Protein AF-0000000086527120 (afdb_homodimer)

Nearest PDB structures (foldseek):
  6eu6-assembly1_A  TM=8.920E-01  e=6.305E-23  Candidatus Kuenenia stuttgartensis
  8qj4-assembly1_A  TM=8.855E-01  e=2.164E-22  Shewanella denitrificans OS217
  2nuu-assembly2_D  TM=8.895E-01  e=8.377E-21  Escherichia coli
  1u77-assembly1_A  TM=8.735E-01  e=4.761E-18  Escherichia coli
  3bhs-assembly1_A  TM=8.384E-01  e=1.721E-14  Nitrosomonas europaea ATCC 19718

pLDDT: mean 96.34, std 5.56, range [41.56, 98.94]

Foldseek 3Di:
DLLVQLVQLLVLLLVLLVLLVLLLVLLLLLLLQQAAQLANVVSNVLSVVLLVLLLVLCQVALVCLQAVDHDPDDPVVCCPSNNLVVSVSSNVSSLLSVLLSLLCQQLGLWWDRVLSSVLSSPCSNPLLSNLNNVQPPCPPVQQVVCCVVFVFGQFQLQPLQSRQQLSLLLNQLLLVLQDAFPPQADPVQDGDDDGGNHLVSSLVSLVSNLRSLLSRQQCSLSGPVSGDVQLVLLLVLLLVLQQVLQCVLVVNPSLLNSLSSLQLSSQQRRQSPWADSVLSNVLSNVSSNQQNVVVCCCCRPVVRRRSSSSCSRRNVSSLSSLQSNQVRSPVVNPTNDRHHNVNSVCSNVVSSVSSNVSSCVSSVVCCVPVRTTHDPVDSVSTVCCNPVNDGPDDDDD/DLLVQLVQLQVLLLVLLVLLVLLLVLLLLLLLQQAAQLANVVSNVLSVVLLVLLLVLCQCALVCLQAVDHDPDDVVVCCPSNNLVVSVSSNVSSLLSVLLSLLCQQLGLWWDRVLSSVLSSPCSNPLLSNLNNVQPVCPPVQQVVCCVVFVFGQFQLQPLQSRQQLSLLLNQLLLVLQDAAPPQADPVQDGDDDGGNHLVSSLVSLVSNLRSLLSRQQCSLSGPVSGDVQLVLLLVLLLVLQQVLQCVLVVNDSLLNSLSSLQLSSQQRRQSPWADSVLSNVLSNVSNNQQNVVVCCCCRPVVRRRSSSSCSRRNVSSLSSLQSNQVRSPVVNPTNDNHHNVNSVCSNVVSSVSSNVSSCVSSVVCCVPVRTTHDPVDSVSTVCCNPVVDGPDDPDD

Solvent-accessible surface area (backbone atoms only — not comparable to full-atom values): 35412 Å² total; per-residue (Å²): 110,67,64,57,49,31,45,51,24,29,51,48,27,43,54,16,27,53,28,35,50,46,23,52,56,10,53,20,31,29,40,29,8,43,37,53,65,49,26,27,43,42,37,43,51,49,41,58,51,46,41,53,45,21,47,53,22,25,65,78,39,4,44,33,67,24,68,71,49,78,86,82,67,57,66,73,69,58,43,46,61,68,21,32,68,57,41,51,50,51,33,52,44,48,53,49,31,43,28,52,51,42,28,49,38,19,41,55,67,40,52,39,70,64,55,50,51,53,46,33,34,49,40,30,24,48,52,51,18,52,53,44,7,31,66,76,51,55,36,93,48,51,34,60,49,28,24,72,74,52,72,12,31,48,59,51,64,49,21,2,29,77,38,31,12,21,18,12,30,23,26,46,44,43,29,62,74,59,46,60,60,89,73,36,69,43,92,87,66,51,69,55,84,75,66,47,33,25,45,66,42,25,47,50,9,36,50,40,34,59,54,16,42,54,25,45,47,34,34,52,47,56,37,48,81,55,34,42,18,46,24,48,44,16,41,50,31,3,22,32,22,0,22,54,29,6,23,58,74,40,63,46,25,62,70,40,28,51,45,5,28,53,13,1,41,36,12,34,25,12,23,24,81,26,36,23,52,67,42,22,22,51,49,2,24,51,19,6,40,47,24,50,54,42,38,50,40,35,48,71,71,66,63,43,56,40,69,63,30,28,38,32,34,25,18,48,16,2,42,50,9,18,44,45,21,25,54,27,11,29,54,94,57,37,12,68,40,82,53,18,47,66,18,15,47,52,45,37,52,49,40,41,50,52,20,35,53,46,21,37,53,52,48,48,50,39,45,75,70,79,40,47,58,48,54,71,66,39,39,73,64,10,39,7,45,65,74,68,69,44,65,73,73,65,80,75,129,110,69,61,51,51,29,24,49,26,31,52,48,26,41,54,16,28,48,29,34,49,45,23,52,53,10,52,20,30,30,41,28,8,42,37,51,65,49,26,27,43,42,37,41,50,49,41,56,52,47,41,34,46,21,49,53,21,25,65,77,38,6,43,34,66,25,69,71,51,78,84,81,65,53,43,74,67,55,42,47,61,30,2,32,68,43,32,50,49,53,33,53,43,48,51,50,31,42,28,52,51,41,26,47,38,19,42,54,67,39,53,39,67,66,56,49,51,52,45,33,33,48,40,30,24,45,54,51,19,51,53,44,8,31,65,76,52,56,36,94,46,51,32,60,48,29,25,72,75,52,74,11,33,45,58,51,63,48,21,2,29,76,37,30,12,21,18,11,29,24,25,47,44,41,28,62,74,62,44,60,59,89,70,36,67,43,94,87,67,52,69,54,84,76,66,59,57,31,64,71,41,24,48,49,8,35,50,38,34,59,59,15,41,54,24,46,45,34,34,51,48,58,36,62,93,56,52,47,72,56,24,50,50,15,40,51,30,3,22,51,22,0,23,54,30,7,23,59,73,40,69,68,34,65,70,41,31,50,44,5,30,53,12,1,40,35,12,33,24,12,21,22,80,27,37,26,52,67,45,22,22,50,48,2,24,50,19,6,38,47,24,49,53,40,37,50,39,36,47,70,72,67,62,44,54,40,68,63,30,27,37,32,34,25,18,49,14,2,41,50,10,18,44,44,21,24,52,28,10,28,52,92,60,59,13,73,41,81,51,17,47,66,17,15,47,52,46,37,53,49,41,42,50,52,20,36,52,44,22,38,52,50,46,48,52,38,48,73,70,80,41,48,60,48,52,71,65,40,40,72,64,11,39,7,47,65,63,38,69,43,66,36,58,51,82,72,132

InterPro domains:
  IPR018047 Ammonium transporter, conserved site [PS01219] (156-181)
  IPR024041 Ammonium transporter AmtB-like domain [PF00909] (12-390)
  IPR029020 Ammonium/urea transporter [G3DSA:1.10.3430.10] (2-396)

Sequence (794 aa):
MVGLKSGIDTLFLLIGAVMVLAMHAGFAFLELGTVRKKNQVNALVKILVDFSVSTLAYFFIGYTIAYGVEFFDDIGTLSQHSGYALVRFFFLLTFAAAIPAIVSGGIAERAKFNPQLVATLIIVGFIYPFFEGIAWNERFGVQAWLTHAFGAPFHDFAGSVVVHAFGGWVALPAVLLLGARHGRYAKDGRIAAHPPSNIPFLALGAWVLAVGWFGFNVMSAQTLDKISGLVAVNSLMAMVGGTLAAWMAGRNDPGFTYNGPLAGLVAVCAGSDVMHPIGALVTGAAAGALFVAMFTCVQNKWRIDDVLGVWPLHGMCGALGGLAAGVFGLPALGGLGGVSFLSQLVGTLGGIAIATAGGTLVYGALKATVGLRLDREAEFDGADLSIHRISATPERDMVGLKSGIDTLFLLIGAVMVLAMHAGFAFLELGTVRKKNQVNALVKILVDFSVSTLAYFFIGYTIAYGVEFFDDIGTLSQHSGYALVRFFFLLTFAAAIPAIVSGGIAERAKFNPQLVATLIIVGFIYPFFEGIAWNERFGVQAWLTHAFGAPFHDFAGSVVVHAFGGWVALPAVLLLGARHGRYAKDGRIAAHPPSNIPFLALGAWVLAVGWFGFNVMSAQTLDKISGLVAVNSLMAMVGGTLAAWMAGRNDPGFTYNGPLAGLVAVCAGSDVMHPIGALVTGAAAGALFVAMFTCVQNKWRIDDVLGVWPLHGMCGALGGLAAGVFGLPALGGLGGVSFLSQLVGTLGGIAIATAGGTLVYGALKATVGLRLDREAEFDGADLSIHRISATPERD

Organism: NCBI:txid488447

Secondary structure (DSSP, 8-state):
-HHHHHHHHHHHHHHHHHHHHHHHHHHHHHHHHHS-GGGHHHHHHHHHHHHHHHHHHIIIIIHHHHHS----S-HHHHTHHHHHHHHHHHHHHHHHTHHHHHHHHHSTTTB-HHHHHHHHHHIIIIIHHHHHHHHHS-GGGHHHHHHHHHSS----SS-IIIIIIHHHHHHHHHHHHH-PPTTSB-TTS-B-----S-HHHHHHHHHHHHHHHHHHHHGGG-SGGG--HHHHHHHHHHHHHHHHHHHHHTTT-HHHHHHHHHHHHHHHTTTTTTS-HHHHHHHHHHHHHHHHHHHHIIIIIS----TT-HIIIIIIHHHHHHHHHHHHTSGGGT------HHHHHHHHHHHHHHHHHHHHHHHHHHHHHT-SB--HHHHHH-HIIIIIS--SS----/-HHHHHHHHHHHHHHHHHHHHHHHHHHHHHHHHHS-GGGHHHHHHHHHHHHHHHHHHIIIIIHHHHHS--S-S-HHHHTHHHHHHHHHHHHHHHHHTHHHHHHHHHSTTTB-HHHHHHHHHHIIIIIHHHHHHHHHS-GGGHHHHHHHHHSS----SS-IIIIIIHHHHHHHHHHHHH-PPTTTB-TTS-B-----S-HHHHHHHHHHHHHHHHHHHHGGG-SGGG--HHHHHHHHHHHHHHHHHHHHHTTT-HHHHHHHHHHHHHHHTTTTTTS-HHHHHHHHHHHHHHHHHHHHIIIIIS----TT-HIIIIIIHHHHHHHHHHHHTSGGGT------HHHHHHHHHHHHHHHHHHHHHHHHHHHHHT-SB--HHHHHH-HIIIIISS-SS----

Radius of gyration: 26.49 Å; Cα contacts (8 Å, |Δi|>4): 1787; chains: 2; bounding box: 70×73×59 Å

Structure (mmCIF, N/CA/C/O backbone):
data_AF-0000000086527120-model_v1
#
loop_
_entity.id
_entity.type
_entity.pdbx_description
1 polymer 'Ammonium transporter'
#
loop_
_atom_site.group_PDB
_atom_site.id
_atom_site.type_symbol
_atom_site.label_atom_id
_atom_site.label_alt_id
_atom_site.label_comp_id
_atom_site.label_asym_id
_atom_site.label_entity_id
_atom_site.label_seq_id
_atom_site.pdbx_PDB_ins_code
_atom_site.Cartn_x
_atom_site.Cartn_y
_atom_site.Cartn_z
_atom_site.occupancy
_atom_site.B_iso_or_equiv
_atom_site.auth_seq_id
_atom_site.auth_comp_id
_atom_site.auth_asym_id
_atom_site.auth_atom_id
_atom_site.pdbx_PDB_model_num
ATOM 1 N N . MET A 1 1 ? -36.188 -2.818 -6.637 1 59.62 1 MET A N 1
ATOM 2 C CA . MET A 1 1 ? -35.344 -3.344 -5.555 1 59.62 1 MET A CA 1
ATOM 3 C C . MET A 1 1 ? -34.375 -4.395 -6.07 1 59.62 1 MET A C 1
ATOM 5 O O . MET A 1 1 ? -33.188 -4.363 -5.742 1 59.62 1 MET A O 1
ATOM 9 N N . VAL A 1 2 ? -34.906 -5.207 -7.055 1 67.25 2 VAL A N 1
ATOM 10 C CA . VAL A 1 2 ? -34.062 -6.266 -7.633 1 67.25 2 VAL A CA 1
ATOM 11 C C . VAL A 1 2 ? -33.031 -5.656 -8.578 1 67.25 2 VAL A C 1
ATOM 13 O O . VAL A 1 2 ? -31.875 -6.027 -8.547 1 67.25 2 VAL A O 1
ATOM 16 N N . GLY A 1 3 ? -33.531 -4.668 -9.32 1 73.25 3 GLY A N 1
ATOM 17 C CA . GLY A 1 3 ? -32.625 -4 -10.242 1 73.25 3 GLY A CA 1
ATOM 18 C C . GLY A 1 3 ? -31.5 -3.273 -9.539 1 73.25 3 GLY A C 1
ATOM 19 O O . GLY A 1 3 ? -30.344 -3.369 -9.953 1 73.25 3 GLY A O 1
ATOM 20 N N . LEU A 1 4 ? -31.844 -2.688 -8.547 1 84 4 LEU A N 1
ATOM 21 C CA . LEU A 1 4 ? -30.844 -1.945 -7.793 1 84 4 LEU A CA 1
ATOM 22 C C . LEU A 1 4 ? -29.812 -2.891 -7.18 1 84 4 LEU A C 1
ATOM 24 O O . LEU A 1 4 ? -28.609 -2.609 -7.203 1 84 4 LEU A O 1
ATOM 28 N N . LYS A 1 5 ? -30.266 -4.02 -6.734 1 88.62 5 LYS A N 1
ATOM 29 C CA . LYS A 1 5 ? -29.359 -5 -6.148 1 88.62 5 LYS A CA 1
ATOM 30 C C . LYS A 1 5 ? -28.375 -5.52 -7.184 1 88.62 5 LYS A C 1
ATOM 32 O O . LYS A 1 5 ? -27.172 -5.609 -6.914 1 88.62 5 LYS A O 1
ATOM 37 N N . SER A 1 6 ? -28.906 -5.852 -8.398 1 90.88 6 SER A N 1
ATOM 38 C CA . SER A 1 6 ? -28.031 -6.336 -9.469 1 90.88 6 SER A CA 1
ATOM 39 C C . SER A 1 6 ? -27 -5.281 -9.867 1 90.88 6 SER A C 1
ATOM 41 O O . SER A 1 6 ? -25.844 -5.609 -10.125 1 90.88 6 SER A O 1
ATOM 43 N N . GLY A 1 7 ? -27.5 -4.105 -9.922 1 92.88 7 GLY A N 1
ATOM 44 C CA . GLY A 1 7 ? -26.594 -3.018 -10.242 1 92.88 7 GLY A CA 1
ATOM 45 C C . GLY A 1 7 ? -25.5 -2.832 -9.211 1 92.88 7 GLY A C 1
ATOM 46 O O . GLY A 1 7 ? -24.328 -2.637 -9.562 1 92.88 7 GLY A O 1
ATOM 47 N N . ILE A 1 8 ? -25.828 -2.918 -7.98 1 93.75 8 ILE A N 1
ATOM 48 C CA . ILE A 1 8 ? -24.891 -2.723 -6.879 1 93.75 8 ILE A CA 1
ATOM 49 C C . ILE A 1 8 ? -23.859 -3.859 -6.863 1 93.75 8 ILE A C 1
ATOM 51 O O . ILE A 1 8 ? -22.672 -3.627 -6.68 1 93.75 8 ILE A O 1
ATOM 55 N N . ASP A 1 9 ? -24.328 -5.027 -7.113 1 95.12 9 ASP A N 1
ATOM 56 C CA . ASP A 1 9 ? -23.422 -6.172 -7.152 1 95.12 9 ASP A CA 1
ATOM 57 C C . ASP A 1 9 ? -22.453 -6.062 -8.336 1 95.12 9 ASP A C 1
ATOM 59 O O . ASP A 1 9 ? -21.266 -6.387 -8.203 1 95.12 9 ASP A O 1
ATOM 63 N N . THR A 1 10 ? -22.953 -5.633 -9.469 1 95.25 10 THR A N 1
ATOM 64 C CA . THR A 1 10 ? -22.125 -5.445 -10.648 1 95.25 10 THR A CA 1
ATOM 65 C C . THR A 1 10 ? -21.047 -4.387 -10.391 1 95.25 10 THR A C 1
ATOM 67 O O . THR A 1 10 ? -19.875 -4.594 -10.711 1 95.25 10 THR A O 1
ATOM 70 N N . LEU A 1 11 ? -21.438 -3.297 -9.75 1 94.38 11 LEU A N 1
ATOM 71 C CA . LEU A 1 11 ? -20.484 -2.24 -9.422 1 94.38 11 LEU A CA 1
ATOM 72 C C . LEU A 1 11 ? -19.438 -2.736 -8.43 1 94.38 11 LEU A C 1
ATOM 74 O O . LEU A 1 11 ? -18.25 -2.482 -8.594 1 94.38 11 LEU A O 1
ATOM 78 N N . PHE A 1 12 ? -19.938 -3.424 -7.418 1 96.44 12 PHE A N 1
ATOM 79 C CA . PHE A 1 12 ? -19.062 -3.988 -6.391 1 96.44 12 PHE A CA 1
ATOM 80 C C . PHE A 1 12 ? -17.969 -4.84 -7.016 1 96.44 12 PHE A C 1
ATOM 82 O O . PHE A 1 12 ? -16.781 -4.641 -6.734 1 96.44 12 PHE A O 1
ATOM 89 N N . LEU A 1 13 ? -18.312 -5.672 -7.852 1 96.69 13 LEU A N 1
ATOM 90 C CA . LEU A 1 13 ? -17.359 -6.602 -8.461 1 96.69 13 LEU A CA 1
ATOM 91 C C . LEU A 1 13 ? -16.484 -5.887 -9.484 1 96.69 13 LEU A C 1
ATOM 93 O O . LEU A 1 13 ? -15.305 -6.223 -9.648 1 96.69 13 LEU A O 1
ATOM 97 N N . LEU A 1 14 ? -17 -4.902 -10.219 1 95.31 14 LEU A N 1
ATOM 98 C CA . LEU A 1 14 ? -16.219 -4.125 -11.18 1 95.31 14 LEU A CA 1
ATOM 99 C C . LEU A 1 14 ? -15.078 -3.391 -10.492 1 95.31 14 LEU A C 1
ATOM 101 O O . LEU A 1 14 ? -13.961 -3.355 -11.016 1 95.31 14 LEU A O 1
ATOM 105 N N . ILE A 1 15 ? -15.312 -2.818 -9.297 1 96.69 15 ILE A N 1
ATOM 106 C CA . ILE A 1 15 ? -14.258 -2.148 -8.547 1 96.69 15 ILE A CA 1
ATOM 107 C C . ILE A 1 15 ? -13.117 -3.127 -8.258 1 96.69 15 ILE A C 1
ATOM 109 O O . ILE A 1 15 ? -11.945 -2.803 -8.453 1 96.69 15 ILE A O 1
ATOM 113 N N . GLY A 1 16 ? -13.492 -4.328 -7.855 1 98 16 GLY A N 1
ATOM 114 C CA . GLY A 1 16 ? -12.484 -5.355 -7.621 1 98 16 GLY A CA 1
ATOM 115 C C . GLY A 1 16 ? -11.695 -5.707 -8.867 1 98 16 GLY A C 1
ATOM 116 O O . GLY A 1 16 ? -10.461 -5.742 -8.828 1 98 16 GLY A O 1
ATOM 117 N N . ALA A 1 17 ? -12.406 -5.902 -9.977 1 97.88 17 ALA A N 1
ATOM 118 C CA . ALA A 1 17 ? -11.758 -6.273 -11.227 1 97.88 17 ALA A CA 1
ATOM 119 C C . ALA A 1 17 ? -10.758 -5.207 -11.664 1 97.88 17 ALA A C 1
ATOM 121 O O . ALA A 1 17 ? -9.633 -5.527 -12.07 1 97.88 17 ALA A O 1
ATOM 122 N N . VAL A 1 18 ? -11.133 -3.967 -11.539 1 97.25 18 VAL A N 1
ATOM 123 C CA . VAL A 1 18 ? -10.289 -2.857 -11.977 1 97.25 18 VAL A CA 1
ATOM 124 C C . VAL A 1 18 ? -9.078 -2.732 -11.055 1 97.25 18 VAL A C 1
ATOM 126 O O . VAL A 1 18 ? -7.965 -2.469 -11.516 1 97.25 18 VAL A O 1
ATOM 129 N N . MET A 1 19 ? -9.234 -2.902 -9.781 1 98.12 19 MET A N 1
ATOM 130 C CA . MET A 1 19 ? -8.125 -2.85 -8.836 1 98.12 19 MET A CA 1
ATOM 131 C C . MET A 1 19 ? -7.145 -3.99 -9.094 1 98.12 19 MET A C 1
ATOM 133 O O . MET A 1 19 ? -5.93 -3.795 -9.031 1 98.12 19 MET A O 1
ATOM 137 N N . VAL A 1 20 ? -7.633 -5.188 -9.383 1 98.19 20 VAL A N 1
ATOM 138 C CA . VAL A 1 20 ? -6.746 -6.316 -9.656 1 98.19 20 VAL A CA 1
ATOM 139 C C . VAL A 1 20 ? -6.078 -6.137 -11.016 1 98.19 20 VAL A C 1
ATOM 141 O O . VAL A 1 20 ? -4.918 -6.52 -11.203 1 98.19 20 VAL A O 1
ATOM 144 N N . LEU A 1 21 ? -6.793 -5.52 -12 1 97.62 21 LEU A N 1
ATOM 145 C CA . LEU A 1 21 ? -6.145 -5.156 -13.258 1 97.62 21 LEU A CA 1
ATOM 146 C C . LEU A 1 21 ? -4.961 -4.227 -13.008 1 97.62 21 LEU A C 1
ATOM 148 O O . LEU A 1 21 ? -3.9 -4.391 -13.617 1 97.62 21 LEU A O 1
ATOM 152 N N . ALA A 1 22 ? -5.102 -3.311 -12.109 1 97.94 22 ALA A N 1
ATOM 153 C CA . ALA A 1 22 ? -4.004 -2.418 -11.742 1 97.94 22 ALA A CA 1
ATOM 154 C C . ALA A 1 22 ? -2.834 -3.199 -11.148 1 97.94 22 ALA A C 1
ATOM 156 O O . ALA A 1 22 ? -1.673 -2.838 -11.344 1 97.94 22 ALA A O 1
ATOM 157 N N . MET A 1 23 ? -3.098 -4.285 -10.492 1 98.31 23 MET A N 1
ATOM 158 C CA . MET A 1 23 ? -2.043 -5.121 -9.922 1 98.31 23 MET A CA 1
ATOM 159 C C . MET A 1 23 ? -1.145 -5.684 -11.023 1 98.31 23 MET A C 1
ATOM 161 O O . MET A 1 23 ? 0.043 -5.922 -10.797 1 98.31 23 MET A O 1
ATOM 165 N N . HIS A 1 24 ? -1.676 -5.879 -12.18 1 98.12 24 HIS A N 1
ATOM 166 C CA . HIS A 1 24 ? -0.829 -6.344 -13.273 1 98.12 24 HIS A CA 1
ATOM 167 C C . HIS A 1 24 ? 0.207 -5.293 -13.656 1 98.12 24 HIS A C 1
ATOM 169 O O . HIS A 1 24 ? 1.333 -5.633 -14.023 1 98.12 24 HIS A O 1
ATOM 175 N N . ALA A 1 25 ? -0.192 -3.992 -13.578 1 97.88 25 ALA A N 1
ATOM 176 C CA . ALA A 1 25 ? 0.829 -2.953 -13.68 1 97.88 25 ALA A CA 1
ATOM 177 C C . ALA A 1 25 ? 1.849 -3.074 -12.555 1 97.88 25 ALA A C 1
ATOM 179 O O . ALA A 1 25 ? 3.043 -2.848 -12.758 1 97.88 25 ALA A O 1
ATOM 180 N N . GLY A 1 26 ? 1.368 -3.4 -11.375 1 98.38 26 GLY A N 1
ATOM 181 C CA . GLY A 1 26 ? 2.266 -3.625 -10.258 1 98.38 26 GLY A CA 1
ATOM 182 C C . GLY A 1 26 ? 3.287 -4.715 -10.516 1 98.38 26 GLY A C 1
ATOM 183 O O . GLY A 1 26 ? 4.473 -4.547 -10.219 1 98.38 26 GLY A O 1
ATOM 184 N N . PHE A 1 27 ? 2.873 -5.832 -11.109 1 97.62 27 PHE A N 1
ATOM 185 C CA . PHE A 1 27 ? 3.783 -6.906 -11.492 1 97.62 27 PHE A CA 1
ATOM 186 C C . PHE A 1 27 ? 4.836 -6.402 -12.469 1 97.62 27 PHE A C 1
ATOM 188 O O . PHE A 1 27 ? 6.02 -6.727 -12.344 1 97.62 27 PHE A O 1
ATOM 195 N N . ALA A 1 28 ? 4.379 -5.617 -13.438 1 97.62 28 ALA A N 1
ATOM 196 C CA . ALA A 1 28 ? 5.273 -5.105 -14.469 1 97.62 28 ALA A CA 1
ATOM 197 C C . ALA A 1 28 ? 6.367 -4.23 -13.867 1 97.62 28 ALA A C 1
ATOM 199 O O . ALA A 1 28 ? 7.555 -4.418 -14.156 1 97.62 28 ALA A O 1
ATOM 200 N N . PHE A 1 29 ? 6.016 -3.371 -12.93 1 98 29 PHE A N 1
ATOM 201 C CA . PHE A 1 29 ? 6.98 -2.422 -12.391 1 98 29 PHE A CA 1
ATOM 202 C C . PHE A 1 29 ? 7.848 -3.082 -11.328 1 98 29 PHE A C 1
ATOM 204 O O . PHE A 1 29 ? 9.023 -2.746 -11.18 1 98 29 PHE A O 1
ATOM 211 N N . LEU A 1 30 ? 7.27 -3.996 -10.594 1 97.69 30 LEU A N 1
ATOM 212 C CA . LEU A 1 30 ? 8.086 -4.77 -9.664 1 97.69 30 LEU A CA 1
ATOM 213 C C . LEU A 1 30 ? 9.18 -5.527 -10.398 1 97.69 30 LEU A C 1
ATOM 215 O O . LEU A 1 30 ? 10.336 -5.531 -9.969 1 97.69 30 LEU A O 1
ATOM 219 N N . GLU A 1 31 ? 8.844 -6.152 -11.547 1 96.88 31 GLU A N 1
ATOM 220 C CA . GLU A 1 31 ? 9.812 -6.875 -12.359 1 96.88 31 GLU A CA 1
ATOM 221 C C . GLU A 1 31 ? 10.828 -5.922 -12.992 1 96.88 31 GLU A C 1
ATOM 223 O O . GLU A 1 31 ? 12.031 -6.188 -12.977 1 96.88 31 GLU A O 1
ATOM 228 N N . LEU A 1 32 ? 10.367 -4.785 -13.492 1 96.56 32 LEU A N 1
ATOM 229 C CA . LEU A 1 32 ? 11.242 -3.777 -14.07 1 96.56 32 LEU A CA 1
ATOM 230 C C . LEU A 1 32 ? 12.297 -3.33 -13.055 1 96.56 32 LEU A C 1
ATOM 232 O O . LEU A 1 32 ? 13.477 -3.236 -13.391 1 96.56 32 LEU A O 1
ATOM 236 N N . GLY A 1 33 ? 11.859 -3.082 -11.852 1 96.75 33 GLY A N 1
ATOM 237 C CA . GLY A 1 33 ? 12.781 -2.605 -10.836 1 96.75 33 GLY A CA 1
ATOM 238 C C . GLY A 1 33 ? 13.797 -3.65 -10.414 1 96.75 33 GLY A C 1
ATOM 239 O O . GLY A 1 33 ? 14.906 -3.311 -9.992 1 96.75 33 GLY A O 1
ATOM 240 N N . THR A 1 34 ? 13.477 -4.938 -10.555 1 95.81 34 THR A N 1
ATOM 241 C CA . THR A 1 34 ? 14.289 -6.031 -10.023 1 95.81 34 THR A CA 1
ATOM 242 C C . THR A 1 34 ? 15.305 -6.5 -11.062 1 95.81 34 THR A C 1
ATOM 244 O O . THR A 1 34 ? 16.453 -6.777 -10.727 1 95.81 34 THR A O 1
ATOM 247 N N . VAL A 1 35 ? 14.961 -6.543 -12.336 1 95.94 35 VAL A N 1
ATOM 248 C CA . VAL A 1 35 ? 15.836 -7.098 -13.367 1 95.94 35 VAL A CA 1
ATOM 249 C C . VAL A 1 35 ? 16.938 -6.094 -13.711 1 95.94 35 VAL A C 1
ATOM 251 O O . VAL A 1 35 ? 16.828 -4.914 -13.359 1 95.94 35 VAL A O 1
ATOM 254 N N . ARG A 1 36 ? 18 -6.605 -14.438 1 94.19 36 ARG A N 1
ATOM 255 C CA . ARG A 1 36 ? 19.094 -5.746 -14.898 1 94.19 36 ARG A CA 1
ATOM 256 C C . ARG A 1 36 ? 18.594 -4.738 -15.922 1 94.19 36 ARG A C 1
ATOM 258 O O . ARG A 1 36 ? 17.625 -4.996 -16.641 1 94.19 36 ARG A O 1
ATOM 265 N N . LYS A 1 37 ? 19.188 -3.693 -15.992 1 93.75 37 LYS A N 1
ATOM 266 C CA . LYS A 1 37 ? 18.797 -2.559 -16.828 1 93.75 37 LYS A CA 1
ATOM 267 C C . LYS A 1 37 ? 18.516 -2.996 -18.266 1 93.75 37 LYS A C 1
ATOM 269 O O . LYS A 1 37 ? 17.578 -2.514 -18.906 1 93.75 37 LYS A O 1
ATOM 274 N N . LYS A 1 38 ? 19.297 -3.91 -18.828 1 93.69 38 LYS A N 1
ATOM 275 C CA . LYS A 1 38 ? 19.219 -4.32 -20.219 1 93.69 38 LYS A CA 1
ATOM 276 C C . LYS A 1 38 ? 18.016 -5.215 -20.469 1 93.69 38 LYS A C 1
ATOM 278 O O . LYS A 1 38 ? 17.797 -5.688 -21.594 1 93.69 38 LYS A O 1
ATOM 283 N N . ASN A 1 39 ? 17.141 -5.414 -19.469 1 95.88 39 ASN A N 1
ATOM 284 C CA . ASN A 1 39 ? 15.992 -6.301 -19.578 1 95.88 39 ASN A CA 1
ATOM 285 C C . ASN A 1 39 ? 14.703 -5.613 -19.141 1 95.88 39 ASN A C 1
ATOM 287 O O . ASN A 1 39 ? 13.664 -6.262 -19.016 1 95.88 39 ASN A O 1
ATOM 291 N N . GLN A 1 40 ? 14.703 -4.34 -18.891 1 95.62 40 GLN A N 1
ATOM 292 C CA . GLN A 1 40 ? 13.586 -3.6 -18.312 1 95.62 40 GLN A CA 1
ATOM 293 C C . GLN A 1 40 ? 12.422 -3.516 -19.297 1 95.62 40 GLN A C 1
ATOM 295 O O . GLN A 1 40 ? 11.266 -3.701 -18.922 1 95.62 40 GLN A O 1
ATOM 300 N N . VAL A 1 41 ? 12.719 -3.264 -20.562 1 95.06 41 VAL A N 1
ATOM 301 C CA . VAL A 1 41 ? 11.68 -3.129 -21.594 1 95.06 41 VAL A CA 1
ATOM 302 C C . VAL A 1 41 ? 10.938 -4.449 -21.75 1 95.06 41 VAL A C 1
ATOM 304 O O . VAL A 1 41 ? 9.703 -4.473 -21.797 1 95.06 41 VAL A O 1
ATOM 307 N N . ASN A 1 42 ? 11.664 -5.48 -21.812 1 95.88 42 ASN A N 1
ATOM 308 C CA . ASN A 1 42 ? 11.062 -6.805 -21.953 1 95.88 42 ASN A CA 1
ATOM 309 C C . ASN A 1 42 ? 10.148 -7.137 -20.781 1 95.88 42 ASN A C 1
ATOM 311 O O . ASN A 1 42 ? 9.086 -7.73 -20.969 1 95.88 42 ASN A O 1
ATOM 315 N N . ALA A 1 43 ? 10.562 -6.84 -19.594 1 94.62 43 ALA A N 1
ATOM 316 C CA . ALA A 1 43 ? 9.742 -7.066 -18.406 1 94.62 43 ALA A CA 1
ATOM 317 C C . ALA A 1 43 ? 8.391 -6.367 -18.531 1 94.62 43 ALA A C 1
ATOM 319 O O . ALA A 1 43 ? 7.352 -6.945 -18.219 1 94.62 43 ALA A O 1
ATOM 320 N N . LEU A 1 44 ? 8.352 -5.148 -19.031 1 96.38 44 LEU A N 1
ATOM 321 C CA . LEU A 1 44 ? 7.145 -4.344 -19.172 1 96.38 44 LEU A CA 1
ATOM 322 C C . LEU A 1 44 ? 6.23 -4.918 -20.25 1 96.38 44 LEU A C 1
ATOM 324 O O . LEU A 1 44 ? 5.039 -5.133 -20 1 96.38 44 LEU A O 1
ATOM 328 N N . VAL A 1 45 ? 6.816 -5.223 -21.391 1 95.94 45 VAL A N 1
ATOM 329 C CA . VAL A 1 45 ? 6.031 -5.656 -22.547 1 95.94 45 VAL A CA 1
ATOM 330 C C . VAL A 1 45 ? 5.449 -7.043 -22.297 1 95.94 45 VAL A C 1
ATOM 332 O O . VAL A 1 45 ? 4.289 -7.305 -22.625 1 95.94 45 VAL A O 1
ATOM 335 N N . LYS A 1 46 ? 6.18 -7.887 -21.719 1 96.38 46 LYS A N 1
ATOM 336 C CA . LYS A 1 46 ? 5.77 -9.266 -21.469 1 96.38 46 LYS A CA 1
ATOM 337 C C . LYS A 1 46 ? 4.52 -9.32 -20.594 1 96.38 46 LYS A C 1
ATOM 339 O O . LYS A 1 46 ? 3.596 -10.094 -20.859 1 96.38 46 LYS A O 1
ATOM 344 N N . ILE A 1 47 ? 4.41 -8.555 -19.547 1 97.19 47 ILE A N 1
ATOM 345 C CA . ILE A 1 47 ? 3.289 -8.602 -18.609 1 97.19 47 ILE A CA 1
ATOM 346 C C . ILE A 1 47 ? 2.012 -8.148 -19.328 1 97.19 47 ILE A C 1
ATOM 348 O O . ILE A 1 47 ? 0.955 -8.766 -19.156 1 97.19 47 ILE A O 1
ATOM 352 N N . LEU A 1 48 ? 2.115 -7.105 -20.141 1 96.69 48 LEU A N 1
ATOM 353 C CA . LEU A 1 48 ? 0.944 -6.59 -20.844 1 96.69 48 LEU A CA 1
ATOM 354 C C . LEU A 1 48 ? 0.449 -7.594 -21.875 1 96.69 48 LEU A C 1
ATOM 356 O O . LEU A 1 48 ? -0.752 -7.852 -21.969 1 96.69 48 LEU A O 1
ATOM 360 N N . VAL A 1 49 ? 1.382 -8.148 -22.641 1 97 49 VAL A N 1
ATOM 361 C CA . VAL A 1 49 ? 1.009 -9.102 -23.688 1 97 49 VAL A CA 1
ATOM 362 C C . VAL A 1 49 ? 0.498 -10.391 -23.047 1 97 49 VAL A C 1
ATOM 364 O O . VAL A 1 49 ? -0.473 -10.984 -23.531 1 97 49 VAL A O 1
ATOM 367 N N . ASP A 1 50 ? 1.111 -10.836 -21.984 1 97.44 50 ASP A N 1
ATOM 368 C CA . ASP A 1 50 ? 0.665 -12.016 -21.25 1 97.44 50 ASP A CA 1
ATOM 369 C C . ASP A 1 50 ? -0.767 -11.844 -20.75 1 97.44 50 ASP A C 1
ATOM 371 O O . ASP A 1 50 ? -1.56 -12.789 -20.781 1 97.44 50 ASP A O 1
ATOM 375 N N . PHE A 1 51 ? -1.099 -10.648 -20.234 1 98.19 51 PHE A N 1
ATOM 376 C CA . PHE A 1 51 ? -2.461 -10.383 -19.781 1 98.19 51 PHE A CA 1
ATOM 377 C C . PHE A 1 51 ? -3.447 -10.531 -20.938 1 98.19 51 PHE A C 1
ATOM 379 O O . PHE A 1 51 ? -4.523 -11.109 -20.781 1 98.19 51 PHE A O 1
ATOM 386 N N . SER A 1 52 ? -3.059 -10.039 -22.109 1 98.44 52 SER A N 1
ATOM 387 C CA . SER A 1 52 ? -3.916 -10.078 -23.297 1 98.44 52 SER A CA 1
ATOM 388 C C . SER A 1 52 ? -4.133 -11.508 -23.766 1 98.44 52 SER A C 1
ATOM 390 O O . SER A 1 52 ? -5.262 -11.906 -24.078 1 98.44 52 SER A O 1
ATOM 392 N N . VAL A 1 53 ? -3.074 -12.273 -23.781 1 98.56 53 VAL A N 1
ATOM 393 C CA . VAL A 1 53 ? -3.17 -13.672 -24.203 1 98.56 53 VAL A CA 1
ATOM 394 C C . VAL A 1 53 ? -3.98 -14.461 -23.172 1 98.56 53 VAL A C 1
ATOM 396 O O . VAL A 1 53 ? -4.785 -15.32 -23.547 1 98.56 53 VAL A O 1
ATOM 399 N N . SER A 1 54 ? -3.771 -14.195 -21.922 1 98.81 54 SER A N 1
ATOM 400 C CA . SER A 1 54 ? -4.547 -14.828 -20.859 1 98.81 54 SER A CA 1
ATOM 401 C C . SER A 1 54 ? -6.039 -14.555 -21.031 1 98.81 54 SER A C 1
ATOM 403 O O . SER A 1 54 ? -6.867 -15.438 -20.781 1 98.81 54 SER A O 1
ATOM 405 N N . THR A 1 55 ? -6.363 -13.32 -21.422 1 98.62 55 THR A N 1
ATOM 406 C CA . THR A 1 55 ? -7.758 -12.93 -21.609 1 98.62 55 THR A CA 1
ATOM 407 C C . THR A 1 55 ? -8.422 -13.789 -22.672 1 98.62 55 THR A C 1
ATOM 409 O O . THR A 1 55 ? -9.516 -14.32 -22.469 1 98.62 55 THR A O 1
ATOM 412 N N . LEU A 1 56 ? -7.723 -13.945 -23.766 1 98.12 56 LEU A N 1
ATOM 413 C CA . LEU A 1 56 ? -8.266 -14.75 -24.859 1 98.12 56 LEU A CA 1
ATOM 414 C C . LEU A 1 56 ? -8.375 -16.219 -24.453 1 98.12 56 LEU A C 1
ATOM 416 O O . LEU A 1 56 ? -9.398 -16.859 -24.688 1 98.12 56 LEU A O 1
ATOM 420 N N . ALA A 1 57 ? -7.34 -16.75 -23.812 1 98.69 57 ALA A N 1
ATOM 421 C CA . ALA A 1 57 ? -7.32 -18.141 -23.391 1 98.69 57 ALA A CA 1
ATOM 422 C C . ALA A 1 57 ? -8.445 -18.438 -22.406 1 98.69 57 ALA A C 1
ATOM 424 O O . ALA A 1 57 ? -9.125 -19.469 -22.5 1 98.69 57 ALA A O 1
ATOM 425 N N . TYR A 1 58 ? -8.633 -17.547 -21.453 1 98.69 58 TYR A N 1
ATOM 426 C CA . TYR A 1 58 ? -9.633 -17.75 -20.406 1 98.69 58 TYR A CA 1
ATOM 427 C C . TYR A 1 58 ? -11.039 -17.547 -20.953 1 98.69 58 TYR A C 1
ATOM 429 O O . TYR A 1 58 ? -11.969 -18.266 -20.578 1 98.69 58 TYR A O 1
ATOM 437 N N . PHE A 1 59 ? -11.211 -16.594 -21.906 1 97.88 59 PHE A N 1
ATOM 438 C CA . PHE A 1 59 ? -12.508 -16.266 -22.484 1 97.88 59 PHE A CA 1
ATOM 439 C C . PHE A 1 59 ? -13 -17.406 -23.375 1 97.88 59 PHE A C 1
ATOM 441 O O . PHE A 1 59 ? -14.164 -17.812 -23.281 1 97.88 59 PHE A O 1
ATOM 448 N N . PHE A 1 60 ? -12.164 -17.984 -24.172 1 97.75 60 PHE A N 1
ATOM 449 C CA . PHE A 1 60 ? -12.609 -18.938 -25.172 1 97.75 60 PHE A CA 1
ATOM 450 C C . PHE A 1 60 ? -12.531 -20.375 -24.641 1 97.75 60 PHE A C 1
ATOM 452 O O . PHE A 1 60 ? -13.203 -21.266 -25.156 1 97.75 60 PHE A O 1
ATOM 459 N N . ILE A 1 61 ? -11.703 -20.625 -23.547 1 98.31 61 ILE A N 1
ATOM 460 C CA . ILE A 1 61 ? -11.484 -22 -23.141 1 98.31 61 ILE A CA 1
ATOM 461 C C . ILE A 1 61 ? -11.602 -22.125 -21.625 1 98.31 61 ILE A C 1
ATOM 463 O O . ILE A 1 61 ? -12.492 -22.812 -21.125 1 98.31 61 ILE A O 1
ATOM 467 N N . GLY A 1 62 ? -10.836 -21.406 -20.859 1 98.69 62 GLY A N 1
ATOM 468 C CA . GLY A 1 62 ? -10.602 -21.625 -19.438 1 98.69 62 GLY A CA 1
ATOM 469 C C . GLY A 1 62 ? -11.852 -21.438 -18.594 1 98.69 62 GLY A C 1
ATOM 470 O O . GLY A 1 62 ? -12.141 -22.25 -17.719 1 98.69 62 GLY A O 1
ATOM 471 N N . TYR A 1 63 ? -12.555 -20.328 -18.859 1 98.25 63 TYR A N 1
ATOM 472 C CA . TYR A 1 63 ? -13.727 -20.047 -18.047 1 98.25 63 TYR A CA 1
ATOM 473 C C . TYR A 1 63 ? -14.781 -21.141 -18.219 1 98.25 63 TYR A C 1
ATOM 475 O O . TYR A 1 63 ? -15.484 -21.484 -17.266 1 98.25 63 TYR A O 1
ATOM 483 N N . THR A 1 64 ? -14.922 -21.719 -19.438 1 97.44 64 THR A N 1
ATOM 484 C CA . THR A 1 64 ? -15.836 -22.828 -19.688 1 97.44 64 THR A CA 1
ATOM 485 C C . THR A 1 64 ? -15.391 -24.078 -18.938 1 97.44 64 THR A C 1
ATOM 487 O O . THR A 1 64 ? -16.219 -24.797 -18.359 1 97.44 64 THR A O 1
ATOM 490 N N . ILE A 1 65 ? -14.164 -24.312 -18.875 1 97.94 65 ILE A N 1
ATOM 491 C CA . ILE A 1 65 ? -13.641 -25.484 -18.172 1 97.94 65 ILE A CA 1
ATOM 492 C C . ILE A 1 65 ? -13.891 -25.344 -16.672 1 97.94 65 ILE A C 1
ATOM 494 O O . ILE A 1 65 ? -14.328 -26.297 -16.031 1 97.94 65 ILE A O 1
ATOM 498 N N . ALA A 1 66 ? -13.688 -24.188 -16.109 1 98.31 66 ALA A N 1
ATOM 499 C CA . ALA A 1 66 ? -13.789 -23.984 -14.664 1 98.31 66 ALA A CA 1
ATOM 500 C C . ALA A 1 66 ? -15.25 -23.891 -14.227 1 98.31 66 ALA A C 1
ATOM 502 O O . ALA A 1 66 ? -15.617 -24.453 -13.188 1 98.31 66 ALA A O 1
ATOM 503 N N . TYR A 1 67 ? -16.156 -23.234 -15.078 1 97.31 67 TYR A N 1
ATOM 504 C CA . TYR A 1 67 ? -17.469 -22.875 -14.555 1 97.31 67 TYR A CA 1
ATOM 505 C C . TYR A 1 67 ? -18.578 -23.359 -15.477 1 97.31 67 TYR A C 1
ATOM 507 O O . TYR A 1 67 ? -19.766 -23.266 -15.141 1 97.31 67 TYR A O 1
ATOM 515 N N . GLY A 1 68 ? -18.266 -23.859 -16.672 1 95.94 68 GLY A N 1
ATOM 516 C CA . GLY A 1 68 ? -19.266 -24.328 -17.609 1 95.94 68 GLY A CA 1
ATOM 517 C C . GLY A 1 68 ? -20.047 -23.203 -18.266 1 95.94 68 GLY A C 1
ATOM 518 O O . GLY A 1 68 ? -21.188 -23.406 -18.672 1 95.94 68 GLY A O 1
ATOM 519 N N . VAL A 1 69 ? -19.484 -22 -18.266 1 92.38 69 VAL A N 1
ATOM 520 C CA . VAL A 1 69 ? -20.156 -20.828 -18.812 1 92.38 69 VAL A CA 1
ATOM 521 C C . VAL A 1 69 ? -19.406 -20.328 -20.047 1 92.38 69 VAL A C 1
ATOM 523 O O . VAL A 1 69 ? -18.172 -20.25 -20.047 1 92.38 69 VAL A O 1
ATOM 526 N N . GLU A 1 70 ? -20.141 -20.094 -21.125 1 90.19 70 GLU A N 1
ATOM 527 C CA . GLU A 1 70 ? -19.625 -19.484 -22.344 1 90.19 70 GLU A CA 1
ATOM 528 C C . GLU A 1 70 ? -20.359 -18.172 -22.656 1 90.19 70 GLU A C 1
ATOM 530 O O . GLU A 1 70 ? -21.422 -17.906 -22.109 1 90.19 70 GLU A O 1
ATOM 535 N N . PHE A 1 71 ? -19.734 -17.312 -23.516 1 89.5 71 PHE A N 1
ATOM 536 C CA . PHE A 1 71 ? -20.312 -16 -23.781 1 89.5 71 PHE A CA 1
ATOM 537 C C . PHE A 1 71 ? -20.641 -15.836 -25.266 1 89.5 71 PHE A C 1
ATOM 539 O O . PHE A 1 71 ? -20.375 -14.781 -25.844 1 89.5 71 PHE A O 1
ATOM 546 N N . PHE A 1 72 ? -21.188 -16.859 -25.875 1 91.12 72 PHE A N 1
ATOM 547 C CA . PHE A 1 72 ? -21.5 -16.797 -27.297 1 91.12 72 PHE A CA 1
ATOM 548 C C . PHE A 1 72 ? -23 -16.641 -27.516 1 91.12 72 PHE A C 1
ATOM 550 O O . PHE A 1 72 ? -23.484 -16.641 -28.641 1 91.12 72 PHE A O 1
ATOM 557 N N . ASP A 1 73 ? -23.766 -16.469 -26.438 1 89.38 73 ASP A N 1
ATOM 558 C CA . ASP A 1 73 ? -25.203 -16.219 -26.547 1 89.38 73 ASP A CA 1
ATOM 559 C C . ASP A 1 73 ? -25.469 -14.805 -27.047 1 89.38 73 ASP A C 1
ATOM 561 O O . ASP A 1 73 ? -24.547 -14 -27.188 1 89.38 73 ASP A O 1
ATOM 565 N N . ASP A 1 74 ? -26.781 -14.523 -27.219 1 90.06 74 ASP A N 1
ATOM 566 C CA . ASP A 1 74 ? -27.141 -13.188 -27.688 1 90.06 74 ASP A CA 1
ATOM 567 C C . ASP A 1 74 ? -26.922 -12.141 -26.594 1 90.06 74 ASP A C 1
ATOM 569 O O . ASP A 1 74 ? -26.938 -12.461 -25.406 1 90.06 74 ASP A O 1
ATOM 573 N N . ILE A 1 75 ? -26.781 -10.977 -26.938 1 90.94 75 ILE A N 1
ATOM 574 C CA . ILE A 1 75 ? -26.406 -9.867 -26.078 1 90.94 75 ILE A CA 1
ATOM 575 C C . ILE A 1 75 ? -27.484 -9.648 -25.016 1 90.94 75 ILE A C 1
ATOM 577 O O . ILE A 1 75 ? -27.203 -9.203 -23.906 1 90.94 75 ILE A O 1
ATOM 581 N N . GLY A 1 76 ? -28.703 -9.805 -25.406 1 89.19 76 GLY A N 1
ATOM 582 C CA . GLY A 1 76 ? -29.781 -9.688 -24.438 1 89.19 76 GLY A CA 1
ATOM 583 C C . GLY A 1 76 ? -29.641 -10.641 -23.266 1 89.19 76 GLY A C 1
ATOM 584 O O . GLY A 1 76 ? -29.844 -10.25 -22.125 1 89.19 76 GLY A O 1
ATOM 585 N N . THR A 1 77 ? -29.281 -11.805 -23.609 1 88.75 77 THR A N 1
ATOM 586 C CA . THR A 1 77 ? -29.047 -12.812 -22.578 1 88.75 77 THR A CA 1
ATOM 587 C C . THR A 1 77 ? -27.812 -12.453 -21.75 1 88.75 77 THR A C 1
ATOM 589 O O . THR A 1 77 ? -27.859 -12.516 -20.516 1 88.75 77 THR A O 1
ATOM 592 N N . LEU A 1 78 ? -26.797 -12.008 -22.391 1 89.75 78 LEU A N 1
ATOM 593 C CA . LEU A 1 78 ? -25.547 -11.703 -21.734 1 89.75 78 LEU A CA 1
ATOM 594 C C . LEU A 1 78 ? -25.672 -10.469 -20.844 1 89.75 78 LEU A C 1
ATOM 596 O O . LEU A 1 78 ? -24.938 -10.32 -19.859 1 89.75 78 LEU A O 1
ATOM 600 N N . SER A 1 79 ? -26.672 -9.617 -21 1 90.88 79 SER A N 1
ATOM 601 C CA . SER A 1 79 ? -26.797 -8.336 -20.312 1 90.88 79 SER A CA 1
ATOM 602 C C . SER A 1 79 ? -27.766 -8.422 -19.125 1 90.88 79 SER A C 1
ATOM 604 O O . SER A 1 79 ? -28 -7.43 -18.438 1 90.88 79 SER A O 1
ATOM 606 N N . GLN A 1 80 ? -28.328 -9.547 -18.938 1 88.12 80 GLN A N 1
ATOM 607 C CA . GLN A 1 80 ? -29.266 -9.703 -17.828 1 88.12 80 GLN A CA 1
ATOM 608 C C . GLN A 1 80 ? -28.594 -9.422 -16.484 1 88.12 80 GLN A C 1
ATOM 610 O O . GLN A 1 80 ? -27.375 -9.57 -16.344 1 88.12 80 GLN A O 1
ATOM 615 N N . HIS A 1 81 ? -29.406 -8.922 -15.555 1 92.62 81 HIS A N 1
ATOM 616 C CA . HIS A 1 81 ? -28.938 -8.625 -14.211 1 92.62 81 HIS A CA 1
ATOM 617 C C . HIS A 1 81 ? -27.75 -7.668 -14.25 1 92.62 81 HIS A C 1
ATOM 619 O O . HIS A 1 81 ? -26.719 -7.922 -13.617 1 92.62 81 HIS A O 1
ATOM 625 N N . SER A 1 82 ? -27.875 -6.723 -15.188 1 93.12 82 SER A N 1
ATOM 626 C CA . SER A 1 82 ? -26.875 -5.668 -15.344 1 93.12 82 SER A CA 1
ATOM 627 C C . SER A 1 82 ? -25.547 -6.234 -15.82 1 93.12 82 SER A C 1
ATOM 629 O O . SER A 1 82 ? -24.484 -5.676 -15.516 1 93.12 82 SER A O 1
ATOM 631 N N . GLY A 1 83 ? -25.609 -7.445 -16.453 1 93.81 83 GLY A N 1
ATOM 632 C CA . GLY A 1 83 ? -24.406 -8.047 -16.984 1 93.81 83 GLY A CA 1
ATOM 633 C C . GLY A 1 83 ? -23.469 -8.547 -15.898 1 93.81 83 GLY A C 1
ATOM 634 O O . GLY A 1 83 ? -22.25 -8.555 -16.078 1 93.81 83 GLY A O 1
ATOM 635 N N . TYR A 1 84 ? -23.922 -8.891 -14.766 1 95 84 TYR A N 1
ATOM 636 C CA . TYR A 1 84 ? -23.125 -9.328 -13.633 1 95 84 TYR A CA 1
ATOM 637 C C . TYR A 1 84 ? -22.219 -10.492 -14.016 1 95 84 TYR A C 1
ATOM 639 O O . TYR A 1 84 ? -21.047 -10.531 -13.633 1 95 84 TYR A O 1
ATOM 647 N N . ALA A 1 85 ? -22.703 -11.375 -14.766 1 95 85 ALA A N 1
ATOM 648 C CA . ALA A 1 85 ? -21.938 -12.562 -15.148 1 95 85 ALA A CA 1
ATOM 649 C C . ALA A 1 85 ? -20.703 -12.18 -15.969 1 95 85 ALA A C 1
ATOM 651 O O . ALA A 1 85 ? -19.656 -12.812 -15.859 1 95 85 ALA A O 1
ATOM 652 N N . LEU A 1 86 ? -20.812 -11.188 -16.797 1 95.31 86 LEU A N 1
ATOM 653 C CA . LEU A 1 86 ? -19.703 -10.695 -17.609 1 95.31 86 LEU A CA 1
ATOM 654 C C . LEU A 1 86 ? -18.609 -10.086 -16.734 1 95.31 86 LEU A C 1
ATOM 656 O O . LEU A 1 86 ? -17.422 -10.297 -16.984 1 95.31 86 LEU A O 1
ATOM 660 N N . VAL A 1 87 ? -19.031 -9.383 -15.68 1 96.81 87 VAL A N 1
ATOM 661 C CA . VAL A 1 87 ? -18.062 -8.75 -14.797 1 96.81 87 VAL A CA 1
ATOM 662 C C . VAL A 1 87 ? -17.406 -9.805 -13.914 1 96.81 87 VAL A C 1
ATOM 664 O O . VAL A 1 87 ? -16.219 -9.703 -13.594 1 96.81 87 VAL A O 1
ATOM 667 N N . ARG A 1 88 ? -18.188 -10.789 -13.539 1 97.56 88 ARG A N 1
ATOM 668 C CA . ARG A 1 88 ? -17.594 -11.891 -12.781 1 97.56 88 ARG A CA 1
ATOM 669 C C . ARG A 1 88 ? -16.484 -12.578 -13.578 1 97.56 88 ARG A C 1
ATOM 671 O O . ARG A 1 88 ? -15.422 -12.891 -13.039 1 97.56 88 ARG A O 1
ATOM 678 N N . PHE A 1 89 ? -16.703 -12.789 -14.852 1 97.44 89 PHE A N 1
ATOM 679 C CA . PHE A 1 89 ? -15.664 -13.297 -15.742 1 97.44 89 PHE A CA 1
ATOM 680 C C . PHE A 1 89 ? -14.438 -12.391 -15.711 1 97.44 89 PHE A C 1
ATOM 682 O O . PHE A 1 89 ? -13.312 -12.875 -15.562 1 97.44 89 PHE A O 1
ATOM 689 N N . PHE A 1 90 ? -14.609 -11.055 -15.914 1 97.81 90 PHE A N 1
ATOM 690 C CA . PHE A 1 90 ? -13.516 -10.086 -15.914 1 97.81 90 PHE A CA 1
ATOM 691 C C . PHE A 1 90 ? -12.719 -10.164 -14.617 1 97.81 90 PHE A C 1
ATOM 693 O O . PHE A 1 90 ? -11.484 -10.227 -14.648 1 97.81 90 PHE A O 1
ATOM 700 N N . PHE A 1 91 ? -13.445 -10.219 -13.516 1 98.44 91 PHE A N 1
ATOM 701 C CA . PHE A 1 91 ? -12.812 -10.297 -12.203 1 98.44 91 PHE A CA 1
ATOM 702 C C . PHE A 1 91 ? -11.953 -11.547 -12.086 1 98.44 91 PHE A C 1
ATOM 704 O O . PHE A 1 91 ? -10.781 -11.469 -11.719 1 98.44 91 PHE A O 1
ATOM 711 N N . LEU A 1 92 ? -12.469 -12.727 -12.414 1 98.5 92 LEU A N 1
ATOM 712 C CA . LEU A 1 92 ? -11.758 -14 -12.273 1 98.5 92 LEU A CA 1
ATOM 713 C C . LEU A 1 92 ? -10.664 -14.125 -13.32 1 98.5 92 LEU A C 1
ATOM 715 O O . LEU A 1 92 ? -9.641 -14.773 -13.078 1 98.5 92 LEU A O 1
ATOM 719 N N . LEU A 1 93 ? -10.805 -13.445 -14.469 1 98.56 93 LEU A N 1
ATOM 720 C CA . LEU A 1 93 ? -9.758 -13.367 -15.477 1 98.56 93 LEU A CA 1
ATOM 721 C C . LEU A 1 93 ? -8.484 -12.75 -14.898 1 98.56 93 LEU A C 1
ATOM 723 O O . LEU A 1 93 ? -7.379 -13.195 -15.211 1 98.56 93 LEU A O 1
ATOM 727 N N . THR A 1 94 ? -8.68 -11.727 -14.062 1 98.56 94 THR A N 1
ATOM 728 C CA . THR A 1 94 ? -7.504 -11.055 -13.508 1 98.56 94 THR A CA 1
ATOM 729 C C . THR A 1 94 ? -6.738 -12 -12.578 1 98.56 94 THR A C 1
ATOM 731 O O . THR A 1 94 ? -5.52 -11.883 -12.438 1 98.56 94 THR A O 1
ATOM 734 N N . PHE A 1 95 ? -7.414 -12.984 -11.992 1 98.62 95 PHE A N 1
ATOM 735 C CA . PHE A 1 95 ? -6.758 -14.016 -11.195 1 98.62 95 PHE A CA 1
ATOM 736 C C . PHE A 1 95 ? -6.016 -15.008 -12.086 1 98.62 95 PHE A C 1
ATOM 738 O O . PHE A 1 95 ? -4.855 -15.336 -11.828 1 98.62 95 PHE A O 1
ATOM 745 N N . ALA A 1 96 ? -6.695 -15.406 -13.094 1 98.75 96 ALA A N 1
ATOM 746 C CA . ALA A 1 96 ? -6.109 -16.375 -14.023 1 98.75 96 ALA A CA 1
ATOM 747 C C . ALA A 1 96 ? -4.848 -15.812 -14.672 1 98.75 96 ALA A C 1
ATOM 749 O O . ALA A 1 96 ? -3.846 -16.516 -14.812 1 98.75 96 ALA A O 1
ATOM 750 N N . ALA A 1 97 ? -4.906 -14.562 -15.031 1 98.69 97 ALA A N 1
ATOM 751 C CA . ALA A 1 97 ? -3.795 -13.906 -15.719 1 98.69 97 ALA A CA 1
ATOM 752 C C . ALA A 1 97 ? -2.625 -13.672 -14.766 1 98.69 97 ALA A C 1
ATOM 754 O O . ALA A 1 97 ? -1.504 -13.406 -15.203 1 98.69 97 ALA A O 1
ATOM 755 N N . ALA A 1 98 ? -2.84 -13.789 -13.477 1 98.44 98 ALA A N 1
ATOM 756 C CA . ALA A 1 98 ? -1.761 -13.625 -12.508 1 98.44 98 ALA A CA 1
ATOM 757 C C . ALA A 1 98 ? -0.783 -14.797 -12.578 1 98.44 98 ALA A C 1
ATOM 759 O O . ALA A 1 98 ? 0.39 -14.656 -12.219 1 98.44 98 ALA A O 1
ATOM 760 N N . ILE A 1 99 ? -1.226 -15.914 -13.047 1 98.69 99 ILE A N 1
ATOM 761 C CA . ILE A 1 99 ? -0.388 -17.109 -13.07 1 98.69 99 ILE A CA 1
ATOM 762 C C . ILE A 1 99 ? 0.821 -16.875 -13.977 1 98.69 99 ILE A C 1
ATOM 764 O O . ILE A 1 99 ? 1.966 -16.953 -13.523 1 98.69 99 ILE A O 1
ATOM 768 N N . PRO A 1 100 ? 0.587 -16.562 -15.25 1 98.38 100 PRO A N 1
ATOM 769 C CA . PRO A 1 100 ? 1.769 -16.312 -16.078 1 98.38 100 PRO A CA 1
ATOM 770 C C . PRO A 1 100 ? 2.574 -15.102 -15.602 1 98.38 100 PRO A C 1
ATOM 772 O O . PRO A 1 100 ? 3.793 -15.055 -15.789 1 98.38 100 PRO A O 1
ATOM 775 N N . ALA A 1 101 ? 1.91 -14.102 -14.992 1 98.06 101 ALA A N 1
ATOM 776 C CA . ALA A 1 101 ? 2.646 -12.969 -14.445 1 98.06 101 ALA A CA 1
ATOM 777 C C . ALA A 1 101 ? 3.621 -13.414 -13.359 1 98.06 101 ALA A C 1
ATOM 779 O O . ALA A 1 101 ? 4.742 -12.914 -13.273 1 98.06 101 ALA A O 1
ATOM 780 N N . ILE A 1 102 ? 3.219 -14.336 -12.516 1 98.56 102 ILE A N 1
ATOM 781 C CA . ILE A 1 102 ? 4.074 -14.906 -11.477 1 98.56 102 ILE A CA 1
ATOM 782 C C . ILE A 1 102 ? 5.234 -15.664 -12.125 1 98.56 102 ILE A C 1
ATOM 784 O O . ILE A 1 102 ? 6.398 -15.445 -11.773 1 98.56 102 ILE A O 1
ATOM 788 N N . VAL A 1 103 ? 4.977 -16.453 -13.109 1 98.62 103 VAL A N 1
ATOM 789 C CA . VAL A 1 103 ? 6.004 -17.234 -13.789 1 98.62 103 VAL A CA 1
ATOM 790 C C . VAL A 1 103 ? 7.02 -16.297 -14.445 1 98.62 103 VAL A C 1
ATOM 792 O O . VAL A 1 103 ? 8.227 -16.562 -14.398 1 98.62 103 VAL A O 1
ATOM 795 N N . SER A 1 104 ? 6.527 -15.258 -15.039 1 97 104 SER A N 1
ATOM 796 C CA . SER A 1 104 ? 7.363 -14.281 -15.734 1 97 104 SER A CA 1
ATOM 797 C C . SER A 1 104 ? 8.492 -13.781 -14.844 1 97 104 SER A C 1
ATOM 799 O O . SER A 1 104 ? 9.633 -13.648 -15.289 1 97 104 SER A O 1
ATOM 801 N N . GLY A 1 105 ? 8.203 -13.547 -13.617 1 97.44 105 GLY A N 1
ATOM 802 C CA . GLY A 1 105 ? 9.203 -13.039 -12.688 1 97.44 105 GLY A CA 1
ATOM 803 C C . GLY A 1 105 ? 10.32 -14.023 -12.43 1 97.44 105 GLY A C 1
ATOM 804 O O . GLY A 1 105 ? 11.469 -13.625 -12.219 1 97.44 105 GLY A O 1
ATOM 805 N N . GLY A 1 106 ? 10.031 -15.25 -12.398 1 98.25 106 GLY A N 1
ATOM 806 C CA . GLY A 1 106 ? 11.023 -16.266 -12.125 1 98.25 106 GLY A CA 1
ATOM 807 C C . GLY A 1 106 ? 11.953 -16.531 -13.297 1 98.25 106 GLY A C 1
ATOM 808 O O . GLY A 1 106 ? 13.148 -16.766 -13.102 1 98.25 106 GLY A O 1
ATOM 809 N N . ILE A 1 107 ? 11.516 -16.391 -14.492 1 98.06 107 ILE A N 1
ATOM 810 C CA . ILE A 1 107 ? 12.266 -16.797 -15.672 1 98.06 107 ILE A CA 1
ATOM 811 C C . ILE A 1 107 ? 12.82 -15.57 -16.375 1 98.06 107 ILE A C 1
ATOM 813 O O . ILE A 1 107 ? 13.352 -15.672 -17.484 1 98.06 107 ILE A O 1
ATOM 817 N N . ALA A 1 108 ? 12.789 -14.453 -15.805 1 96.69 108 ALA A N 1
ATOM 818 C CA . ALA A 1 108 ? 13.172 -13.18 -16.422 1 96.69 108 ALA A CA 1
ATOM 819 C C . ALA A 1 108 ? 14.625 -13.211 -16.891 1 96.69 108 ALA A C 1
ATOM 821 O O . ALA A 1 108 ? 15.43 -13.984 -16.375 1 96.69 108 ALA A O 1
ATOM 822 N N . GLU A 1 109 ? 14.969 -12.406 -17.906 1 96 109 GLU A N 1
ATOM 823 C CA . GLU A 1 109 ? 16.281 -12.008 -18.391 1 96 109 GLU A CA 1
ATOM 824 C C . GLU A 1 109 ? 16.875 -13.062 -19.328 1 96 109 GLU A C 1
ATOM 826 O O . GLU A 1 109 ? 17.891 -12.82 -19.984 1 96 109 GLU A O 1
ATOM 831 N N . ARG A 1 110 ? 16.219 -14.273 -19.422 1 96.25 110 ARG A N 1
ATOM 832 C CA . ARG A 1 110 ? 16.859 -15.234 -20.312 1 96.25 110 ARG A CA 1
ATOM 833 C C . ARG A 1 110 ? 15.836 -16.094 -21.047 1 96.25 110 ARG A C 1
ATOM 835 O O . ARG A 1 110 ? 16.188 -16.953 -21.859 1 96.25 110 ARG A O 1
ATOM 842 N N . ALA A 1 111 ? 14.594 -15.938 -20.812 1 97.44 111 ALA A N 1
ATOM 843 C CA . ALA A 1 111 ? 13.547 -16.703 -21.484 1 97.44 111 ALA A CA 1
ATOM 844 C C . ALA A 1 111 ? 13.203 -16.109 -22.844 1 97.44 111 ALA A C 1
ATOM 846 O O . ALA A 1 111 ? 13.164 -14.891 -23 1 97.44 111 ALA A O 1
ATOM 847 N N . LYS A 1 112 ? 12.898 -16.984 -23.781 1 97.31 112 LYS A N 1
ATOM 848 C CA . LYS A 1 112 ? 12.359 -16.531 -25.062 1 97.31 112 LYS A CA 1
ATOM 849 C C . LYS A 1 112 ? 10.945 -15.992 -24.906 1 97.31 112 LYS A C 1
ATOM 851 O O . LYS A 1 112 ? 10.188 -16.469 -24.047 1 97.31 112 LYS A O 1
ATOM 856 N N . PHE A 1 113 ? 10.539 -15.078 -25.766 1 96.75 113 PHE A N 1
ATOM 857 C CA . PHE A 1 113 ? 9.266 -14.367 -25.641 1 96.75 113 PHE A CA 1
ATOM 858 C C . PHE A 1 113 ? 8.117 -15.242 -26.125 1 96.75 113 PHE A C 1
ATOM 860 O O . PHE A 1 113 ? 7.129 -15.422 -25.406 1 96.75 113 PHE A O 1
ATOM 867 N N . ASN A 1 114 ? 8.18 -15.852 -27.312 1 96.94 114 ASN A N 1
ATOM 868 C CA . ASN A 1 114 ? 7.074 -16.547 -27.953 1 96.94 114 ASN A CA 1
ATOM 869 C C . ASN A 1 114 ? 6.758 -17.859 -27.234 1 96.94 114 ASN A C 1
ATOM 871 O O . ASN A 1 114 ? 5.59 -18.188 -27 1 96.94 114 ASN A O 1
ATOM 875 N N . PRO A 1 115 ? 7.77 -18.641 -26.906 1 97.56 115 PRO A N 1
ATOM 876 C CA . PRO A 1 115 ? 7.465 -19.859 -26.141 1 97.56 115 PRO A CA 1
ATOM 877 C C . PRO A 1 115 ? 6.734 -19.562 -24.828 1 97.56 115 PRO A C 1
ATOM 879 O O . PRO A 1 115 ? 5.859 -20.328 -24.422 1 97.56 115 PRO A O 1
ATOM 882 N N . GLN A 1 116 ? 7.074 -18.5 -24.203 1 97 116 GLN A N 1
ATOM 883 C CA . GLN A 1 116 ? 6.395 -18.109 -22.984 1 97 116 GLN A CA 1
ATOM 884 C C . GLN A 1 116 ? 4.926 -17.781 -23.234 1 97 116 GLN A C 1
ATOM 886 O O . GLN A 1 116 ? 4.062 -18.094 -22.406 1 97 116 GLN A O 1
ATOM 891 N N . LEU A 1 117 ? 4.594 -17.125 -24.344 1 98.06 117 LEU A N 1
ATOM 892 C CA . LEU A 1 117 ? 3.209 -16.828 -24.672 1 98.06 117 LEU A CA 1
ATOM 893 C C . LEU A 1 117 ? 2.406 -18.094 -24.906 1 98.06 117 LEU A C 1
ATOM 895 O O . LEU A 1 117 ? 1.231 -18.172 -24.547 1 98.06 117 LEU A O 1
ATOM 899 N N . VAL A 1 118 ? 3.062 -19.062 -25.531 1 98.44 118 VAL A N 1
ATOM 900 C CA . VAL A 1 118 ? 2.402 -20.344 -25.75 1 98.44 118 VAL A CA 1
ATOM 901 C C . VAL A 1 118 ? 2.121 -21.016 -24.406 1 98.44 118 VAL A C 1
ATOM 903 O O . VAL A 1 118 ? 1.042 -21.578 -24.203 1 98.44 118 VAL A O 1
ATOM 906 N N . ALA A 1 119 ? 3.096 -21.016 -23.562 1 98.75 119 ALA A N 1
ATOM 907 C CA . ALA A 1 119 ? 2.889 -21.547 -22.219 1 98.75 119 ALA A CA 1
ATOM 908 C C . ALA A 1 119 ? 1.713 -20.875 -21.531 1 98.75 119 ALA A C 1
ATOM 910 O O . ALA A 1 119 ? 0.879 -21.531 -20.906 1 98.75 119 ALA A O 1
ATOM 911 N N . THR A 1 120 ? 1.64 -19.531 -21.594 1 98.62 120 THR A N 1
ATOM 912 C CA . THR A 1 120 ? 0.551 -18.75 -21.031 1 98.62 120 THR A CA 1
ATOM 913 C C . THR A 1 120 ? -0.798 -19.234 -21.547 1 98.62 120 THR A C 1
ATOM 915 O O . THR A 1 120 ? -1.726 -19.469 -20.766 1 98.62 120 THR A O 1
ATOM 918 N N . LEU A 1 121 ? -0.868 -19.406 -22.859 1 98.75 121 LEU A N 1
ATOM 919 C CA . LEU A 1 121 ? -2.104 -19.844 -23.5 1 98.75 121 LEU A CA 1
ATOM 920 C C . LEU A 1 121 ? -2.549 -21.188 -22.922 1 98.75 121 LEU A C 1
ATOM 922 O O . LEU A 1 121 ? -3.719 -21.359 -22.578 1 98.75 121 LEU A O 1
ATOM 926 N N . ILE A 1 122 ? -1.671 -22.125 -22.734 1 98.81 122 ILE A N 1
ATOM 927 C CA . ILE A 1 122 ? -2.006 -23.484 -22.312 1 98.81 122 ILE A CA 1
ATOM 928 C C . ILE A 1 122 ? -2.316 -23.5 -20.828 1 98.81 122 ILE A C 1
ATOM 930 O O . ILE A 1 122 ? -3.285 -24.141 -20.391 1 98.81 122 ILE A O 1
ATOM 934 N N . ILE A 1 123 ? -1.534 -22.844 -20.062 1 98.81 123 ILE A N 1
ATOM 935 C CA . ILE A 1 123 ? -1.689 -22.859 -18.609 1 98.81 123 ILE A CA 1
ATOM 936 C C . ILE A 1 123 ? -3.002 -22.188 -18.219 1 98.81 123 ILE A C 1
ATOM 938 O O . ILE A 1 123 ? -3.775 -22.719 -17.422 1 98.81 123 ILE A O 1
ATOM 942 N N . VAL A 1 124 ? -3.348 -21.016 -18.781 1 98.88 124 VAL A N 1
ATOM 943 C CA . VAL A 1 124 ? -4.523 -20.25 -18.422 1 98.88 124 VAL A CA 1
ATOM 944 C C . VAL A 1 124 ? -5.766 -20.828 -19.094 1 98.88 124 VAL A C 1
ATOM 946 O O . VAL A 1 124 ? -6.871 -20.734 -18.562 1 98.88 124 VAL A O 1
ATOM 949 N N . GLY A 1 125 ? -5.504 -21.484 -20.219 1 98.81 125 GLY A N 1
ATOM 950 C CA . GLY A 1 125 ? -6.629 -22.078 -20.938 1 98.81 125 GLY A CA 1
ATOM 951 C C . GLY A 1 125 ? -7.051 -23.422 -20.375 1 98.81 125 GLY A C 1
ATOM 952 O O . GLY A 1 125 ? -8.234 -23.766 -20.391 1 98.81 125 GLY A O 1
ATOM 953 N N . PHE A 1 126 ? -6.066 -24.188 -19.797 1 98.81 126 PHE A N 1
ATOM 954 C CA . PHE A 1 126 ? -6.414 -25.578 -19.5 1 98.81 126 PHE A CA 1
ATOM 955 C C . PHE A 1 126 ? -6.012 -25.938 -18.078 1 98.81 126 PHE A C 1
ATOM 957 O O . PHE A 1 126 ? -6.844 -26.391 -17.281 1 98.81 126 PHE A O 1
ATOM 964 N N . ILE A 1 127 ? -4.801 -25.719 -17.688 1 98.81 127 ILE A N 1
ATOM 965 C CA . ILE A 1 127 ? -4.258 -26.297 -16.469 1 98.81 127 ILE A CA 1
ATOM 966 C C . ILE A 1 127 ? -4.848 -25.578 -15.25 1 98.81 127 ILE A C 1
ATOM 968 O O . ILE A 1 127 ? -5.391 -26.219 -14.352 1 98.81 127 ILE A O 1
ATOM 972 N N . TYR A 1 128 ? -4.758 -24.234 -15.195 1 98.81 128 TYR A N 1
ATOM 973 C CA . TYR A 1 128 ? -5.25 -23.438 -14.07 1 98.81 128 TYR A CA 1
ATOM 974 C C . TYR A 1 128 ? -6.758 -23.594 -13.914 1 98.81 128 TYR A C 1
ATOM 976 O O . TYR A 1 128 ? -7.246 -23.859 -12.812 1 98.81 128 TYR A O 1
ATOM 984 N N . PRO A 1 129 ? -7.574 -23.484 -15.016 1 98.81 129 PRO A N 1
ATOM 985 C CA . PRO A 1 129 ? -9.023 -23.594 -14.875 1 98.81 129 PRO A CA 1
ATOM 986 C C . PRO A 1 129 ? -9.461 -24.953 -14.336 1 98.81 129 PRO A C 1
ATOM 988 O O . PRO A 1 129 ? -10.484 -25.062 -13.648 1 98.81 129 PRO A O 1
ATOM 991 N N . PHE A 1 130 ? -8.617 -25.969 -14.602 1 98.75 130 PHE A N 1
ATOM 992 C CA . PHE A 1 130 ? -8.914 -27.297 -14.086 1 98.75 130 PHE A CA 1
ATOM 993 C C . PHE A 1 130 ? -8.93 -27.297 -12.562 1 98.75 130 PHE A C 1
ATOM 995 O O . PHE A 1 130 ? -9.906 -27.734 -11.953 1 98.75 130 PHE A O 1
ATOM 1002 N N . PHE A 1 131 ? -7.949 -26.766 -11.961 1 98.81 131 PHE A N 1
ATOM 1003 C CA . PHE A 1 131 ? -7.875 -26.734 -10.5 1 98.81 131 PHE A CA 1
ATOM 1004 C C . PHE A 1 131 ? -8.836 -25.688 -9.938 1 98.81 131 PHE A C 1
ATOM 1006 O O . PHE A 1 131 ? -9.43 -25.906 -8.875 1 98.81 131 PHE A O 1
ATOM 1013 N N . GLU A 1 132 ? -8.914 -24.547 -10.602 1 98.62 132 GLU A N 1
ATOM 1014 C CA . GLU A 1 132 ? -9.867 -23.516 -10.219 1 98.62 132 GLU A CA 1
ATOM 1015 C C . GLU A 1 132 ? -11.281 -24.078 -10.102 1 98.62 132 GLU A C 1
ATOM 1017 O O . GLU A 1 132 ? -11.984 -23.781 -9.133 1 98.62 132 GLU A O 1
ATOM 1022 N N . GLY A 1 133 ? -11.703 -24.906 -11.07 1 98.62 133 GLY A N 1
ATOM 1023 C CA . GLY A 1 133 ? -13.016 -25.531 -11.055 1 98.62 133 GLY A CA 1
ATOM 1024 C C . GLY A 1 133 ? -13.203 -26.5 -9.891 1 98.62 133 GLY A C 1
ATOM 1025 O O . GLY A 1 133 ? -14.289 -26.578 -9.312 1 98.62 133 GLY A O 1
ATOM 1026 N N . ILE A 1 134 ? -12.156 -27.156 -9.562 1 98.5 134 ILE A N 1
ATOM 1027 C CA . ILE A 1 134 ? -12.203 -28.094 -8.453 1 98.5 134 ILE A CA 1
ATOM 1028 C C . ILE A 1 134 ? -12.375 -27.328 -7.141 1 98.5 134 ILE A C 1
ATOM 1030 O O . ILE A 1 134 ? -13.242 -27.672 -6.328 1 98.5 134 ILE A O 1
ATOM 1034 N N . ALA A 1 135 ? -11.625 -26.297 -6.961 1 98.62 135 ALA A N 1
ATOM 1035 C CA . ALA A 1 135 ? -11.539 -25.609 -5.676 1 98.62 135 ALA A CA 1
ATOM 1036 C C . ALA A 1 135 ? -12.711 -24.641 -5.492 1 98.62 135 ALA A C 1
ATOM 1038 O O . ALA A 1 135 ? -13.242 -24.516 -4.383 1 98.62 135 ALA A O 1
ATOM 1039 N N . TRP A 1 136 ? -13.164 -24 -6.602 1 98.31 136 TRP A N 1
ATOM 1040 C CA . TRP A 1 136 ? -14.094 -22.875 -6.414 1 98.31 136 TRP A CA 1
ATOM 1041 C C . TRP A 1 136 ? -15.43 -23.156 -7.086 1 98.31 136 TRP A C 1
ATOM 1043 O O . TRP A 1 136 ? -16.375 -22.375 -6.977 1 98.31 136 TRP A O 1
ATOM 1053 N N . ASN A 1 137 ? -15.562 -24.344 -7.777 1 97.81 137 ASN A N 1
ATOM 1054 C CA . ASN A 1 137 ? -16.812 -24.594 -8.484 1 97.81 137 ASN A CA 1
ATOM 1055 C C . ASN A 1 137 ? -17.266 -26.047 -8.328 1 97.81 137 ASN A C 1
ATOM 1057 O O . ASN A 1 137 ? -17.938 -26.578 -9.203 1 97.81 137 ASN A O 1
ATOM 1061 N N . GLU A 1 138 ? -16.828 -26.781 -7.363 1 96.31 138 GLU A N 1
ATOM 1062 C CA . GLU A 1 138 ? -17.266 -28.109 -6.941 1 96.31 138 GLU A CA 1
ATOM 1063 C C . GLU A 1 138 ? -17.156 -29.109 -8.086 1 96.31 138 GLU A C 1
ATOM 1065 O O . GLU A 1 138 ? -17.969 -30.031 -8.18 1 96.31 138 GLU A O 1
ATOM 1070 N N . ARG A 1 139 ? -16.281 -28.812 -8.961 1 96.25 139 ARG A N 1
ATOM 1071 C CA . ARG A 1 139 ? -16.125 -29.734 -10.07 1 96.25 139 ARG A CA 1
ATOM 1072 C C . ARG A 1 139 ? -15.547 -31.062 -9.602 1 96.25 139 ARG A C 1
ATOM 1074 O O . ARG A 1 139 ? -14.703 -31.094 -8.703 1 96.25 139 ARG A O 1
ATOM 1081 N N . PHE A 1 140 ? -16.047 -32.188 -10.211 1 96.56 140 PHE A N 1
ATOM 1082 C CA . PHE A 1 140 ? -15.555 -33.562 -10.07 1 96.56 140 PHE A CA 1
ATOM 1083 C C . PHE A 1 140 ? -15.836 -34.094 -8.672 1 96.56 140 PHE A C 1
ATOM 1085 O O . PHE A 1 140 ? -15.281 -35.094 -8.266 1 96.56 140 PHE A O 1
ATOM 1092 N N . GLY A 1 141 ? -16.531 -33.375 -7.777 1 97.44 141 GLY A N 1
ATOM 1093 C CA . GLY A 1 141 ? -17.016 -33.844 -6.488 1 97.44 141 GLY A CA 1
ATOM 1094 C C . GLY A 1 141 ? -15.93 -33.875 -5.426 1 97.44 141 GLY A C 1
ATOM 1095 O O . GLY A 1 141 ? -16.109 -34.5 -4.379 1 97.44 141 GLY A O 1
ATOM 1096 N N . VAL A 1 142 ? -14.844 -33.188 -5.66 1 97.81 142 VAL A N 1
ATOM 1097 C CA . VAL A 1 142 ? -13.711 -33.25 -4.742 1 97.81 142 VAL A CA 1
ATOM 1098 C C . VAL A 1 142 ? -14.078 -32.531 -3.443 1 97.81 142 VAL A C 1
ATOM 1100 O O . VAL A 1 142 ? -13.773 -33 -2.352 1 97.81 142 VAL A O 1
ATOM 1103 N N . GLN A 1 143 ? -14.688 -31.406 -3.5 1 98.06 143 GLN A N 1
ATOM 1104 C CA . GLN A 1 143 ? -15.07 -30.641 -2.318 1 98.06 143 GLN A CA 1
ATOM 1105 C C . GLN A 1 143 ? -16.078 -31.422 -1.471 1 98.06 143 GLN A C 1
ATOM 1107 O O . GLN A 1 143 ? -15.984 -31.422 -0.241 1 98.06 143 GLN A O 1
ATOM 1112 N N . ALA A 1 144 ? -17.031 -32.031 -2.16 1 97.88 144 ALA A N 1
ATOM 1113 C CA . ALA A 1 144 ? -18.016 -32.875 -1.454 1 97.88 144 ALA A CA 1
ATOM 1114 C C . ALA A 1 144 ? -17.328 -34.031 -0.735 1 97.88 144 ALA A C 1
ATOM 1116 O O . ALA A 1 144 ? -17.703 -34.375 0.391 1 97.88 144 ALA A O 1
ATOM 1117 N N . TRP A 1 145 ? -16.438 -34.625 -1.394 1 98.12 145 TRP A N 1
ATOM 1118 C CA . TRP A 1 145 ? -15.688 -35.719 -0.796 1 98.12 145 TRP A CA 1
ATOM 1119 C C . TRP A 1 145 ? -14.922 -35.25 0.435 1 98.12 145 TRP A C 1
ATOM 1121 O O . TRP A 1 145 ? -14.93 -35.938 1.471 1 98.12 145 TRP A O 1
ATOM 1131 N N . LEU A 1 146 ? -14.25 -34.125 0.395 1 98.38 146 LEU A N 1
ATOM 1132 C CA . LEU A 1 146 ? -13.492 -33.562 1.517 1 98.38 146 LEU A CA 1
ATOM 1133 C C . LEU A 1 146 ? -14.414 -33.25 2.693 1 98.38 146 LEU A C 1
ATOM 1135 O O . LEU A 1 146 ? -14.07 -33.531 3.844 1 98.38 146 LEU A O 1
ATOM 1139 N N . THR A 1 147 ? -15.539 -32.688 2.389 1 98.12 147 THR A N 1
ATOM 1140 C CA . THR A 1 147 ? -16.5 -32.344 3.432 1 98.12 147 THR A CA 1
ATOM 1141 C C . THR A 1 147 ? -16.953 -33.625 4.156 1 98.12 147 THR A C 1
ATOM 1143 O O . THR A 1 147 ? -17.047 -33.625 5.387 1 98.12 147 THR A O 1
ATOM 1146 N N . HIS A 1 148 ? -17.25 -34.656 3.398 1 97.94 148 HIS A N 1
ATOM 1147 C CA . HIS A 1 148 ? -17.703 -35.906 3.973 1 97.94 148 HIS A CA 1
ATOM 1148 C C . HIS A 1 148 ? -16.594 -36.562 4.777 1 97.94 148 HIS A C 1
ATOM 1150 O O . HIS A 1 148 ? -16.828 -37.094 5.879 1 97.94 148 HIS A O 1
ATOM 1156 N N . ALA A 1 149 ? -15.438 -36.531 4.277 1 98.12 149 ALA A N 1
ATOM 1157 C CA . ALA A 1 149 ? -14.312 -37.25 4.863 1 98.12 149 ALA A CA 1
ATOM 1158 C C . ALA A 1 149 ? -13.766 -36.531 6.086 1 98.12 149 ALA A C 1
ATOM 1160 O O . ALA A 1 149 ? -13.352 -37.156 7.059 1 98.12 149 ALA A O 1
ATOM 1161 N N . PHE A 1 150 ? -13.75 -35.125 6.023 1 98.12 150 PHE A N 1
ATOM 1162 C CA . PHE A 1 150 ? -12.984 -34.406 7.043 1 98.12 150 PHE A CA 1
ATOM 1163 C C . PHE A 1 150 ? -13.828 -33.344 7.707 1 98.12 150 PHE A C 1
ATOM 1165 O O . PHE A 1 150 ? -13.336 -32.594 8.547 1 98.12 150 PHE A O 1
ATOM 1172 N N . GLY A 1 151 ? -15.07 -33.188 7.32 1 97.75 151 GLY A N 1
ATOM 1173 C CA . GLY A 1 151 ? -16.016 -32.344 8.039 1 97.75 151 GLY A CA 1
ATOM 1174 C C . GLY A 1 151 ? -16.125 -30.953 7.473 1 97.75 151 GLY A C 1
ATOM 1175 O O . GLY A 1 151 ? -16.984 -30.172 7.898 1 97.75 151 GLY A O 1
ATOM 1176 N N . ALA A 1 152 ? -15.297 -30.562 6.547 1 98.44 152 ALA A N 1
ATOM 1177 C CA . ALA A 1 152 ? -15.336 -29.266 5.875 1 98.44 152 ALA A CA 1
ATOM 1178 C C . ALA A 1 152 ? -14.664 -29.344 4.508 1 98.44 152 ALA A C 1
ATOM 1180 O O . ALA A 1 152 ? -13.789 -30.188 4.281 1 98.44 152 ALA A O 1
ATOM 1181 N N . PRO A 1 153 ? -15.047 -28.516 3.578 1 98.5 153 PRO A N 1
ATOM 1182 C CA . PRO A 1 153 ? -14.375 -28.469 2.279 1 98.5 153 PRO A CA 1
ATOM 1183 C C . PRO A 1 153 ? -13.016 -27.781 2.348 1 98.5 153 PRO A C 1
ATOM 1185 O O . PRO A 1 153 ? -12.641 -27.234 3.393 1 98.5 153 PRO A O 1
ATOM 1188 N N . PHE A 1 154 ? -12.266 -27.859 1.257 1 98.75 154 PHE A N 1
ATOM 1189 C CA . PHE A 1 154 ? -11.062 -27.047 1.089 1 98.75 154 PHE A CA 1
ATOM 1190 C C . PHE A 1 154 ? -11.422 -25.562 0.938 1 98.75 154 PHE A C 1
ATOM 1192 O O . PHE A 1 154 ? -12.156 -25.188 0.02 1 98.75 154 PHE A O 1
ATOM 1199 N N . HIS A 1 155 ? -10.969 -24.797 1.906 1 98.75 155 HIS A N 1
ATOM 1200 C CA . HIS A 1 155 ? -11.305 -23.391 1.959 1 98.75 155 HIS A CA 1
ATOM 1201 C C . HIS A 1 155 ? -10.156 -22.516 1.452 1 98.75 155 HIS A C 1
ATOM 1203 O O . HIS A 1 155 ? -9.094 -22.469 2.07 1 98.75 155 HIS A O 1
ATOM 1209 N N . ASP A 1 156 ? -10.32 -21.875 0.37 1 98.81 156 ASP A N 1
ATOM 1210 C CA . ASP A 1 156 ? -9.383 -20.922 -0.216 1 98.81 156 ASP A CA 1
ATOM 1211 C C . ASP A 1 156 ? -10.117 -19.688 -0.762 1 98.81 156 ASP A C 1
ATOM 1213 O O . ASP A 1 156 ? -10.328 -19.578 -1.972 1 98.81 156 ASP A O 1
ATOM 1217 N N . PHE A 1 157 ? -10.406 -18.828 0.123 1 98.62 157 PHE A N 1
ATOM 1218 C CA . PHE A 1 157 ? -11.359 -17.75 -0.1 1 98.62 157 PHE A CA 1
ATOM 1219 C C . PHE A 1 157 ? -10.953 -16.906 -1.309 1 98.62 157 PHE A C 1
ATOM 1221 O O . PHE A 1 157 ? -11.773 -16.641 -2.189 1 98.62 157 PHE A O 1
ATOM 1228 N N . ALA A 1 158 ? -9.617 -16.469 -1.298 1 98.5 158 ALA A N 1
ATOM 1229 C CA . ALA A 1 158 ? -9.211 -15.539 -2.342 1 98.5 158 ALA A CA 1
ATOM 1230 C C . ALA A 1 158 ? -8.016 -16.078 -3.121 1 98.5 158 ALA A C 1
ATOM 1232 O O . ALA A 1 158 ? -7.547 -15.445 -4.074 1 98.5 158 ALA A O 1
ATOM 1233 N N . GLY A 1 159 ? -7.395 -17.219 -2.738 1 98.75 159 GLY A N 1
ATOM 1234 C CA . GLY A 1 159 ? -6.5 -17.844 -3.701 1 98.75 159 GLY A CA 1
ATOM 1235 C C . GLY A 1 159 ? -5.066 -17.938 -3.211 1 98.75 159 GLY A C 1
ATOM 1236 O O . GLY A 1 159 ? -4.125 -17.781 -3.99 1 98.75 159 GLY A O 1
ATOM 1237 N N . SER A 1 160 ? -4.816 -18.156 -1.867 1 98.94 160 SER A N 1
ATOM 1238 C CA . SER A 1 160 ? -3.459 -18.5 -1.454 1 98.94 160 SER A CA 1
ATOM 1239 C C . SER A 1 160 ? -2.926 -19.688 -2.236 1 98.94 160 SER A C 1
ATOM 1241 O O . SER A 1 160 ? -1.779 -19.688 -2.691 1 98.94 160 SER A O 1
ATOM 1243 N N . VAL A 1 161 ? -3.789 -20.656 -2.365 1 98.94 161 VAL A N 1
ATOM 1244 C CA . VAL A 1 161 ? -3.365 -21.875 -3.039 1 98.94 161 VAL A CA 1
ATOM 1245 C C . VAL A 1 161 ? -3.773 -21.812 -4.512 1 98.94 161 VAL A C 1
ATOM 1247 O O . VAL A 1 161 ? -2.93 -21.938 -5.402 1 98.94 161 VAL A O 1
ATOM 1250 N N . VAL A 1 162 ? -5.004 -21.562 -4.82 1 98.94 162 VAL A N 1
ATOM 1251 C CA . VAL A 1 162 ? -5.555 -21.656 -6.168 1 98.94 162 VAL A CA 1
ATOM 1252 C C . VAL A 1 162 ? -4.781 -20.734 -7.105 1 98.94 162 VAL A C 1
ATOM 1254 O O . VAL A 1 162 ? -4.551 -21.062 -8.266 1 98.94 162 VAL A O 1
ATOM 1257 N N . VAL A 1 163 ? -4.348 -19.594 -6.594 1 98.88 163 VAL A N 1
ATOM 1258 C CA . VAL A 1 163 ? -3.684 -18.625 -7.469 1 98.88 163 VAL A CA 1
ATOM 1259 C C . VAL A 1 163 ? -2.186 -18.609 -7.176 1 98.88 163 VAL A C 1
ATOM 1261 O O . VAL A 1 163 ? -1.378 -19.016 -8.023 1 98.88 163 VAL A O 1
ATOM 1264 N N . HIS A 1 164 ? -1.812 -18.281 -5.926 1 98.94 164 HIS A N 1
ATOM 1265 C CA . HIS A 1 164 ? -0.42 -17.969 -5.625 1 98.94 164 HIS A CA 1
ATOM 1266 C C . HIS A 1 164 ? 0.428 -19.234 -5.555 1 98.94 164 HIS A C 1
ATOM 1268 O O . HIS A 1 164 ? 1.412 -19.359 -6.285 1 98.94 164 HIS A O 1
ATOM 1274 N N . ALA A 1 165 ? 0.046 -20.188 -4.715 1 98.94 165 ALA A N 1
ATOM 1275 C CA . ALA A 1 165 ? 0.808 -21.422 -4.703 1 98.94 165 ALA A CA 1
ATOM 1276 C C . ALA A 1 165 ? 0.823 -22.078 -6.086 1 98.94 165 ALA A C 1
ATOM 1278 O O . ALA A 1 165 ? 1.869 -22.531 -6.555 1 98.94 165 ALA A O 1
ATOM 1279 N N . PHE A 1 166 ? -0.319 -22.109 -6.691 1 98.94 166 PHE A N 1
ATOM 1280 C CA . PHE A 1 166 ? -0.403 -22.688 -8.031 1 98.94 166 PHE A CA 1
ATOM 1281 C C . PHE A 1 166 ? 0.59 -22.016 -8.969 1 98.94 166 PHE A C 1
ATOM 1283 O O . PHE A 1 166 ? 1.378 -22.688 -9.633 1 98.94 166 PHE A O 1
ATOM 1290 N N . GLY A 1 167 ? 0.594 -20.688 -9.039 1 98.88 167 GLY A N 1
ATOM 1291 C CA . GLY A 1 167 ? 1.51 -19.953 -9.898 1 98.88 167 GLY A CA 1
ATOM 1292 C C . GLY A 1 167 ? 2.969 -20.219 -9.578 1 98.88 167 GLY A C 1
ATOM 1293 O O . GLY A 1 167 ? 3.783 -20.438 -10.477 1 98.88 167 GLY A O 1
ATOM 1294 N N . GLY A 1 168 ? 3.301 -20.188 -8.273 1 98.94 168 GLY A N 1
ATOM 1295 C CA . GLY A 1 168 ? 4.672 -20.438 -7.859 1 98.94 168 GLY A CA 1
ATOM 1296 C C . GLY A 1 168 ? 5.152 -21.844 -8.195 1 98.94 168 GLY A C 1
ATOM 1297 O O . GLY A 1 168 ? 6.301 -22.031 -8.594 1 98.94 168 GLY A O 1
ATOM 1298 N N . TRP A 1 169 ? 4.309 -22.75 -8.102 1 98.94 169 TRP A N 1
ATOM 1299 C CA . TRP A 1 169 ? 4.703 -24.141 -8.32 1 98.94 169 TRP A CA 1
ATOM 1300 C C . TRP A 1 169 ? 4.652 -24.484 -9.805 1 98.94 169 TRP A C 1
ATOM 1302 O O . TRP A 1 169 ? 5.254 -25.469 -10.234 1 98.94 169 TRP A O 1
ATOM 1312 N N . VAL A 1 170 ? 3.922 -23.797 -10.609 1 98.94 170 VAL A N 1
ATOM 1313 C CA . VAL A 1 170 ? 4.066 -23.859 -12.055 1 98.94 170 VAL A CA 1
ATOM 1314 C C . VAL A 1 170 ? 5.406 -23.266 -12.477 1 98.94 170 VAL A C 1
ATOM 1316 O O . VAL A 1 170 ? 6.062 -23.766 -13.391 1 98.94 170 VAL A O 1
ATOM 1319 N N . ALA A 1 171 ? 5.844 -22.234 -11.773 1 98.88 171 ALA A N 1
ATOM 1320 C CA . ALA A 1 171 ? 7.059 -21.484 -12.117 1 98.88 171 ALA A CA 1
ATOM 1321 C C . ALA A 1 171 ? 8.305 -22.312 -11.812 1 98.88 171 ALA A C 1
ATOM 1323 O O . ALA A 1 171 ? 9.32 -22.188 -12.5 1 98.88 171 ALA A O 1
ATOM 1324 N N . LEU A 1 172 ? 8.25 -23.156 -10.789 1 98.75 172 LEU A N 1
ATOM 1325 C CA . LEU A 1 172 ? 9.445 -23.875 -10.344 1 98.75 172 LEU A CA 1
ATOM 1326 C C . LEU A 1 172 ? 10.016 -24.734 -11.469 1 98.75 172 LEU A C 1
ATOM 1328 O O . LEU A 1 172 ? 11.195 -24.625 -11.805 1 98.75 172 LEU A O 1
ATOM 1332 N N . PRO A 1 173 ? 9.242 -25.625 -12.133 1 98.75 173 PRO A N 1
ATOM 1333 C CA . PRO A 1 173 ? 9.812 -26.375 -13.25 1 98.75 173 PRO A CA 1
ATOM 1334 C C . PRO A 1 173 ? 10.297 -25.484 -14.383 1 98.75 173 PRO A C 1
ATOM 1336 O O . PRO A 1 173 ? 11.289 -25.797 -15.047 1 98.75 173 PRO A O 1
ATOM 1339 N N . ALA A 1 174 ? 9.617 -24.391 -14.672 1 98.75 174 ALA A N 1
ATOM 1340 C CA . ALA A 1 174 ? 10.07 -23.453 -15.695 1 98.75 174 ALA A CA 1
ATOM 1341 C C . ALA A 1 174 ? 11.461 -22.922 -15.367 1 98.75 174 ALA A C 1
ATOM 1343 O O . ALA A 1 174 ? 12.344 -22.875 -16.234 1 98.75 174 ALA A O 1
ATOM 1344 N N . VAL A 1 175 ? 11.68 -22.531 -14.117 1 98.69 175 VAL A N 1
ATOM 1345 C CA . VAL A 1 175 ? 12.953 -21.984 -13.656 1 98.69 175 VAL A CA 1
ATOM 1346 C C . VAL A 1 175 ? 14.039 -23.062 -13.734 1 98.69 175 VAL A C 1
ATOM 1348 O O . VAL A 1 175 ? 15.148 -22.797 -14.203 1 98.69 175 VAL A O 1
ATOM 1351 N N . LEU A 1 176 ? 13.688 -24.266 -13.336 1 98.56 176 LEU A N 1
ATOM 1352 C CA . LEU A 1 176 ? 14.656 -25.359 -13.312 1 98.56 176 LEU A CA 1
ATOM 1353 C C . LEU A 1 176 ? 15.039 -25.781 -14.727 1 98.56 176 LEU A C 1
ATOM 1355 O O . LEU A 1 176 ? 16.219 -26.016 -15.008 1 98.56 176 LEU A O 1
ATOM 1359 N N . LEU A 1 177 ? 14.133 -25.828 -15.617 1 98.25 177 LEU A N 1
ATOM 1360 C CA . LEU A 1 177 ? 14.375 -26.25 -16.984 1 98.25 177 LEU A CA 1
ATOM 1361 C C . LEU A 1 177 ? 15.125 -25.172 -17.766 1 98.25 177 LEU A C 1
ATOM 1363 O O . LEU A 1 177 ? 15.906 -25.484 -18.672 1 98.25 177 LEU A O 1
ATOM 1367 N N . LEU A 1 178 ? 14.914 -23.953 -17.438 1 97.38 178 LEU A N 1
ATOM 1368 C CA . LEU A 1 178 ? 15.594 -22.828 -18.078 1 97.38 178 LEU A CA 1
ATOM 1369 C C . LEU A 1 178 ? 17.047 -22.734 -17.609 1 97.38 178 LEU A C 1
ATOM 1371 O O . LEU A 1 178 ? 17.922 -22.297 -18.375 1 97.38 178 LEU A O 1
ATOM 1375 N N . GLY A 1 179 ? 17.266 -23.109 -16.359 1 96.81 179 GLY A N 1
ATOM 1376 C CA . GLY A 1 179 ? 18.594 -23.016 -15.789 1 96.81 179 GLY A CA 1
ATOM 1377 C C . GLY A 1 179 ? 18.969 -21.609 -15.352 1 96.81 179 GLY A C 1
ATOM 1378 O O . GLY A 1 179 ? 18.219 -20.656 -15.617 1 96.81 179 GLY A O 1
ATOM 1379 N N . ALA A 1 180 ? 20.125 -21.453 -14.789 1 96.88 180 ALA A N 1
ATOM 1380 C CA . ALA A 1 180 ? 20.562 -20.188 -14.219 1 96.88 180 ALA A CA 1
ATOM 1381 C C . ALA A 1 180 ? 21.062 -19.25 -15.32 1 96.88 180 ALA A C 1
ATOM 1383 O O . ALA A 1 180 ? 21.547 -19.688 -16.359 1 96.88 180 ALA A O 1
ATOM 1384 N N . ARG A 1 181 ? 20.938 -17.938 -15.18 1 95.88 181 ARG A N 1
ATOM 1385 C CA . ARG A 1 181 ? 21.531 -16.938 -16.047 1 95.88 181 ARG A CA 1
ATOM 1386 C C . ARG A 1 181 ? 23.047 -17.109 -16.141 1 95.88 181 ARG A C 1
ATOM 1388 O O . ARG A 1 181 ? 23.703 -17.438 -15.133 1 95.88 181 ARG A O 1
ATOM 1395 N N . HIS A 1 182 ? 23.484 -16.828 -17.234 1 92.31 182 HIS A N 1
ATOM 1396 C CA . HIS A 1 182 ? 24.938 -16.953 -17.422 1 92.31 182 HIS A CA 1
ATOM 1397 C C . HIS A 1 182 ? 25.703 -16.016 -16.484 1 92.31 182 HIS A C 1
ATOM 1399 O O . HIS A 1 182 ? 25.375 -14.836 -16.391 1 92.31 182 HIS A O 1
ATOM 1405 N N . GLY A 1 183 ? 26.656 -16.641 -15.789 1 90.38 183 GLY A N 1
ATOM 1406 C CA . GLY A 1 183 ? 27.516 -15.844 -14.93 1 90.38 183 GLY A CA 1
ATOM 1407 C C . GLY A 1 183 ? 27 -15.75 -13.5 1 90.38 183 GLY A C 1
ATOM 1408 O O . GLY A 1 183 ? 27.703 -15.266 -12.617 1 90.38 183 GLY A O 1
ATOM 1409 N N . ARG A 1 184 ? 25.828 -16.25 -13.266 1 93.5 184 ARG A N 1
ATOM 1410 C CA . ARG A 1 184 ? 25.234 -16.141 -11.938 1 93.5 184 ARG A CA 1
ATOM 1411 C C . ARG A 1 184 ? 25.969 -17.031 -10.93 1 93.5 184 ARG A C 1
ATOM 1413 O O . ARG A 1 184 ? 26.25 -16.594 -9.812 1 93.5 184 ARG A O 1
ATOM 1420 N N . TYR A 1 185 ? 26.203 -18.266 -11.328 1 94.31 185 TYR A N 1
ATOM 1421 C CA . TYR A 1 185 ? 26.891 -19.219 -10.484 1 94.31 185 TYR A CA 1
ATOM 1422 C C . TYR A 1 185 ? 28.172 -19.719 -11.148 1 94.31 185 TYR A C 1
ATOM 1424 O O . TYR A 1 185 ? 28.125 -20.406 -12.172 1 94.31 185 TYR A O 1
ATOM 1432 N N . ALA A 1 186 ? 29.25 -19.359 -10.523 1 91.44 186 ALA A N 1
ATOM 1433 C CA . ALA A 1 186 ? 30.547 -19.766 -11.086 1 91.44 186 ALA A CA 1
ATOM 1434 C C . ALA A 1 186 ? 30.906 -21.188 -10.648 1 91.44 186 ALA A C 1
ATOM 1436 O O . ALA A 1 186 ? 30.422 -21.672 -9.633 1 91.44 186 ALA A O 1
ATOM 1437 N N . LYS A 1 187 ? 31.844 -21.781 -11.398 1 88.31 187 LYS A N 1
ATOM 1438 C CA . LYS A 1 187 ? 32.281 -23.141 -11.133 1 88.31 187 LYS A CA 1
ATOM 1439 C C . LYS A 1 187 ? 33.094 -23.219 -9.836 1 88.31 187 LYS A C 1
ATOM 1441 O O . LYS A 1 187 ? 33.062 -24.25 -9.164 1 88.31 187 LYS A O 1
ATOM 1446 N N . ASP A 1 188 ? 33.656 -22.141 -9.531 1 89.69 188 ASP A N 1
ATOM 1447 C CA . ASP A 1 188 ? 34.5 -22.125 -8.344 1 89.69 188 ASP A CA 1
ATOM 1448 C C . ASP A 1 188 ? 33.688 -21.859 -7.086 1 89.69 188 ASP A C 1
ATOM 1450 O O . ASP A 1 188 ? 34.25 -21.719 -5.996 1 89.69 188 ASP A O 1
ATOM 1454 N N . GLY A 1 189 ? 32.375 -21.719 -7.262 1 86.69 189 GLY A N 1
ATOM 1455 C CA . GLY A 1 189 ? 31.516 -21.562 -6.105 1 86.69 189 GLY A CA 1
ATOM 1456 C C . GLY A 1 189 ? 31.078 -20.141 -5.875 1 86.69 189 GLY A C 1
ATOM 1457 O O . GLY A 1 189 ? 30.172 -19.875 -5.082 1 86.69 189 GLY A O 1
ATOM 1458 N N . ARG A 1 190 ? 31.734 -19.266 -6.59 1 85.5 190 ARG A N 1
ATOM 1459 C CA . ARG A 1 190 ? 31.375 -17.859 -6.422 1 85.5 190 ARG A CA 1
ATOM 1460 C C . ARG A 1 190 ? 29.984 -17.578 -6.996 1 85.5 190 ARG A C 1
ATOM 1462 O O . ARG A 1 190 ? 29.609 -18.156 -8.016 1 85.5 190 ARG A O 1
ATOM 1469 N N . ILE A 1 191 ? 29.203 -16.734 -6.301 1 91.12 191 ILE A N 1
ATOM 1470 C CA . ILE A 1 191 ? 27.875 -16.328 -6.738 1 91.12 191 ILE A CA 1
ATOM 1471 C C . ILE A 1 191 ? 27.875 -14.844 -7.07 1 91.12 191 ILE A C 1
ATOM 1473 O O . ILE A 1 191 ? 28.203 -14.008 -6.223 1 91.12 191 ILE A O 1
ATOM 1477 N N . ALA A 1 192 ? 27.578 -14.539 -8.305 1 88.31 192 ALA A N 1
ATOM 1478 C CA . ALA A 1 192 ? 27.5 -13.141 -8.719 1 88.31 192 ALA A CA 1
ATOM 1479 C C . ALA A 1 192 ? 26.188 -12.516 -8.258 1 88.31 192 ALA A C 1
ATOM 1481 O O . ALA A 1 192 ? 25.125 -13.117 -8.398 1 88.31 192 ALA A O 1
ATOM 1482 N N . ALA A 1 193 ? 26.359 -11.305 -7.691 1 82.06 193 ALA A N 1
ATOM 1483 C CA . ALA A 1 193 ? 25.172 -10.594 -7.27 1 82.06 193 ALA A CA 1
ATOM 1484 C C . ALA A 1 193 ? 24.578 -9.781 -8.422 1 82.06 193 ALA A C 1
ATOM 1486 O O . ALA A 1 193 ? 25.312 -9.195 -9.219 1 82.06 193 ALA A O 1
ATOM 1487 N N . HIS A 1 194 ? 23.297 -9.898 -8.578 1 84.56 194 HIS A N 1
ATOM 1488 C CA . HIS A 1 194 ? 22.547 -9.031 -9.477 1 84.56 194 HIS A CA 1
ATOM 1489 C C . HIS A 1 194 ? 21.547 -8.164 -8.703 1 84.56 194 HIS A C 1
ATOM 1491 O O . HIS A 1 194 ? 20.375 -8.523 -8.57 1 84.56 194 HIS A O 1
ATOM 1497 N N . PRO A 1 195 ? 22.031 -7.055 -8.25 1 85.88 195 PRO A N 1
ATOM 1498 C CA . PRO A 1 195 ? 21.125 -6.207 -7.477 1 85.88 195 PRO A CA 1
ATOM 1499 C C . PRO A 1 195 ? 20 -5.625 -8.328 1 85.88 195 PRO A C 1
ATOM 1501 O O . PRO A 1 195 ? 20.109 -5.559 -9.555 1 85.88 195 PRO A O 1
ATOM 1504 N N . PRO A 1 196 ? 18.922 -5.25 -7.66 1 91.81 196 PRO A N 1
ATOM 1505 C CA . PRO A 1 196 ? 17.859 -4.551 -8.406 1 91.81 196 PRO A CA 1
ATOM 1506 C C . PRO A 1 196 ? 18.375 -3.314 -9.141 1 91.81 196 PRO A C 1
ATOM 1508 O O . PRO A 1 196 ? 19.234 -2.592 -8.609 1 91.81 196 PRO A O 1
ATOM 1511 N N . SER A 1 197 ? 17.891 -3.115 -10.359 1 92.06 197 SER A N 1
ATOM 1512 C CA . SER A 1 197 ? 18.406 -2.02 -11.18 1 92.06 197 SER A CA 1
ATOM 1513 C C . SER A 1 197 ? 17.797 -0.686 -10.75 1 92.06 197 SER A C 1
ATOM 1515 O O . SER A 1 197 ? 18.375 0.373 -11 1 92.06 197 SER A O 1
ATOM 1517 N N . ASN A 1 198 ? 16.594 -0.738 -10.172 1 96 198 ASN A N 1
ATOM 1518 C CA . ASN A 1 198 ? 15.883 0.487 -9.82 1 96 198 ASN A CA 1
ATOM 1519 C C . ASN A 1 198 ? 14.945 0.272 -8.641 1 96 198 ASN A C 1
ATOM 1521 O O . ASN A 1 198 ? 13.773 -0.082 -8.82 1 96 198 ASN A O 1
ATOM 1525 N N . ILE A 1 199 ? 15.344 0.619 -7.453 1 96.12 199 ILE A N 1
ATOM 1526 C CA . ILE A 1 199 ? 14.617 0.341 -6.219 1 96.12 199 ILE A CA 1
ATOM 1527 C C . ILE A 1 199 ? 13.344 1.184 -6.168 1 96.12 199 ILE A C 1
ATOM 1529 O O . ILE A 1 199 ? 12.297 0.711 -5.723 1 96.12 199 ILE A O 1
ATOM 1533 N N . PRO A 1 200 ? 13.344 2.412 -6.676 1 96.75 200 PRO A N 1
ATOM 1534 C CA . PRO A 1 200 ? 12.109 3.199 -6.711 1 96.75 200 PRO A CA 1
ATOM 1535 C C . PRO A 1 200 ? 11 2.523 -7.516 1 96.75 200 PRO A C 1
ATOM 1537 O O . PRO A 1 200 ? 9.852 2.477 -7.074 1 96.75 200 PRO A O 1
ATOM 1540 N N . PHE A 1 201 ? 11.328 1.94 -8.641 1 97 201 PHE A N 1
ATOM 1541 C CA . PHE A 1 201 ? 10.305 1.267 -9.438 1 97 201 PHE A CA 1
ATOM 1542 C C . PHE A 1 201 ? 9.875 -0.035 -8.773 1 97 201 PHE A C 1
ATOM 1544 O O . PHE A 1 201 ? 8.703 -0.413 -8.836 1 97 201 PHE A O 1
ATOM 1551 N N . LEU A 1 202 ? 10.812 -0.737 -8.18 1 97.62 202 LEU A N 1
ATOM 1552 C CA . LEU A 1 202 ? 10.469 -1.907 -7.383 1 97.62 202 LEU A CA 1
ATOM 1553 C C . LEU A 1 202 ? 9.461 -1.545 -6.297 1 97.62 202 LEU A C 1
ATOM 1555 O O . LEU A 1 202 ? 8.438 -2.223 -6.137 1 97.62 202 LEU A O 1
ATOM 1559 N N . ALA A 1 203 ? 9.719 -0.44 -5.621 1 98.38 203 ALA A N 1
ATOM 1560 C CA . ALA A 1 203 ? 8.836 0.033 -4.559 1 98.38 203 ALA A CA 1
ATOM 1561 C C . ALA A 1 203 ? 7.473 0.434 -5.109 1 98.38 203 ALA A C 1
ATOM 1563 O O . ALA A 1 203 ? 6.438 0.138 -4.508 1 98.38 203 ALA A O 1
ATOM 1564 N N . LEU A 1 204 ? 7.465 1.092 -6.254 1 98 204 LEU A N 1
ATOM 1565 C CA . LEU A 1 204 ? 6.207 1.479 -6.887 1 98 204 LEU A CA 1
ATOM 1566 C C . LEU A 1 204 ? 5.355 0.253 -7.199 1 98 204 LEU A C 1
ATOM 1568 O O . LEU A 1 204 ? 4.16 0.23 -6.898 1 98 204 LEU A O 1
ATOM 1572 N N . GLY A 1 205 ? 5.992 -0.735 -7.812 1 98.56 205 GLY A N 1
ATOM 1573 C CA . GLY A 1 205 ? 5.285 -1.971 -8.094 1 98.56 205 GLY A CA 1
ATOM 1574 C C . GLY A 1 205 ? 4.699 -2.623 -6.859 1 98.56 205 GLY A C 1
ATOM 1575 O O . GLY A 1 205 ? 3.543 -3.051 -6.863 1 98.56 205 GLY A O 1
ATOM 1576 N N . ALA A 1 206 ? 5.484 -2.666 -5.809 1 98.56 206 ALA A N 1
ATOM 1577 C CA . ALA A 1 206 ? 5.039 -3.285 -4.562 1 98.56 206 ALA A CA 1
ATOM 1578 C C . ALA A 1 206 ? 3.844 -2.543 -3.977 1 98.56 206 ALA A C 1
ATOM 1580 O O . ALA A 1 206 ? 2.895 -3.166 -3.49 1 98.56 206 ALA A O 1
ATOM 1581 N N . TRP A 1 207 ? 3.824 -1.217 -3.961 1 98.56 207 TRP A N 1
ATOM 1582 C CA . TRP A 1 207 ? 2.723 -0.415 -3.438 1 98.56 207 TRP A CA 1
ATOM 1583 C C . TRP A 1 207 ? 1.453 -0.636 -4.254 1 98.56 207 TRP A C 1
ATOM 1585 O O . TRP A 1 207 ? 0.362 -0.761 -3.693 1 98.56 207 TRP A O 1
ATOM 1595 N N . VAL A 1 208 ? 1.573 -0.678 -5.602 1 98.44 208 VAL A N 1
ATOM 1596 C CA . VAL A 1 208 ? 0.418 -0.889 -6.469 1 98.44 208 VAL A CA 1
ATOM 1597 C C . VAL A 1 208 ? -0.19 -2.264 -6.195 1 98.44 208 VAL A C 1
ATOM 1599 O O . VAL A 1 208 ? -1.413 -2.402 -6.117 1 98.44 208 VAL A O 1
ATOM 1602 N N . LEU A 1 209 ? 0.656 -3.236 -6.008 1 98.62 209 LEU A N 1
ATOM 1603 C CA . LEU A 1 209 ? 0.189 -4.578 -5.672 1 98.62 209 LEU A CA 1
ATOM 1604 C C . LEU A 1 209 ? -0.499 -4.586 -4.312 1 98.62 209 LEU A C 1
ATOM 1606 O O . LEU A 1 209 ? -1.592 -5.141 -4.168 1 98.62 209 LEU A O 1
ATOM 1610 N N . ALA A 1 210 ? 0.096 -3.949 -3.344 1 98.5 210 ALA A N 1
ATOM 1611 C CA . ALA A 1 210 ? -0.45 -3.947 -1.988 1 98.5 210 ALA A CA 1
ATOM 1612 C C . ALA A 1 210 ? -1.821 -3.279 -1.951 1 98.5 210 ALA A C 1
ATOM 1614 O O . ALA A 1 210 ? -2.762 -3.809 -1.354 1 98.5 210 ALA A O 1
ATOM 1615 N N . VAL A 1 211 ? -1.983 -2.168 -2.617 1 98.44 211 VAL A N 1
ATOM 1616 C CA . VAL A 1 211 ? -3.242 -1.432 -2.641 1 98.44 211 VAL A CA 1
ATOM 1617 C C . VAL A 1 211 ? -4.293 -2.23 -3.408 1 98.44 211 VAL A C 1
ATOM 1619 O O . VAL A 1 211 ? -5.434 -2.367 -2.953 1 98.44 211 VAL A O 1
ATOM 1622 N N . GLY A 1 212 ? -3.91 -2.771 -4.547 1 98.5 212 GLY A N 1
ATOM 1623 C CA . GLY A 1 212 ? -4.828 -3.559 -5.352 1 98.5 212 GLY A CA 1
ATOM 1624 C C . GLY A 1 212 ? -5.309 -4.816 -4.652 1 98.5 212 GLY A C 1
ATOM 1625 O O . GLY A 1 212 ? -6.402 -5.312 -4.941 1 98.5 212 GLY A O 1
ATOM 1626 N N . TRP A 1 213 ? -4.566 -5.2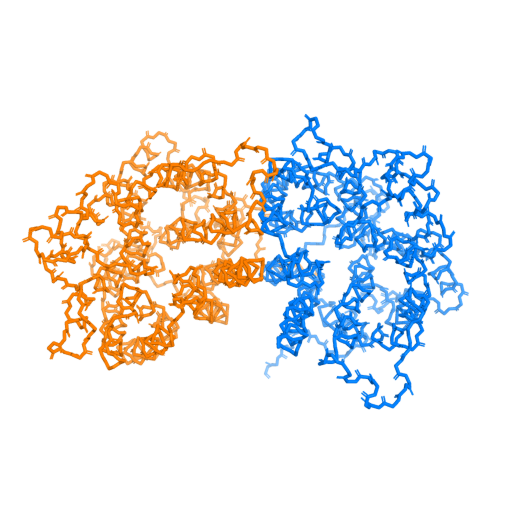81 -3.662 1 98.56 213 TRP A N 1
ATOM 1627 C CA . TRP A 1 213 ? -4.859 -6.543 -2.988 1 98.56 213 TRP A CA 1
ATOM 1628 C C . TRP A 1 213 ? -6.148 -6.441 -2.182 1 98.56 213 TRP A C 1
ATOM 1630 O O . TRP A 1 213 ? -6.801 -7.457 -1.914 1 98.56 213 TRP A O 1
ATOM 1640 N N . PHE A 1 214 ? -6.535 -5.266 -1.806 1 98.44 214 PHE A N 1
ATOM 1641 C CA . PHE A 1 214 ? -7.777 -5.105 -1.055 1 98.44 214 PHE A CA 1
ATOM 1642 C C . PHE A 1 214 ? -8.984 -5.309 -1.957 1 98.44 214 PHE A C 1
ATOM 1644 O O . PHE A 1 214 ? -10.047 -5.73 -1.492 1 98.44 214 PHE A O 1
ATOM 1651 N N . GLY A 1 215 ? -8.844 -5 -3.287 1 97.69 215 GLY A N 1
ATOM 1652 C CA . GLY A 1 215 ? -9.836 -5.457 -4.246 1 97.69 215 GLY A CA 1
ATOM 1653 C C . GLY A 1 215 ? -9.805 -6.957 -4.473 1 97.69 215 GLY A C 1
ATOM 1654 O O . GLY A 1 215 ? -10.852 -7.598 -4.555 1 97.69 215 GLY A O 1
ATOM 1655 N N . PHE A 1 216 ? -8.602 -7.492 -4.48 1 97.88 216 PHE A N 1
ATOM 1656 C CA . PHE A 1 216 ? -8.359 -8.914 -4.691 1 97.88 216 PHE A CA 1
ATOM 1657 C C . PHE A 1 216 ? -9.031 -9.742 -3.604 1 97.88 216 PHE A C 1
ATOM 1659 O O . PHE A 1 216 ? -9.805 -10.664 -3.9 1 97.88 216 PHE A O 1
ATOM 1666 N N . ASN A 1 217 ? -8.867 -9.352 -2.344 1 98.5 217 ASN A N 1
ATOM 1667 C CA . ASN A 1 217 ? -9.375 -10.141 -1.225 1 98.5 217 ASN A CA 1
ATOM 1668 C C . ASN A 1 217 ? -10.828 -9.797 -0.902 1 98.5 217 ASN A C 1
ATOM 1670 O O . ASN A 1 217 ? -11.688 -10.68 -0.867 1 98.5 217 ASN A O 1
ATOM 1674 N N . VAL A 1 218 ? -11.203 -8.539 -0.702 1 98.44 218 VAL A N 1
ATOM 1675 C CA . VAL A 1 218 ? -12.516 -8.156 -0.194 1 98.44 218 VAL A CA 1
ATOM 1676 C C . VAL A 1 218 ? -13.586 -8.461 -1.24 1 98.44 218 VAL A C 1
ATOM 1678 O O . VAL A 1 218 ? -14.656 -8.977 -0.909 1 98.44 218 VAL A O 1
ATOM 1681 N N . MET A 1 219 ? -13.281 -8.195 -2.52 1 98.12 219 MET A N 1
ATOM 1682 C CA . MET A 1 219 ? -14.305 -8.359 -3.549 1 98.12 219 MET A CA 1
ATOM 1683 C C . MET A 1 219 ? -14.438 -9.82 -3.963 1 98.12 219 MET A C 1
ATOM 1685 O O . MET A 1 219 ? -15.344 -10.18 -4.711 1 98.12 219 MET A O 1
ATOM 1689 N N . SER A 1 220 ? -13.586 -10.664 -3.406 1 98.06 220 SER A N 1
ATOM 1690 C CA . SER A 1 220 ? -13.75 -12.102 -3.617 1 98.06 220 SER A CA 1
ATOM 1691 C C . SER A 1 220 ? -15.023 -12.617 -2.947 1 98.06 220 SER A C 1
ATOM 1693 O O . SER A 1 220 ? -15.438 -13.75 -3.184 1 98.06 220 SER A O 1
ATOM 1695 N N . ALA A 1 221 ? -15.695 -11.766 -2.168 1 96 221 ALA A N 1
ATOM 1696 C CA . ALA A 1 221 ? -17.047 -12.062 -1.689 1 96 221 ALA A CA 1
ATOM 1697 C C . ALA A 1 221 ? -18.031 -12.102 -2.844 1 96 221 ALA A C 1
ATOM 1699 O O . ALA A 1 221 ? -19.125 -12.664 -2.717 1 96 221 ALA A O 1
ATOM 1700 N N . GLN A 1 222 ? -17.719 -11.391 -3.945 1 94.5 222 GLN A N 1
ATOM 1701 C CA . GLN A 1 222 ? -18.359 -11.414 -5.254 1 94.5 222 GLN A CA 1
ATOM 1702 C C . GLN A 1 222 ? -19.656 -10.602 -5.242 1 94.5 222 GLN A C 1
ATOM 1704 O O . GLN A 1 222 ? -20.047 -10.039 -6.27 1 94.5 222 GLN A O 1
ATOM 1709 N N . THR A 1 223 ? -20.453 -10.578 -4.039 1 94.44 223 THR A N 1
ATOM 1710 C CA . THR A 1 223 ? -21.641 -9.742 -3.92 1 94.44 223 THR A CA 1
ATOM 1711 C C . THR A 1 223 ? -21.562 -8.883 -2.662 1 94.44 223 THR A C 1
ATOM 1713 O O . THR A 1 223 ? -20.891 -9.242 -1.696 1 94.44 223 THR A O 1
ATOM 1716 N N . LEU A 1 224 ? -22.266 -7.82 -2.711 1 94.56 224 LEU A N 1
ATOM 1717 C CA . LEU A 1 224 ? -22.125 -6.828 -1.651 1 94.56 224 LEU A CA 1
ATOM 1718 C C . LEU A 1 224 ? -22.672 -7.363 -0.333 1 94.56 224 LEU A C 1
ATOM 1720 O O . LEU A 1 224 ? -22.156 -7.043 0.738 1 94.56 224 LEU A O 1
ATOM 1724 N N . ASP A 1 225 ? -23.734 -8.18 -0.416 1 92.75 225 ASP A N 1
ATOM 1725 C CA . ASP A 1 225 ? -24.359 -8.688 0.801 1 92.75 225 ASP A CA 1
ATOM 1726 C C . ASP A 1 225 ? -23.391 -9.578 1.582 1 92.75 225 ASP A C 1
ATOM 1728 O O . ASP A 1 225 ? -23.594 -9.828 2.773 1 92.75 225 ASP A O 1
ATOM 1732 N N . LYS A 1 226 ? -22.359 -10.016 0.905 1 94.19 226 LYS A N 1
ATOM 1733 C CA . LYS A 1 226 ? -21.406 -10.914 1.55 1 94.19 226 LYS A CA 1
ATOM 1734 C C . LYS A 1 226 ? -20.109 -10.188 1.883 1 94.19 226 LYS A C 1
ATOM 1736 O O . LYS A 1 226 ? -19.125 -10.812 2.311 1 94.19 226 LYS A O 1
ATOM 1741 N N . ILE A 1 227 ? -20.109 -8.891 1.69 1 95.31 227 ILE A N 1
ATOM 1742 C CA . ILE A 1 227 ? -18.906 -8.141 2.006 1 95.31 227 ILE A CA 1
ATOM 1743 C C . ILE A 1 227 ? -18.562 -8.312 3.482 1 95.31 227 ILE A C 1
ATOM 1745 O O . ILE A 1 227 ? -19.453 -8.422 4.328 1 95.31 227 ILE A O 1
ATOM 1749 N N . SER A 1 228 ? -17.297 -8.344 3.787 1 95.19 228 SER A N 1
ATOM 1750 C CA . SER A 1 228 ? -16.844 -8.523 5.164 1 95.19 228 SER A CA 1
ATOM 1751 C C . SER A 1 228 ? -15.68 -7.598 5.496 1 95.19 228 SER A C 1
ATOM 1753 O O . SER A 1 228 ? -14.609 -7.703 4.898 1 95.19 228 SER A O 1
ATOM 1755 N N . GLY A 1 229 ? -15.852 -6.742 6.508 1 97.31 229 GLY A N 1
ATOM 1756 C CA . GLY A 1 229 ? -14.766 -5.91 7.004 1 97.31 229 GLY A CA 1
ATOM 1757 C C . GLY A 1 229 ? -13.633 -6.715 7.625 1 97.31 229 GLY A C 1
ATOM 1758 O O . GLY A 1 229 ? -12.5 -6.23 7.723 1 97.31 229 GLY A O 1
ATOM 1759 N N . LEU A 1 230 ? -13.953 -7.949 7.969 1 97.06 230 LEU A N 1
ATOM 1760 C CA . LEU A 1 230 ? -12.93 -8.852 8.492 1 97.06 230 LEU A CA 1
ATOM 1761 C C . LEU A 1 230 ? -11.867 -9.141 7.438 1 97.06 230 LEU A C 1
ATOM 1763 O O . LEU A 1 230 ? -10.68 -9.195 7.75 1 97.06 230 LEU A O 1
ATOM 1767 N N . VAL A 1 231 ? -12.242 -9.336 6.211 1 98.5 231 VAL A N 1
ATOM 1768 C CA . VAL A 1 231 ? -11.312 -9.625 5.121 1 98.5 231 VAL A CA 1
ATOM 1769 C C . VAL A 1 231 ? -10.367 -8.445 4.922 1 98.5 231 VAL A C 1
ATOM 1771 O O . VAL A 1 231 ? -9.164 -8.633 4.719 1 98.5 231 VAL A O 1
ATOM 1774 N N . ALA A 1 232 ? -10.898 -7.23 5.043 1 98.38 232 ALA A N 1
ATOM 1775 C CA . ALA A 1 232 ? -10.094 -6.023 4.875 1 98.38 232 ALA A CA 1
ATOM 1776 C C . ALA A 1 232 ? -9.031 -5.914 5.965 1 98.38 232 ALA A C 1
ATOM 1778 O O . ALA A 1 232 ? -7.844 -5.734 5.672 1 98.38 232 ALA A O 1
ATOM 1779 N N . VAL A 1 233 ? -9.414 -6.066 7.188 1 98.31 233 VAL A N 1
ATOM 1780 C CA . VAL A 1 233 ? -8.492 -5.871 8.305 1 98.31 233 VAL A CA 1
ATOM 1781 C C . VAL A 1 233 ? -7.512 -7.035 8.383 1 98.31 233 VAL A C 1
ATOM 1783 O O . VAL A 1 233 ? -6.34 -6.844 8.719 1 98.31 233 VAL A O 1
ATOM 1786 N N . ASN A 1 234 ? -7.977 -8.258 8.102 1 98.69 234 ASN A N 1
ATOM 1787 C CA . ASN A 1 234 ? -7.047 -9.383 8.062 1 98.69 234 ASN A CA 1
ATOM 1788 C C . ASN A 1 234 ? -5.988 -9.195 6.977 1 98.69 234 ASN A C 1
ATOM 1790 O O . ASN A 1 234 ? -4.828 -9.562 7.168 1 98.69 234 ASN A O 1
ATOM 1794 N N . SER A 1 235 ? -6.379 -8.688 5.797 1 98.88 235 SER A N 1
ATOM 1795 C CA . SER A 1 235 ? -5.406 -8.352 4.762 1 98.88 235 SER A CA 1
ATOM 1796 C C . SER A 1 235 ? -4.398 -7.32 5.262 1 98.88 235 SER A C 1
ATOM 1798 O O . SER A 1 235 ? -3.191 -7.477 5.059 1 98.88 235 SER A O 1
ATOM 1800 N N . LEU A 1 236 ? -4.879 -6.281 5.957 1 98.81 236 LEU A N 1
ATOM 1801 C CA . LEU A 1 236 ? -4.02 -5.246 6.523 1 98.81 236 LEU A CA 1
ATOM 1802 C C . LEU A 1 236 ? -3.043 -5.844 7.531 1 98.81 236 LEU A C 1
ATOM 1804 O O . LEU A 1 236 ? -1.84 -5.582 7.465 1 98.81 236 LEU A O 1
ATOM 1808 N N . MET A 1 237 ? -3.562 -6.629 8.422 1 98.75 237 MET A N 1
ATOM 1809 C CA . MET A 1 237 ? -2.742 -7.207 9.484 1 98.75 237 MET A CA 1
ATOM 1810 C C . MET A 1 237 ? -1.688 -8.148 8.898 1 98.75 237 MET A C 1
ATOM 1812 O O . MET A 1 237 ? -0.548 -8.172 9.367 1 98.75 237 MET A O 1
ATOM 1816 N N . ALA A 1 238 ? -2.07 -8.93 7.93 1 98.94 238 ALA A N 1
ATOM 1817 C CA . ALA A 1 238 ? -1.106 -9.812 7.281 1 98.94 238 ALA A CA 1
ATOM 1818 C C . ALA A 1 238 ? -0.043 -9.016 6.535 1 98.94 238 ALA A C 1
ATOM 1820 O O . ALA A 1 238 ? 1.137 -9.375 6.547 1 98.94 238 ALA A O 1
ATOM 1821 N N . MET A 1 239 ? -0.484 -7.953 5.82 1 98.88 239 MET A N 1
ATOM 1822 C CA . MET A 1 239 ? 0.441 -7.062 5.129 1 98.88 239 MET A CA 1
ATOM 1823 C C . MET A 1 239 ? 1.492 -6.516 6.09 1 98.88 239 MET A C 1
ATOM 1825 O O . MET A 1 239 ? 2.688 -6.555 5.797 1 98.88 239 MET A O 1
ATOM 1829 N N . VAL A 1 240 ? 1.051 -6.109 7.262 1 98.81 240 VAL A N 1
ATOM 1830 C CA . VAL A 1 240 ? 1.9 -5.5 8.281 1 98.81 240 VAL A CA 1
ATOM 1831 C C . VAL A 1 240 ? 2.814 -6.559 8.891 1 98.81 240 VAL A C 1
ATOM 1833 O O . VAL A 1 240 ? 4.008 -6.32 9.086 1 98.81 240 VAL A O 1
ATOM 1836 N N . GLY A 1 241 ? 2.279 -7.688 9.195 1 98.88 241 GLY A N 1
ATOM 1837 C CA . GLY A 1 241 ? 3.09 -8.781 9.711 1 98.88 241 GLY A CA 1
ATOM 1838 C C . GLY A 1 241 ? 4.195 -9.203 8.758 1 98.88 241 GLY A C 1
ATOM 1839 O O . GLY A 1 241 ? 5.344 -9.367 9.172 1 98.88 241 GLY A O 1
ATOM 1840 N N . GLY A 1 242 ? 3.812 -9.391 7.508 1 98.94 242 GLY A N 1
ATOM 1841 C CA . GLY A 1 242 ? 4.805 -9.727 6.504 1 98.94 242 GLY A CA 1
ATOM 1842 C C . GLY A 1 242 ? 5.891 -8.68 6.355 1 98.94 242 GLY A C 1
ATOM 1843 O O . GLY A 1 242 ? 7.07 -9.016 6.219 1 98.94 242 GLY A O 1
ATOM 1844 N N . THR A 1 243 ? 5.52 -7.398 6.375 1 98.88 243 THR A N 1
ATOM 1845 C CA . THR A 1 243 ? 6.461 -6.293 6.238 1 98.88 243 THR A CA 1
ATOM 1846 C C . THR A 1 243 ? 7.496 -6.324 7.363 1 98.88 243 THR A C 1
ATOM 1848 O O . THR A 1 243 ? 8.703 -6.32 7.105 1 98.88 243 THR A O 1
ATOM 1851 N N . LEU A 1 244 ? 7.035 -6.379 8.57 1 98.81 244 LEU A N 1
ATOM 1852 C CA . LEU A 1 244 ? 7.926 -6.266 9.719 1 98.81 244 LEU A CA 1
ATOM 1853 C C . LEU A 1 244 ? 8.828 -7.488 9.828 1 98.81 244 LEU A C 1
ATOM 1855 O O . LEU A 1 244 ? 10.016 -7.363 10.148 1 98.81 244 LEU A O 1
ATOM 1859 N N . ALA A 1 245 ? 8.297 -8.68 9.555 1 98.88 245 ALA A N 1
ATOM 1860 C CA . ALA A 1 245 ? 9.102 -9.891 9.617 1 98.88 245 ALA A CA 1
ATOM 1861 C C . ALA A 1 245 ? 10.172 -9.898 8.531 1 98.88 245 ALA A C 1
ATOM 1863 O O . ALA A 1 245 ? 11.328 -10.242 8.797 1 98.88 245 ALA A O 1
ATOM 1864 N N . ALA A 1 246 ? 9.805 -9.555 7.355 1 98.88 246 ALA A N 1
ATOM 1865 C CA . ALA A 1 246 ? 10.773 -9.539 6.258 1 98.88 246 ALA A CA 1
ATOM 1866 C C . ALA A 1 246 ? 11.82 -8.445 6.469 1 98.88 246 ALA A C 1
ATOM 1868 O O . ALA A 1 246 ? 12.992 -8.633 6.145 1 98.88 246 ALA A O 1
ATOM 1869 N N . TRP A 1 247 ? 11.344 -7.27 6.934 1 98.5 247 TRP A N 1
ATOM 1870 C CA . TRP A 1 247 ? 12.25 -6.176 7.242 1 98.5 247 TRP A CA 1
ATOM 1871 C C . TRP A 1 247 ? 13.281 -6.605 8.281 1 98.5 247 TRP A C 1
ATOM 1873 O O . TRP A 1 247 ? 14.484 -6.375 8.109 1 98.5 247 TRP A O 1
ATOM 1883 N N . MET A 1 248 ? 12.883 -7.281 9.344 1 98.38 248 MET A N 1
ATOM 1884 C CA . MET A 1 248 ? 13.773 -7.727 10.406 1 98.38 248 MET A CA 1
ATOM 1885 C C . MET A 1 248 ? 14.695 -8.844 9.922 1 98.38 248 MET A C 1
ATOM 1887 O O . MET A 1 248 ? 15.914 -8.758 10.062 1 98.38 248 MET A O 1
ATOM 1891 N N . ALA A 1 249 ? 14.148 -9.859 9.281 1 98.38 249 ALA A N 1
ATOM 1892 C CA . ALA A 1 249 ? 14.914 -11.008 8.812 1 98.38 249 ALA A CA 1
ATOM 1893 C C . ALA A 1 249 ? 15.859 -10.609 7.676 1 98.38 249 ALA A C 1
ATOM 1895 O O . ALA A 1 249 ? 16.938 -11.188 7.527 1 98.38 249 ALA A O 1
ATOM 1896 N N . GLY A 1 250 ? 15.414 -9.672 6.922 1 97.75 250 GLY A N 1
ATOM 1897 C CA . GLY A 1 250 ? 16.203 -9.219 5.785 1 97.75 250 GLY A CA 1
ATOM 1898 C C . GLY A 1 250 ? 17.203 -8.141 6.141 1 97.75 250 GLY A C 1
ATOM 1899 O O . GLY A 1 250 ? 17.922 -7.637 5.273 1 97.75 250 GLY A O 1
ATOM 1900 N N . ARG A 1 251 ? 17.25 -7.742 7.477 1 96.75 251 ARG A N 1
ATOM 1901 C CA . ARG A 1 251 ? 18.219 -6.777 7.996 1 96.75 251 ARG A CA 1
ATOM 1902 C C . ARG A 1 251 ? 18.156 -5.465 7.223 1 96.75 251 ARG A C 1
ATOM 1904 O O . ARG A 1 251 ? 19.172 -4.969 6.734 1 96.75 251 ARG A O 1
ATOM 1911 N N . ASN A 1 252 ? 17 -4.961 6.949 1 96.06 252 ASN A N 1
ATOM 1912 C CA . ASN A 1 252 ? 16.703 -3.646 6.391 1 96.06 252 ASN A CA 1
ATOM 1913 C C . ASN A 1 252 ? 16.969 -3.605 4.887 1 96.06 252 ASN A C 1
ATOM 1915 O O . ASN A 1 252 ? 17.125 -2.527 4.309 1 96.06 252 ASN A O 1
ATOM 1919 N N . ASP A 1 253 ? 17.094 -4.797 4.25 1 96.81 253 ASP A N 1
ATOM 1920 C CA . ASP A 1 253 ? 17.203 -4.848 2.795 1 96.81 253 ASP A CA 1
ATOM 1921 C C . ASP A 1 253 ? 15.906 -4.387 2.133 1 96.81 253 ASP A C 1
ATOM 1923 O O . ASP A 1 253 ? 14.836 -4.914 2.426 1 96.81 253 ASP A O 1
ATOM 1927 N N . PRO A 1 254 ? 15.984 -3.385 1.263 1 96.94 254 PRO A N 1
ATOM 1928 C CA . PRO A 1 254 ? 14.75 -2.846 0.685 1 96.94 254 PRO A CA 1
ATOM 1929 C C . PRO A 1 254 ? 14.023 -3.861 -0.189 1 96.94 254 PRO A C 1
ATOM 1931 O O . PRO A 1 254 ? 12.789 -3.822 -0.29 1 96.94 254 PRO A O 1
ATOM 1934 N N . GLY A 1 255 ? 14.75 -4.75 -0.856 1 96.88 255 GLY A N 1
ATOM 1935 C CA . GLY A 1 255 ? 14.102 -5.801 -1.622 1 96.88 255 GLY A CA 1
ATOM 1936 C C . GLY A 1 255 ? 13.227 -6.707 -0.773 1 96.88 255 GLY A C 1
ATOM 1937 O O . GLY A 1 255 ? 12.07 -6.969 -1.117 1 96.88 255 GLY A O 1
ATOM 1938 N N . PHE A 1 256 ? 13.766 -7.156 0.336 1 98 256 PHE A N 1
ATOM 1939 C CA . PHE A 1 256 ? 13.008 -7.996 1.251 1 98 256 PHE A CA 1
ATOM 1940 C C . PHE A 1 256 ? 11.883 -7.207 1.907 1 98 256 PHE A C 1
ATOM 1942 O O . PHE A 1 256 ? 10.766 -7.703 2.037 1 98 256 PHE A O 1
ATOM 1949 N N . THR A 1 257 ? 12.125 -5.996 2.262 1 98.44 257 THR A N 1
ATOM 1950 C CA . THR A 1 257 ? 11.148 -5.176 2.967 1 98.44 257 THR A CA 1
ATOM 1951 C C . THR A 1 257 ? 9.922 -4.93 2.092 1 98.44 257 THR A C 1
ATOM 1953 O O . THR A 1 257 ? 8.789 -4.973 2.576 1 98.44 257 THR A O 1
ATOM 1956 N N . TYR A 1 258 ? 10.094 -4.664 0.819 1 98.44 258 TYR A N 1
ATOM 1957 C CA . TYR A 1 258 ? 8.984 -4.312 -0.061 1 98.44 258 TYR A CA 1
ATOM 1958 C C . TYR A 1 258 ? 8.312 -5.562 -0.612 1 98.44 258 TYR A C 1
ATOM 1960 O O . TYR A 1 258 ? 7.203 -5.492 -1.146 1 98.44 258 TYR A O 1
ATOM 1968 N N . ASN A 1 259 ? 8.938 -6.73 -0.532 1 98.56 259 ASN A N 1
ATOM 1969 C CA . ASN A 1 259 ? 8.258 -7.98 -0.862 1 98.56 259 ASN A CA 1
ATOM 1970 C C . ASN A 1 259 ? 7.566 -8.578 0.356 1 98.56 259 ASN A C 1
ATOM 1972 O O . ASN A 1 259 ? 6.711 -9.461 0.219 1 98.56 259 ASN A O 1
ATOM 1976 N N . GLY A 1 260 ? 7.949 -8.133 1.532 1 98.81 260 GLY A N 1
ATOM 1977 C CA . GLY A 1 260 ? 7.363 -8.602 2.777 1 98.81 260 GLY A CA 1
ATOM 1978 C C . GLY A 1 260 ? 5.852 -8.469 2.812 1 98.81 260 GLY A C 1
ATOM 1979 O O . GLY A 1 260 ? 5.148 -9.438 3.105 1 98.81 260 GLY A O 1
ATOM 1980 N N . PRO A 1 261 ? 5.344 -7.258 2.518 1 98.88 261 PRO A N 1
ATOM 1981 C CA . PRO A 1 261 ? 3.887 -7.109 2.484 1 98.88 261 PRO A CA 1
ATOM 1982 C C . PRO A 1 261 ? 3.217 -8.094 1.525 1 98.88 261 PRO A C 1
ATOM 1984 O O . PRO A 1 261 ? 2.141 -8.617 1.824 1 98.88 261 PRO A O 1
ATOM 1987 N N . LEU A 1 262 ? 3.83 -8.352 0.36 1 98.88 262 LEU A N 1
ATOM 1988 C CA . LEU A 1 262 ? 3.266 -9.266 -0.628 1 98.88 262 LEU A CA 1
ATOM 1989 C C . LEU A 1 262 ? 3.229 -10.695 -0.093 1 98.88 262 LEU A C 1
ATOM 1991 O O . LEU A 1 262 ? 2.252 -11.414 -0.304 1 98.88 262 LEU A O 1
ATOM 1995 N N . ALA A 1 263 ? 4.316 -11.039 0.646 1 98.94 263 ALA A N 1
ATOM 1996 C CA . ALA A 1 263 ? 4.34 -12.367 1.263 1 98.94 263 ALA A CA 1
ATOM 1997 C C . ALA A 1 263 ? 3.164 -12.547 2.217 1 98.94 263 ALA A C 1
ATOM 1999 O O . ALA A 1 263 ? 2.473 -13.562 2.178 1 98.94 263 ALA A O 1
ATOM 2000 N N . GLY A 1 264 ? 2.959 -11.602 3.053 1 98.94 264 GLY A N 1
ATOM 2001 C CA . GLY A 1 264 ? 1.846 -11.664 3.984 1 98.94 264 GLY A CA 1
ATOM 2002 C C . GLY A 1 264 ? 0.493 -11.703 3.297 1 98.94 264 GLY A C 1
ATOM 2003 O O . GLY A 1 264 ? -0.38 -12.484 3.674 1 98.94 264 GLY A O 1
ATOM 2004 N N . LEU A 1 265 ? 0.295 -10.828 2.312 1 98.94 265 LEU A N 1
ATOM 2005 C CA . LEU A 1 265 ? -0.965 -10.734 1.583 1 98.94 265 LEU A CA 1
ATOM 2006 C C . LEU A 1 265 ? -1.249 -12.023 0.818 1 98.94 265 LEU A C 1
ATOM 2008 O O . LEU A 1 265 ? -2.391 -12.484 0.775 1 98.94 265 LEU A O 1
ATOM 2012 N N . VAL A 1 266 ? -0.201 -12.656 0.206 1 98.94 266 VAL A N 1
ATOM 2013 C CA . VAL A 1 266 ? -0.315 -13.938 -0.479 1 98.94 266 VAL A CA 1
ATOM 2014 C C . VAL A 1 266 ? -0.825 -15 0.494 1 98.94 266 VAL A C 1
ATOM 2016 O O . VAL A 1 266 ? -1.753 -15.75 0.177 1 98.94 266 VAL A O 1
ATOM 2019 N N . ALA A 1 267 ? -0.334 -15.008 1.669 1 98.94 267 ALA A N 1
ATOM 2020 C CA . ALA A 1 267 ? -0.601 -16.078 2.623 1 98.94 267 ALA A CA 1
ATOM 2021 C C . ALA A 1 267 ? -2.006 -15.961 3.207 1 98.94 267 ALA A C 1
ATOM 2023 O O . ALA A 1 267 ? -2.672 -16.969 3.453 1 98.94 267 ALA A O 1
ATOM 2024 N N . VAL A 1 268 ? -2.492 -14.797 3.373 1 98.94 268 VAL A N 1
ATOM 2025 C CA . VAL A 1 268 ? -3.73 -14.625 4.125 1 98.94 268 VAL A CA 1
ATOM 2026 C C . VAL A 1 268 ? -4.93 -14.828 3.203 1 98.94 268 VAL A C 1
ATOM 2028 O O . VAL A 1 268 ? -6.062 -14.977 3.67 1 98.94 268 VAL A O 1
ATOM 2031 N N . CYS A 1 269 ? -4.742 -14.922 1.884 1 98.88 269 CYS A N 1
ATOM 2032 C CA . CYS A 1 269 ? -5.82 -15 0.907 1 98.88 269 CYS A CA 1
ATOM 2033 C C . CYS A 1 269 ? -6.77 -16.141 1.231 1 98.88 269 CYS A C 1
ATOM 2035 O O . CYS A 1 269 ? -7.988 -16 1.114 1 98.88 269 CYS A O 1
ATOM 2037 N N . ALA A 1 270 ? -6.281 -17.266 1.707 1 98.88 270 ALA A N 1
ATOM 2038 C CA . ALA A 1 270 ? -7.098 -18.469 1.903 1 98.88 270 ALA A CA 1
ATOM 2039 C C . ALA A 1 270 ? -8.047 -18.297 3.09 1 98.88 270 ALA A C 1
ATOM 2041 O O . ALA A 1 270 ? -9.18 -18.766 3.055 1 98.88 270 ALA A O 1
ATOM 2042 N N . GLY A 1 271 ? -7.57 -17.625 4.113 1 98.75 271 GLY A N 1
ATOM 2043 C CA . GLY A 1 271 ? -8.336 -17.578 5.348 1 98.75 271 GLY A CA 1
ATOM 2044 C C . GLY A 1 271 ? -8.711 -16.172 5.77 1 98.75 271 GLY A C 1
ATOM 2045 O O . GLY A 1 271 ? -9.102 -15.945 6.918 1 98.75 271 GLY A O 1
ATOM 2046 N N . SER A 1 272 ? -8.594 -15.188 4.891 1 98.56 272 SER A N 1
ATOM 2047 C CA . SER A 1 272 ? -8.836 -13.797 5.246 1 98.56 272 SER A CA 1
ATOM 2048 C C . SER A 1 272 ? -10.242 -13.594 5.789 1 98.56 272 SER A C 1
ATOM 2050 O O . SER A 1 272 ? -10.492 -12.672 6.57 1 98.56 272 SER A O 1
ATOM 2052 N N . ASP A 1 273 ? -11.172 -14.469 5.449 1 98 273 ASP A N 1
ATOM 2053 C CA . ASP A 1 273 ? -12.562 -14.297 5.836 1 98 273 ASP A CA 1
ATOM 2054 C C . ASP A 1 273 ? -12.891 -15.078 7.102 1 98 273 ASP A C 1
ATOM 2056 O O . ASP A 1 273 ? -13.969 -14.922 7.68 1 98 273 ASP A O 1
ATOM 2060 N N . VAL A 1 274 ? -11.945 -15.875 7.645 1 97.56 274 VAL A N 1
ATOM 2061 C CA . VAL A 1 274 ? -12.367 -16.75 8.742 1 97.56 274 VAL A CA 1
ATOM 2062 C C . VAL A 1 274 ? -11.398 -16.609 9.914 1 97.56 274 VAL A C 1
ATOM 2064 O O . VAL A 1 274 ? -11.703 -17 11.039 1 97.56 274 VAL A O 1
ATOM 2067 N N . MET A 1 275 ? -10.227 -16.047 9.727 1 97.81 275 MET A N 1
ATOM 2068 C CA . MET A 1 275 ? -9.227 -15.945 10.789 1 97.81 275 MET A CA 1
ATOM 2069 C C . MET A 1 275 ? -9.5 -14.742 11.688 1 97.81 275 MET A C 1
ATOM 2071 O O . MET A 1 275 ? -10.094 -13.75 11.242 1 97.81 275 MET A O 1
ATOM 2075 N N . HIS A 1 276 ? -9.078 -14.82 12.914 1 97.62 276 HIS A N 1
ATOM 2076 C CA . HIS A 1 276 ? -8.984 -13.641 13.773 1 97.62 276 HIS A CA 1
ATOM 2077 C C . HIS A 1 276 ? -7.871 -12.703 13.305 1 97.62 276 HIS A C 1
ATOM 2079 O O . HIS A 1 276 ? -6.855 -13.156 12.781 1 97.62 276 HIS A O 1
ATOM 2085 N N . PRO A 1 277 ? -8.016 -11.375 13.539 1 97.75 277 PRO A N 1
ATOM 2086 C CA . PRO A 1 277 ? -6.984 -10.438 13.086 1 97.75 277 PRO A CA 1
ATOM 2087 C C . PRO A 1 277 ? -5.602 -10.781 13.633 1 97.75 277 PRO A C 1
ATOM 2089 O O . PRO A 1 277 ? -4.594 -10.602 12.945 1 97.75 277 PRO A O 1
ATOM 2092 N N . ILE A 1 278 ? -5.527 -11.25 14.82 1 97.69 278 ILE A N 1
ATOM 2093 C CA . ILE A 1 278 ? -4.246 -11.625 15.406 1 97.69 278 ILE A CA 1
ATOM 2094 C C . ILE A 1 278 ? -3.672 -12.836 14.664 1 97.69 278 ILE A C 1
ATOM 2096 O O . ILE A 1 278 ? -2.465 -12.906 14.422 1 97.69 278 ILE A O 1
ATOM 2100 N N . GLY A 1 279 ? -4.539 -13.844 14.344 1 98.19 279 GLY A N 1
ATOM 2101 C CA . GLY A 1 279 ? -4.098 -14.961 13.523 1 98.19 279 GLY A CA 1
ATOM 2102 C C . GLY A 1 279 ? -3.584 -14.531 12.164 1 98.19 279 GLY A C 1
ATOM 2103 O O . GLY A 1 279 ? -2.602 -15.086 11.664 1 98.19 279 GLY A O 1
ATOM 2104 N N . ALA A 1 280 ? -4.273 -13.539 11.539 1 98.75 280 ALA A N 1
ATOM 2105 C CA . ALA A 1 280 ? -3.836 -12.992 10.258 1 98.75 280 ALA A CA 1
ATOM 2106 C C . ALA A 1 280 ? -2.471 -12.328 10.375 1 98.75 280 ALA A C 1
ATOM 2108 O O . ALA A 1 280 ? -1.624 -12.461 9.492 1 98.75 280 ALA A O 1
ATOM 2109 N N . LEU A 1 281 ? -2.217 -11.547 11.453 1 98.75 281 LEU A N 1
ATOM 2110 C CA . LEU A 1 281 ? -0.93 -10.914 11.719 1 98.75 281 LEU A CA 1
ATOM 2111 C C . LEU A 1 281 ? 0.183 -11.953 11.797 1 98.75 281 LEU A C 1
ATOM 2113 O O . LEU A 1 281 ? 1.241 -11.789 11.188 1 98.75 281 LEU A O 1
ATOM 2117 N N . VAL A 1 282 ? -0.027 -13.039 12.5 1 98.81 282 VAL A N 1
ATOM 2118 C CA . VAL A 1 282 ? 0.953 -14.109 12.688 1 98.81 282 VAL A CA 1
ATOM 2119 C C . VAL A 1 282 ? 1.208 -14.812 11.359 1 98.81 282 VAL A C 1
ATOM 2121 O O . VAL A 1 282 ? 2.352 -15.133 11.023 1 98.81 282 VAL A O 1
ATOM 2124 N N . THR A 1 283 ? 0.105 -15.086 10.633 1 98.94 283 THR A N 1
ATOM 2125 C CA . THR A 1 283 ? 0.234 -15.711 9.32 1 98.94 283 THR A CA 1
ATOM 2126 C C . THR A 1 283 ? 1.122 -14.867 8.406 1 98.94 283 THR A C 1
ATOM 2128 O O . THR A 1 283 ? 2.008 -15.398 7.73 1 98.94 283 THR A O 1
ATOM 2131 N N . GLY A 1 284 ? 0.858 -13.508 8.406 1 98.94 284 GLY A N 1
ATOM 2132 C CA . GLY A 1 284 ? 1.688 -12.617 7.613 1 98.94 284 GLY A CA 1
ATOM 2133 C C . GLY A 1 284 ? 3.141 -12.609 8.047 1 98.94 284 GLY A C 1
ATOM 2134 O O . GLY A 1 284 ? 4.043 -12.648 7.211 1 98.94 284 GLY A O 1
ATOM 2135 N N . ALA A 1 285 ? 3.395 -12.578 9.344 1 98.94 285 ALA A N 1
ATOM 2136 C CA . ALA A 1 285 ? 4.758 -12.57 9.867 1 98.94 285 ALA A CA 1
ATOM 2137 C C . ALA A 1 285 ? 5.496 -13.859 9.492 1 98.94 285 ALA A C 1
ATOM 2139 O O . ALA A 1 285 ? 6.656 -13.812 9.078 1 98.94 285 ALA A O 1
ATOM 2140 N N . ALA A 1 286 ? 4.812 -14.977 9.625 1 98.94 286 ALA A N 1
ATOM 2141 C CA . ALA A 1 286 ? 5.406 -16.25 9.25 1 98.94 286 ALA A CA 1
ATOM 2142 C C . ALA A 1 286 ? 5.754 -16.281 7.762 1 98.94 286 ALA A C 1
ATOM 2144 O O . ALA A 1 286 ? 6.812 -16.781 7.375 1 98.94 286 ALA A O 1
ATOM 2145 N N . ALA A 1 287 ? 4.879 -15.766 6.977 1 98.94 287 ALA A N 1
ATOM 2146 C CA . ALA A 1 287 ? 5.105 -15.734 5.535 1 98.94 287 ALA A CA 1
ATOM 2147 C C . ALA A 1 287 ? 6.301 -14.852 5.184 1 98.94 287 ALA A C 1
ATOM 2149 O O . ALA A 1 287 ? 7.137 -15.219 4.355 1 98.94 287 ALA A O 1
ATOM 2150 N N . GLY A 1 288 ? 6.371 -13.625 5.82 1 98.94 288 GLY A N 1
ATOM 2151 C CA . GLY A 1 288 ? 7.508 -12.758 5.59 1 98.94 288 GLY A CA 1
ATOM 2152 C C . GLY A 1 288 ? 8.836 -13.398 5.938 1 98.94 288 GLY A C 1
ATOM 2153 O O . GLY A 1 288 ? 9.797 -13.305 5.176 1 98.94 288 GLY A O 1
ATOM 2154 N N . ALA A 1 289 ? 8.906 -14.062 7.055 1 98.88 289 ALA A N 1
ATOM 2155 C CA . ALA A 1 289 ? 10.117 -14.75 7.488 1 98.88 289 ALA A CA 1
ATOM 2156 C C . ALA A 1 289 ? 10.453 -15.914 6.555 1 98.88 289 ALA A C 1
ATOM 2158 O O . ALA A 1 289 ? 11.617 -16.109 6.199 1 98.88 289 ALA A O 1
ATOM 2159 N N . LEU A 1 290 ? 9.43 -16.656 6.172 1 98.94 290 LEU A N 1
ATOM 2160 C CA . LEU A 1 290 ? 9.609 -17.781 5.258 1 98.94 290 LEU A CA 1
ATOM 2161 C C . LEU A 1 290 ? 10.164 -17.312 3.918 1 98.94 290 LEU A C 1
ATOM 2163 O O . LEU A 1 290 ? 11.07 -17.938 3.363 1 98.94 290 LEU A O 1
ATOM 2167 N N . PHE A 1 291 ? 9.648 -16.25 3.402 1 98.88 291 PHE A N 1
ATOM 2168 C CA . PHE A 1 291 ? 10.094 -15.711 2.123 1 98.88 291 PHE A CA 1
ATOM 2169 C C . PHE A 1 291 ? 11.586 -15.391 2.164 1 98.88 291 PHE A C 1
ATOM 2171 O O . PHE A 1 291 ? 12.344 -15.82 1.29 1 98.88 291 PHE A O 1
ATOM 2178 N N . VAL A 1 292 ? 12 -14.648 3.217 1 98.75 292 VAL A N 1
ATOM 2179 C CA . VAL A 1 292 ? 13.398 -14.242 3.314 1 98.75 292 VAL A CA 1
ATOM 2180 C C . VAL A 1 292 ? 14.289 -15.484 3.428 1 98.75 292 VAL A C 1
ATOM 2182 O O . VAL A 1 292 ? 15.297 -15.594 2.723 1 98.75 292 VAL A O 1
ATOM 2185 N N . ALA A 1 293 ? 13.914 -16.406 4.25 1 98.81 293 ALA A N 1
ATOM 2186 C CA . ALA A 1 293 ? 14.711 -17.609 4.48 1 98.81 293 ALA A CA 1
ATOM 2187 C C . ALA A 1 293 ? 14.828 -18.438 3.205 1 98.81 293 ALA A C 1
ATOM 2189 O O . ALA A 1 293 ? 15.922 -18.859 2.82 1 98.81 293 ALA A O 1
ATOM 2190 N N . MET A 1 294 ? 13.727 -18.656 2.549 1 98.69 294 MET A N 1
ATOM 2191 C CA . MET A 1 294 ? 13.719 -19.562 1.403 1 98.69 294 MET A CA 1
ATOM 2192 C C . MET A 1 294 ? 14.281 -18.859 0.163 1 98.69 294 MET A C 1
ATOM 2194 O O . MET A 1 294 ? 14.93 -19.5 -0.667 1 98.69 294 MET A O 1
ATOM 2198 N N . PHE A 1 295 ? 14.016 -17.562 0.002 1 98.31 295 PHE A N 1
ATOM 2199 C CA . PHE A 1 295 ? 14.664 -16.828 -1.08 1 98.31 295 PHE A CA 1
ATOM 2200 C C . PHE A 1 295 ? 16.172 -16.984 -1 1 98.31 295 PHE A C 1
ATOM 2202 O O . PHE A 1 295 ? 16.828 -17.297 -1.999 1 98.31 295 PHE A O 1
ATOM 2209 N N . THR A 1 296 ? 16.703 -16.797 0.182 1 97.75 296 THR A N 1
ATOM 2210 C CA . THR A 1 296 ? 18.141 -16.859 0.413 1 97.75 296 THR A CA 1
ATOM 2211 C C . THR A 1 296 ? 18.672 -18.266 0.214 1 97.75 296 THR A C 1
ATOM 2213 O O . THR A 1 296 ? 19.703 -18.469 -0.438 1 97.75 296 THR A O 1
ATOM 2216 N N . CYS A 1 297 ? 17.984 -19.219 0.703 1 98.06 297 CYS A N 1
ATOM 2217 C CA . CYS A 1 297 ? 18.406 -20.609 0.583 1 98.06 297 CYS A CA 1
ATOM 2218 C C . CYS A 1 297 ? 18.391 -21.062 -0.874 1 98.06 297 CYS A C 1
ATOM 2220 O O . CYS A 1 297 ? 19.359 -21.641 -1.356 1 98.06 297 CYS A O 1
ATOM 2222 N N . VAL A 1 298 ? 17.328 -20.797 -1.573 1 97.81 298 VAL A N 1
ATOM 2223 C CA . VAL A 1 298 ? 17.141 -21.234 -2.953 1 97.81 298 VAL A CA 1
ATOM 2224 C C . VAL A 1 298 ? 18.203 -20.594 -3.85 1 97.81 298 VAL A C 1
ATOM 2226 O O . VAL A 1 298 ? 18.781 -21.266 -4.707 1 97.81 298 VAL A O 1
ATOM 2229 N N . GLN A 1 299 ? 18.484 -19.359 -3.615 1 95.81 299 GLN A N 1
ATOM 2230 C CA . GLN A 1 299 ? 19.438 -18.641 -4.453 1 95.81 299 GLN A CA 1
ATOM 2231 C C . GLN A 1 299 ? 20.875 -19 -4.09 1 95.81 299 GLN A C 1
ATOM 2233 O O . GLN A 1 299 ? 21.719 -19.188 -4.973 1 95.81 299 GLN A O 1
ATOM 2238 N N . ASN A 1 300 ? 21.141 -19.125 -2.803 1 95.56 300 ASN A N 1
ATOM 2239 C CA . ASN A 1 300 ? 22.531 -19.172 -2.373 1 95.56 300 ASN A CA 1
ATOM 2240 C C . ASN A 1 300 ? 22.984 -20.594 -2.053 1 95.56 300 ASN A C 1
ATOM 2242 O O . ASN A 1 300 ? 24.156 -20.922 -2.197 1 95.56 300 ASN A O 1
ATOM 2246 N N . LYS A 1 301 ? 22.141 -21.406 -1.603 1 96.69 301 LYS A N 1
ATOM 2247 C CA . LYS A 1 301 ? 22.516 -22.766 -1.226 1 96.69 301 LYS A CA 1
ATOM 2248 C C . LYS A 1 301 ? 22.156 -23.766 -2.322 1 96.69 301 LYS A C 1
ATOM 2250 O O . LYS A 1 301 ? 22.984 -24.547 -2.762 1 96.69 301 LYS A O 1
ATOM 2255 N N . TRP A 1 302 ? 20.891 -23.672 -2.848 1 97.62 302 TRP A N 1
ATOM 2256 C CA . TRP A 1 302 ? 20.438 -24.625 -3.844 1 97.62 302 TRP A CA 1
ATOM 2257 C C . TRP A 1 302 ? 20.812 -24.188 -5.25 1 97.62 302 TRP A C 1
ATOM 2259 O O . TRP A 1 302 ? 20.734 -24.953 -6.203 1 97.62 302 TRP A O 1
ATOM 2269 N N . ARG A 1 303 ? 21.203 -22.984 -5.383 1 96.69 303 ARG A N 1
ATOM 2270 C CA . ARG A 1 303 ? 21.688 -22.406 -6.629 1 96.69 303 ARG A CA 1
ATOM 2271 C C . ARG A 1 303 ? 20.656 -22.531 -7.738 1 96.69 303 ARG A C 1
ATOM 2273 O O . ARG A 1 303 ? 20.953 -23 -8.836 1 96.69 303 ARG A O 1
ATOM 2280 N N . ILE A 1 304 ? 19.469 -22.203 -7.363 1 97.81 304 ILE A N 1
ATOM 2281 C CA . ILE A 1 304 ? 18.344 -22.062 -8.289 1 97.81 304 ILE A CA 1
ATOM 2282 C C . ILE A 1 304 ? 18.094 -20.594 -8.562 1 97.81 304 ILE A C 1
ATOM 2284 O O . ILE A 1 304 ? 17.797 -19.812 -7.645 1 97.81 304 ILE A O 1
ATOM 2288 N N . ASP A 1 305 ? 18.219 -20.188 -9.844 1 97.69 305 ASP A N 1
ATOM 2289 C CA . ASP A 1 305 ? 18.156 -18.781 -10.234 1 97.69 305 ASP A CA 1
ATOM 2290 C C . ASP A 1 305 ? 16.719 -18.359 -10.508 1 97.69 305 ASP A C 1
ATOM 2292 O O . ASP A 1 305 ? 16.375 -18 -11.641 1 97.69 305 ASP A O 1
ATOM 2296 N N . ASP A 1 306 ? 15.945 -18.328 -9.484 1 98.06 306 ASP A N 1
ATOM 2297 C CA . ASP A 1 306 ? 14.617 -17.719 -9.484 1 98.06 306 ASP A CA 1
ATOM 2298 C C . ASP A 1 306 ? 14.688 -16.203 -9.32 1 98.06 306 ASP A C 1
ATOM 2300 O O . ASP A 1 306 ? 14.711 -15.703 -8.195 1 98.06 306 ASP A O 1
ATOM 2304 N N . VAL A 1 307 ? 14.625 -15.484 -10.414 1 97.31 307 VAL A N 1
ATOM 2305 C CA . VAL A 1 307 ? 15.086 -14.102 -10.5 1 97.31 307 VAL A CA 1
ATOM 2306 C C . VAL A 1 307 ? 14.359 -13.25 -9.461 1 97.31 307 VAL A C 1
ATOM 2308 O O . VAL A 1 307 ? 14.992 -12.547 -8.672 1 97.31 307 VAL A O 1
ATOM 2311 N N . LEU A 1 308 ? 13.023 -13.344 -9.383 1 97.62 308 LEU A N 1
ATOM 2312 C CA . LEU A 1 308 ? 12.273 -12.531 -8.43 1 97.62 308 LEU A CA 1
ATOM 2313 C C . LEU A 1 308 ? 11.891 -13.344 -7.195 1 97.62 308 LEU A C 1
ATOM 2315 O O . LEU A 1 308 ? 11.125 -12.875 -6.352 1 97.62 308 LEU A O 1
ATOM 2319 N N . GLY A 1 309 ? 12.344 -14.578 -7.062 1 98.25 309 GLY A N 1
ATOM 2320 C CA . GLY A 1 309 ? 11.969 -15.438 -5.949 1 98.25 309 GLY A CA 1
ATOM 2321 C C . GLY A 1 309 ? 10.484 -15.758 -5.926 1 98.25 309 GLY A C 1
ATOM 2322 O O . GLY A 1 309 ? 9.844 -15.672 -4.875 1 98.25 309 GLY A O 1
ATOM 2323 N N . VAL A 1 310 ? 9.906 -16.141 -7.051 1 98.69 310 VAL A N 1
ATOM 2324 C CA . VAL A 1 310 ? 8.461 -16.297 -7.148 1 98.69 310 VAL A CA 1
ATOM 2325 C C . VAL A 1 310 ? 8.047 -17.609 -6.477 1 98.69 310 VAL A C 1
ATOM 2327 O O . VAL A 1 310 ? 6.926 -17.719 -5.969 1 98.69 310 VAL A O 1
ATOM 2330 N N . TRP A 1 311 ? 8.945 -18.609 -6.508 1 98.88 311 TRP A N 1
ATOM 2331 C CA . TRP A 1 311 ? 8.578 -19.844 -5.816 1 98.88 311 TRP A CA 1
ATOM 2332 C C . TRP A 1 311 ? 8.555 -19.625 -4.309 1 98.88 311 TRP A C 1
ATOM 2334 O O . TRP A 1 311 ? 7.578 -19.984 -3.643 1 98.88 311 TRP A O 1
ATOM 2344 N N . PRO A 1 312 ? 9.555 -19.047 -3.662 1 98.88 312 PRO A N 1
ATOM 2345 C CA . PRO A 1 312 ? 9.477 -18.75 -2.232 1 98.88 312 PRO A CA 1
ATOM 2346 C C . PRO A 1 312 ? 8.312 -17.812 -1.894 1 98.88 312 PRO A C 1
ATOM 2348 O O . PRO A 1 312 ? 7.605 -18.031 -0.91 1 98.88 312 PRO A O 1
ATOM 2351 N N . LEU A 1 313 ? 8.078 -16.781 -2.688 1 98.88 313 LEU A N 1
ATOM 2352 C CA . LEU A 1 313 ? 7.109 -15.734 -2.369 1 98.88 313 LEU A CA 1
ATOM 2353 C C . LEU A 1 313 ? 5.684 -16.234 -2.59 1 98.88 313 LEU A C 1
ATOM 2355 O O . LEU A 1 313 ? 4.828 -16.078 -1.716 1 98.88 313 LEU A O 1
ATOM 2359 N N . HIS A 1 314 ? 5.438 -16.766 -3.799 1 98.94 314 HIS A N 1
ATOM 2360 C CA . HIS A 1 314 ? 4.082 -17.203 -4.129 1 98.94 314 HIS A CA 1
ATOM 2361 C C . HIS A 1 314 ? 3.891 -18.688 -3.82 1 98.94 314 HIS A C 1
ATOM 2363 O O . HIS A 1 314 ? 2.9 -19.062 -3.195 1 98.94 314 HIS A O 1
ATOM 2369 N N . GLY A 1 315 ? 4.832 -19.547 -4.254 1 98.94 315 GLY A N 1
ATOM 2370 C CA . GLY A 1 315 ? 4.703 -20.969 -4.055 1 98.94 315 GLY A CA 1
ATOM 2371 C C . GLY A 1 315 ? 4.652 -21.375 -2.592 1 98.94 315 GLY A C 1
ATOM 2372 O O . GLY A 1 315 ? 3.67 -21.953 -2.133 1 98.94 315 GLY A O 1
ATOM 2373 N N . MET A 1 316 ? 5.668 -20.984 -1.895 1 98.94 316 MET A N 1
ATOM 2374 C CA . MET A 1 316 ? 5.801 -21.438 -0.511 1 98.94 316 MET A CA 1
ATOM 2375 C C . MET A 1 316 ? 4.883 -20.641 0.408 1 98.94 316 MET A C 1
ATOM 2377 O O . MET A 1 316 ? 4.207 -21.203 1.268 1 98.94 316 MET A O 1
ATOM 2381 N N . CYS A 1 317 ? 4.832 -19.359 0.302 1 98.94 317 CYS A N 1
ATOM 2382 C CA . CYS A 1 317 ? 3.959 -18.562 1.15 1 98.94 317 CYS A CA 1
ATOM 2383 C C . CYS A 1 317 ? 2.492 -18.859 0.864 1 98.94 317 CYS A C 1
ATOM 2385 O O . CYS A 1 317 ? 1.66 -18.828 1.772 1 98.94 317 CYS A O 1
ATOM 2387 N N . GLY A 1 318 ? 2.141 -19.094 -0.444 1 98.94 318 GLY A N 1
ATOM 2388 C CA . GLY A 1 318 ? 0.79 -19.531 -0.763 1 98.94 318 GLY A CA 1
ATOM 2389 C C . GLY A 1 318 ? 0.413 -20.828 -0.098 1 98.94 318 GLY A C 1
ATOM 2390 O O . GLY A 1 318 ? -0.689 -20.969 0.437 1 98.94 318 GLY A O 1
ATOM 2391 N N . ALA A 1 319 ? 1.329 -21.766 -0.148 1 98.94 319 ALA A N 1
ATOM 2392 C CA . ALA A 1 319 ? 1.1 -23.047 0.509 1 98.94 319 ALA A CA 1
ATOM 2393 C C . ALA A 1 319 ? 0.929 -22.859 2.016 1 98.94 319 ALA A C 1
ATOM 2395 O O . ALA A 1 319 ? 0.027 -23.453 2.617 1 98.94 319 ALA A O 1
ATOM 2396 N N . LEU A 1 320 ? 1.779 -22.078 2.6 1 98.94 320 LEU A N 1
ATOM 2397 C CA . LEU A 1 320 ? 1.652 -21.766 4.02 1 98.94 320 LEU A CA 1
ATOM 2398 C C . LEU A 1 320 ? 0.272 -21.203 4.328 1 98.94 320 LEU A C 1
ATOM 2400 O O . LEU A 1 320 ? -0.335 -21.547 5.344 1 98.94 320 LEU A O 1
ATOM 2404 N N . GLY A 1 321 ? -0.192 -20.297 3.488 1 98.94 321 GLY A N 1
ATOM 2405 C CA . GLY A 1 321 ? -1.503 -19.703 3.66 1 98.94 321 GLY A CA 1
ATOM 2406 C C . GLY A 1 321 ? -2.633 -20.703 3.656 1 98.94 321 GLY A C 1
ATOM 2407 O O . GLY A 1 321 ? -3.557 -20.625 4.469 1 98.94 321 GLY A O 1
ATOM 2408 N N . GLY A 1 322 ? -2.553 -21.656 2.684 1 98.88 322 GLY A N 1
ATOM 2409 C CA . GLY A 1 322 ? -3.545 -22.719 2.645 1 98.88 322 GLY A CA 1
ATOM 2410 C C . GLY A 1 322 ? -3.619 -23.516 3.934 1 98.88 322 GLY A C 1
ATOM 2411 O O . GLY A 1 322 ? -4.711 -23.812 4.426 1 98.88 322 GLY A O 1
ATOM 2412 N N . LEU A 1 323 ? -2.508 -23.797 4.52 1 98.88 323 LEU A N 1
ATOM 2413 C CA . LEU A 1 323 ? -2.453 -24.562 5.758 1 98.88 323 LEU A CA 1
ATOM 2414 C C . LEU A 1 323 ? -2.869 -23.703 6.945 1 98.88 323 LEU A C 1
ATOM 2416 O O . LEU A 1 323 ? -3.582 -24.172 7.836 1 98.88 323 LEU A O 1
ATOM 2420 N N . ALA A 1 324 ? -2.441 -22.469 6.953 1 98.88 324 ALA A N 1
ATOM 2421 C CA . ALA A 1 324 ? -2.736 -21.547 8.055 1 98.88 324 ALA A CA 1
ATOM 2422 C C . ALA A 1 324 ? -4.238 -21.328 8.188 1 98.88 324 ALA A C 1
ATOM 2424 O O . ALA A 1 324 ? -4.75 -21.141 9.297 1 98.88 324 ALA A O 1
ATOM 2425 N N . ALA A 1 325 ? -4.965 -21.344 7.07 1 98.75 325 ALA A N 1
ATOM 2426 C CA . ALA A 1 325 ? -6.414 -21.203 7.117 1 98.75 325 ALA A CA 1
ATOM 2427 C C . ALA A 1 325 ? -7.051 -22.312 7.945 1 98.75 325 ALA A C 1
ATOM 2429 O O . ALA A 1 325 ? -8.039 -22.094 8.641 1 98.75 325 ALA A O 1
ATOM 2430 N N . GLY A 1 326 ? -6.457 -23.531 7.883 1 98.56 326 GLY A N 1
ATOM 2431 C CA . GLY A 1 326 ? -6.965 -24.672 8.633 1 98.56 326 GLY A CA 1
ATOM 2432 C C . GLY A 1 326 ? -6.594 -24.625 10.102 1 98.56 326 GLY A C 1
ATOM 2433 O O . GLY A 1 326 ? -7.16 -25.375 10.906 1 98.56 326 GLY A O 1
ATOM 2434 N N . VAL A 1 327 ? -5.684 -23.766 10.492 1 98.56 327 VAL A N 1
ATOM 2435 C CA . VAL A 1 327 ? -5.234 -23.641 11.875 1 98.56 327 VAL A CA 1
ATOM 2436 C C . VAL A 1 327 ? -5.895 -22.438 12.539 1 98.56 327 VAL A C 1
ATOM 2438 O O . VAL A 1 327 ? -6.68 -22.578 13.477 1 98.56 327 VAL A O 1
ATOM 2441 N N . PHE A 1 328 ? -5.797 -21.281 11.93 1 98.19 328 PHE A N 1
ATOM 2442 C CA . PHE A 1 328 ? -6.254 -20.047 12.555 1 98.19 328 PHE A CA 1
ATOM 2443 C C . PHE A 1 328 ? -7.715 -19.766 12.219 1 98.19 328 PHE A C 1
ATOM 2445 O O . PHE A 1 328 ? -8.328 -18.859 12.773 1 98.19 328 PHE A O 1
ATOM 2452 N N . GLY A 1 329 ? -8.273 -20.578 11.312 1 97.12 329 GLY A N 1
ATOM 2453 C CA . GLY A 1 329 ? -9.695 -20.484 11.047 1 97.12 329 GLY A CA 1
ATOM 2454 C C . GLY A 1 329 ? -10.539 -21.25 12.047 1 97.12 329 GLY A C 1
ATOM 2455 O O . GLY A 1 329 ? -11.758 -21.078 12.102 1 97.12 329 GLY A O 1
ATOM 2456 N N . LEU A 1 330 ? -9.898 -22.047 12.922 1 96.56 330 LEU A N 1
ATOM 2457 C CA . LEU A 1 330 ? -10.594 -22.844 13.914 1 96.56 330 LEU A CA 1
ATOM 2458 C C . LEU A 1 330 ? -11.086 -21.984 15.07 1 96.56 330 LEU A C 1
ATOM 2460 O O . LEU A 1 330 ? -10.383 -21.062 15.5 1 96.56 330 LEU A O 1
ATOM 2464 N N . PRO A 1 331 ? -12.242 -22.297 15.633 1 94.81 331 PRO A N 1
ATOM 2465 C CA . PRO A 1 331 ? -12.766 -21.516 16.75 1 94.81 331 PRO A CA 1
ATOM 2466 C C . PRO A 1 331 ? -11.844 -21.531 17.969 1 94.81 331 PRO A C 1
ATOM 2468 O O . PRO A 1 331 ? -11.773 -20.562 18.719 1 94.81 331 PRO A O 1
ATOM 2471 N N . ALA A 1 332 ? -11.117 -22.578 18.141 1 93.94 332 ALA A N 1
ATOM 2472 C CA . ALA A 1 332 ? -10.211 -22.719 19.266 1 93.94 332 ALA A CA 1
ATOM 2473 C C . ALA A 1 332 ? -9.156 -21.609 19.266 1 93.94 332 ALA A C 1
ATOM 2475 O O . ALA A 1 332 ? -8.648 -21.219 20.312 1 93.94 332 ALA A O 1
ATOM 2476 N N . LEU A 1 333 ? -8.891 -21.062 18.062 1 94.75 333 LEU A N 1
ATOM 2477 C CA . LEU A 1 333 ? -7.895 -20 17.938 1 94.75 333 LEU A CA 1
ATOM 2478 C C . LEU A 1 333 ? -8.539 -18.688 17.516 1 94.75 333 LEU A C 1
ATOM 2480 O O . LEU A 1 333 ? -7.879 -17.828 16.953 1 94.75 333 LEU A O 1
ATOM 2484 N N . GLY A 1 334 ? -9.867 -18.688 17.766 1 93.62 334 GLY A N 1
ATOM 2485 C CA . GLY A 1 334 ? -10.609 -17.453 17.547 1 93.62 334 GLY A CA 1
ATOM 2486 C C . GLY A 1 334 ? -11.203 -17.344 16.156 1 93.62 334 GLY A C 1
ATOM 2487 O O . GLY A 1 334 ? -11.789 -16.312 15.812 1 93.62 334 GLY A O 1
ATOM 2488 N N . GLY A 1 335 ? -11.062 -18.312 15.32 1 95.88 335 GLY A N 1
ATOM 2489 C CA . GLY A 1 335 ? -11.594 -18.281 13.961 1 95.88 335 GLY A CA 1
ATOM 2490 C C . GLY A 1 335 ? -13.094 -18.531 13.898 1 95.88 335 GLY A C 1
ATOM 2491 O O . GLY A 1 335 ? -13.719 -18.828 14.922 1 95.88 335 GLY A O 1
ATOM 2492 N N . LEU A 1 336 ? -13.648 -18.391 12.711 1 95.44 336 LEU A N 1
ATOM 2493 C CA . LEU A 1 336 ? -15.094 -18.5 12.508 1 95.44 336 LEU A CA 1
ATOM 2494 C C . LEU A 1 336 ? -15.516 -19.953 12.367 1 95.44 336 LEU A C 1
ATOM 2496 O O . LEU A 1 336 ? -16.703 -20.266 12.453 1 95.44 336 LEU A O 1
ATOM 2500 N N . GLY A 1 337 ? -14.594 -20.828 12.141 1 96 337 GLY A N 1
ATOM 2501 C CA . GLY A 1 337 ? -14.914 -22.219 11.891 1 96 337 GLY A CA 1
ATOM 2502 C C . GLY A 1 337 ? -15.234 -22.516 10.438 1 96 337 GLY A C 1
ATOM 2503 O O . GLY A 1 337 ? -14.852 -21.75 9.547 1 96 337 GLY A O 1
ATOM 2504 N N . GLY A 1 338 ? -15.703 -23.75 10.133 1 96.31 338 GLY A N 1
ATOM 2505 C CA . GLY A 1 338 ? -16.031 -24.172 8.781 1 96.31 338 GLY A CA 1
ATOM 2506 C C . GLY A 1 338 ? -14.82 -24.625 7.988 1 96.31 338 GLY A C 1
ATOM 2507 O O . GLY A 1 338 ? -14.852 -24.672 6.758 1 96.31 338 GLY A O 1
ATOM 2508 N N . VAL A 1 339 ? -13.781 -24.844 8.664 1 98.06 339 VAL A N 1
ATOM 2509 C CA . VAL A 1 339 ? -12.562 -25.297 8.008 1 98.06 339 VAL A CA 1
ATOM 2510 C C . VAL A 1 339 ? -12.078 -26.578 8.68 1 98.06 339 VAL A C 1
ATOM 2512 O O . VAL A 1 339 ? -12.508 -26.922 9.781 1 98.06 339 VAL A O 1
ATOM 2515 N N . SER A 1 340 ? -11.25 -27.359 8.016 1 98.19 340 SER A N 1
ATOM 2516 C CA . SER A 1 340 ? -10.578 -28.578 8.477 1 98.19 340 SER A CA 1
ATOM 2517 C C . SER A 1 340 ? -9.117 -28.594 8.047 1 98.19 340 SER A C 1
ATOM 2519 O O . SER A 1 340 ? -8.812 -28.438 6.859 1 98.19 340 SER A O 1
ATOM 2521 N N . PHE A 1 341 ? -8.25 -28.812 9.047 1 98.44 341 PHE A N 1
ATOM 2522 C CA . PHE A 1 341 ? -6.828 -28.828 8.711 1 98.44 341 PHE A CA 1
ATOM 2523 C C . PHE A 1 341 ? -6.539 -29.891 7.66 1 98.44 341 PHE A C 1
ATOM 2525 O O . PHE A 1 341 ? -5.734 -29.672 6.754 1 98.44 341 PHE A O 1
ATOM 2532 N N . LEU A 1 342 ? -7.156 -31.047 7.785 1 98.62 342 LEU A N 1
ATOM 2533 C CA . LEU A 1 342 ? -6.898 -32.125 6.852 1 98.62 342 LEU A CA 1
ATOM 2534 C C . LEU A 1 342 ? -7.402 -31.781 5.453 1 98.62 342 LEU A C 1
ATOM 2536 O O . LEU A 1 342 ? -6.762 -32.125 4.457 1 98.62 342 LEU A O 1
ATOM 2540 N N . SER A 1 343 ? -8.602 -31.156 5.332 1 98.81 343 SER A N 1
ATOM 2541 C CA . SER A 1 343 ? -9.062 -30.688 4.027 1 98.81 343 SER A CA 1
ATOM 2542 C C . SER A 1 343 ? -8.086 -29.688 3.426 1 98.81 343 SER A C 1
ATOM 2544 O O . SER A 1 343 ? -7.828 -29.703 2.221 1 98.81 343 SER A O 1
ATOM 2546 N N . GLN A 1 344 ? -7.609 -28.766 4.324 1 98.94 344 GLN A N 1
ATOM 2547 C CA . GLN A 1 344 ? -6.641 -27.781 3.867 1 98.94 344 GLN A CA 1
ATOM 2548 C C . GLN A 1 344 ? -5.359 -28.453 3.379 1 98.94 344 GLN A C 1
ATOM 2550 O O . GLN A 1 344 ? -4.777 -28.031 2.373 1 98.94 344 GLN A O 1
ATOM 2555 N N . LEU A 1 345 ? -4.871 -29.438 4.078 1 98.81 345 LEU A N 1
ATOM 2556 C CA . LEU A 1 345 ? -3.67 -30.172 3.693 1 98.81 345 LEU A CA 1
ATOM 2557 C C . LEU A 1 345 ? -3.859 -30.859 2.344 1 98.81 345 LEU A C 1
ATOM 2559 O O . LEU A 1 345 ? -3.02 -30.719 1.451 1 98.81 345 LEU A O 1
ATOM 2563 N N . VAL A 1 346 ? -4.949 -31.562 2.146 1 98.69 346 VAL A N 1
ATOM 2564 C CA . VAL A 1 346 ? -5.219 -32.312 0.92 1 98.69 346 VAL A CA 1
ATOM 2565 C C . VAL A 1 346 ? -5.406 -31.328 -0.243 1 98.69 346 VAL A C 1
ATOM 2567 O O . VAL A 1 346 ? -4.867 -31.547 -1.332 1 98.69 346 VAL A O 1
ATOM 2570 N N . GLY A 1 347 ? -6.211 -30.281 0.028 1 98.81 347 GLY A N 1
ATOM 2571 C CA . GLY A 1 347 ? -6.418 -29.281 -1.016 1 98.81 347 GLY A CA 1
ATOM 2572 C C . GLY A 1 347 ? -5.137 -28.594 -1.449 1 98.81 347 GLY A C 1
ATOM 2573 O O . GLY A 1 347 ? -4.906 -28.391 -2.645 1 98.81 347 GLY A O 1
ATOM 2574 N N . THR A 1 348 ? -4.297 -28.234 -0.507 1 98.94 348 THR A N 1
ATOM 2575 C CA . THR A 1 348 ? -3.033 -27.562 -0.796 1 98.94 348 THR A CA 1
ATOM 2576 C C . THR A 1 348 ? -2.09 -28.484 -1.559 1 98.94 348 THR A C 1
ATOM 2578 O O . THR A 1 348 ? -1.527 -28.109 -2.584 1 98.94 348 THR A O 1
ATOM 2581 N N . LEU A 1 349 ? -1.931 -29.719 -1.111 1 98.88 349 LEU A N 1
ATOM 2582 C CA . LEU A 1 349 ? -1.062 -30.672 -1.782 1 98.88 349 LEU A CA 1
ATOM 2583 C C . LEU A 1 349 ? -1.597 -31.016 -3.17 1 98.88 349 LEU A C 1
ATOM 2585 O O . LEU A 1 349 ? -0.819 -31.234 -4.102 1 98.88 349 LEU A O 1
ATOM 2589 N N . GLY A 1 350 ? -2.924 -31.141 -3.258 1 98.75 350 GLY A N 1
ATOM 2590 C CA . GLY A 1 350 ? -3.521 -31.359 -4.566 1 98.75 350 GLY A CA 1
ATOM 2591 C C . GLY A 1 350 ? -3.209 -30.25 -5.551 1 98.75 350 GLY A C 1
ATOM 2592 O O . GLY A 1 350 ? -2.863 -30.516 -6.703 1 98.75 350 GLY A O 1
ATOM 2593 N N . GLY A 1 351 ? -3.385 -28.938 -5.086 1 98.81 351 GLY A N 1
ATOM 2594 C CA . GLY A 1 351 ? -3.023 -27.812 -5.926 1 98.81 351 GLY A CA 1
ATOM 2595 C C . GLY A 1 351 ? -1.567 -27.828 -6.355 1 98.81 351 GLY A C 1
ATOM 2596 O O . GLY A 1 351 ? -1.254 -27.578 -7.52 1 98.81 351 GLY A O 1
ATOM 2597 N N . ILE A 1 352 ? -0.668 -28.109 -5.434 1 98.94 352 ILE A N 1
ATOM 2598 C CA . ILE A 1 352 ? 0.765 -28.172 -5.699 1 98.94 352 ILE A CA 1
ATOM 2599 C C . ILE A 1 352 ? 1.049 -29.266 -6.73 1 98.94 352 ILE A C 1
ATOM 2601 O O . ILE A 1 352 ? 1.817 -29.062 -7.672 1 98.94 352 ILE A O 1
ATOM 2605 N N . ALA A 1 353 ? 0.429 -30.406 -6.594 1 98.88 353 ALA A N 1
ATOM 2606 C CA . ALA A 1 353 ? 0.645 -31.547 -7.496 1 98.88 353 ALA A CA 1
ATOM 2607 C C . ALA A 1 353 ? 0.218 -31.188 -8.922 1 98.88 353 ALA A C 1
ATOM 2609 O O . ALA A 1 353 ? 0.951 -31.453 -9.875 1 98.88 353 ALA A O 1
ATOM 2610 N N . ILE A 1 354 ? -0.944 -30.656 -9.047 1 98.81 354 ILE A N 1
ATOM 2611 C CA . ILE A 1 354 ? -1.471 -30.312 -10.367 1 98.81 354 ILE A CA 1
ATOM 2612 C C . ILE A 1 354 ? -0.609 -29.219 -11 1 98.81 354 ILE A C 1
ATOM 2614 O O . ILE A 1 354 ? -0.291 -29.281 -12.188 1 98.81 354 ILE A O 1
ATOM 2618 N N . ALA A 1 355 ? -0.26 -28.172 -10.219 1 98.94 355 ALA A N 1
ATOM 2619 C CA . ALA A 1 355 ? 0.556 -27.078 -10.711 1 98.94 355 ALA A CA 1
ATOM 2620 C C . ALA A 1 355 ? 1.924 -27.562 -11.18 1 98.94 355 ALA A C 1
ATOM 2622 O O . ALA A 1 355 ? 2.379 -27.219 -12.273 1 98.94 355 ALA A O 1
ATOM 2623 N N . THR A 1 356 ? 2.602 -28.359 -10.32 1 98.88 356 THR A N 1
ATOM 2624 C CA . THR A 1 356 ? 3.934 -28.859 -10.633 1 98.88 356 THR A CA 1
ATOM 2625 C C . THR A 1 356 ? 3.891 -29.781 -11.852 1 98.88 356 THR A C 1
ATOM 2627 O O . THR A 1 356 ? 4.734 -29.688 -12.742 1 98.88 356 THR A O 1
ATOM 2630 N N . ALA A 1 357 ? 2.947 -30.688 -11.891 1 98.88 357 ALA A N 1
ATOM 2631 C CA . ALA A 1 357 ? 2.797 -31.594 -13.031 1 98.88 357 ALA A CA 1
ATOM 2632 C C . ALA A 1 357 ? 2.486 -30.797 -14.305 1 98.88 357 ALA A C 1
ATOM 2634 O O . ALA A 1 357 ? 3.068 -31.062 -15.359 1 98.88 357 ALA A O 1
ATOM 2635 N N . GLY A 1 358 ? 1.511 -29.875 -14.227 1 98.81 358 GLY A N 1
ATOM 2636 C CA . GLY A 1 358 ? 1.163 -29.047 -15.367 1 98.81 358 GLY A CA 1
ATOM 2637 C C . GLY A 1 358 ? 2.324 -28.219 -15.883 1 98.81 358 GLY A C 1
ATOM 2638 O O . GLY A 1 358 ? 2.576 -28.172 -17.078 1 98.81 358 GLY A O 1
ATOM 2639 N N . GLY A 1 359 ? 3.045 -27.5 -14.938 1 98.75 359 GLY A N 1
ATOM 2640 C CA . GLY A 1 359 ? 4.215 -26.719 -15.32 1 98.75 359 GLY A CA 1
ATOM 2641 C C . GLY A 1 359 ? 5.293 -27.562 -15.977 1 98.75 359 GLY A C 1
ATOM 2642 O O . GLY A 1 359 ? 5.875 -27.156 -16.984 1 98.75 359 GLY A O 1
ATOM 2643 N N . THR A 1 360 ? 5.527 -28.766 -15.398 1 98.81 360 THR A N 1
ATOM 2644 C CA . THR A 1 360 ? 6.535 -29.656 -15.945 1 98.81 360 THR A CA 1
ATOM 2645 C C . THR A 1 360 ? 6.156 -30.109 -17.359 1 98.81 360 THR A C 1
ATOM 2647 O O . THR A 1 360 ? 7.004 -30.156 -18.25 1 98.81 360 THR A O 1
ATOM 2650 N N . LEU A 1 361 ? 4.953 -30.438 -17.547 1 98.75 361 LEU A N 1
ATOM 2651 C CA . LEU A 1 361 ? 4.48 -30.906 -18.844 1 98.75 361 LEU A CA 1
ATOM 2652 C C . LEU A 1 361 ? 4.594 -29.812 -19.891 1 98.75 361 LEU A C 1
ATOM 2654 O O . LEU A 1 361 ? 5.109 -30.031 -20.984 1 98.75 361 LEU A O 1
ATOM 2658 N N . VAL A 1 362 ? 4.102 -28.594 -19.609 1 98.75 362 VAL A N 1
ATOM 2659 C CA . VAL A 1 362 ? 4.043 -27.5 -20.562 1 98.75 362 VAL A CA 1
ATOM 2660 C C . VAL A 1 362 ? 5.457 -27.031 -20.891 1 98.75 362 VAL A C 1
ATOM 2662 O O . VAL A 1 362 ? 5.844 -26.969 -22.062 1 98.75 362 VAL A O 1
ATOM 2665 N N . TYR A 1 363 ? 6.273 -26.688 -19.906 1 98.75 363 TYR A N 1
ATOM 2666 C CA . TYR A 1 363 ? 7.602 -26.141 -20.141 1 98.75 363 TYR A CA 1
ATOM 2667 C C . TYR A 1 363 ? 8.57 -27.234 -20.594 1 98.75 363 TYR A C 1
ATOM 2669 O O . TYR A 1 363 ? 9.5 -26.953 -21.359 1 98.75 363 TYR A O 1
ATOM 2677 N N . GLY A 1 364 ? 8.328 -28.516 -20.172 1 98.75 364 GLY A N 1
ATOM 2678 C CA . GLY A 1 364 ? 9.094 -29.625 -20.703 1 98.75 364 GLY A CA 1
ATOM 2679 C C . GLY A 1 364 ? 8.852 -29.844 -22.188 1 98.75 364 GLY A C 1
ATOM 2680 O O . GLY A 1 364 ? 9.797 -30.062 -22.953 1 98.75 364 GLY A O 1
ATOM 2681 N N . ALA A 1 365 ? 7.637 -29.797 -22.578 1 98.69 365 ALA A N 1
ATOM 2682 C CA . ALA A 1 365 ? 7.297 -29.953 -23.984 1 98.69 365 ALA A CA 1
ATOM 2683 C C . ALA A 1 365 ? 7.887 -28.828 -24.828 1 98.69 365 ALA A C 1
ATOM 2685 O O . ALA A 1 365 ? 8.398 -29.062 -25.922 1 98.69 365 ALA A O 1
ATOM 2686 N N . LEU A 1 366 ? 7.809 -27.609 -24.375 1 98.5 366 LEU A N 1
ATOM 2687 C CA . LEU A 1 366 ? 8.336 -26.469 -25.109 1 98.5 366 LEU A CA 1
ATOM 2688 C C . LEU A 1 366 ? 9.859 -26.547 -25.219 1 98.5 366 LEU A C 1
ATOM 2690 O O . LEU A 1 366 ? 10.43 -26.203 -26.25 1 98.5 366 LEU A O 1
ATOM 2694 N N . LYS A 1 367 ? 10.461 -26.969 -24.125 1 98.25 367 LYS A N 1
ATOM 2695 C CA . LYS A 1 367 ? 11.914 -27.141 -24.156 1 98.25 367 LYS A CA 1
ATOM 2696 C C . LYS A 1 367 ? 12.32 -28.156 -25.203 1 98.25 367 LYS A C 1
ATOM 2698 O O . LYS A 1 367 ? 13.305 -27.953 -25.922 1 98.25 367 LYS A O 1
ATOM 2703 N N . ALA A 1 368 ? 11.586 -29.234 -25.328 1 97.94 368 ALA A N 1
ATOM 2704 C CA . ALA A 1 368 ? 11.906 -30.344 -26.219 1 97.94 368 ALA A CA 1
ATOM 2705 C C . ALA A 1 368 ? 11.609 -29.984 -27.672 1 97.94 368 ALA A C 1
ATOM 2707 O O . ALA A 1 368 ? 12.109 -30.625 -28.594 1 97.94 368 ALA A O 1
ATOM 2708 N N . THR A 1 369 ? 10.859 -28.984 -27.922 1 97.56 369 THR A N 1
ATOM 2709 C CA . THR A 1 369 ? 10.422 -28.688 -29.281 1 97.56 369 THR A CA 1
ATOM 2710 C C . THR A 1 369 ? 11.039 -27.391 -29.797 1 97.56 369 THR A C 1
ATOM 2712 O O . THR A 1 369 ? 12 -27.422 -30.578 1 97.56 369 THR A O 1
ATOM 2715 N N . VAL A 1 370 ? 10.688 -26.203 -29.172 1 96.69 370 VAL A N 1
ATOM 2716 C CA . VAL A 1 370 ? 11.07 -24.906 -29.734 1 96.69 370 VAL A CA 1
ATOM 2717 C C . VAL A 1 370 ? 12.156 -24.266 -28.875 1 96.69 370 VAL A C 1
ATOM 2719 O O . VAL A 1 370 ? 12.836 -23.328 -29.328 1 96.69 370 VAL A O 1
ATOM 2722 N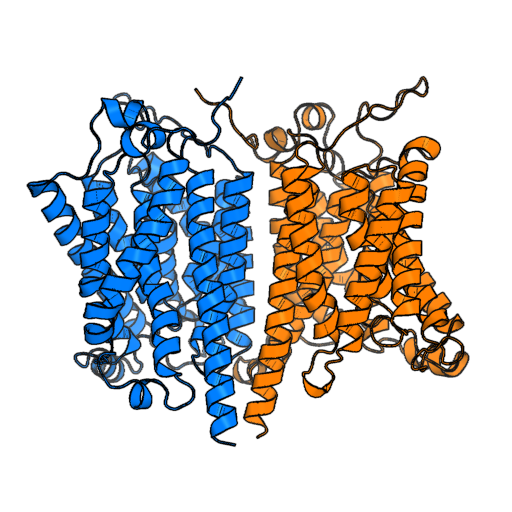 N . GLY A 1 371 ? 12.328 -24.812 -27.734 1 97.06 371 GLY A N 1
ATOM 2723 C CA . GLY A 1 371 ? 13.312 -24.219 -26.844 1 97.06 371 GLY A CA 1
ATOM 2724 C C . GLY A 1 371 ? 12.75 -23.125 -25.969 1 97.06 371 GLY A C 1
ATOM 2725 O O . GLY A 1 371 ? 11.844 -22.391 -26.391 1 97.06 371 GLY A O 1
ATOM 2726 N N . LEU A 1 372 ? 13.391 -22.844 -24.812 1 97.44 372 LEU A N 1
ATOM 2727 C CA . LEU A 1 372 ? 12.875 -21.906 -23.828 1 97.44 372 LEU A CA 1
ATOM 2728 C C . LEU A 1 372 ? 13.805 -20.703 -23.672 1 97.44 372 LEU A C 1
ATOM 2730 O O . LEU A 1 372 ? 13.375 -19.625 -23.25 1 97.44 372 LEU A O 1
ATOM 2734 N N . ARG A 1 373 ? 15.055 -20.922 -24.031 1 97.38 373 ARG A N 1
ATOM 2735 C CA . ARG A 1 373 ? 16.094 -20 -23.562 1 97.38 373 ARG A CA 1
ATOM 2736 C C . ARG A 1 373 ? 16.656 -19.188 -24.719 1 97.38 373 ARG A C 1
ATOM 2738 O O . ARG A 1 373 ? 16.828 -19.703 -25.828 1 97.38 373 ARG A O 1
ATOM 2745 N N . LEU A 1 374 ? 16.969 -17.969 -24.453 1 96.38 374 LEU A N 1
ATOM 2746 C CA . LEU A 1 374 ? 17.719 -17.141 -25.375 1 96.38 374 LEU A CA 1
ATOM 2747 C C . LEU A 1 374 ? 19.125 -17.703 -25.594 1 96.38 374 LEU A C 1
ATOM 2749 O O . LEU A 1 374 ? 19.688 -18.344 -24.703 1 96.38 374 LEU A O 1
ATOM 2753 N N . ASP A 1 375 ? 19.609 -17.406 -26.812 1 95.38 375 ASP A N 1
ATOM 2754 C CA . ASP A 1 375 ? 21 -17.812 -27 1 95.38 375 ASP A CA 1
ATOM 2755 C C . ASP A 1 375 ? 21.953 -16.922 -26.203 1 95.38 375 ASP A C 1
ATOM 2757 O O . ASP A 1 375 ? 21.547 -15.891 -25.672 1 95.38 375 ASP A O 1
ATOM 2761 N N . ARG A 1 376 ? 23.188 -17.344 -26.125 1 94.12 376 ARG A N 1
ATOM 2762 C CA . ARG A 1 376 ? 24.156 -16.688 -25.266 1 94.12 376 ARG A CA 1
ATOM 2763 C C . ARG A 1 376 ? 24.359 -15.227 -25.656 1 94.12 376 ARG A C 1
ATOM 2765 O O . ARG A 1 376 ? 24.484 -14.352 -24.797 1 94.12 376 ARG A O 1
ATOM 2772 N N . GLU A 1 377 ? 24.391 -14.977 -26.875 1 94.5 377 GLU A N 1
ATOM 2773 C CA . GLU A 1 377 ? 24.594 -13.617 -27.375 1 94.5 377 GLU A CA 1
ATOM 2774 C C . GLU A 1 377 ? 23.406 -12.719 -27.016 1 94.5 377 GLU A C 1
ATOM 2776 O O . GLU A 1 377 ? 23.594 -11.594 -26.562 1 94.5 377 GLU A O 1
ATOM 2781 N N . ALA A 1 378 ? 22.281 -13.219 -27.25 1 94.5 378 ALA A N 1
ATOM 2782 C CA . ALA A 1 378 ? 21.062 -12.461 -26.938 1 94.5 378 ALA A CA 1
ATOM 2783 C C . ALA A 1 378 ? 20.953 -12.188 -25.453 1 94.5 378 ALA A C 1
ATOM 2785 O O . ALA A 1 378 ? 20.531 -11.094 -25.047 1 94.5 378 ALA A O 1
ATOM 2786 N N . GLU A 1 379 ? 21.234 -13.141 -24.688 1 94.44 379 GLU A N 1
ATOM 2787 C CA . GLU A 1 379 ? 21.203 -12.961 -23.234 1 94.44 379 GLU A CA 1
ATOM 2788 C C . GLU A 1 379 ? 22.234 -11.93 -22.781 1 94.44 379 GLU A C 1
ATOM 2790 O O . GLU A 1 379 ? 21.953 -11.125 -21.891 1 94.44 379 GLU A O 1
ATOM 2795 N N . PHE A 1 380 ? 23.406 -11.969 -23.359 1 91.25 380 PHE A N 1
ATOM 2796 C CA . PHE A 1 380 ? 24.469 -11.016 -23.047 1 91.25 380 PHE A CA 1
ATOM 2797 C C . PHE A 1 380 ? 24.047 -9.594 -23.406 1 91.25 380 PHE A C 1
ATOM 2799 O O . PHE A 1 380 ? 24.25 -8.664 -22.625 1 91.25 380 PHE A O 1
ATOM 2806 N N . ASP A 1 381 ? 23.422 -9.477 -24.547 1 92.62 381 ASP A N 1
ATOM 2807 C CA . ASP A 1 381 ? 22.984 -8.164 -25.016 1 92.62 381 ASP A CA 1
ATOM 2808 C C . ASP A 1 381 ? 21.797 -7.664 -24.203 1 92.62 381 ASP A C 1
ATOM 2810 O O . ASP A 1 381 ? 21.578 -6.457 -24.078 1 92.62 381 ASP A O 1
ATOM 2814 N N . GLY A 1 382 ? 21.062 -8.609 -23.734 1 92.69 382 GLY A N 1
ATOM 2815 C CA . GLY A 1 382 ? 19.828 -8.297 -23.016 1 92.69 382 GLY A CA 1
ATOM 2816 C C . GLY A 1 382 ? 18.594 -8.477 -23.875 1 92.69 382 GLY A C 1
ATOM 2817 O O . GLY A 1 382 ? 18.641 -8.297 -25.094 1 92.69 382 GLY A O 1
ATOM 2818 N N . ALA A 1 383 ? 17.547 -8.703 -23.219 1 92.88 383 ALA A N 1
ATOM 2819 C CA . ALA A 1 383 ? 16.281 -8.969 -23.922 1 92.88 383 ALA A CA 1
ATOM 2820 C C . ALA A 1 383 ? 15.734 -7.703 -24.562 1 92.88 383 ALA A C 1
ATOM 2822 O O . ALA A 1 383 ? 15.008 -7.773 -25.562 1 92.88 383 ALA A O 1
ATOM 2823 N N . ASP A 1 384 ? 16.016 -6.512 -23.984 1 93.12 384 ASP A N 1
ATOM 2824 C CA . ASP A 1 384 ? 15.516 -5.254 -24.547 1 93.12 384 ASP A CA 1
ATOM 2825 C C . ASP A 1 384 ? 15.969 -5.078 -25.984 1 93.12 384 ASP A C 1
ATOM 2827 O O . ASP A 1 384 ? 15.141 -4.898 -26.891 1 93.12 384 ASP A O 1
ATOM 2831 N N . LEU A 1 385 ? 17.188 -5.262 -26.172 1 87.25 385 LEU A N 1
ATOM 2832 C CA . LEU A 1 385 ? 17.734 -5.074 -27.516 1 87.25 385 LEU A CA 1
ATOM 2833 C C . LEU A 1 385 ? 17.453 -6.285 -28.391 1 87.25 385 LEU A C 1
ATOM 2835 O O . LEU A 1 385 ? 17.109 -6.141 -29.578 1 87.25 385 LEU A O 1
ATOM 2839 N N . SER A 1 386 ? 17.578 -7.41 -27.859 1 91.5 386 SER A N 1
ATOM 2840 C CA . SER A 1 386 ? 17.484 -8.641 -28.641 1 91.5 386 SER A CA 1
ATOM 2841 C C . SER A 1 386 ? 16.062 -8.891 -29.109 1 91.5 386 SER A C 1
ATOM 2843 O O . SER A 1 386 ? 15.836 -9.461 -30.188 1 91.5 386 SER A O 1
ATOM 2845 N N . ILE A 1 387 ? 15.117 -8.484 -28.359 1 90.81 387 ILE A N 1
ATOM 2846 C CA . ILE A 1 387 ? 13.727 -8.797 -28.672 1 90.81 387 ILE A CA 1
ATOM 2847 C C . ILE A 1 387 ? 13.008 -7.535 -29.172 1 90.81 387 ILE A C 1
ATOM 2849 O O . ILE A 1 387 ? 12.258 -7.582 -30.141 1 90.81 387 ILE A O 1
ATOM 2853 N N . HIS A 1 388 ? 13.328 -6.355 -28.531 1 91.31 388 HIS A N 1
ATOM 2854 C CA . HIS A 1 388 ? 12.523 -5.164 -28.781 1 91.31 388 HIS A CA 1
ATOM 2855 C C . HIS A 1 388 ? 13.336 -4.098 -29.516 1 91.31 388 HIS A C 1
ATOM 2857 O O . HIS A 1 388 ? 12.789 -3.072 -29.922 1 91.31 388 HIS A O 1
ATOM 2863 N N . ARG A 1 389 ? 14.656 -4.219 -29.594 1 91 389 ARG A N 1
ATOM 2864 C CA . ARG A 1 389 ? 15.562 -3.395 -30.391 1 91 389 ARG A CA 1
ATOM 2865 C C . ARG A 1 389 ? 15.625 -1.973 -29.828 1 91 389 ARG A C 1
ATOM 2867 O O . ARG A 1 389 ? 15.758 -1.013 -30.594 1 91 389 ARG A O 1
ATOM 2874 N N . ILE A 1 390 ? 15.406 -1.796 -28.484 1 86.62 390 ILE A N 1
ATOM 2875 C CA . ILE A 1 390 ? 15.484 -0.486 -27.844 1 86.62 390 ILE A CA 1
ATOM 2876 C C . ILE A 1 390 ? 15.758 -0.656 -26.359 1 86.62 390 ILE A C 1
ATOM 2878 O O . ILE A 1 390 ? 15.266 -1.604 -25.734 1 86.62 390 ILE A O 1
ATOM 2882 N N . SER A 1 391 ? 16.594 0.309 -25.781 1 87 391 SER A N 1
ATOM 2883 C CA . SER A 1 391 ? 16.859 0.299 -24.344 1 87 391 SER A CA 1
ATOM 2884 C C . SER A 1 391 ? 15.781 1.08 -23.594 1 87 391 SER A C 1
ATOM 2886 O O . SER A 1 391 ? 15.031 1.852 -24.188 1 87 391 SER A O 1
ATOM 2888 N N . ALA A 1 392 ? 15.734 0.896 -22.328 1 86.38 392 ALA A N 1
ATOM 2889 C CA . ALA A 1 392 ? 14.688 1.508 -21.5 1 86.38 392 ALA A CA 1
ATOM 2890 C C . ALA A 1 392 ? 14.875 3.021 -21.422 1 86.38 392 ALA A C 1
ATOM 2892 O O . ALA A 1 392 ? 13.898 3.764 -21.312 1 86.38 392 ALA A O 1
ATOM 2893 N N . THR A 1 393 ? 16.047 3.514 -21.359 1 85.19 393 THR A N 1
ATOM 2894 C CA . THR A 1 393 ? 16.359 4.938 -21.312 1 85.19 393 THR A CA 1
ATOM 2895 C C . THR A 1 393 ? 17.391 5.305 -22.391 1 85.19 393 THR A C 1
ATOM 2897 O O . THR A 1 393 ? 18.547 5.562 -22.078 1 85.19 393 THR A O 1
ATOM 2900 N N . PRO A 1 394 ? 16.859 5.336 -23.625 1 75.5 394 PRO A N 1
ATOM 2901 C CA . PRO A 1 394 ? 17.797 5.605 -24.703 1 75.5 394 PRO A CA 1
ATOM 2902 C C . PRO A 1 394 ? 18.484 6.965 -24.578 1 75.5 394 PRO A C 1
ATOM 2904 O O . PRO A 1 394 ? 17.859 7.93 -24.125 1 75.5 394 PRO A O 1
ATOM 2907 N N . GLU A 1 395 ? 19.766 6.879 -24.516 1 69.69 395 GLU A N 1
ATOM 2908 C CA . GLU A 1 395 ? 20.516 8.133 -24.516 1 69.69 395 GLU A CA 1
ATOM 2909 C C . GLU A 1 395 ? 20.328 8.891 -25.828 1 69.69 395 GLU A C 1
ATOM 2911 O O . GLU A 1 395 ? 20.438 8.312 -26.906 1 69.69 395 GLU A O 1
ATOM 2916 N N . ARG A 1 396 ? 19.469 9.719 -25.828 1 57.31 396 ARG A N 1
ATOM 2917 C CA . ARG A 1 396 ? 19.453 10.547 -27.031 1 57.31 396 ARG A CA 1
ATOM 2918 C C . ARG A 1 396 ? 20.344 11.773 -26.844 1 57.31 396 ARG A C 1
ATOM 2920 O O . ARG A 1 396 ? 20.25 12.477 -25.844 1 57.31 396 ARG A O 1
ATOM 2927 N N . ASP A 1 397 ? 21.594 11.75 -27.266 1 43.84 397 ASP A N 1
ATOM 2928 C CA . ASP A 1 397 ? 22.297 13.008 -27.469 1 43.84 397 ASP A CA 1
ATOM 2929 C C . ASP A 1 397 ? 21.469 13.961 -28.328 1 43.84 397 ASP A C 1
ATOM 2931 O O . ASP A 1 397 ? 20.75 13.531 -29.234 1 43.84 397 ASP A O 1
ATOM 2935 N N . MET B 1 1 ? -32.938 -5.277 3.998 1 53.97 1 MET B N 1
ATOM 2936 C CA . MET B 1 1 ? -32.75 -3.83 3.943 1 53.97 1 MET B CA 1
ATOM 2937 C C . MET B 1 1 ? -31.594 -3.4 4.848 1 53.97 1 MET B C 1
ATOM 2939 O O . MET B 1 1 ? -30.719 -2.633 4.43 1 53.97 1 MET B O 1
ATOM 2943 N N . VAL B 1 2 ? -31.641 -3.982 6.082 1 60.94 2 VAL B N 1
ATOM 2944 C CA . VAL B 1 2 ? -30.609 -3.643 7.062 1 60.94 2 VAL B CA 1
ATOM 2945 C C . VAL B 1 2 ? -29.266 -4.227 6.629 1 60.94 2 VAL B C 1
ATOM 2947 O O . VAL B 1 2 ? -28.234 -3.551 6.707 1 60.94 2 VAL B O 1
ATOM 2950 N N . GLY B 1 3 ? -29.344 -5.402 6.008 1 73.69 3 GLY B N 1
ATOM 2951 C CA . GLY B 1 3 ? -28.125 -6.051 5.539 1 73.69 3 GLY B CA 1
ATOM 2952 C C . GLY B 1 3 ? -27.469 -5.32 4.383 1 73.69 3 GLY B C 1
ATOM 2953 O O . GLY B 1 3 ? -26.25 -5.141 4.367 1 73.69 3 GLY B O 1
ATOM 2954 N N . LEU B 1 4 ? -28.266 -4.801 3.641 1 83.44 4 LEU B N 1
ATOM 2955 C CA . LEU B 1 4 ? -27.766 -4.066 2.482 1 83.44 4 LEU B CA 1
ATOM 2956 C C . LEU B 1 4 ? -27.141 -2.744 2.904 1 83.44 4 LEU B C 1
ATOM 2958 O O . LEU B 1 4 ? -26.078 -2.361 2.395 1 83.44 4 LEU B O 1
ATOM 2962 N N . LYS B 1 5 ? -27.781 -2.102 3.881 1 88.44 5 LYS B N 1
ATOM 2963 C CA . LYS B 1 5 ? -27.25 -0.828 4.359 1 88.44 5 LYS B CA 1
ATOM 2964 C C . LYS B 1 5 ? -25.875 -1.01 4.996 1 88.44 5 LYS B C 1
ATOM 2966 O O . LYS B 1 5 ? -24.953 -0.243 4.719 1 88.44 5 LYS B O 1
ATOM 2971 N N . SER B 1 6 ? -25.75 -2.045 5.785 1 92.12 6 SER B N 1
ATOM 2972 C CA . SER B 1 6 ? -24.484 -2.305 6.441 1 92.12 6 SER B CA 1
ATOM 2973 C C . SER B 1 6 ? -23.391 -2.617 5.422 1 92.12 6 SER B C 1
ATOM 2975 O O . SER B 1 6 ? -22.25 -2.146 5.555 1 92.12 6 SER B O 1
ATOM 2977 N N . GLY B 1 7 ? -23.797 -3.367 4.461 1 94.12 7 GLY B N 1
ATOM 2978 C CA . GLY B 1 7 ? -22.844 -3.676 3.408 1 94.12 7 GLY B CA 1
ATOM 2979 C C . GLY B 1 7 ? -22.406 -2.451 2.633 1 94.12 7 GLY B C 1
ATOM 2980 O O . GLY B 1 7 ? -21.219 -2.307 2.324 1 94.12 7 GLY B O 1
ATOM 2981 N N . ILE B 1 8 ? -23.266 -1.595 2.389 1 94.75 8 ILE B N 1
ATOM 2982 C CA . ILE B 1 8 ? -23 -0.386 1.618 1 94.75 8 ILE B CA 1
ATOM 2983 C C . ILE B 1 8 ? -22.094 0.544 2.42 1 94.75 8 ILE B C 1
ATOM 2985 O O . ILE B 1 8 ? -21.141 1.123 1.877 1 94.75 8 ILE B O 1
ATOM 2989 N N . ASP B 1 9 ? -22.359 0.697 3.682 1 96.25 9 ASP B N 1
ATOM 2990 C CA . ASP B 1 9 ? -21.531 1.542 4.531 1 96.25 9 ASP B CA 1
ATOM 2991 C C . ASP B 1 9 ? -20.125 0.971 4.656 1 96.25 9 ASP B C 1
ATOM 2993 O O . ASP B 1 9 ? -19.141 1.717 4.641 1 96.25 9 ASP B O 1
ATOM 2997 N N . THR B 1 10 ? -20.047 -0.344 4.77 1 96.5 10 THR B N 1
ATOM 2998 C CA . THR B 1 10 ? -18.75 -1.009 4.844 1 96.5 10 THR B CA 1
ATOM 2999 C C . THR B 1 10 ? -17.953 -0.78 3.566 1 96.5 10 THR B C 1
ATOM 3001 O O . THR B 1 10 ? -16.766 -0.442 3.621 1 96.5 10 THR B O 1
ATOM 3004 N N . LEU B 1 11 ? -18.609 -0.898 2.424 1 96.5 11 LEU B N 1
ATOM 3005 C CA . LEU B 1 11 ? -17.938 -0.663 1.147 1 96.5 11 LEU B CA 1
ATOM 3006 C C . LEU B 1 11 ? -17.5 0.793 1.023 1 96.5 11 LEU B C 1
ATOM 3008 O O . LEU B 1 11 ? -16.391 1.075 0.58 1 96.5 11 LEU B O 1
ATOM 3012 N N . PHE B 1 12 ? -18.406 1.72 1.412 1 96.62 12 PHE B N 1
ATOM 3013 C CA . PHE B 1 12 ? -18.141 3.154 1.364 1 96.62 12 PHE B CA 1
ATOM 3014 C C . PHE B 1 12 ? -16.875 3.5 2.127 1 96.62 12 PHE B C 1
ATOM 3016 O O . PHE B 1 12 ? -15.977 4.156 1.588 1 96.62 12 PHE B O 1
ATOM 3023 N N . LEU B 1 13 ? -16.734 3.004 3.275 1 97.31 13 LEU B N 1
ATOM 3024 C CA . LEU B 1 13 ? -15.594 3.338 4.129 1 97.31 13 LEU B CA 1
ATOM 3025 C C . LEU B 1 13 ? -14.336 2.592 3.684 1 97.31 13 LEU B C 1
ATOM 3027 O O . LEU B 1 13 ? -13.227 3.113 3.801 1 97.31 13 LEU B O 1
ATOM 3031 N N . LEU B 1 14 ? -14.492 1.386 3.152 1 97.81 14 LEU B N 1
ATOM 3032 C CA . LEU B 1 14 ? -13.352 0.622 2.645 1 97.81 14 LEU B CA 1
ATOM 3033 C C . LEU B 1 14 ? -12.68 1.353 1.487 1 97.81 14 LEU B C 1
ATOM 3035 O O . LEU B 1 14 ? -11.453 1.405 1.412 1 97.81 14 LEU B O 1
ATOM 3039 N N . ILE B 1 15 ? -13.453 1.911 0.584 1 97.06 15 ILE B N 1
ATOM 3040 C CA . ILE B 1 15 ? -12.898 2.67 -0.533 1 97.06 15 ILE B CA 1
ATOM 3041 C C . ILE B 1 15 ? -12.047 3.822 -0.004 1 97.06 15 ILE B C 1
ATOM 3043 O O . ILE B 1 15 ? -10.938 4.055 -0.488 1 97.06 15 ILE B O 1
ATOM 3047 N N . GLY B 1 16 ? -12.555 4.531 0.987 1 98.19 16 GLY B N 1
ATOM 3048 C CA . GLY B 1 16 ? -11.781 5.598 1.606 1 98.19 16 GLY B CA 1
ATOM 3049 C C . GLY B 1 16 ? -10.477 5.113 2.219 1 98.19 16 GLY B C 1
ATOM 3050 O O . GLY B 1 16 ? -9.422 5.703 1.987 1 98.19 16 GLY B O 1
ATOM 3051 N N . ALA B 1 17 ? -10.578 3.998 2.99 1 98.38 17 ALA B N 1
ATOM 3052 C CA . ALA B 1 17 ? -9.398 3.447 3.656 1 98.38 17 ALA B CA 1
ATOM 3053 C C . ALA B 1 17 ? -8.32 3.078 2.643 1 98.38 17 ALA B C 1
ATOM 3055 O O . ALA B 1 17 ? -7.141 3.379 2.844 1 98.38 17 ALA B O 1
ATOM 3056 N N . VAL B 1 18 ? -8.68 2.49 1.576 1 98.38 18 VAL B N 1
ATOM 3057 C CA . VAL B 1 18 ? -7.746 2.027 0.558 1 98.38 18 VAL B CA 1
ATOM 3058 C C . VAL B 1 18 ? -7.137 3.225 -0.167 1 98.38 18 VAL B C 1
ATOM 3060 O O . VAL B 1 18 ? -5.945 3.225 -0.485 1 98.38 18 VAL B O 1
ATOM 3063 N N . MET B 1 19 ? -7.914 4.223 -0.475 1 98 19 MET B N 1
ATOM 3064 C CA . MET B 1 19 ? -7.406 5.43 -1.119 1 98 19 MET B CA 1
ATOM 3065 C C . MET B 1 19 ? -6.402 6.145 -0.22 1 98 19 MET B C 1
ATOM 3067 O O . MET B 1 19 ? -5.379 6.641 -0.695 1 98 19 MET B O 1
ATOM 3071 N N . VAL B 1 20 ? -6.664 6.203 1.059 1 98.44 20 VAL B N 1
ATOM 3072 C CA . VAL B 1 20 ? -5.742 6.871 1.974 1 98.44 20 VAL B CA 1
ATOM 3073 C C . VAL B 1 20 ? -4.508 5.996 2.191 1 98.44 20 VAL B C 1
ATOM 3075 O O . VAL B 1 20 ? -3.398 6.508 2.363 1 98.44 20 VAL B O 1
ATOM 3078 N N . LEU B 1 21 ? -4.668 4.66 2.15 1 98.56 21 LEU B N 1
ATOM 3079 C CA . LEU B 1 21 ? -3.496 3.789 2.131 1 98.56 21 LEU B CA 1
ATOM 3080 C C . LEU B 1 21 ? -2.588 4.125 0.953 1 98.56 21 LEU B C 1
ATOM 3082 O O . LEU B 1 21 ? -1.365 4.176 1.101 1 98.56 21 LEU B O 1
ATOM 3086 N N . ALA B 1 22 ? -3.139 4.34 -0.193 1 98.44 22 ALA B N 1
ATOM 3087 C CA . ALA B 1 22 ? -2.371 4.73 -1.371 1 98.44 22 ALA B CA 1
ATOM 3088 C C . ALA B 1 22 ? -1.636 6.047 -1.134 1 98.44 22 ALA B C 1
ATOM 3090 O O . ALA B 1 22 ? -0.534 6.254 -1.647 1 98.44 22 ALA B O 1
ATOM 3091 N N . MET B 1 23 ? -2.203 6.934 -0.335 1 98.5 23 MET B N 1
ATOM 3092 C CA . MET B 1 23 ? -1.551 8.203 -0.013 1 98.5 23 MET B CA 1
ATOM 3093 C C . MET B 1 23 ? -0.232 7.965 0.715 1 98.5 23 MET B C 1
ATOM 3095 O O . MET B 1 23 ? 0.705 8.758 0.586 1 98.5 23 MET B O 1
ATOM 3099 N N . HIS B 1 24 ? -0.14 6.898 1.464 1 98.56 24 HIS B N 1
ATOM 3100 C CA . HIS B 1 24 ? 1.131 6.605 2.115 1 98.56 24 HIS B CA 1
ATOM 3101 C C . HIS B 1 24 ? 2.215 6.281 1.092 1 98.56 24 HIS B C 1
ATOM 3103 O O . HIS B 1 24 ? 3.385 6.613 1.296 1 98.56 24 HIS B O 1
ATOM 3109 N N . ALA B 1 25 ? 1.835 5.613 -0.016 1 98.38 25 ALA B N 1
ATOM 3110 C CA . ALA B 1 25 ? 2.766 5.52 -1.139 1 98.38 25 ALA B CA 1
ATOM 3111 C C . ALA B 1 25 ? 3.127 6.906 -1.667 1 98.38 25 ALA B C 1
ATOM 3113 O O . ALA B 1 25 ? 4.277 7.152 -2.037 1 98.38 25 ALA B O 1
ATOM 3114 N N . GLY B 1 26 ? 2.148 7.777 -1.72 1 98.44 26 GLY B N 1
ATOM 3115 C CA . GLY B 1 26 ? 2.4 9.148 -2.137 1 98.44 26 GLY B CA 1
ATOM 3116 C C . GLY B 1 26 ? 3.43 9.852 -1.273 1 98.44 26 GLY B C 1
ATOM 3117 O O . GLY B 1 26 ? 4.32 10.531 -1.789 1 98.44 26 GLY B O 1
ATOM 3118 N N . PHE B 1 27 ? 3.336 9.688 0.04 1 97.94 27 PHE B N 1
ATOM 3119 C CA . PHE B 1 27 ? 4.316 10.258 0.957 1 97.94 27 PHE B CA 1
ATOM 3120 C C . PHE B 1 27 ? 5.711 9.719 0.655 1 97.94 27 PHE B C 1
ATOM 3122 O O . PHE B 1 27 ? 6.688 10.477 0.65 1 97.94 27 PHE B O 1
ATOM 3129 N N . ALA B 1 28 ? 5.762 8.422 0.405 1 98.19 28 ALA B N 1
ATOM 3130 C CA . ALA B 1 28 ? 7.047 7.777 0.139 1 98.19 28 ALA B CA 1
ATOM 3131 C C . ALA B 1 28 ? 7.707 8.367 -1.105 1 98.19 28 ALA B C 1
ATOM 3133 O O . ALA B 1 28 ? 8.891 8.719 -1.082 1 98.19 28 ALA B O 1
ATOM 3134 N N . PHE B 1 29 ? 6.953 8.562 -2.145 1 98.38 29 PHE B N 1
ATOM 3135 C CA . PHE B 1 29 ? 7.531 8.992 -3.412 1 98.38 29 PHE B CA 1
ATOM 3136 C C . PHE B 1 29 ? 7.773 10.5 -3.41 1 98.38 29 PHE B C 1
ATOM 3138 O O . PHE B 1 29 ? 8.727 10.977 -4.027 1 98.38 29 PHE B O 1
ATOM 3145 N N . LEU B 1 30 ? 6.922 11.258 -2.719 1 97.81 30 LEU B N 1
ATOM 3146 C CA . LEU B 1 30 ? 7.191 12.688 -2.553 1 97.81 30 LEU B CA 1
ATOM 3147 C C . LEU B 1 30 ? 8.516 12.906 -1.826 1 97.81 30 LEU B C 1
ATOM 3149 O O . LEU B 1 30 ? 9.328 13.734 -2.242 1 97.81 30 LEU B O 1
ATOM 3153 N N . GLU B 1 31 ? 8.75 12.148 -0.771 1 97.38 31 GLU B N 1
ATOM 3154 C CA . GLU B 1 31 ? 10 12.242 -0.02 1 97.38 31 GLU B CA 1
ATOM 3155 C C . GLU B 1 31 ? 11.18 11.766 -0.856 1 97.38 31 GLU B C 1
ATOM 3157 O O . GLU B 1 31 ? 12.227 12.414 -0.886 1 97.38 31 GLU B O 1
ATOM 3162 N N . LEU B 1 32 ? 10.984 10.656 -1.535 1 97.56 32 LEU B N 1
ATOM 3163 C CA . LEU B 1 32 ? 12.023 10.133 -2.414 1 97.56 32 LEU B CA 1
ATOM 3164 C C . LEU B 1 32 ? 12.461 11.18 -3.434 1 97.56 32 LEU B C 1
ATOM 3166 O O . LEU B 1 32 ? 13.656 11.383 -3.652 1 97.56 32 LEU B O 1
ATOM 3170 N N . GLY B 1 33 ? 11.523 11.836 -4.051 1 97.12 33 GLY B N 1
ATOM 3171 C CA . GLY B 1 33 ? 11.844 12.82 -5.078 1 97.12 33 GLY B CA 1
ATOM 3172 C C . GLY B 1 33 ? 12.523 14.055 -4.527 1 97.12 33 GLY B C 1
ATOM 3173 O O . GLY B 1 33 ? 13.258 14.734 -5.246 1 97.12 33 GLY B O 1
ATOM 3174 N N . THR B 1 34 ? 12.336 14.328 -3.246 1 96.25 34 THR B N 1
ATOM 3175 C CA . THR B 1 34 ? 12.797 15.57 -2.637 1 96.25 34 THR B CA 1
ATOM 3176 C C . THR B 1 34 ? 14.195 15.391 -2.039 1 96.25 34 THR B C 1
ATOM 3178 O O . THR B 1 34 ? 15.047 16.266 -2.178 1 96.25 34 THR B O 1
ATOM 3181 N N . VAL B 1 35 ? 14.516 14.273 -1.423 1 96.88 35 VAL B N 1
ATOM 3182 C CA . VAL B 1 35 ? 15.781 14.078 -0.725 1 96.88 35 VAL B CA 1
ATOM 3183 C C . VAL B 1 35 ? 16.906 13.844 -1.739 1 96.88 35 VAL B C 1
ATOM 3185 O O . VAL B 1 35 ? 16.641 13.547 -2.906 1 96.88 35 VAL B O 1
ATOM 3188 N N . ARG B 1 36 ? 18.172 14 -1.252 1 95.06 36 ARG B N 1
ATOM 3189 C CA . ARG B 1 36 ? 19.328 13.727 -2.096 1 95.06 36 ARG B CA 1
ATOM 3190 C C . ARG B 1 36 ? 19.391 12.258 -2.496 1 95.06 36 ARG B C 1
ATOM 3192 O O . ARG B 1 36 ? 18.922 11.391 -1.755 1 95.06 36 ARG B O 1
ATOM 3199 N N . LYS B 1 37 ? 19.938 11.984 -3.527 1 95.38 37 LYS B N 1
ATOM 3200 C CA . LYS B 1 37 ? 19.984 10.664 -4.152 1 95.38 37 LYS B CA 1
ATOM 3201 C C . LYS B 1 37 ? 20.469 9.602 -3.16 1 95.38 37 LYS B C 1
ATOM 3203 O O . LYS B 1 37 ? 19.953 8.484 -3.145 1 95.38 37 LYS B O 1
ATOM 3208 N N . LYS B 1 38 ? 21.391 9.875 -2.32 1 95.69 38 LYS B N 1
ATOM 3209 C CA . LYS B 1 38 ? 22.031 8.914 -1.417 1 95.69 38 LYS B CA 1
ATOM 3210 C C . LYS B 1 38 ? 21.109 8.586 -0.242 1 95.69 38 LYS B C 1
ATOM 3212 O O . LYS B 1 38 ? 21.5 7.848 0.665 1 95.69 38 LYS B O 1
ATOM 3217 N N . ASN B 1 39 ? 19.859 9.117 -0.256 1 97.12 39 ASN B N 1
ATOM 3218 C CA . ASN B 1 39 ? 18.922 8.906 0.846 1 97.12 39 ASN B CA 1
ATOM 3219 C C . ASN B 1 39 ? 17.562 8.398 0.348 1 97.12 39 ASN B C 1
ATOM 3221 O O . ASN B 1 39 ? 16.609 8.328 1.115 1 97.12 39 ASN B O 1
ATOM 3225 N N . GLN B 1 40 ? 17.438 8.055 -0.89 1 96.94 40 GLN B N 1
ATOM 32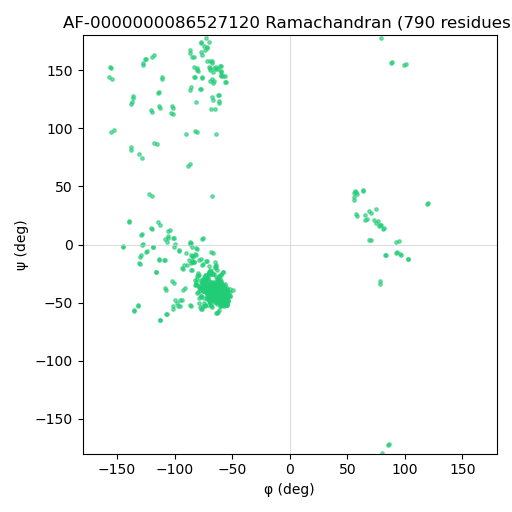26 C CA . GLN B 1 40 ? 16.172 7.707 -1.519 1 96.94 40 GLN B CA 1
ATOM 3227 C C . GLN B 1 40 ? 15.633 6.387 -0.981 1 96.94 40 GLN B C 1
ATOM 3229 O O . GLN B 1 40 ? 14.445 6.266 -0.692 1 96.94 40 GLN B O 1
ATOM 3234 N N . VAL B 1 41 ? 16.484 5.398 -0.835 1 97.31 41 VAL B N 1
ATOM 3235 C CA . VAL B 1 41 ? 16.078 4.082 -0.352 1 97.31 41 VAL B CA 1
ATOM 3236 C C . VAL B 1 41 ? 15.547 4.199 1.071 1 97.31 41 VAL B C 1
ATOM 3238 O O . VAL B 1 41 ? 14.508 3.615 1.4 1 97.31 41 VAL B O 1
ATOM 3241 N N . ASN B 1 42 ? 16.219 4.934 1.858 1 97.5 42 ASN B N 1
ATOM 3242 C CA . ASN B 1 42 ? 15.789 5.129 3.238 1 97.5 42 ASN B CA 1
ATOM 3243 C C . ASN B 1 42 ? 14.414 5.789 3.311 1 97.5 42 ASN B C 1
ATOM 3245 O O . ASN B 1 42 ? 13.594 5.434 4.156 1 97.5 42 ASN B O 1
ATOM 3249 N N . ALA B 1 43 ? 14.188 6.789 2.5 1 96.44 43 ALA B N 1
ATOM 3250 C CA . ALA B 1 43 ? 12.883 7.453 2.449 1 96.44 43 ALA B CA 1
ATOM 3251 C C . ALA B 1 43 ? 11.766 6.449 2.168 1 96.44 43 ALA B C 1
ATOM 3253 O O . ALA B 1 43 ? 10.719 6.484 2.816 1 96.44 43 ALA B O 1
ATOM 3254 N N . LEU B 1 44 ? 11.984 5.547 1.278 1 97.88 44 LEU B N 1
ATOM 3255 C CA . LEU B 1 44 ? 11 4.547 0.886 1 97.88 44 LEU B CA 1
ATOM 3256 C C . LEU B 1 44 ? 10.742 3.559 2.02 1 97.88 44 LEU B C 1
ATOM 3258 O O . LEU B 1 44 ? 9.594 3.322 2.398 1 97.88 44 LEU B O 1
ATOM 3262 N N . VAL B 1 45 ? 11.797 2.984 2.555 1 97.94 45 VAL B N 1
ATOM 3263 C CA . VAL B 1 45 ? 11.68 1.924 3.549 1 97.94 45 VAL B CA 1
ATOM 3264 C C . VAL B 1 45 ? 11.062 2.48 4.832 1 97.94 45 VAL B C 1
ATOM 3266 O O . VAL B 1 45 ? 10.227 1.828 5.457 1 97.94 45 VAL B O 1
ATOM 3269 N N . LYS B 1 46 ? 11.414 3.66 5.156 1 97.44 46 LYS B N 1
ATOM 3270 C CA . LYS B 1 46 ? 10.938 4.277 6.391 1 97.44 46 LYS B CA 1
ATOM 3271 C C . LYS B 1 46 ? 9.422 4.438 6.375 1 97.44 46 LYS B C 1
ATOM 3273 O O . LYS B 1 46 ? 8.75 4.152 7.371 1 97.44 46 LYS B O 1
ATOM 3278 N N . ILE B 1 47 ? 8.836 4.871 5.297 1 98.12 47 ILE B N 1
ATOM 3279 C CA . ILE B 1 47 ? 7.406 5.133 5.23 1 98.12 47 ILE B CA 1
ATOM 3280 C C . ILE B 1 47 ? 6.637 3.822 5.371 1 98.12 47 ILE B C 1
ATOM 3282 O O . ILE B 1 47 ? 5.641 3.754 6.098 1 98.12 47 ILE B O 1
ATOM 3286 N N . LEU B 1 48 ? 7.098 2.799 4.723 1 98.38 48 LEU B N 1
ATOM 3287 C CA . LEU B 1 48 ? 6.418 1.508 4.773 1 98.38 48 LEU B CA 1
ATOM 3288 C C . LEU B 1 48 ? 6.5 0.906 6.172 1 98.38 48 LEU B C 1
ATOM 3290 O O . LEU B 1 48 ? 5.496 0.421 6.699 1 98.38 48 LEU B O 1
ATOM 3294 N N . VAL B 1 49 ? 7.668 0.931 6.762 1 98.44 49 VAL B N 1
ATOM 3295 C CA . VAL B 1 49 ? 7.859 0.347 8.086 1 98.44 49 VAL B CA 1
ATOM 3296 C C . VAL B 1 49 ? 7.129 1.184 9.133 1 98.44 49 VAL B C 1
ATOM 3298 O O . VAL B 1 49 ? 6.52 0.639 10.055 1 98.44 49 VAL B O 1
ATOM 3301 N N . ASP B 1 50 ? 7.172 2.508 8.953 1 98.06 50 ASP B N 1
ATOM 3302 C CA . ASP B 1 50 ? 6.438 3.4 9.844 1 98.06 50 ASP B CA 1
ATOM 3303 C C . ASP B 1 50 ? 4.941 3.1 9.812 1 98.06 50 ASP B C 1
ATOM 3305 O O . ASP B 1 50 ? 4.273 3.129 10.844 1 98.06 50 ASP B O 1
ATOM 3309 N N . PHE B 1 51 ? 4.395 2.875 8.633 1 98.75 51 PHE B N 1
ATOM 3310 C CA . PHE B 1 51 ? 2.986 2.523 8.516 1 98.75 51 PHE B CA 1
ATOM 3311 C C . PHE B 1 51 ? 2.686 1.237 9.273 1 98.75 51 PHE B C 1
ATOM 3313 O O . PHE B 1 51 ? 1.661 1.138 9.953 1 98.75 51 PHE B O 1
ATOM 3320 N N . SER B 1 52 ? 3.549 0.272 9.164 1 98.88 52 SER B N 1
ATOM 3321 C CA . SER B 1 52 ? 3.359 -1.026 9.805 1 98.88 52 SER B CA 1
ATOM 3322 C C . SER B 1 52 ? 3.42 -0.91 11.32 1 98.88 52 SER B C 1
ATOM 3324 O O . SER B 1 52 ? 2.576 -1.465 12.031 1 98.88 52 SER B O 1
ATOM 3326 N N . VAL B 1 53 ? 4.371 -0.158 11.812 1 98.75 53 VAL B N 1
ATOM 3327 C CA . VAL B 1 53 ? 4.5 0.052 13.25 1 98.75 53 VAL B CA 1
ATOM 3328 C C . VAL B 1 53 ? 3.303 0.844 13.766 1 98.75 53 VAL B C 1
ATOM 3330 O O . VAL B 1 53 ? 2.783 0.561 14.852 1 98.75 53 VAL B O 1
ATOM 3333 N N . SER B 1 54 ? 2.877 1.832 12.992 1 98.88 54 SER B N 1
ATOM 3334 C CA . SER B 1 54 ? 1.69 2.604 13.344 1 98.88 54 SER B CA 1
ATOM 3335 C C . SER B 1 54 ? 0.464 1.706 13.477 1 98.88 54 SER B C 1
ATOM 3337 O O . SER B 1 54 ? -0.373 1.911 14.352 1 98.88 54 SER B O 1
ATOM 3339 N N . THR B 1 55 ? 0.341 0.736 12.555 1 98.88 55 THR B N 1
ATOM 3340 C CA . THR B 1 55 ? -0.796 -0.177 12.57 1 98.88 55 THR B CA 1
ATOM 3341 C C . THR B 1 55 ? -0.838 -0.964 13.875 1 98.88 55 THR B C 1
ATOM 3343 O O . THR B 1 55 ? -1.886 -1.056 14.523 1 98.88 55 THR B O 1
ATOM 3346 N N . LEU B 1 56 ? 0.302 -1.458 14.312 1 98.69 56 LEU B N 1
ATOM 3347 C CA . LEU B 1 56 ? 0.352 -2.219 15.555 1 98.69 56 LEU B CA 1
ATOM 3348 C C . LEU B 1 56 ? 0.067 -1.322 16.75 1 98.69 56 LEU B C 1
ATOM 3350 O O . LEU B 1 56 ? -0.706 -1.69 17.641 1 98.69 56 LEU B O 1
ATOM 3354 N N . ALA B 1 57 ? 0.668 -0.121 16.781 1 98.81 57 ALA B N 1
ATOM 3355 C CA . ALA B 1 57 ? 0.487 0.818 17.891 1 98.81 57 ALA B CA 1
ATOM 3356 C C . ALA B 1 57 ? -0.977 1.226 18.031 1 98.81 57 ALA B C 1
ATOM 3358 O O . ALA B 1 57 ? -1.51 1.28 19.141 1 98.81 57 ALA B O 1
ATOM 3359 N N . TYR B 1 58 ? -1.586 1.546 16.891 1 98.75 58 TYR B N 1
ATOM 3360 C CA . TYR B 1 58 ? -2.967 2.012 16.891 1 98.75 58 TYR B CA 1
ATOM 3361 C C . TYR B 1 58 ? -3.926 0.872 17.219 1 98.75 58 TYR B C 1
ATOM 3363 O O . TYR B 1 58 ? -4.93 1.07 17.906 1 98.75 58 TYR B O 1
ATOM 3371 N N . PHE B 1 59 ? -3.627 -0.372 16.703 1 98.44 59 PHE B N 1
ATOM 3372 C CA . PHE B 1 59 ? -4.473 -1.544 16.891 1 98.44 59 PHE B CA 1
ATOM 3373 C C . PHE B 1 59 ? -4.469 -1.984 18.359 1 98.44 59 PHE B C 1
ATOM 3375 O O . PHE B 1 59 ? -5.523 -2.275 18.922 1 98.44 59 PHE B O 1
ATOM 3382 N N . PHE B 1 60 ? -3.332 -2 18.984 1 98.12 60 PHE B N 1
ATOM 3383 C CA . PHE B 1 60 ? -3.213 -2.59 20.312 1 98.12 60 PHE B CA 1
ATOM 3384 C C . PHE B 1 60 ? -3.41 -1.535 21.391 1 98.12 60 PHE B C 1
ATOM 3386 O O . PHE B 1 60 ? -3.732 -1.863 22.547 1 98.12 60 PHE B O 1
ATOM 3393 N N . ILE B 1 61 ? -3.225 -0.169 21.078 1 98.44 61 ILE B N 1
ATOM 3394 C CA . ILE B 1 61 ? -3.223 0.831 22.141 1 98.44 61 ILE B CA 1
ATOM 3395 C C . ILE B 1 61 ? -4.066 2.031 21.734 1 98.44 61 ILE B C 1
ATOM 3397 O O . ILE B 1 61 ? -5.086 2.33 22.359 1 98.44 61 ILE B O 1
ATOM 3401 N N . GLY B 1 62 ? -3.781 2.676 20.625 1 98.75 62 GLY B N 1
ATOM 3402 C CA . GLY B 1 62 ? -4.262 4 20.266 1 98.75 62 GLY B CA 1
ATOM 3403 C C . GLY B 1 62 ? -5.762 4.051 20.047 1 98.75 62 GLY B C 1
ATOM 3404 O O . GLY B 1 62 ? -6.434 4.969 20.531 1 98.75 62 GLY B O 1
ATOM 3405 N N . TYR B 1 63 ? -6.258 3.049 19.297 1 98.5 63 TYR B N 1
ATOM 3406 C CA . TYR B 1 63 ? -7.684 3.07 19 1 98.5 63 TYR B CA 1
ATOM 3407 C C . TYR B 1 63 ? -8.508 2.945 20.266 1 98.5 63 TYR B C 1
ATOM 3409 O O . TYR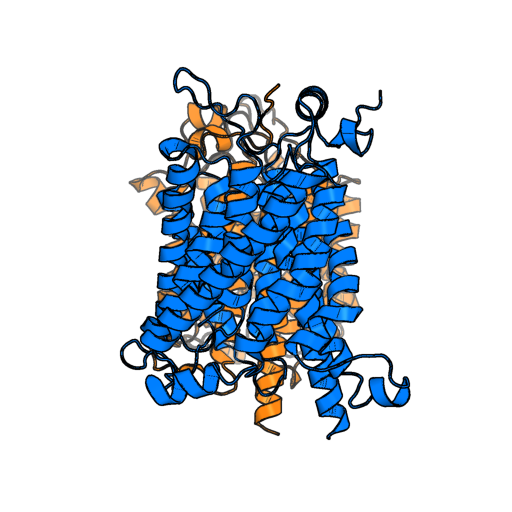 B 1 63 ? -9.578 3.553 20.391 1 98.5 63 TYR B O 1
ATOM 3417 N N . THR B 1 64 ? -8.031 2.18 21.266 1 97.88 64 THR B N 1
ATOM 3418 C CA . THR B 1 64 ? -8.695 2.047 22.562 1 97.88 64 THR B CA 1
ATOM 3419 C C . THR B 1 64 ? -8.672 3.369 23.312 1 97.88 64 THR B C 1
ATOM 3421 O O . THR B 1 64 ? -9.664 3.758 23.938 1 97.88 64 THR B O 1
ATOM 3424 N N . ILE B 1 65 ? -7.613 4.051 23.25 1 98.19 65 ILE B N 1
ATOM 3425 C CA . ILE B 1 65 ? -7.488 5.328 23.938 1 98.19 65 ILE B CA 1
ATOM 3426 C C . ILE B 1 65 ? -8.445 6.344 23.328 1 98.19 65 ILE B C 1
ATOM 3428 O O . ILE B 1 65 ? -9.141 7.07 24.031 1 98.19 65 ILE B O 1
ATOM 3432 N N . ALA B 1 66 ? -8.547 6.375 22.016 1 98.44 66 ALA B N 1
ATOM 3433 C CA . ALA B 1 66 ? -9.336 7.383 21.312 1 98.44 66 ALA B CA 1
ATOM 3434 C C . ALA B 1 66 ? -10.828 7.062 21.391 1 98.44 66 ALA B C 1
ATOM 3436 O O . ALA B 1 66 ? -11.656 7.961 21.594 1 98.44 66 ALA B O 1
ATOM 3437 N N . TYR B 1 67 ? -11.227 5.727 21.312 1 97.69 67 TYR B N 1
ATOM 3438 C CA . TYR B 1 67 ? -12.633 5.422 21.078 1 97.69 67 TYR B CA 1
ATOM 3439 C C . TYR B 1 67 ? -13.148 4.402 22.094 1 97.69 67 TYR B C 1
ATOM 3441 O O . TYR B 1 67 ? -14.344 4.109 22.141 1 97.69 67 TYR B O 1
ATOM 3449 N N . GLY B 1 68 ? -12.25 3.768 22.891 1 96.5 68 GLY B N 1
ATOM 3450 C CA . GLY B 1 68 ? -12.664 2.789 23.891 1 96.5 68 GLY B CA 1
ATOM 3451 C C . GLY B 1 68 ? -13.016 1.442 23.281 1 96.5 68 GLY B C 1
ATOM 3452 O O . GLY B 1 68 ? -13.797 0.686 23.859 1 96.5 68 GLY B O 1
ATOM 3453 N N . VAL B 1 69 ? -12.539 1.166 22.047 1 93.5 69 VAL B N 1
ATOM 3454 C CA . VAL B 1 69 ? -12.859 -0.061 21.328 1 93.5 69 VAL B CA 1
ATOM 3455 C C . VAL B 1 69 ? -11.602 -0.908 21.156 1 93.5 69 VAL B C 1
ATOM 3457 O O . VAL B 1 69 ? -10.539 -0.387 20.828 1 93.5 69 VAL B O 1
ATOM 3460 N N . GLU B 1 70 ? -11.711 -2.189 21.516 1 91.38 70 GLU B N 1
ATOM 3461 C CA . GLU B 1 70 ? -10.656 -3.17 21.281 1 91.38 70 GLU B CA 1
ATOM 3462 C C . GLU B 1 70 ? -11.125 -4.285 20.359 1 91.38 70 GLU B C 1
ATOM 3464 O O . GLU B 1 70 ? -12.32 -4.43 20.109 1 91.38 70 GLU B O 1
ATOM 3469 N N . PHE B 1 71 ? -10.148 -5.043 19.781 1 89.88 71 PHE B N 1
ATOM 3470 C CA . PHE B 1 71 ? -10.516 -6.039 18.781 1 89.88 71 PHE B CA 1
ATOM 3471 C C . PHE B 1 71 ? -10.055 -7.43 19.203 1 89.88 71 PHE B C 1
ATOM 3473 O O . PHE B 1 71 ? -9.57 -8.211 18.391 1 89.88 71 PHE B O 1
ATOM 3480 N N . PHE B 1 72 ? -10.25 -7.766 20.469 1 89.31 72 PHE B N 1
ATOM 3481 C CA . PHE B 1 72 ? -9.828 -9.07 20.969 1 89.31 72 PHE B CA 1
ATOM 3482 C C . PHE B 1 72 ? -11.031 -9.977 21.188 1 89.31 72 PHE B C 1
ATOM 3484 O O . PHE B 1 72 ? -10.883 -11.125 21.625 1 89.31 72 PHE B O 1
ATOM 3491 N N . ASP B 1 73 ? -12.227 -9.469 20.859 1 89.12 73 ASP B N 1
ATOM 3492 C CA . ASP B 1 73 ? -13.445 -10.258 20.984 1 89.12 73 ASP B CA 1
ATOM 3493 C C . ASP B 1 73 ? -13.484 -11.375 19.938 1 89.12 73 ASP B C 1
ATOM 3495 O O . ASP B 1 73 ? -12.625 -11.445 19.062 1 89.12 73 ASP B O 1
ATOM 3499 N N . ASP B 1 74 ? -14.523 -12.172 20.109 1 86.38 74 ASP B N 1
ATOM 3500 C CA . ASP B 1 74 ? -14.703 -13.258 19.156 1 86.38 74 ASP B CA 1
ATOM 3501 C C . ASP B 1 74 ? -15.062 -12.711 17.781 1 86.38 74 ASP B C 1
ATOM 3503 O O . ASP B 1 74 ? -15.641 -11.633 17.656 1 86.38 74 ASP B O 1
ATOM 3507 N N . ILE B 1 75 ? -14.805 -13.43 16.828 1 89.06 75 ILE B N 1
ATOM 3508 C CA . ILE B 1 75 ? -14.922 -12.992 15.445 1 89.06 75 ILE B CA 1
ATOM 3509 C C . ILE B 1 75 ? -16.391 -12.758 15.102 1 89.06 75 ILE B C 1
ATOM 3511 O O . ILE B 1 75 ? -16.719 -11.914 14.258 1 89.06 75 ILE B O 1
ATOM 3515 N N . GLY B 1 76 ? -17.266 -13.602 15.688 1 85.94 76 GLY B N 1
ATOM 3516 C CA . GLY B 1 76 ? -18.688 -13.352 15.477 1 85.94 76 GLY B CA 1
ATOM 3517 C C . GLY B 1 76 ? -19.109 -11.945 15.859 1 85.94 76 GLY B C 1
ATOM 3518 O O . GLY B 1 76 ? -19.875 -11.312 15.141 1 85.94 76 GLY B O 1
ATOM 3519 N N . THR B 1 77 ? -18.531 -11.508 16.922 1 87.31 77 THR B N 1
ATOM 3520 C CA . THR B 1 77 ? -18.797 -10.148 17.375 1 87.31 77 THR B CA 1
ATOM 3521 C C . THR B 1 77 ? -18.141 -9.125 16.453 1 87.31 77 THR B C 1
ATOM 3523 O O . THR B 1 77 ? -18.766 -8.141 16.062 1 87.31 77 THR B O 1
ATOM 3526 N N . LEU B 1 78 ? -16.984 -9.391 16.062 1 89.88 78 LEU B N 1
ATOM 3527 C CA . LEU B 1 78 ? -16.203 -8.461 15.242 1 89.88 78 LEU B CA 1
ATOM 3528 C C . LEU B 1 78 ? -16.797 -8.336 13.844 1 89.88 78 LEU B C 1
ATOM 3530 O O . LEU B 1 78 ? -16.641 -7.305 13.188 1 89.88 78 LEU B O 1
ATOM 3534 N N . SER B 1 79 ? -17.547 -9.273 13.398 1 90.31 79 SER B N 1
ATOM 3535 C CA . SER B 1 79 ? -18.016 -9.328 12.016 1 90.31 79 SER B CA 1
ATOM 3536 C C . SER B 1 79 ? -19.438 -8.812 11.891 1 90.31 79 SER B C 1
ATOM 3538 O O . SER B 1 79 ? -20.016 -8.805 10.805 1 90.31 79 SER B O 1
ATOM 3540 N N . GLN B 1 80 ? -20.016 -8.398 12.977 1 89.31 80 GLN B N 1
ATOM 3541 C CA . GLN B 1 80 ? -21.375 -7.859 12.922 1 89.31 80 GLN B CA 1
ATOM 3542 C C . GLN B 1 80 ? -21.453 -6.637 12.016 1 89.31 80 GLN B C 1
ATOM 3544 O O . GLN B 1 80 ? -20.453 -5.93 11.844 1 89.31 80 GLN B O 1
ATOM 3549 N N . HIS B 1 81 ? -22.625 -6.48 11.383 1 93.06 81 HIS B N 1
ATOM 3550 C CA . HIS B 1 81 ? -22.844 -5.355 10.477 1 93.06 81 HIS B CA 1
ATOM 3551 C C . HIS B 1 81 ? -21.797 -5.316 9.375 1 93.06 81 HIS B C 1
ATOM 3553 O O . HIS B 1 81 ? -21.188 -4.27 9.125 1 93.06 81 HIS B O 1
ATOM 3559 N N . SER B 1 82 ? -21.453 -6.473 8.852 1 94.44 82 SER B N 1
ATOM 3560 C CA . SER B 1 82 ? -20.531 -6.648 7.742 1 94.44 82 SER B CA 1
ATOM 3561 C C . SER B 1 82 ? -19.125 -6.199 8.125 1 94.44 82 SER B C 1
ATOM 3563 O O . SER B 1 82 ? -18.328 -5.793 7.266 1 94.44 82 SER B O 1
ATOM 3565 N N . GLY B 1 83 ? -18.859 -6.152 9.438 1 95.56 83 GLY B N 1
ATOM 3566 C CA . GLY B 1 83 ? -17.531 -5.781 9.914 1 95.56 83 GLY B CA 1
ATOM 3567 C C . GLY B 1 83 ? -17.25 -4.297 9.789 1 95.56 83 GLY B C 1
ATOM 3568 O O . GLY B 1 83 ? -16.109 -3.889 9.586 1 95.56 83 GLY B O 1
ATOM 3569 N N . TYR B 1 84 ? -18.219 -3.482 9.891 1 96 84 TYR B N 1
ATOM 3570 C CA . TYR B 1 84 ? -18.094 -2.039 9.727 1 96 84 TYR B CA 1
ATOM 3571 C C . TYR B 1 84 ? -17.094 -1.465 10.727 1 96 84 TYR B C 1
ATOM 3573 O O . TYR B 1 84 ? -16.266 -0.633 10.375 1 96 84 TYR B O 1
ATOM 3581 N N . ALA B 1 85 ? -17.156 -1.887 11.922 1 96.12 85 ALA B N 1
ATOM 3582 C CA . ALA B 1 85 ? -16.281 -1.366 12.969 1 96.12 85 ALA B CA 1
ATOM 3583 C C . ALA B 1 85 ? -14.82 -1.636 12.641 1 96.12 85 ALA B C 1
ATOM 3585 O O . ALA B 1 85 ? -13.945 -0.814 12.938 1 96.12 85 ALA B O 1
ATOM 3586 N N . LEU B 1 86 ? -14.531 -2.777 12.07 1 96.88 86 LEU B N 1
ATOM 3587 C CA . LEU B 1 86 ? -13.172 -3.137 11.68 1 96.88 86 LEU B CA 1
ATOM 3588 C C . LEU B 1 86 ? -12.664 -2.209 10.578 1 96.88 86 LEU B C 1
ATOM 3590 O O . LEU B 1 86 ? -11.523 -1.744 10.633 1 96.88 86 LEU B O 1
ATOM 3594 N N . VAL B 1 87 ? -13.516 -1.933 9.648 1 97.75 87 VAL B N 1
ATOM 3595 C CA . VAL B 1 87 ? -13.109 -1.076 8.539 1 97.75 87 VAL B CA 1
ATOM 3596 C C . VAL B 1 87 ? -12.953 0.362 9.023 1 97.75 87 VAL B C 1
ATOM 3598 O O . VAL B 1 87 ? -12.086 1.094 8.547 1 97.75 87 VAL B O 1
ATOM 3601 N N . ARG B 1 88 ? -13.812 0.794 9.945 1 98.06 88 ARG B N 1
ATOM 3602 C CA . ARG B 1 88 ? -13.656 2.119 10.539 1 98.06 88 ARG B CA 1
ATOM 3603 C C . ARG B 1 88 ? -12.297 2.26 11.211 1 98.06 88 ARG B C 1
ATOM 3605 O O . ARG B 1 88 ? -11.625 3.283 11.062 1 98.06 88 ARG B O 1
ATOM 3612 N N . PHE B 1 89 ? -11.875 1.271 11.914 1 98.12 89 PHE B N 1
ATOM 3613 C CA . PHE B 1 89 ? -10.531 1.238 12.477 1 98.12 89 PHE B CA 1
ATOM 3614 C C . PHE B 1 89 ? -9.484 1.418 11.383 1 98.12 89 PHE B C 1
ATOM 3616 O O . PHE B 1 89 ? -8.562 2.221 11.531 1 98.12 89 PHE B O 1
ATOM 3623 N N . PHE B 1 90 ? -9.594 0.581 10.32 1 98.56 90 PHE B N 1
ATOM 3624 C CA . PHE B 1 90 ? -8.641 0.641 9.219 1 98.56 90 PHE B CA 1
ATOM 3625 C C . PHE B 1 90 ? -8.57 2.049 8.641 1 98.56 90 PHE B C 1
ATOM 3627 O O . PHE B 1 90 ? -7.48 2.586 8.43 1 98.56 90 PHE B O 1
ATOM 3634 N N . PHE B 1 91 ? -9.742 2.664 8.406 1 98.5 91 PHE B N 1
ATOM 3635 C CA . PHE B 1 91 ? -9.82 4.012 7.852 1 98.5 91 PHE B CA 1
ATOM 3636 C C . PHE B 1 91 ? -9.109 5.012 8.758 1 98.5 91 PHE B C 1
ATOM 3638 O O . PHE B 1 91 ? -8.258 5.773 8.305 1 98.5 91 PHE B O 1
ATOM 3645 N N . LEU B 1 92 ? -9.383 5.012 10.062 1 98.69 92 LEU B N 1
ATOM 3646 C CA . LEU B 1 92 ? -8.82 5.977 11 1 98.69 92 LEU B CA 1
ATOM 3647 C C . LEU B 1 92 ? -7.352 5.68 11.266 1 98.69 92 LEU B C 1
ATOM 3649 O O . LEU B 1 92 ? -6.566 6.59 11.539 1 98.69 92 LEU B O 1
ATOM 3653 N N . LEU B 1 93 ? -6.922 4.398 11.117 1 98.75 93 LEU B N 1
ATOM 3654 C CA . LEU B 1 93 ? -5.512 4.035 11.203 1 98.75 93 LEU B CA 1
ATOM 3655 C C . LEU B 1 93 ? -4.691 4.789 10.164 1 98.75 93 LEU B C 1
ATOM 3657 O O . LEU B 1 93 ? -3.568 5.219 10.445 1 98.75 93 LEU B O 1
ATOM 3661 N N . THR B 1 94 ? -5.223 4.906 8.945 1 98.69 94 THR B N 1
ATOM 3662 C CA . THR B 1 94 ? -4.473 5.574 7.887 1 98.69 94 THR B CA 1
ATOM 3663 C C . THR B 1 94 ? -4.242 7.043 8.227 1 98.69 94 THR B C 1
ATOM 3665 O O . THR B 1 94 ? -3.244 7.633 7.816 1 98.69 94 THR B O 1
ATOM 3668 N N . PHE B 1 95 ? -5.156 7.66 9.039 1 98.69 95 PHE B N 1
ATOM 3669 C CA . PHE B 1 95 ? -4.949 9.008 9.547 1 98.69 95 PHE B CA 1
ATOM 3670 C C . PHE B 1 95 ? -3.859 9.031 10.609 1 98.69 95 PHE B C 1
ATOM 3672 O O . PHE B 1 95 ? -2.961 9.875 10.57 1 98.69 95 PHE B O 1
ATOM 3679 N N . ALA B 1 96 ? -3.969 8.109 11.508 1 98.81 96 ALA B N 1
ATOM 3680 C CA . ALA B 1 96 ? -2.996 8.023 12.594 1 98.81 96 ALA B CA 1
ATOM 3681 C C . ALA B 1 96 ? -1.584 7.816 12.047 1 98.81 96 ALA B C 1
ATOM 3683 O O . ALA B 1 96 ? -0.63 8.43 12.531 1 98.81 96 ALA B O 1
ATOM 3684 N N . ALA B 1 97 ? -1.476 6.98 11.031 1 98.81 97 ALA B N 1
ATOM 3685 C CA . ALA B 1 97 ? -0.179 6.641 10.453 1 98.81 97 ALA B CA 1
ATOM 3686 C C . ALA B 1 97 ? 0.382 7.809 9.648 1 98.81 97 ALA B C 1
ATOM 3688 O O . ALA B 1 97 ? 1.572 7.832 9.32 1 98.81 97 ALA B O 1
ATOM 3689 N N . ALA B 1 98 ? -0.417 8.812 9.32 1 98.5 98 ALA B N 1
ATOM 3690 C CA . ALA B 1 98 ? 0.049 9.992 8.586 1 98.5 98 ALA B CA 1
ATOM 3691 C C . ALA B 1 98 ? 0.95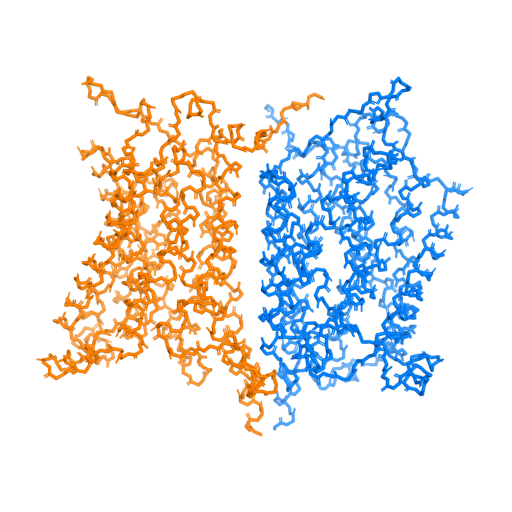6 10.859 9.461 1 98.5 98 ALA B C 1
ATOM 3693 O O . ALA B 1 98 ? 1.812 11.578 8.945 1 98.5 98 ALA B O 1
ATOM 3694 N N . ILE B 1 99 ? 0.792 10.742 10.766 1 98.75 99 ILE B N 1
ATOM 3695 C CA . ILE B 1 99 ? 1.548 11.602 11.672 1 98.75 99 ILE B CA 1
ATOM 3696 C C 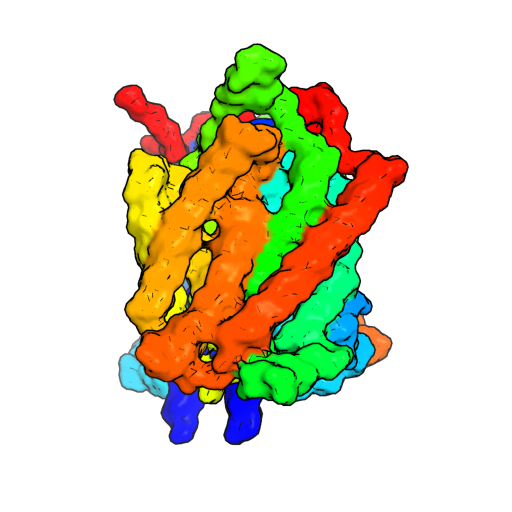. ILE B 1 99 ? 3.041 11.305 11.531 1 98.75 99 ILE B C 1
ATOM 3698 O O . ILE B 1 99 ? 3.826 12.195 11.195 1 98.75 99 ILE B O 1
ATOM 3702 N N . PRO B 1 100 ? 3.438 10.062 11.781 1 98.5 100 PRO B N 1
ATOM 3703 C CA . PRO B 1 100 ? 4.871 9.812 11.602 1 98.5 100 PRO B CA 1
ATOM 3704 C C . PRO B 1 100 ? 5.336 10.023 10.164 1 98.5 100 PRO B C 1
ATOM 3706 O O . PRO B 1 100 ? 6.492 10.375 9.93 1 98.5 100 PRO B O 1
ATOM 3709 N N . ALA B 1 101 ? 4.473 9.805 9.156 1 98.25 101 ALA B N 1
ATOM 3710 C CA . ALA B 1 101 ? 4.844 10.07 7.773 1 98.25 101 ALA B CA 1
ATOM 3711 C C . ALA B 1 101 ? 5.18 11.547 7.566 1 98.25 101 ALA B C 1
ATOM 3713 O O . ALA B 1 101 ? 6.121 11.875 6.844 1 98.25 101 ALA B O 1
ATOM 3714 N N . ILE B 1 102 ? 4.418 12.43 8.195 1 98.56 102 ILE B N 1
ATOM 3715 C CA . ILE B 1 102 ? 4.68 13.867 8.148 1 98.56 102 ILE B CA 1
ATOM 3716 C C . ILE B 1 102 ? 6.016 14.172 8.82 1 98.56 102 ILE B C 1
ATOM 3718 O O . ILE B 1 102 ? 6.863 14.859 8.242 1 98.56 102 ILE B O 1
ATOM 3722 N N . VAL B 1 103 ? 6.254 13.609 9.969 1 98.69 103 VAL B N 1
ATOM 3723 C CA . VAL B 1 103 ? 7.488 13.859 10.703 1 98.69 103 VAL B CA 1
ATOM 3724 C C . VAL B 1 103 ? 8.688 13.383 9.883 1 98.69 103 VAL B C 1
ATOM 3726 O O . VAL B 1 103 ? 9.727 14.047 9.852 1 98.69 103 VAL B O 1
ATOM 3729 N N . SER B 1 104 ? 8.523 12.25 9.242 1 97.31 104 SER B N 1
ATOM 3730 C CA . SER B 1 104 ? 9.586 11.648 8.438 1 97.31 104 SER B CA 1
ATOM 3731 C C . SER B 1 104 ? 10.133 12.633 7.414 1 97.31 104 SER B C 1
ATOM 3733 O O . SER B 1 104 ? 11.352 12.719 7.215 1 97.31 104 SER B O 1
ATOM 3735 N N . GLY B 1 105 ? 9.305 13.375 6.797 1 97.56 105 GLY B N 1
ATOM 3736 C CA . GLY B 1 105 ? 9.719 14.328 5.781 1 97.56 105 GLY B CA 1
ATOM 3737 C C . GLY B 1 105 ? 10.586 15.453 6.332 1 97.56 105 GLY B C 1
ATOM 3738 O O . GLY B 1 105 ? 11.477 15.945 5.645 1 97.56 105 GLY B O 1
ATOM 3739 N N . GLY B 1 106 ? 10.312 15.867 7.52 1 98.31 106 GLY B N 1
ATOM 3740 C CA . GLY B 1 106 ? 11.055 16.953 8.125 1 98.31 106 GLY B CA 1
ATOM 3741 C C . GLY B 1 106 ? 12.438 16.547 8.594 1 98.31 106 GLY B C 1
ATOM 3742 O O . GLY B 1 106 ? 13.391 17.328 8.484 1 98.31 106 GLY B O 1
ATOM 3743 N N . ILE B 1 107 ? 12.609 15.328 9.023 1 98.12 107 ILE B N 1
ATOM 3744 C CA . ILE B 1 107 ? 13.844 14.891 9.672 1 98.12 107 ILE B CA 1
ATOM 3745 C C . ILE B 1 107 ? 14.672 14.055 8.703 1 98.12 107 ILE B C 1
ATOM 3747 O O . ILE B 1 107 ? 15.672 13.445 9.094 1 98.12 107 ILE B O 1
ATOM 3751 N N . ALA B 1 108 ? 14.352 14.055 7.496 1 96.88 108 ALA B N 1
ATOM 3752 C CA . ALA B 1 108 ? 14.969 13.188 6.496 1 96.88 108 ALA B CA 1
ATOM 3753 C C . ALA B 1 108 ? 16.469 13.453 6.387 1 96.88 108 ALA B C 1
ATOM 3755 O O . ALA B 1 108 ? 16.938 14.547 6.715 1 96.88 108 ALA B O 1
ATOM 3756 N N . GLU B 1 109 ? 17.281 12.453 5.965 1 96.69 109 GLU B N 1
ATOM 3757 C CA . GLU B 1 109 ? 18.656 12.461 5.508 1 96.69 109 GLU B CA 1
ATOM 3758 C C . GLU B 1 109 ? 19.641 12.43 6.684 1 96.69 109 GLU B C 1
ATOM 3760 O O . GLU B 1 109 ? 20.844 12.242 6.5 1 96.69 109 GLU B O 1
ATOM 3765 N N . ARG B 1 110 ? 19.109 12.586 7.953 1 96.44 110 ARG B N 1
ATOM 3766 C CA . ARG B 1 110 ? 20.125 12.578 9.016 1 96.44 110 ARG B CA 1
ATOM 3767 C C . ARG B 1 110 ? 19.578 11.914 10.273 1 96.44 110 ARG B C 1
ATOM 3769 O O . ARG B 1 110 ? 20.297 11.789 11.273 1 96.44 110 ARG B O 1
ATOM 3776 N N . ALA B 1 111 ? 18.391 11.484 10.305 1 97.69 111 ALA B N 1
ATOM 3777 C CA . ALA B 1 111 ? 17.797 10.836 11.469 1 97.69 111 ALA B CA 1
ATOM 3778 C C . ALA B 1 111 ? 18.156 9.352 11.508 1 97.69 111 ALA B C 1
ATOM 3780 O O . ALA B 1 111 ? 18.203 8.688 10.469 1 97.69 111 ALA B O 1
ATOM 3781 N N . LYS B 1 112 ? 18.359 8.844 12.727 1 97.75 112 LYS B N 1
ATOM 3782 C CA . LYS B 1 112 ? 18.5 7.398 12.906 1 97.75 112 LYS B CA 1
ATOM 3783 C C . LYS B 1 112 ? 17.172 6.684 12.656 1 97.75 112 LYS B C 1
ATOM 3785 O O . LYS B 1 112 ? 16.109 7.23 12.922 1 97.75 112 LYS B O 1
ATOM 3790 N N . PHE B 1 113 ? 17.266 5.465 12.227 1 96.81 113 PHE B N 1
ATOM 3791 C CA . PHE B 1 113 ? 16.109 4.699 11.805 1 96.81 113 PHE B CA 1
ATOM 3792 C C . PHE B 1 113 ? 15.336 4.184 13.016 1 96.81 113 PHE B C 1
ATOM 3794 O O . PHE B 1 113 ? 14.125 4.406 13.125 1 96.81 113 PHE B O 1
ATOM 3801 N N . ASN B 1 114 ? 15.938 3.488 13.953 1 96.94 114 ASN B N 1
ATOM 3802 C CA . ASN B 1 114 ? 15.273 2.783 15.047 1 96.94 114 ASN B CA 1
ATOM 3803 C C . ASN B 1 114 ? 14.664 3.756 16.047 1 96.94 114 ASN B C 1
ATOM 3805 O O . ASN B 1 114 ? 13.531 3.562 16.5 1 96.94 114 ASN B O 1
ATOM 3809 N N . PRO B 1 115 ? 15.391 4.809 16.422 1 97.69 115 PRO B N 1
ATOM 3810 C CA . PRO B 1 115 ? 14.758 5.797 17.312 1 97.69 115 PRO B CA 1
ATOM 3811 C C . PRO B 1 115 ? 13.484 6.391 16.719 1 97.69 115 PRO B C 1
ATOM 3813 O O . PRO B 1 115 ? 12.523 6.652 17.438 1 97.69 115 PRO B O 1
ATOM 3816 N N . GLN B 1 116 ? 13.508 6.609 15.461 1 97.25 116 GLN B N 1
ATOM 3817 C CA . GLN B 1 116 ? 12.312 7.125 14.805 1 97.25 116 GLN B CA 1
ATOM 3818 C C . GLN B 1 116 ? 11.148 6.141 14.922 1 97.25 116 GLN B C 1
ATOM 3820 O O . GLN B 1 116 ? 10 6.547 15.078 1 97.25 116 GLN B O 1
ATOM 3825 N N . LEU B 1 117 ? 11.375 4.844 14.797 1 98.19 117 LEU B N 1
ATOM 3826 C CA . LEU B 1 117 ? 10.328 3.834 14.93 1 98.19 117 LEU B CA 1
ATOM 3827 C C . LEU B 1 117 ? 9.75 3.834 16.344 1 98.19 117 LEU B C 1
ATOM 3829 O O . LEU B 1 117 ? 8.547 3.637 16.516 1 98.19 117 LEU B O 1
ATOM 3833 N N . VAL B 1 118 ? 10.602 4.012 17.297 1 98.5 118 VAL B N 1
ATOM 3834 C CA . VAL B 1 118 ? 10.148 4.086 18.688 1 98.5 118 VAL B CA 1
ATOM 3835 C C . VAL B 1 118 ? 9.25 5.312 18.859 1 98.5 118 VAL B C 1
ATOM 3837 O O . VAL B 1 118 ? 8.211 5.242 19.516 1 98.5 118 VAL B O 1
ATOM 3840 N N . ALA B 1 119 ? 9.703 6.441 18.328 1 98.81 119 ALA B N 1
ATOM 3841 C CA . ALA B 1 119 ? 8.875 7.641 18.375 1 98.81 119 ALA B CA 1
ATOM 3842 C C . ALA B 1 119 ? 7.508 7.383 17.75 1 98.81 119 ALA B C 1
ATOM 3844 O O . ALA B 1 119 ? 6.48 7.789 18.297 1 98.81 119 ALA B O 1
ATOM 3845 N N . THR B 1 120 ? 7.5 6.738 16.578 1 98.69 120 THR B N 1
ATOM 3846 C CA . THR B 1 120 ? 6.262 6.379 15.898 1 98.69 120 THR B CA 1
ATOM 3847 C C . THR B 1 120 ? 5.344 5.586 16.828 1 98.69 120 THR B C 1
ATOM 3849 O O . THR B 1 120 ? 4.156 5.891 16.938 1 98.69 120 THR B O 1
ATOM 3852 N N . LEU B 1 121 ? 5.883 4.582 17.484 1 98.75 121 LEU B N 1
ATOM 3853 C CA . LEU B 1 121 ? 5.113 3.727 18.375 1 98.75 121 LEU B CA 1
ATOM 3854 C C . LEU B 1 121 ? 4.453 4.551 19.484 1 98.75 121 LEU B C 1
ATOM 3856 O O . LEU B 1 121 ? 3.268 4.379 19.766 1 98.75 121 LEU B O 1
ATOM 3860 N N . ILE B 1 122 ? 5.16 5.492 20.062 1 98.88 122 ILE B N 1
ATOM 3861 C CA . ILE B 1 122 ? 4.672 6.254 21.203 1 98.88 122 ILE B CA 1
ATOM 3862 C C . ILE B 1 122 ? 3.674 7.309 20.734 1 98.88 122 ILE B C 1
ATOM 3864 O O . ILE B 1 122 ? 2.621 7.496 21.359 1 98.88 122 ILE B O 1
ATOM 3868 N N . ILE B 1 123 ? 3.984 7.992 19.688 1 98.88 123 ILE B N 1
ATOM 3869 C CA . ILE B 1 123 ? 3.145 9.078 19.203 1 98.88 123 ILE B CA 1
ATOM 3870 C C . ILE B 1 123 ? 1.804 8.523 18.719 1 98.88 123 ILE B C 1
ATOM 3872 O O . ILE B 1 123 ? 0.746 9.047 19.078 1 98.88 123 ILE B O 1
ATOM 3876 N N . VAL B 1 124 ? 1.785 7.414 17.953 1 98.88 124 VAL B N 1
ATOM 3877 C CA . VAL B 1 124 ? 0.573 6.852 17.359 1 98.88 124 VAL B CA 1
ATOM 3878 C C . VAL B 1 124 ? -0.177 6.035 18.406 1 98.88 124 VAL B C 1
ATOM 3880 O O . VAL B 1 124 ? -1.404 5.93 18.359 1 98.88 124 VAL B O 1
ATOM 3883 N N . GLY B 1 125 ? 0.572 5.504 19.375 1 98.81 125 GLY B N 1
ATOM 3884 C CA . GLY B 1 125 ? -0.055 4.699 20.422 1 98.81 125 GLY B CA 1
ATOM 3885 C C . GLY B 1 125 ? -0.695 5.531 21.516 1 98.81 125 GLY B C 1
ATOM 3886 O O . GLY B 1 125 ? -1.708 5.133 22.094 1 98.81 125 GLY B O 1
ATOM 3887 N N . PHE B 1 126 ? -0.094 6.766 21.75 1 98.81 126 PHE B N 1
ATOM 3888 C CA . PHE B 1 126 ? -0.539 7.441 22.953 1 98.81 126 PHE B CA 1
ATOM 3889 C C . PHE B 1 126 ? -0.88 8.898 22.672 1 98.81 126 PHE B C 1
ATOM 3891 O O . PHE B 1 126 ? -1.988 9.352 22.969 1 98.81 126 PHE B O 1
ATOM 3898 N N . ILE B 1 127 ? -0.001 9.68 22.062 1 98.88 127 ILE B N 1
ATOM 3899 C CA . ILE B 1 127 ? -0.117 11.133 22.031 1 98.88 127 ILE B CA 1
ATOM 3900 C C . ILE B 1 127 ? -1.229 11.531 21.062 1 98.88 127 ILE B C 1
ATOM 3902 O O . ILE B 1 127 ? -2.139 12.281 21.422 1 98.88 127 ILE B O 1
ATOM 3906 N N . TYR B 1 128 ? -1.193 11.039 19.828 1 98.81 128 TYR B N 1
ATOM 3907 C CA . TYR B 1 128 ? -2.176 11.375 18.797 1 98.81 128 TYR B CA 1
ATOM 3908 C C . TYR B 1 128 ? -3.568 10.906 19.203 1 98.81 128 TYR B C 1
ATOM 3910 O O . TYR B 1 128 ? -4.531 11.68 19.141 1 98.81 128 TYR B O 1
ATOM 3918 N N . PRO B 1 129 ? -3.727 9.625 19.688 1 98.88 129 PRO B N 1
ATOM 3919 C CA . PRO B 1 129 ? -5.066 9.148 20.047 1 98.88 129 PRO B CA 1
ATOM 3920 C C . PRO B 1 129 ? -5.695 9.969 21.172 1 98.88 129 PRO B C 1
ATOM 3922 O O . PRO B 1 129 ? -6.922 10.109 21.219 1 98.88 129 PRO B O 1
ATOM 3925 N N . PHE B 1 130 ? -4.836 10.555 22 1 98.75 130 PHE B N 1
ATOM 3926 C CA . PHE B 1 130 ? -5.336 11.398 23.078 1 98.75 130 PHE B CA 1
ATOM 3927 C C . PHE B 1 130 ? -6.09 12.602 22.516 1 98.75 130 PHE B C 1
ATOM 3929 O O . PHE B 1 130 ? -7.238 12.852 22.891 1 98.75 130 PHE B O 1
ATOM 3936 N N . PHE B 1 131 ? -5.535 13.297 21.594 1 98.81 131 PHE B N 1
ATOM 3937 C CA . PHE B 1 131 ? -6.176 14.469 21.016 1 98.81 131 PHE B CA 1
ATOM 3938 C C . PHE B 1 131 ? -7.301 14.055 20.062 1 98.81 131 PHE B C 1
ATOM 3940 O O . PHE B 1 131 ? -8.328 14.727 19.984 1 98.81 131 PHE B O 1
ATOM 3947 N N . GLU B 1 132 ? -7.059 13 19.297 1 98.62 132 GLU B N 1
ATOM 3948 C CA . GLU B 1 132 ? -8.086 12.445 18.406 1 98.62 132 GLU B CA 1
ATOM 3949 C C . GLU B 1 132 ? -9.375 12.172 19.172 1 98.62 132 GLU B C 1
ATOM 3951 O O . GLU B 1 132 ? -10.469 12.508 18.703 1 98.62 132 GLU B O 1
ATOM 3956 N N . GLY B 1 133 ? -9.266 11.57 20.375 1 98.69 133 GLY B N 1
ATOM 3957 C CA . GLY B 1 133 ? -10.414 11.281 21.219 1 98.69 133 GLY B CA 1
ATOM 3958 C C . GLY B 1 133 ? -11.133 12.523 21.703 1 98.69 133 GLY B C 1
ATOM 3959 O O . GLY B 1 133 ? -12.359 12.539 21.797 1 98.69 133 GLY B O 1
ATOM 3960 N N . ILE B 1 134 ? -10.375 13.555 21.938 1 98.56 134 ILE B N 1
ATOM 3961 C CA . ILE B 1 134 ? -10.945 14.812 22.391 1 98.56 134 ILE B CA 1
ATOM 3962 C C . ILE B 1 134 ? -11.742 15.453 21.25 1 98.56 134 ILE B C 1
ATOM 3964 O O . ILE B 1 134 ? -12.891 15.875 21.453 1 98.56 134 ILE B O 1
ATOM 3968 N N . ALA B 1 135 ? -11.172 15.453 20.094 1 98.62 135 ALA B N 1
ATOM 3969 C CA . ALA B 1 135 ? -11.727 16.219 18.984 1 98.62 135 ALA B CA 1
ATOM 3970 C C . ALA B 1 135 ? -12.852 15.445 18.297 1 98.62 135 ALA B C 1
ATOM 3972 O O . ALA B 1 135 ? -13.844 16.031 17.875 1 98.62 135 ALA B O 1
ATOM 3973 N N . TRP B 1 136 ? -12.727 14.086 18.219 1 98.38 136 TRP B N 1
ATOM 3974 C CA . TRP B 1 136 ? -13.633 13.352 17.344 1 98.38 136 TRP B CA 1
ATOM 3975 C C . TRP B 1 136 ? -14.477 12.367 18.141 1 98.38 136 TRP B C 1
ATOM 3977 O O . TRP B 1 136 ? -15.352 11.703 17.578 1 98.38 136 TRP B O 1
ATOM 3987 N N . ASN B 1 137 ? -14.266 12.258 19.484 1 97.94 137 ASN B N 1
ATOM 3988 C CA . ASN B 1 137 ? -15.016 11.25 20.234 1 97.94 137 ASN B CA 1
ATOM 3989 C C . ASN B 1 137 ? -15.477 11.797 21.578 1 97.94 137 ASN B C 1
ATOM 3991 O O . ASN B 1 137 ? -15.648 11.031 22.531 1 97.94 137 ASN B O 1
ATOM 3995 N N . GLU B 1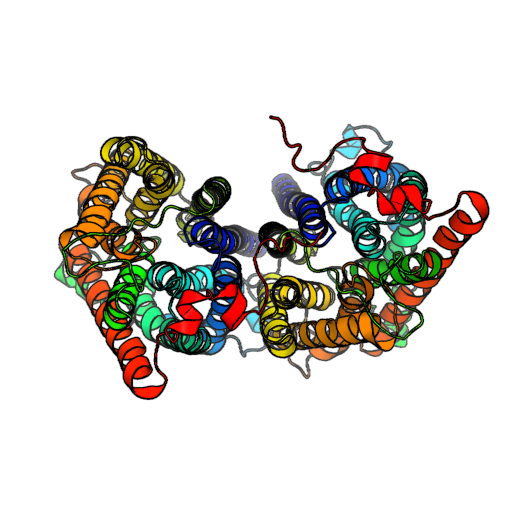 138 ? -15.531 13.102 21.797 1 96.62 138 GLU B N 1
ATOM 3996 C CA . GLU B 1 138 ? -16.109 13.812 22.938 1 96.62 138 GLU B CA 1
ATOM 3997 C C . GLU B 1 138 ? -15.453 13.383 24.25 1 96.62 138 GLU B C 1
ATOM 3999 O O . GLU B 1 138 ? -16.109 13.344 25.297 1 96.62 138 GLU B O 1
ATOM 4004 N N . ARG B 1 139 ? -14.25 12.906 24.094 1 96.56 139 ARG B N 1
ATOM 4005 C CA . ARG B 1 139 ? -13.562 12.477 25.312 1 96.56 139 ARG B CA 1
ATOM 4006 C C . ARG B 1 139 ? -13.281 13.672 26.234 1 96.56 139 ARG B C 1
ATOM 4008 O O . ARG B 1 139 ? -12.977 14.766 25.75 1 96.56 139 ARG B O 1
ATOM 4015 N N . PHE B 1 140 ? -13.422 13.5 27.562 1 96.69 140 PHE B N 1
ATOM 4016 C CA . PHE B 1 140 ? -13.062 14.414 28.641 1 96.69 140 PHE B CA 1
ATOM 4017 C C . PHE B 1 140 ? -13.984 15.625 28.672 1 96.69 140 PHE B C 1
ATOM 4019 O O . PHE B 1 140 ? -13.703 16.609 29.344 1 96.69 140 PHE B O 1
ATOM 4026 N N . GLY B 1 141 ? -15.0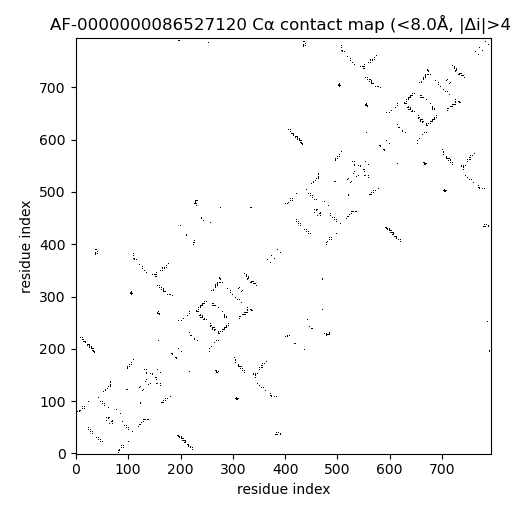23 15.703 27.828 1 97.5 141 GLY B N 1
ATOM 4027 C CA . GLY B 1 141 ? -16.062 16.719 27.875 1 97.5 141 GLY B CA 1
ATOM 4028 C C . GLY B 1 141 ? -15.641 18.047 27.281 1 97.5 141 GLY B C 1
ATOM 4029 O O . GLY B 1 141 ? -16.297 19.078 27.516 1 97.5 141 GLY B O 1
ATOM 4030 N N . VAL B 1 142 ? -14.578 18.031 26.516 1 97.88 142 VAL B N 1
ATOM 4031 C CA . VAL B 1 142 ? -14.031 19.281 25.984 1 97.88 142 VAL B CA 1
ATOM 4032 C C . VAL B 1 142 ? -14.977 19.844 24.922 1 97.88 142 VAL B C 1
ATOM 4034 O O . VAL B 1 142 ? -15.242 21.047 24.906 1 97.88 142 VAL B O 1
ATOM 4037 N N . GLN B 1 143 ? -15.492 19.047 24.062 1 98.12 143 GLN B N 1
ATOM 4038 C CA . GLN B 1 143 ? -16.406 19.5 23.016 1 98.12 143 GLN B CA 1
ATOM 4039 C C . GLN B 1 143 ? -17.688 20.062 23.625 1 98.12 143 GLN B C 1
ATOM 4041 O O . GLN B 1 143 ? -18.203 21.078 23.156 1 98.12 143 GLN B O 1
ATOM 4046 N N . ALA B 1 144 ? -18.219 19.375 24.641 1 97.94 144 ALA B N 1
ATOM 4047 C CA . ALA B 1 144 ? -19.406 19.859 25.328 1 97.94 144 ALA B CA 1
ATOM 4048 C C . ALA B 1 144 ? -19.156 21.219 25.984 1 97.94 144 ALA B C 1
ATOM 4050 O O . ALA B 1 144 ? -20.016 22.094 25.953 1 97.94 144 ALA B O 1
ATOM 4051 N N . TRP B 1 145 ? -18.031 21.344 26.562 1 98.19 145 TRP B N 1
ATOM 4052 C CA . TRP B 1 145 ? -17.656 22.609 27.188 1 98.19 145 TRP B CA 1
ATOM 4053 C C . TRP B 1 145 ? -17.594 23.734 26.156 1 98.19 145 TRP B C 1
ATOM 4055 O O . TRP B 1 145 ? -18.094 24.828 26.391 1 98.19 145 TRP B O 1
ATOM 4065 N N . LEU B 1 146 ? -16.969 23.484 25.016 1 98.38 146 LEU B N 1
ATOM 4066 C CA . LEU B 1 146 ? -16.859 24.469 23.938 1 98.38 146 LEU B CA 1
ATOM 4067 C C . LEU B 1 146 ? -18.234 24.875 23.422 1 98.38 146 LEU B C 1
ATOM 4069 O O . LEU B 1 146 ? -18.484 26.062 23.172 1 98.38 146 LEU B O 1
ATOM 4073 N N . THR B 1 147 ? -19.078 23.891 23.25 1 98.06 147 THR B N 1
ATOM 4074 C CA . THR B 1 147 ? -20.422 24.156 22.781 1 98.06 147 THR B CA 1
ATOM 4075 C C . THR B 1 147 ? -21.156 25.078 23.75 1 98.06 147 THR B C 1
ATOM 4077 O O . THR B 1 147 ? -21.844 26.016 23.344 1 98.06 147 THR B O 1
ATOM 4080 N N . HIS B 1 148 ? -21.047 24.781 25.031 1 98.06 148 HIS B N 1
ATOM 4081 C CA . HIS B 1 148 ? -21.703 25.578 26.062 1 98.06 148 HIS B CA 1
ATOM 4082 C C . HIS B 1 148 ? -21.109 26.984 26.125 1 98.06 148 HIS B C 1
ATOM 4084 O O . HIS B 1 148 ? -21.844 27.969 26.234 1 98.06 148 HIS B O 1
ATOM 4090 N N . ALA B 1 149 ? -19.859 27.078 26.016 1 98.06 149 ALA B N 1
ATOM 4091 C CA . ALA B 1 149 ? -19.156 28.344 26.219 1 98.06 149 ALA B CA 1
ATOM 4092 C C . ALA B 1 149 ? -19.281 29.234 24.984 1 98.06 149 ALA B C 1
ATOM 4094 O O . ALA B 1 149 ? -19.375 30.453 25.109 1 98.06 149 ALA B O 1
ATOM 4095 N N . PHE B 1 150 ? -19.234 28.594 23.766 1 98.12 150 PHE B N 1
ATOM 4096 C CA . PHE B 1 150 ? -19.062 29.438 22.594 1 98.12 150 PHE B CA 1
ATOM 4097 C C . PHE B 1 150 ? -20.141 29.141 21.547 1 98.12 150 PHE B C 1
ATOM 4099 O O . PHE B 1 150 ? -20.109 29.688 20.438 1 98.12 150 PHE B O 1
ATOM 4106 N N . GLY B 1 151 ? -21.031 28.234 21.812 1 97.62 151 GLY B N 1
ATOM 4107 C CA . GLY B 1 151 ? -22.219 28.031 21 1 97.62 151 GLY B CA 1
ATOM 4108 C C . GLY B 1 151 ? -22.062 26.922 19.969 1 97.62 151 GLY B C 1
ATOM 4109 O O . GLY B 1 151 ? -23.016 26.547 19.297 1 97.62 151 GLY B O 1
ATOM 4110 N N . ALA B 1 152 ? -20.906 26.406 19.781 1 98.44 152 ALA B N 1
ATOM 4111 C CA . ALA B 1 152 ? -20.641 25.312 18.859 1 98.44 152 ALA B CA 1
ATOM 4112 C C . ALA B 1 152 ? -19.391 24.547 19.281 1 98.44 152 ALA B C 1
ATOM 4114 O O . ALA B 1 152 ? -18.5 25.094 19.938 1 98.44 152 ALA B O 1
ATOM 4115 N N . PRO B 1 153 ? -19.266 23.266 18.969 1 98.5 153 PRO B N 1
ATOM 4116 C CA . PRO B 1 153 ? -18.062 22.5 19.25 1 98.5 153 PRO B CA 1
ATOM 4117 C C . PRO B 1 153 ? -16.906 22.844 18.312 1 98.5 153 PRO B C 1
ATOM 4119 O O . PRO B 1 153 ? -17.094 23.594 17.359 1 98.5 153 PRO B O 1
ATOM 4122 N N . PHE B 1 154 ? -15.719 22.391 18.641 1 98.81 154 PHE B N 1
ATOM 4123 C CA . PHE B 1 154 ? -14.594 22.422 17.703 1 98.81 154 PHE B CA 1
ATOM 4124 C C . PHE B 1 154 ? -14.844 21.516 16.516 1 98.81 154 PHE B C 1
ATOM 4126 O O . PHE B 1 154 ? -15.047 20.312 16.672 1 98.81 154 PHE B O 1
ATOM 4133 N N . HIS B 1 155 ? -14.914 22.156 15.336 1 98.75 155 HIS B N 1
ATOM 4134 C CA . HIS B 1 155 ? -15.258 21.438 14.117 1 98.75 155 HIS B CA 1
ATOM 4135 C C . HIS B 1 155 ? -14.016 21.172 13.273 1 98.75 155 HIS B C 1
ATOM 4137 O O . HIS B 1 155 ? -13.391 22.109 12.758 1 98.75 155 HIS B O 1
ATOM 4143 N N . ASP B 1 156 ? -13.633 19.969 13.125 1 98.81 156 ASP B N 1
ATOM 4144 C CA . ASP B 1 156 ? -12.547 19.5 12.273 1 98.81 156 ASP B CA 1
ATOM 4145 C C . ASP B 1 156 ? -12.938 18.219 11.531 1 98.81 156 ASP B C 1
ATOM 4147 O O . ASP B 1 156 ? -12.539 17.125 11.922 1 98.81 156 ASP B O 1
ATOM 4151 N N . PHE B 1 157 ? -13.586 18.406 10.469 1 98.62 157 PHE B N 1
ATOM 4152 C CA . PHE B 1 157 ? -14.32 17.359 9.781 1 98.62 157 PHE B CA 1
ATOM 4153 C C . PHE B 1 157 ? -13.391 16.219 9.383 1 98.62 157 PHE B C 1
ATOM 4155 O O . PHE B 1 157 ? -13.68 15.055 9.648 1 98.62 157 PHE B O 1
ATOM 4162 N N . ALA B 1 158 ? -12.242 16.594 8.703 1 98.5 158 ALA B N 1
ATOM 4163 C CA . ALA B 1 158 ? -11.383 15.555 8.156 1 98.5 158 ALA B CA 1
ATOM 4164 C C . ALA B 1 158 ? -9.953 15.695 8.664 1 98.5 158 ALA B C 1
ATOM 4166 O O . ALA B 1 158 ? -9.086 14.883 8.328 1 98.5 158 ALA B O 1
ATOM 4167 N N . GLY B 1 159 ? -9.586 16.75 9.406 1 98.75 159 GLY B N 1
ATOM 4168 C CA . GLY B 1 159 ? -8.328 16.641 10.133 1 98.75 159 GLY B CA 1
ATOM 4169 C C . GLY B 1 159 ? -7.316 17.703 9.734 1 98.75 159 GLY B C 1
ATOM 4170 O O . GLY B 1 159 ? -6.113 17.422 9.703 1 98.75 159 GLY B O 1
ATOM 4171 N N . SER B 1 160 ? -7.742 18.984 9.414 1 98.94 160 SER B N 1
ATOM 4172 C CA . SER B 1 160 ? -6.754 20.047 9.273 1 98.94 160 SER B CA 1
ATOM 4173 C C . SER B 1 160 ? -5.898 20.172 10.531 1 98.94 160 SER B C 1
ATOM 4175 O O . SER B 1 160 ? -4.676 20.312 10.445 1 98.94 160 SER B O 1
ATOM 4177 N N . VAL B 1 161 ? -6.59 20.094 11.617 1 98.94 161 VAL B N 1
ATOM 4178 C CA . VAL B 1 161 ? -5.879 20.281 12.875 1 98.94 161 VAL B CA 1
ATOM 4179 C C . VAL B 1 161 ? -5.523 18.906 13.461 1 98.94 161 VAL B C 1
ATOM 4181 O O . VAL B 1 161 ? -4.352 18.625 13.727 1 98.94 161 VAL B O 1
ATOM 4184 N N . VAL B 1 162 ? -6.457 18.016 13.609 1 98.94 162 VAL B N 1
ATOM 4185 C CA . VAL B 1 162 ? -6.289 16.75 14.312 1 98.94 162 VAL B CA 1
ATOM 4186 C C . VAL B 1 162 ? -5.164 15.945 13.664 1 98.94 162 VAL B C 1
ATOM 4188 O O . VAL B 1 162 ? -4.398 15.266 14.352 1 98.94 162 VAL B O 1
ATOM 4191 N N . VAL B 1 163 ? -5.027 16.047 12.344 1 98.88 163 VAL B N 1
ATOM 4192 C CA . VAL B 1 163 ? -4.027 15.227 11.656 1 98.88 163 VAL B CA 1
ATOM 4193 C C . VAL B 1 163 ? -2.855 16.109 11.219 1 98.88 163 VAL B C 1
ATOM 4195 O O . VAL B 1 163 ? -1.734 15.945 11.711 1 98.88 163 VAL B O 1
ATOM 4198 N N . HIS B 1 164 ? -3.137 17.141 10.375 1 98.94 164 HIS B N 1
ATOM 4199 C CA . HIS B 1 164 ? -2.068 17.844 9.68 1 98.94 164 HIS B CA 1
ATOM 4200 C C . HIS B 1 164 ? -1.354 18.812 10.617 1 98.94 164 HIS B C 1
ATOM 4202 O O . HIS B 1 164 ? -0.137 18.719 10.797 1 98.94 164 HIS B O 1
ATOM 4208 N N . ALA B 1 165 ? -2.098 19.719 11.25 1 98.94 165 ALA B N 1
ATOM 4209 C CA . ALA B 1 165 ? -1.429 20.594 12.211 1 98.94 165 ALA B CA 1
ATOM 4210 C C . ALA B 1 165 ? -0.741 19.797 13.305 1 98.94 165 ALA B C 1
ATOM 4212 O O . ALA B 1 165 ? 0.405 20.078 13.664 1 98.94 165 ALA B O 1
ATOM 4213 N N . PHE B 1 166 ? -1.468 18.812 13.805 1 98.94 166 PHE B N 1
ATOM 4214 C CA . PHE B 1 166 ? -0.888 17.969 14.836 1 98.94 166 PHE B CA 1
ATOM 4215 C C . PHE B 1 166 ? 0.431 17.359 14.367 1 98.94 166 PHE B C 1
ATOM 4217 O O . PHE B 1 166 ? 1.446 17.469 15.062 1 98.94 166 PHE B O 1
ATOM 4224 N N . GLY B 1 167 ? 0.476 16.75 13.211 1 98.88 167 GLY B N 1
ATOM 4225 C CA . GLY B 1 167 ? 1.688 16.156 12.68 1 98.88 167 GLY B CA 1
ATOM 4226 C C . GLY B 1 167 ? 2.812 17.156 12.477 1 98.88 167 GLY B C 1
ATOM 4227 O O . GLY B 1 167 ? 3.961 16.875 12.836 1 98.88 167 GLY B O 1
ATOM 4228 N N . GLY B 1 168 ? 2.49 18.312 11.883 1 98.94 168 GLY B N 1
ATOM 4229 C CA . GLY B 1 168 ? 3.49 19.344 11.664 1 98.94 168 GLY B CA 1
ATOM 4230 C C . GLY B 1 168 ? 4.082 19.875 12.953 1 98.94 168 GLY B C 1
ATOM 4231 O O . GLY B 1 168 ? 5.285 20.141 13.031 1 98.94 168 GLY B O 1
ATOM 4232 N N . TRP B 1 169 ? 3.277 19.984 13.906 1 98.94 169 TRP B N 1
ATOM 4233 C CA . TRP B 1 169 ? 3.74 20.578 15.164 1 98.94 169 TRP B CA 1
ATOM 4234 C C . TRP B 1 169 ? 4.414 19.531 16.047 1 98.94 169 TRP B C 1
ATOM 4236 O O . TRP B 1 169 ? 5.152 19.875 16.969 1 98.94 169 TRP B O 1
ATOM 4246 N N . VAL B 1 170 ? 4.152 18.25 15.867 1 98.94 170 VAL B N 1
ATOM 4247 C CA . VAL B 1 170 ? 4.984 17.203 16.438 1 98.94 170 VAL B CA 1
ATOM 4248 C C . VAL B 1 170 ? 6.352 17.203 15.758 1 98.94 170 VAL B C 1
ATOM 4250 O O . VAL B 1 170 ? 7.375 16.969 16.406 1 98.94 170 VAL B O 1
ATOM 4253 N N . ALA B 1 171 ? 6.398 17.516 14.484 1 98.88 171 ALA B N 1
ATOM 4254 C CA . ALA B 1 171 ? 7.621 17.469 13.688 1 98.88 171 ALA B CA 1
ATOM 4255 C C . ALA B 1 171 ? 8.57 18.609 14.055 1 98.88 171 ALA B C 1
ATOM 4257 O O . ALA B 1 171 ? 9.789 18.453 13.984 1 98.88 171 ALA B O 1
ATOM 4258 N N . LEU B 1 172 ? 8.047 19.766 14.461 1 98.75 172 LEU B N 1
ATOM 4259 C CA . LEU B 1 172 ? 8.883 20.938 14.695 1 98.75 172 LEU B CA 1
ATOM 4260 C C . LEU B 1 172 ? 9.922 20.672 15.766 1 98.75 172 LEU B C 1
ATOM 4262 O O . LEU B 1 172 ? 11.117 20.875 15.547 1 98.75 172 LEU B O 1
ATOM 4266 N N . PRO B 1 173 ? 9.555 20.172 16.953 1 98.81 173 PRO B N 1
ATOM 4267 C CA . PRO B 1 173 ? 10.609 19.859 17.922 1 98.81 173 PRO B CA 1
ATOM 4268 C C . PRO B 1 173 ? 11.57 18.781 17.438 1 98.81 173 PRO B C 1
ATOM 4270 O O . PRO B 1 173 ? 12.766 18.828 17.75 1 98.81 173 PRO B O 1
ATOM 4273 N N . ALA B 1 174 ? 11.117 17.797 16.719 1 98.75 174 ALA B N 1
ATOM 4274 C CA . ALA B 1 174 ? 12.008 16.781 16.156 1 98.75 174 ALA B CA 1
ATOM 4275 C C . ALA B 1 174 ? 13.062 17.422 15.25 1 98.75 174 ALA B C 1
ATOM 4277 O O . ALA B 1 174 ? 14.25 17.109 15.359 1 98.75 174 ALA B O 1
ATOM 4278 N N . VAL B 1 175 ? 12.641 18.344 14.391 1 98.69 175 VAL B N 1
ATOM 4279 C CA . VAL B 1 175 ? 13.523 19.047 13.453 1 98.69 175 VAL B CA 1
ATOM 4280 C C . VAL B 1 175 ? 14.516 19.906 14.227 1 98.69 175 VAL B C 1
ATOM 4282 O O . VAL B 1 175 ? 15.711 19.906 13.922 1 98.69 175 VAL B O 1
ATOM 4285 N N . LEU B 1 176 ? 14.039 20.594 15.211 1 98.56 176 LEU B N 1
ATOM 4286 C CA . LEU B 1 176 ? 14.883 21.5 15.984 1 98.56 176 LEU B CA 1
ATOM 4287 C C . LEU B 1 176 ? 15.906 20.734 16.812 1 98.56 176 LEU B C 1
ATOM 4289 O O . LEU B 1 176 ? 17.078 21.109 16.875 1 98.56 176 LEU B O 1
ATOM 4293 N N . LEU B 1 177 ? 15.523 19.641 17.406 1 98.38 177 LEU B N 1
ATOM 4294 C CA . LEU B 1 177 ? 16.406 18.844 18.25 1 98.38 177 LEU B CA 1
ATOM 4295 C C . LEU B 1 177 ? 17.422 18.094 17.406 1 98.38 177 LEU B C 1
ATOM 4297 O O . LEU B 1 177 ? 18.547 17.844 17.859 1 98.38 177 LEU B O 1
ATOM 4301 N N . LEU B 1 178 ? 17.062 17.766 16.203 1 97.44 178 LEU B N 1
ATOM 4302 C CA . LEU B 1 178 ? 17.969 17.078 15.289 1 97.44 178 LEU B CA 1
ATOM 4303 C C . LEU B 1 178 ? 19.016 18.047 14.734 1 97.44 178 LEU B C 1
ATOM 4305 O O . LEU B 1 178 ? 20.141 17.641 14.438 1 97.44 178 LEU B O 1
ATOM 4309 N N . GLY B 1 179 ? 18.625 19.281 14.531 1 96.94 179 GLY B N 1
ATOM 4310 C CA . GLY B 1 179 ? 19.5 20.281 13.945 1 96.94 179 GLY B CA 1
ATOM 4311 C C . GLY B 1 179 ? 19.594 20.172 12.438 1 96.94 179 GLY B C 1
ATOM 4312 O O . GLY B 1 179 ? 19.062 19.234 11.836 1 96.94 179 GLY B O 1
ATOM 4313 N N . ALA B 1 180 ? 20.375 21.047 11.844 1 96.81 180 ALA B N 1
ATOM 4314 C CA . ALA B 1 180 ? 20.484 21.141 10.391 1 96.81 180 ALA B CA 1
ATOM 4315 C C . ALA B 1 180 ? 21.422 20.078 9.844 1 96.81 180 ALA B C 1
ATOM 4317 O O . ALA B 1 180 ? 22.359 19.656 10.531 1 96.81 180 ALA B O 1
ATOM 4318 N N . ARG B 1 181 ? 21.188 19.688 8.625 1 96.12 181 ARG B N 1
ATOM 4319 C CA . ARG B 1 181 ? 22.109 18.828 7.922 1 96.12 181 ARG B CA 1
ATOM 4320 C C . ARG B 1 181 ? 23.484 19.484 7.797 1 96.12 181 ARG B C 1
ATOM 4322 O O . ARG B 1 181 ? 23.578 20.703 7.598 1 96.12 181 ARG B O 1
ATOM 4329 N N . HIS B 1 182 ? 24.453 18.609 7.859 1 93.19 182 HIS B N 1
ATOM 4330 C CA . HIS B 1 182 ? 25.812 19.141 7.742 1 93.19 182 HIS B CA 1
ATOM 4331 C C . HIS B 1 182 ? 26.031 19.797 6.387 1 93.19 182 HIS B C 1
ATOM 4333 O O . HIS B 1 182 ? 25.719 19.219 5.348 1 93.19 182 HIS B O 1
ATOM 4339 N N . GLY B 1 183 ? 26.516 21.016 6.469 1 91.12 183 GLY B N 1
ATOM 4340 C CA . GLY B 1 183 ? 26.844 21.719 5.242 1 91.12 183 GLY B CA 1
ATOM 4341 C C . GLY B 1 183 ? 25.703 22.594 4.73 1 91.12 183 GLY B C 1
ATOM 4342 O O . GLY B 1 183 ? 25.891 23.375 3.801 1 91.12 183 GLY B O 1
ATOM 4343 N N . ARG B 1 184 ? 24.594 22.484 5.367 1 93.75 184 ARG B N 1
ATOM 4344 C CA . ARG B 1 184 ? 23.422 23.234 4.902 1 93.75 184 ARG B CA 1
ATOM 4345 C C . ARG B 1 184 ? 23.578 24.719 5.164 1 93.75 184 ARG B C 1
ATOM 4347 O O . ARG B 1 184 ? 23.281 25.547 4.297 1 93.75 184 ARG B O 1
ATOM 4354 N N . TYR B 1 185 ? 24 25.062 6.371 1 94.25 185 TYR B N 1
ATOM 4355 C CA . TYR B 1 185 ? 24.203 26.453 6.773 1 94.25 185 TYR B CA 1
ATOM 4356 C C . TYR B 1 185 ? 25.641 26.688 7.18 1 94.25 185 TYR B C 1
ATOM 4358 O O . TYR B 1 185 ? 26.125 26.141 8.172 1 94.25 185 TYR B O 1
ATOM 4366 N N . ALA B 1 186 ? 26.266 27.516 6.418 1 91.06 186 ALA B N 1
ATOM 4367 C CA . ALA B 1 186 ? 27.672 27.812 6.707 1 91.06 186 ALA B CA 1
ATOM 4368 C C . ALA B 1 186 ? 27.797 28.922 7.758 1 91.06 186 ALA B C 1
ATOM 4370 O O . ALA B 1 186 ? 26.859 29.703 7.945 1 91.06 186 ALA B O 1
ATOM 4371 N N . LYS B 1 187 ? 28.969 29 8.367 1 88.12 187 LYS B N 1
ATOM 4372 C CA . LYS B 1 187 ? 29.219 29.984 9.414 1 88.12 187 LYS B CA 1
ATOM 4373 C C . LYS B 1 187 ? 29.281 31.406 8.844 1 88.12 187 LYS B C 1
ATOM 4375 O O . LYS B 1 187 ? 28.953 32.375 9.531 1 88.12 187 LYS B O 1
ATOM 4380 N N . ASP B 1 188 ? 29.625 31.406 7.617 1 89.94 188 ASP B N 1
ATOM 4381 C CA . ASP B 1 188 ? 29.781 32.719 6.988 1 89.94 188 ASP B CA 1
ATOM 4382 C C . ASP B 1 188 ? 28.438 33.219 6.453 1 89.94 188 ASP B C 1
ATOM 4384 O O . ASP B 1 188 ? 28.391 34.281 5.809 1 89.94 188 ASP B O 1
ATOM 4388 N N . GLY B 1 189 ? 27.406 32.469 6.672 1 86.88 189 GLY B N 1
ATOM 4389 C CA . GLY B 1 189 ? 26.062 32.906 6.301 1 86.88 189 GLY B CA 1
ATOM 4390 C C . GLY B 1 189 ? 25.562 32.25 5.023 1 86.88 189 GLY B C 1
ATOM 4391 O O . GLY B 1 189 ? 24.375 32.406 4.684 1 86.88 189 GLY B O 1
ATOM 4392 N N . ARG B 1 190 ? 26.531 31.609 4.324 1 86.06 190 ARG B N 1
ATOM 4393 C CA . ARG B 1 190 ? 26.125 30.953 3.078 1 86.06 190 ARG B CA 1
ATOM 4394 C C . ARG B 1 190 ? 25.188 29.781 3.344 1 86.06 190 ARG B C 1
ATOM 4396 O O . ARG B 1 190 ? 25.359 29.062 4.328 1 86.06 190 ARG B O 1
ATOM 4403 N N . ILE B 1 191 ? 24.125 29.625 2.492 1 90.75 191 ILE B N 1
ATOM 4404 C CA . ILE B 1 191 ? 23.172 28.531 2.58 1 90.75 191 ILE B CA 1
ATOM 4405 C C . ILE B 1 191 ? 23.312 27.625 1.363 1 90.75 191 ILE B C 1
ATOM 4407 O O . ILE B 1 191 ? 23.188 28.078 0.223 1 90.75 191 ILE B O 1
ATOM 4411 N N . ALA B 1 192 ? 23.672 26.375 1.614 1 87.88 192 ALA B N 1
ATOM 4412 C CA . ALA B 1 192 ? 23.781 25.406 0.523 1 87.88 192 ALA B CA 1
ATOM 4413 C C . ALA B 1 192 ? 22.406 24.922 0.076 1 87.88 192 ALA B C 1
ATOM 4415 O O . ALA B 1 192 ? 21.562 24.609 0.908 1 87.88 192 ALA B O 1
ATOM 4416 N N . ALA B 1 193 ? 22.266 24.922 -1.241 1 81.25 193 ALA B N 1
ATOM 4417 C CA . ALA B 1 193 ? 21.016 24.422 -1.794 1 81.25 193 ALA B CA 1
ATOM 4418 C C . ALA B 1 193 ? 21.062 22.906 -1.969 1 81.25 193 ALA B C 1
ATOM 4420 O O . ALA B 1 193 ? 22.094 22.359 -2.352 1 81.25 193 ALA B O 1
ATOM 4421 N N . HIS B 1 194 ? 20 22.266 -1.585 1 85.69 194 HIS B N 1
ATOM 4422 C CA . HIS B 1 194 ? 19.781 20.859 -1.876 1 85.69 194 HIS B CA 1
ATOM 4423 C C . HIS B 1 194 ? 18.547 20.656 -2.742 1 85.69 194 HIS B C 1
ATOM 4425 O O . HIS B 1 194 ? 17.453 20.406 -2.223 1 85.69 194 HIS B O 1
ATOM 4431 N N . PRO B 1 195 ? 18.75 20.734 -3.99 1 84.5 195 PRO B N 1
ATOM 4432 C CA . PRO B 1 195 ? 17.578 20.594 -4.863 1 84.5 195 PRO B CA 1
ATOM 4433 C C . PRO B 1 195 ? 17.016 19.172 -4.844 1 84.5 195 PRO B C 1
ATOM 4435 O O . PRO B 1 195 ? 17.703 18.219 -4.492 1 84.5 195 PRO B O 1
ATOM 4438 N N . PRO B 1 196 ? 15.695 19.047 -5.223 1 90.31 196 PRO B N 1
ATOM 4439 C CA . PRO B 1 196 ? 15.109 17.703 -5.34 1 90.31 196 PRO B CA 1
ATOM 4440 C C . PRO B 1 196 ? 15.891 16.812 -6.289 1 90.31 196 PRO B C 1
ATOM 4442 O O . PRO B 1 196 ? 16.375 17.266 -7.328 1 90.31 196 PRO B O 1
ATOM 4445 N N . SER B 1 197 ? 16.031 15.539 -5.879 1 92.44 197 SER B N 1
ATOM 4446 C CA . SER B 1 197 ? 16.859 14.617 -6.645 1 92.44 197 SER B CA 1
ATOM 4447 C C . SER B 1 197 ? 16.109 14.086 -7.863 1 92.44 197 SER B C 1
ATOM 4449 O O . SER B 1 197 ? 16.734 13.641 -8.828 1 92.44 197 SER B O 1
ATOM 4451 N N . ASN B 1 198 ? 14.781 14.078 -7.836 1 95.94 198 ASN B N 1
ATOM 4452 C CA . ASN B 1 198 ? 13.984 13.508 -8.922 1 95.94 198 ASN B CA 1
ATOM 4453 C C . ASN B 1 198 ? 12.594 14.125 -8.984 1 95.94 198 ASN B C 1
ATOM 4455 O O . ASN B 1 198 ? 11.664 13.625 -8.344 1 95.94 198 ASN B O 1
ATOM 4459 N N . ILE B 1 199 ? 12.398 15.117 -9.836 1 94.31 199 ILE B N 1
ATOM 4460 C CA . ILE B 1 199 ? 11.164 15.891 -9.922 1 94.31 199 ILE B CA 1
ATOM 4461 C C . ILE B 1 199 ? 10.023 15 -10.406 1 94.31 199 ILE B C 1
ATOM 4463 O O . ILE B 1 199 ? 8.898 15.102 -9.922 1 94.31 199 ILE B O 1
ATOM 4467 N N . PRO B 1 200 ? 10.289 14.055 -11.344 1 94.56 200 PRO B N 1
ATOM 4468 C CA . PRO B 1 200 ? 9.211 13.148 -11.766 1 94.56 200 PRO B CA 1
ATOM 4469 C C . PRO B 1 200 ? 8.641 12.336 -10.609 1 94.56 200 PRO B C 1
ATOM 4471 O O . PRO B 1 200 ? 7.418 12.195 -10.5 1 94.56 200 PRO B O 1
ATOM 4474 N N . PHE B 1 201 ? 9.469 11.836 -9.719 1 96.88 201 PHE B N 1
ATOM 4475 C CA . PHE B 1 201 ? 8.969 11.07 -8.586 1 96.88 201 PHE B CA 1
ATOM 4476 C C . PHE B 1 201 ? 8.289 11.977 -7.574 1 96.88 201 PHE B C 1
ATOM 4478 O O . PHE B 1 201 ? 7.301 11.594 -6.945 1 96.88 201 PHE B O 1
ATOM 4485 N N . LEU B 1 202 ? 8.836 13.203 -7.367 1 96.94 202 LEU B N 1
ATOM 4486 C CA . LEU B 1 202 ? 8.156 14.188 -6.535 1 96.94 202 LEU B CA 1
ATOM 4487 C C . LEU B 1 202 ? 6.75 14.453 -7.051 1 96.94 202 LEU B C 1
ATOM 4489 O O . LEU B 1 202 ? 5.789 14.445 -6.277 1 96.94 202 LEU B O 1
ATOM 4493 N N . ALA B 1 203 ? 6.637 14.602 -8.367 1 96.94 203 ALA B N 1
ATOM 4494 C CA . ALA B 1 203 ? 5.348 14.852 -9.008 1 96.94 203 ALA B CA 1
ATOM 4495 C C . ALA B 1 203 ? 4.422 13.648 -8.844 1 96.94 203 ALA B C 1
ATOM 4497 O O . ALA B 1 203 ? 3.227 13.812 -8.578 1 96.94 203 ALA B O 1
ATOM 4498 N N . LEU B 1 204 ? 4.965 12.422 -8.977 1 97.38 204 LEU B N 1
ATOM 4499 C CA . LEU B 1 204 ? 4.18 11.211 -8.766 1 97.38 204 LEU B CA 1
ATOM 4500 C C . LEU B 1 204 ? 3.594 11.172 -7.363 1 97.38 204 LEU B C 1
ATOM 4502 O O . LEU B 1 204 ? 2.4 10.922 -7.188 1 97.38 204 LEU B O 1
ATOM 4506 N N . GLY B 1 205 ? 4.449 11.43 -6.414 1 98.31 205 GLY B N 1
ATOM 4507 C CA . GLY B 1 205 ? 3.979 11.453 -5.039 1 98.31 205 GLY B CA 1
ATOM 4508 C C . GLY B 1 205 ? 2.871 12.461 -4.801 1 98.31 205 GLY B C 1
ATOM 4509 O O . GLY B 1 205 ? 1.859 12.148 -4.172 1 98.31 205 GLY B O 1
ATOM 4510 N N . ALA B 1 206 ? 3.014 13.641 -5.34 1 98 206 ALA B N 1
ATOM 4511 C CA . ALA B 1 206 ? 2.023 14.703 -5.176 1 98 206 ALA B CA 1
ATOM 4512 C C . ALA B 1 206 ? 0.688 14.305 -5.797 1 98 206 ALA B C 1
ATOM 4514 O O . ALA B 1 206 ? -0.371 14.539 -5.211 1 98 206 ALA B O 1
ATOM 4515 N N . TRP B 1 207 ? 0.707 13.695 -6.969 1 97.75 207 TRP B N 1
ATOM 4516 C CA . TRP B 1 207 ? -0.513 13.281 -7.652 1 97.75 207 TRP B CA 1
ATOM 4517 C C . TRP B 1 207 ? -1.225 12.18 -6.871 1 97.75 207 TRP B C 1
ATOM 4519 O O . TRP B 1 207 ? -2.451 12.188 -6.746 1 97.75 207 TRP B O 1
ATOM 4529 N N . VAL B 1 208 ? -0.487 11.195 -6.395 1 98.44 208 VAL B N 1
ATOM 4530 C CA . VAL B 1 208 ? -1.081 10.109 -5.621 1 98.44 208 VAL B CA 1
ATOM 4531 C C . VAL B 1 208 ? -1.731 10.664 -4.359 1 98.44 208 VAL B C 1
ATOM 4533 O O . VAL B 1 208 ? -2.838 10.266 -3.992 1 98.44 208 VAL B O 1
ATOM 4536 N N . LEU B 1 209 ? -1.097 11.648 -3.701 1 98.56 209 LEU B N 1
ATOM 4537 C CA . LEU B 1 209 ? -1.658 12.297 -2.523 1 98.56 209 LEU B CA 1
ATOM 4538 C C . LEU B 1 209 ? -2.924 13.07 -2.881 1 98.56 209 LEU B C 1
ATOM 4540 O O . LEU B 1 209 ? -3.947 12.938 -2.205 1 98.56 209 LEU B O 1
ATOM 4544 N N . ALA B 1 210 ? -2.891 13.805 -3.988 1 98 210 ALA B N 1
ATOM 4545 C CA . ALA B 1 210 ? -4.027 14.633 -4.391 1 98 210 ALA B CA 1
ATOM 4546 C C . ALA B 1 210 ? -5.246 13.773 -4.699 1 98 210 ALA B C 1
ATOM 4548 O O . ALA B 1 210 ? -6.355 14.07 -4.246 1 98 210 ALA B O 1
ATOM 4549 N N . VAL B 1 211 ? -5.012 12.648 -5.402 1 97.69 211 VAL B N 1
ATOM 4550 C CA . VAL B 1 211 ? -6.109 11.758 -5.77 1 97.69 211 VAL B CA 1
ATOM 4551 C C . VAL B 1 211 ? -6.656 11.07 -4.523 1 97.69 211 VAL B C 1
ATOM 4553 O O . VAL B 1 211 ? -7.871 11.008 -4.324 1 97.69 211 VAL B O 1
ATOM 4556 N N . GLY B 1 212 ? -5.785 10.586 -3.684 1 98.44 212 GLY B N 1
ATOM 4557 C CA . GLY B 1 212 ? -6.199 9.906 -2.467 1 98.44 212 GLY B CA 1
ATOM 4558 C C . GLY B 1 212 ? -6.949 10.812 -1.505 1 98.44 212 GLY B C 1
ATOM 4559 O O . GLY B 1 212 ? -7.758 10.336 -0.705 1 98.44 212 GLY B O 1
ATOM 4560 N N . TRP B 1 213 ? -6.812 12.141 -1.639 1 98.31 213 TRP B N 1
ATOM 4561 C CA . TRP B 1 213 ? -7.387 13.102 -0.706 1 98.31 213 TRP B CA 1
ATOM 4562 C C . TRP B 1 213 ? -8.906 13.141 -0.827 1 98.31 213 TRP B C 1
ATOM 4564 O O . TRP B 1 213 ? -9.602 13.492 0.127 1 98.31 213 TRP B O 1
ATOM 4574 N N . PHE B 1 214 ? -9.43 12.766 -1.925 1 97.56 214 PHE B N 1
ATOM 4575 C CA . PHE B 1 214 ? -10.875 12.766 -2.088 1 97.56 214 PHE B CA 1
ATOM 4576 C C . PHE B 1 214 ? -11.508 11.633 -1.286 1 97.56 214 PHE B C 1
ATOM 4578 O O . PHE B 1 214 ? -12.648 11.75 -0.832 1 97.56 214 PHE B O 1
ATOM 4585 N N . GLY B 1 215 ? -10.75 10.5 -1.158 1 97.62 215 GLY B N 1
ATOM 4586 C CA . GLY B 1 215 ? -11.164 9.508 -0.18 1 97.62 215 GLY B CA 1
ATOM 4587 C C . GLY B 1 215 ? -10.992 9.969 1.253 1 97.62 215 GLY B C 1
ATOM 4588 O O . GLY B 1 215 ? -11.852 9.719 2.1 1 97.62 215 GLY B O 1
ATOM 4589 N N . PHE B 1 216 ? -9.93 10.703 1.498 1 97.5 216 PHE B N 1
ATOM 4590 C CA . PHE B 1 216 ? -9.594 11.242 2.809 1 97.5 216 PHE B CA 1
ATOM 4591 C C . PHE B 1 216 ? -10.703 12.164 3.312 1 97.5 216 PHE B C 1
ATOM 4593 O O . PHE B 1 216 ? -11.219 11.977 4.418 1 97.5 216 PHE B O 1
ATOM 4600 N N . ASN B 1 217 ? -11.18 13.07 2.488 1 98.5 217 ASN B N 1
ATOM 4601 C CA . ASN B 1 217 ? -12.156 14.07 2.898 1 98.5 217 ASN B CA 1
ATOM 4602 C C . ASN B 1 217 ? -13.578 13.539 2.789 1 98.5 217 ASN B C 1
ATOM 4604 O O . ASN B 1 217 ? -14.336 13.555 3.766 1 98.5 217 ASN B O 1
ATOM 4608 N N . VAL B 1 218 ? -13.992 13.008 1.628 1 98.19 218 VAL B N 1
ATOM 4609 C CA . VAL B 1 218 ? -15.383 12.664 1.368 1 98.19 218 VAL B CA 1
ATOM 4610 C C . VAL B 1 218 ? -15.805 11.508 2.273 1 98.19 218 VAL B C 1
ATOM 4612 O O . VAL B 1 218 ? -16.906 11.531 2.844 1 98.19 218 VAL B O 1
ATOM 4615 N N . MET B 1 219 ? -14.938 10.531 2.447 1 98.25 219 MET B N 1
ATOM 4616 C CA . MET B 1 219 ? -15.328 9.336 3.199 1 98.25 219 MET B CA 1
ATOM 4617 C C . MET B 1 219 ? -15.211 9.586 4.699 1 98.25 219 MET B C 1
ATOM 4619 O O . MET B 1 219 ? -15.633 8.742 5.504 1 98.25 219 MET B O 1
ATOM 4623 N N . SER B 1 220 ? -14.742 10.773 5.086 1 98.12 220 SER B N 1
ATOM 4624 C CA . SER B 1 220 ? -14.758 11.148 6.496 1 98.12 220 SER B CA 1
ATOM 4625 C C . SER B 1 220 ? -16.188 11.344 6.996 1 98.12 220 SER B C 1
ATOM 4627 O O . SER B 1 220 ? -16.422 11.445 8.203 1 98.12 220 SER B O 1
ATOM 4629 N N . ALA B 1 221 ? -17.172 11.281 6.078 1 96.5 221 ALA B N 1
ATOM 4630 C CA . ALA B 1 221 ? -18.578 11.195 6.477 1 96.5 221 ALA B CA 1
ATOM 4631 C C . ALA B 1 221 ? -18.875 9.859 7.145 1 96.5 221 ALA B C 1
ATOM 4633 O O . ALA B 1 221 ? -19.875 9.719 7.855 1 96.5 221 ALA B O 1
ATOM 4634 N N . GLN B 1 222 ? -18.094 8.836 6.824 1 94.31 222 GLN B N 1
ATOM 4635 C CA . GLN B 1 222 ? -18 7.52 7.449 1 94.31 222 GLN B CA 1
ATOM 4636 C C . GLN B 1 222 ? -19.156 6.621 7.008 1 94.31 222 GLN B C 1
ATOM 4638 O O . GLN B 1 222 ? -19.016 5.395 6.973 1 94.31 222 GLN B O 1
ATOM 4643 N N . THR B 1 223 ? -20.422 7.195 6.695 1 95.12 223 THR B N 1
ATOM 4644 C CA . THR B 1 223 ? -21.531 6.406 6.16 1 95.12 223 THR B CA 1
ATOM 4645 C C . THR B 1 223 ? -22.078 7.043 4.887 1 95.12 223 THR B C 1
ATOM 4647 O O . THR B 1 223 ? -21.953 8.25 4.688 1 95.12 223 THR B O 1
ATOM 4650 N N . LEU B 1 224 ? -22.641 6.203 4.141 1 93.75 224 LEU B N 1
ATOM 4651 C CA . LEU B 1 224 ? -23.062 6.664 2.822 1 93.75 224 LEU B CA 1
ATOM 4652 C C . LEU B 1 224 ? -24.188 7.695 2.936 1 93.75 224 LEU B C 1
ATOM 4654 O O . LEU B 1 224 ? -24.25 8.633 2.133 1 93.75 224 LEU B O 1
ATOM 4658 N N . ASP B 1 225 ? -25.078 7.551 3.916 1 94.69 225 ASP B N 1
ATOM 4659 C CA . ASP B 1 225 ? -26.203 8.453 4.055 1 94.69 225 ASP B CA 1
ATOM 4660 C C . ASP B 1 225 ? -25.75 9.875 4.375 1 94.69 225 ASP B C 1
ATOM 4662 O O . ASP B 1 225 ? -26.5 10.836 4.199 1 94.69 225 ASP B O 1
ATOM 4666 N N . LYS B 1 226 ? -24.547 10.023 4.754 1 95.56 226 LYS B N 1
ATOM 4667 C CA . LYS B 1 226 ? -24.016 11.336 5.137 1 95.56 226 LYS B CA 1
ATOM 4668 C C . LYS B 1 226 ? -23.047 11.867 4.09 1 95.56 226 LYS B C 1
ATOM 4670 O O . LYS B 1 226 ? -22.422 12.906 4.289 1 95.56 226 LYS B O 1
ATOM 4675 N N . ILE B 1 227 ? -22.906 11.164 3.012 1 95.25 227 ILE B N 1
ATOM 4676 C CA . ILE B 1 227 ? -21.984 11.602 1.963 1 95.25 227 ILE B CA 1
ATOM 4677 C C . ILE B 1 227 ? -22.375 12.992 1.483 1 95.25 227 ILE B C 1
ATOM 4679 O O . ILE B 1 227 ? -23.562 13.328 1.433 1 95.25 227 ILE B O 1
ATOM 4683 N N . SER B 1 228 ? -21.422 13.844 1.119 1 95.56 228 SER B N 1
ATOM 4684 C CA . SER B 1 228 ? -21.703 15.203 0.669 1 95.56 228 SER B CA 1
ATOM 4685 C C . SER B 1 228 ? -20.859 15.562 -0.55 1 95.56 228 SER B C 1
ATOM 4687 O O . SER B 1 228 ? -19.641 15.578 -0.48 1 95.56 228 SER B O 1
ATOM 4689 N N . GLY B 1 229 ? -21.484 15.922 -1.618 1 96.94 229 GLY B N 1
ATOM 4690 C CA . GLY B 1 229 ? -20.812 16.438 -2.795 1 96.94 229 GLY B CA 1
ATOM 4691 C C . GLY B 1 229 ? -20.109 17.766 -2.549 1 96.94 229 GLY B C 1
ATOM 4692 O O . GLY B 1 229 ? -19.156 18.109 -3.248 1 96.94 229 GLY B O 1
ATOM 4693 N N . LEU B 1 230 ? -20.547 18.438 -1.481 1 97.75 230 LEU B N 1
ATOM 4694 C CA . LEU B 1 230 ? -19.906 19.688 -1.081 1 97.75 230 LEU B CA 1
ATOM 4695 C C . LEU B 1 230 ? -18.453 19.438 -0.663 1 97.75 230 LEU B C 1
ATOM 4697 O O . LEU B 1 230 ? -17.562 20.234 -0.996 1 97.75 230 LEU B O 1
ATOM 4701 N N . VAL B 1 231 ? -18.219 18.391 0.056 1 98.62 231 VAL B N 1
ATOM 4702 C CA . VAL B 1 231 ? -16.875 18.047 0.517 1 98.62 231 VAL B CA 1
ATOM 4703 C C . VAL B 1 231 ? -15.969 17.812 -0.683 1 98.62 231 VAL B C 1
ATOM 4705 O O . VAL B 1 231 ? -14.812 18.25 -0.696 1 98.62 231 VAL B O 1
ATOM 4708 N N . ALA B 1 232 ? -16.469 17.156 -1.768 1 98.25 232 ALA B N 1
ATOM 4709 C CA . ALA B 1 232 ? -15.703 16.859 -2.973 1 98.25 232 ALA B CA 1
ATOM 4710 C C . ALA B 1 232 ? -15.312 18.141 -3.699 1 98.25 232 ALA B C 1
ATOM 4712 O O . ALA B 1 232 ? -14.141 18.359 -4.027 1 98.25 232 ALA B O 1
ATOM 4713 N N . VAL B 1 233 ? -16.234 18.984 -3.873 1 98.5 233 VAL B N 1
ATOM 4714 C CA . VAL B 1 233 ? -16 20.203 -4.641 1 98.5 233 VAL B CA 1
ATOM 4715 C C . VAL B 1 233 ? -15.117 21.156 -3.832 1 98.5 233 VAL B C 1
ATOM 4717 O O . VAL B 1 233 ? -14.242 21.812 -4.387 1 98.5 233 VAL B O 1
ATOM 4720 N N . ASN B 1 234 ? -15.391 21.281 -2.543 1 98.81 234 ASN B N 1
ATOM 4721 C CA . ASN B 1 234 ? -14.547 22.141 -1.711 1 98.81 234 ASN B CA 1
ATOM 4722 C C . ASN B 1 234 ? -13.094 21.656 -1.705 1 98.81 234 ASN B C 1
ATOM 4724 O O . ASN B 1 234 ? -12.164 22.469 -1.697 1 98.81 234 ASN B O 1
ATOM 4728 N N . SER B 1 235 ? -12.898 20.344 -1.664 1 98.81 235 SER B N 1
ATOM 4729 C CA . SER B 1 235 ? -11.547 19.797 -1.794 1 98.81 235 SER B CA 1
ATOM 4730 C C . SER B 1 235 ? -10.922 20.203 -3.123 1 98.81 235 SER B C 1
ATOM 4732 O O . SER B 1 235 ? -9.766 20.625 -3.166 1 98.81 235 SER B O 1
ATOM 4734 N N . LEU B 1 236 ? -11.672 20.094 -4.227 1 98.69 236 LEU B N 1
ATOM 4735 C CA . LEU B 1 236 ? -11.195 20.469 -5.551 1 98.69 236 LEU B CA 1
ATOM 4736 C C . LEU B 1 236 ? -10.836 21.953 -5.594 1 98.69 236 LEU B C 1
ATOM 4738 O O . LEU B 1 236 ? -9.766 22.328 -6.082 1 98.69 236 LEU B O 1
ATOM 4742 N N . MET B 1 237 ? -11.688 22.75 -5.062 1 98.81 237 MET B N 1
ATOM 4743 C CA . MET B 1 237 ? -11.477 24.188 -5.098 1 98.81 237 MET B CA 1
ATOM 4744 C C . MET B 1 237 ? -10.258 24.578 -4.266 1 98.81 237 MET B C 1
ATOM 4746 O O . MET B 1 237 ? -9.477 25.438 -4.672 1 98.81 237 MET B O 1
ATOM 4750 N N . ALA B 1 238 ? -10.148 24.016 -3.107 1 98.94 238 ALA B N 1
ATOM 4751 C CA . ALA B 1 238 ? -8.977 24.297 -2.275 1 98.94 238 ALA B CA 1
ATOM 4752 C C . ALA B 1 238 ? -7.695 23.828 -2.953 1 98.94 238 ALA B C 1
ATOM 4754 O O . ALA B 1 238 ? -6.664 24.5 -2.879 1 98.94 238 ALA B O 1
ATOM 4755 N N . MET B 1 239 ? -7.75 22.609 -3.59 1 98.81 239 MET B N 1
ATOM 4756 C CA . MET B 1 239 ? -6.613 22.094 -4.344 1 98.81 239 MET B CA 1
ATOM 4757 C C . MET B 1 239 ? -6.176 23.094 -5.414 1 98.81 239 MET B C 1
ATOM 4759 O O . MET B 1 239 ? -4.988 23.391 -5.531 1 98.81 239 MET B O 1
ATOM 4763 N N . VAL B 1 240 ? -7.094 23.625 -6.168 1 98.75 240 VAL B N 1
ATOM 4764 C CA . VAL B 1 240 ? -6.844 24.562 -7.258 1 98.75 240 VAL B CA 1
ATOM 4765 C C . VAL B 1 240 ? -6.297 25.875 -6.699 1 98.75 240 VAL B C 1
ATOM 4767 O O . VAL B 1 240 ? -5.32 26.422 -7.215 1 98.75 240 VAL B O 1
ATOM 4770 N N . GLY B 1 241 ? -6.918 26.375 -5.672 1 98.88 241 GLY B N 1
ATOM 4771 C CA . GLY B 1 241 ? -6.441 27.594 -5.035 1 98.88 241 GLY B CA 1
ATOM 4772 C C . GLY B 1 241 ? -5.012 27.484 -4.535 1 98.88 241 GLY B C 1
ATOM 4773 O O . GLY B 1 241 ? -4.195 28.375 -4.77 1 98.88 241 GLY B O 1
ATOM 4774 N N . GLY B 1 242 ? -4.758 26.406 -3.793 1 98.94 242 GLY B N 1
ATOM 4775 C CA . GLY B 1 242 ? -3.404 26.172 -3.314 1 98.94 242 GLY B CA 1
ATOM 4776 C C . GLY B 1 242 ? -2.385 26.078 -4.434 1 98.94 242 GLY B C 1
ATOM 4777 O O . GLY B 1 242 ? -1.279 26.609 -4.324 1 98.94 242 GLY B O 1
ATOM 4778 N N . THR B 1 243 ? -2.75 25.406 -5.559 1 98.75 243 THR B N 1
ATOM 4779 C CA . THR B 1 243 ? -1.862 25.219 -6.703 1 98.75 243 THR B CA 1
ATOM 4780 C C . THR B 1 243 ? -1.503 26.562 -7.324 1 98.75 243 THR B C 1
ATOM 4782 O O . THR B 1 243 ? -0.324 26.875 -7.508 1 98.75 243 THR B O 1
ATOM 4785 N N . LEU B 1 244 ? -2.471 27.344 -7.613 1 98.69 244 LEU B N 1
ATOM 4786 C CA . LEU B 1 244 ? -2.246 28.609 -8.328 1 98.69 244 LEU B CA 1
ATOM 4787 C C . LEU B 1 244 ? -1.486 29.594 -7.453 1 98.69 244 LEU B C 1
ATOM 4789 O O . LEU B 1 244 ? -0.59 30.297 -7.934 1 98.69 244 LEU B O 1
ATOM 4793 N N . ALA B 1 245 ? -1.809 29.656 -6.195 1 98.88 245 ALA B N 1
ATOM 4794 C CA . ALA B 1 245 ? -1.128 30.578 -5.289 1 98.88 245 ALA B CA 1
ATOM 4795 C C . ALA B 1 245 ? 0.332 30.188 -5.098 1 98.88 245 ALA B C 1
ATOM 4797 O O . ALA B 1 245 ? 1.222 31.031 -5.109 1 98.88 245 ALA B O 1
ATOM 4798 N N . ALA B 1 246 ? 0.556 28.953 -4.871 1 98.75 246 ALA B N 1
ATOM 4799 C CA . ALA B 1 246 ? 1.93 28.484 -4.688 1 98.75 246 ALA B CA 1
ATOM 4800 C C . ALA B 1 246 ? 2.74 28.641 -5.969 1 98.75 246 ALA B C 1
ATOM 4802 O O . ALA B 1 246 ? 3.928 28.984 -5.922 1 98.75 246 ALA B O 1
ATOM 4803 N N . TRP B 1 247 ? 2.094 28.312 -7.129 1 98.19 247 TRP B N 1
ATOM 4804 C CA . TRP B 1 247 ? 2.73 28.5 -8.43 1 98.19 247 TRP B CA 1
ATOM 4805 C C . TRP B 1 247 ? 3.143 29.953 -8.633 1 98.19 247 TRP B C 1
ATOM 4807 O O . TRP B 1 247 ? 4.281 30.234 -9.023 1 98.19 247 TRP B O 1
ATOM 4817 N N . MET B 1 248 ? 2.332 30.875 -8.32 1 98.5 248 MET B N 1
ATOM 4818 C CA . MET B 1 248 ? 2.605 32.312 -8.492 1 98.5 248 MET B CA 1
ATOM 4819 C C . MET B 1 248 ? 3.65 32.781 -7.492 1 98.5 248 MET B C 1
ATOM 4821 O O . MET B 1 248 ? 4.656 33.375 -7.875 1 98.5 248 MET B O 1
ATOM 4825 N N . ALA B 1 249 ? 3.443 32.5 -6.234 1 98.38 249 ALA B N 1
ATOM 4826 C CA . ALA B 1 249 ? 4.344 32.938 -5.18 1 98.38 249 ALA B CA 1
ATOM 4827 C C . ALA B 1 249 ? 5.711 32.281 -5.301 1 98.38 249 ALA B C 1
ATOM 4829 O O . ALA B 1 249 ? 6.73 32.875 -4.941 1 98.38 249 ALA B O 1
ATOM 4830 N N . GLY B 1 250 ? 5.68 31.078 -5.766 1 97.81 250 GLY B N 1
ATOM 4831 C CA . GLY B 1 250 ? 6.906 30.312 -5.902 1 97.81 250 GLY B CA 1
ATOM 4832 C C . GLY B 1 250 ? 7.633 30.578 -7.203 1 97.81 250 GLY B C 1
ATOM 4833 O O . GLY B 1 250 ? 8.695 30.016 -7.457 1 97.81 250 GLY B O 1
ATOM 4834 N N . ARG B 1 251 ? 7.023 31.469 -8.094 1 97.25 251 ARG B N 1
ATOM 4835 C CA . ARG B 1 251 ? 7.633 31.891 -9.352 1 97.25 251 ARG B CA 1
ATOM 4836 C C . ARG B 1 251 ? 7.93 30.688 -10.242 1 97.25 251 ARG B C 1
ATOM 4838 O O . ARG B 1 251 ? 9.055 30.516 -10.711 1 97.25 251 ARG B O 1
ATOM 4845 N N . ASN B 1 252 ? 7.039 29.766 -10.359 1 95.44 252 ASN B N 1
ATOM 4846 C CA . ASN B 1 252 ? 7.035 28.625 -11.273 1 95.44 252 ASN B CA 1
ATOM 4847 C C . ASN B 1 252 ? 8.008 27.547 -10.828 1 95.44 252 ASN B C 1
ATOM 4849 O O . ASN B 1 252 ? 8.445 26.719 -11.633 1 95.44 252 ASN B O 1
ATOM 4853 N N . ASP B 1 253 ? 8.383 27.609 -9.594 1 96 253 ASP B N 1
ATOM 4854 C CA . ASP B 1 253 ? 9.188 26.516 -9.055 1 96 253 ASP B CA 1
ATOM 4855 C C . ASP B 1 253 ? 8.383 25.219 -8.969 1 96 253 ASP B C 1
ATOM 4857 O O . ASP B 1 253 ? 7.301 25.188 -8.383 1 96 253 ASP B O 1
ATOM 4861 N N . PRO B 1 254 ? 8.836 24.078 -9.516 1 95.44 254 PRO B N 1
ATOM 4862 C CA . PRO B 1 254 ? 8.055 22.844 -9.531 1 95.44 254 PRO B CA 1
ATOM 4863 C C . PRO B 1 254 ? 7.828 22.266 -8.133 1 95.44 254 PRO B C 1
ATOM 4865 O O . PRO B 1 254 ? 6.785 21.656 -7.867 1 95.44 254 PRO B O 1
ATOM 4868 N N . GLY B 1 255 ? 8.781 22.469 -7.277 1 95.44 255 GLY B N 1
ATOM 4869 C CA . GLY B 1 255 ? 8.594 22.031 -5.902 1 95.44 255 GLY B CA 1
ATOM 4870 C C . GLY B 1 255 ? 7.43 22.719 -5.215 1 95.44 255 GLY B C 1
ATOM 4871 O O . GLY B 1 255 ? 6.582 22.062 -4.609 1 95.44 255 GLY B O 1
ATOM 4872 N N . PHE B 1 256 ? 7.406 24.016 -5.316 1 97.12 256 PHE B N 1
ATOM 4873 C CA . PHE B 1 256 ? 6.309 24.766 -4.734 1 97.12 256 PHE B CA 1
ATOM 4874 C C . PHE B 1 256 ? 4.996 24.469 -5.453 1 97.12 256 PHE B C 1
ATOM 4876 O O . PHE B 1 256 ? 3.957 24.297 -4.812 1 97.12 256 PHE B O 1
ATOM 4883 N N . THR B 1 257 ? 5.008 24.312 -6.77 1 97.19 257 THR B N 1
ATOM 4884 C CA . THR B 1 257 ? 3.809 24.094 -7.57 1 97.19 257 THR B CA 1
ATOM 4885 C C . THR B 1 257 ? 3.162 22.75 -7.215 1 97.19 257 THR B C 1
ATOM 4887 O O . THR B 1 257 ? 1.938 22.656 -7.109 1 97.19 257 THR B O 1
ATOM 4890 N N . TYR B 1 258 ? 3.979 21.688 -6.988 1 98 258 TYR B N 1
ATOM 4891 C CA . TYR B 1 258 ? 3.439 20.359 -6.719 1 98 258 TYR B CA 1
ATOM 4892 C C . TYR B 1 258 ? 3.102 20.203 -5.242 1 98 258 TYR B C 1
ATOM 4894 O O . TYR B 1 258 ? 2.375 19.281 -4.859 1 98 258 TYR B O 1
ATOM 4902 N N . ASN B 1 259 ? 3.578 21.078 -4.363 1 98.38 259 ASN B N 1
ATOM 4903 C CA . ASN B 1 259 ? 3.168 21.062 -2.963 1 98.38 259 ASN B CA 1
ATOM 4904 C C . ASN B 1 259 ? 1.976 21.984 -2.721 1 98.38 259 ASN B C 1
ATOM 4906 O O . ASN B 1 259 ? 1.3 21.875 -1.695 1 98.38 259 ASN B O 1
ATOM 4910 N N . GLY B 1 260 ? 1.722 22.891 -3.652 1 98.75 260 GLY B N 1
ATOM 4911 C CA . GLY B 1 260 ? 0.615 23.828 -3.561 1 98.75 260 GLY B CA 1
ATOM 4912 C C . GLY B 1 260 ? -0.728 23.156 -3.361 1 98.75 260 GLY B C 1
ATOM 4913 O O . GLY B 1 260 ? -1.473 23.5 -2.441 1 98.75 260 GLY B O 1
ATOM 4914 N N . PRO B 1 261 ? -1.047 22.172 -4.23 1 98.75 261 PRO B N 1
ATOM 4915 C CA . PRO B 1 261 ? -2.314 21.469 -4.035 1 98.75 261 PRO B CA 1
ATOM 4916 C C . PRO B 1 261 ? -2.418 20.812 -2.66 1 98.75 261 PRO B C 1
ATOM 4918 O O . PRO B 1 261 ? -3.5 20.781 -2.066 1 98.75 261 PRO B O 1
ATOM 4921 N N . LEU B 1 262 ? -1.333 20.281 -2.137 1 98.88 262 LEU B N 1
ATOM 4922 C CA . LEU B 1 262 ? -1.338 19.641 -0.826 1 98.88 262 LEU B CA 1
ATOM 4923 C C . LEU B 1 262 ? -1.613 20.656 0.277 1 98.88 262 LEU B C 1
ATOM 4925 O O . LEU B 1 262 ? -2.354 20.375 1.221 1 98.88 262 LEU B O 1
ATOM 4929 N N . ALA B 1 263 ? -1.021 21.875 0.107 1 98.94 263 ALA B N 1
ATOM 4930 C CA . ALA B 1 263 ? -1.288 22.938 1.07 1 98.94 263 ALA B CA 1
ATOM 4931 C C . ALA B 1 263 ? -2.779 23.266 1.135 1 98.94 263 ALA B C 1
ATOM 4933 O O . ALA B 1 263 ? -3.354 23.359 2.221 1 98.94 263 ALA B O 1
ATOM 4934 N N . GLY B 1 264 ? -3.373 23.453 -0.007 1 98.94 264 GLY B N 1
ATOM 4935 C CA . GLY B 1 264 ? -4.797 23.734 -0.058 1 98.94 264 GLY B CA 1
ATOM 4936 C C . GLY B 1 264 ? -5.648 22.609 0.513 1 98.94 264 GLY B C 1
ATOM 4937 O O . GLY B 1 264 ? -6.586 22.875 1.272 1 98.94 264 GLY B O 1
ATOM 4938 N N . LEU B 1 265 ? -5.344 21.391 0.133 1 98.94 265 LEU B N 1
ATOM 4939 C CA . LEU B 1 265 ? -6.094 20.219 0.589 1 98.94 265 LEU B CA 1
ATOM 4940 C C . LEU B 1 265 ? -5.957 20.047 2.098 1 98.94 265 LEU B C 1
ATOM 4942 O O . LEU B 1 265 ? -6.934 19.703 2.779 1 98.94 265 LEU B O 1
ATOM 4946 N N . VAL B 1 266 ? -4.754 20.266 2.682 1 98.88 266 VAL B N 1
ATOM 4947 C CA . VAL B 1 266 ? -4.508 20.219 4.117 1 98.88 266 VAL B CA 1
ATOM 4948 C C . VAL B 1 266 ? -5.41 21.219 4.832 1 98.88 266 VAL B C 1
ATOM 4950 O O . VAL B 1 266 ? -6.059 20.891 5.824 1 98.88 266 VAL B O 1
ATOM 4953 N N . ALA B 1 267 ? -5.555 22.375 4.293 1 98.94 267 ALA B N 1
ATOM 4954 C CA . ALA B 1 267 ? -6.242 23.469 4.965 1 98.94 267 ALA B CA 1
ATOM 4955 C C . ALA B 1 267 ? -7.754 23.281 4.938 1 98.94 267 ALA B C 1
ATOM 4957 O O . ALA B 1 267 ? -8.445 23.609 5.902 1 98.94 267 ALA B O 1
ATOM 4958 N N . VAL B 1 268 ? -8.281 22.719 3.932 1 98.94 268 VAL B N 1
ATOM 4959 C CA . VAL B 1 268 ? -9.727 22.703 3.76 1 98.94 268 VAL B CA 1
ATOM 4960 C C . VAL B 1 268 ? -10.336 21.547 4.535 1 98.94 268 VAL B C 1
ATOM 4962 O O . VAL B 1 268 ? -11.547 21.484 4.738 1 98.94 268 VAL B O 1
ATOM 4965 N N . CYS B 1 269 ? -9.555 20.609 5.055 1 98.88 269 CYS B N 1
ATOM 4966 C CA . CYS B 1 269 ? -10.031 19.391 5.707 1 98.88 269 CYS B CA 1
ATOM 4967 C C . CYS B 1 269 ? -11.016 19.719 6.828 1 98.88 269 CYS B C 1
ATOM 4969 O O . CYS B 1 269 ? -12.023 19.047 6.992 1 98.88 269 CYS B O 1
ATOM 4971 N N . ALA B 1 270 ? -10.781 20.766 7.59 1 98.88 270 ALA B N 1
ATOM 4972 C CA . ALA B 1 270 ? -11.578 21.078 8.773 1 98.88 270 ALA B CA 1
ATOM 4973 C C . ALA B 1 270 ? -12.984 21.531 8.383 1 98.88 270 ALA B C 1
ATOM 4975 O O . ALA B 1 270 ? -13.961 21.219 9.07 1 98.88 270 ALA B O 1
ATOM 4976 N N . GLY B 1 271 ? -13.07 22.266 7.309 1 98.81 271 GLY B N 1
ATOM 4977 C CA . GLY B 1 271 ? -14.336 22.891 6.98 1 98.81 271 GLY B CA 1
ATOM 4978 C C . GLY B 1 271 ? -14.891 22.453 5.637 1 98.81 271 GLY B C 1
ATOM 4979 O O . GLY B 1 271 ? -15.797 23.094 5.098 1 98.81 271 GLY B O 1
ATOM 4980 N N . SER B 1 272 ? -14.359 21.375 5.02 1 98.75 272 SER B N 1
ATOM 4981 C CA . SER B 1 272 ? -14.75 20.969 3.678 1 98.75 272 SER B CA 1
ATOM 4982 C C . SER B 1 272 ? -16.25 20.703 3.6 1 98.75 272 SER B C 1
ATOM 4984 O O . SER B 1 272 ? -16.844 20.828 2.531 1 98.75 272 SER B O 1
ATOM 4986 N N . ASP B 1 273 ? -16.875 20.406 4.711 1 98.69 273 ASP B N 1
ATOM 4987 C CA . ASP B 1 273 ? -18.281 20.031 4.707 1 98.69 273 ASP B CA 1
ATOM 4988 C C . ASP B 1 273 ? -19.172 21.234 5.02 1 98.69 273 ASP B C 1
ATOM 4990 O O . ASP B 1 273 ? -20.406 21.156 4.879 1 98.69 273 ASP B O 1
ATOM 4994 N N . VAL B 1 274 ? -18.641 22.406 5.355 1 98.56 274 VAL B N 1
ATOM 4995 C CA . VAL B 1 274 ? -19.531 23.469 5.824 1 98.56 274 VAL B CA 1
ATOM 4996 C C . VAL B 1 274 ? -19.25 24.766 5.059 1 98.56 274 VAL B C 1
ATOM 4998 O O . VAL B 1 274 ? -20.062 25.688 5.062 1 98.56 274 VAL B O 1
ATOM 5001 N N . MET B 1 275 ? -18.125 24.875 4.406 1 98.69 275 MET B N 1
ATOM 5002 C CA . MET B 1 275 ? -17.75 26.109 3.719 1 98.69 275 MET B CA 1
ATOM 5003 C C . MET B 1 275 ? -18.438 26.203 2.359 1 98.69 275 MET B C 1
ATOM 5005 O O . MET B 1 275 ? -18.719 25.172 1.73 1 98.69 275 MET B O 1
ATOM 5009 N N . HIS B 1 276 ? -18.703 27.422 1.896 1 98.25 276 HIS B N 1
ATOM 5010 C CA . HIS B 1 276 ? -19.016 27.656 0.491 1 98.25 276 HIS B CA 1
ATOM 5011 C C . HIS B 1 276 ? -17.812 27.375 -0.402 1 98.25 276 HIS B C 1
ATOM 5013 O O . HIS B 1 276 ? -16.672 27.641 -0.012 1 98.25 276 HIS B O 1
ATOM 5019 N N . PRO B 1 277 ? -18 26.906 -1.653 1 98.44 277 PRO B N 1
ATOM 5020 C CA . PRO B 1 277 ? -16.875 26.594 -2.531 1 98.44 277 PRO B CA 1
ATOM 5021 C C . PRO B 1 277 ? -15.938 27.781 -2.74 1 98.44 277 PRO B C 1
ATOM 5023 O O . PRO B 1 277 ? -14.719 27.594 -2.871 1 98.44 277 PRO B O 1
ATOM 5026 N N . ILE B 1 278 ? -16.438 28.953 -2.773 1 98.5 278 ILE B N 1
ATOM 5027 C CA . ILE B 1 278 ? -15.594 30.125 -2.922 1 98.5 278 ILE B CA 1
ATOM 5028 C C . ILE B 1 278 ? -14.719 30.297 -1.679 1 98.5 278 ILE B C 1
ATOM 5030 O O . ILE B 1 278 ? -13.547 30.672 -1.78 1 98.5 278 ILE B O 1
ATOM 5034 N N . GLY B 1 279 ? -15.328 30.109 -0.481 1 98.69 279 GLY B N 1
ATOM 5035 C CA . GLY B 1 279 ? -14.531 30.109 0.736 1 98.69 279 GLY B CA 1
ATOM 5036 C C . GLY B 1 279 ? -13.43 29.078 0.739 1 98.69 279 GLY B C 1
ATOM 5037 O O . GLY B 1 279 ? -12.328 29.328 1.22 1 98.69 279 GLY B O 1
ATOM 5038 N N . ALA B 1 280 ? -13.742 27.875 0.185 1 98.88 280 ALA B N 1
ATOM 5039 C CA . ALA B 1 280 ? -12.742 26.812 0.073 1 98.88 280 ALA B CA 1
ATOM 5040 C C . ALA B 1 280 ? -11.609 27.219 -0.864 1 98.88 280 ALA B C 1
ATOM 5042 O O . ALA B 1 280 ? -10.438 26.938 -0.591 1 98.88 280 ALA B O 1
ATOM 5043 N N . LEU B 1 281 ? -11.914 27.844 -2.002 1 98.81 281 LEU B N 1
ATOM 5044 C CA . LEU B 1 281 ? -10.922 28.344 -2.947 1 98.81 281 LEU B CA 1
ATOM 5045 C C . LEU B 1 281 ? -9.984 29.344 -2.271 1 98.81 281 LEU B C 1
ATOM 5047 O O . LEU B 1 281 ? -8.766 29.25 -2.43 1 98.81 281 LEU B O 1
ATOM 5051 N N . VAL B 1 282 ? -10.508 30.25 -1.503 1 98.88 282 VAL B N 1
ATOM 5052 C CA . VAL B 1 282 ? -9.734 31.281 -0.814 1 98.88 282 VAL B CA 1
ATOM 5053 C C . VAL B 1 282 ? -8.859 30.641 0.254 1 98.88 282 VAL B C 1
ATOM 5055 O O . VAL B 1 282 ? -7.695 31.016 0.423 1 98.88 282 VAL B O 1
ATOM 5058 N N . THR B 1 283 ? -9.469 29.703 0.993 1 98.88 283 THR B N 1
ATOM 5059 C CA . THR B 1 283 ? -8.719 28.984 2.006 1 98.88 283 THR B CA 1
ATOM 5060 C C . THR B 1 283 ? -7.508 28.281 1.382 1 98.88 283 THR B C 1
ATOM 5062 O O . THR B 1 283 ? -6.398 28.359 1.919 1 98.88 283 THR B O 1
ATOM 5065 N N . GLY B 1 284 ? -7.738 27.594 0.217 1 98.94 284 GLY B N 1
ATOM 5066 C CA . GLY B 1 284 ? -6.641 26.953 -0.488 1 98.94 284 GLY B CA 1
ATOM 5067 C C . GLY B 1 284 ? -5.582 27.922 -0.962 1 98.94 284 GLY B C 1
ATOM 5068 O O . GLY B 1 284 ? -4.383 27.672 -0.818 1 98.94 284 GLY B O 1
ATOM 5069 N N . ALA B 1 285 ? -5.977 29.031 -1.523 1 98.94 285 ALA B N 1
ATOM 5070 C CA . ALA B 1 285 ? -5.039 30.047 -2.006 1 98.94 285 ALA B CA 1
ATOM 5071 C C . ALA B 1 285 ? -4.203 30.609 -0.859 1 98.94 285 ALA B C 1
ATOM 5073 O O . ALA B 1 285 ? -2.99 30.766 -0.99 1 98.94 285 ALA B O 1
ATOM 5074 N N . ALA B 1 286 ? -4.855 30.906 0.236 1 98.94 286 ALA B N 1
ATOM 5075 C CA . ALA B 1 286 ? -4.145 31.406 1.408 1 98.94 286 ALA B CA 1
ATOM 5076 C C . ALA B 1 286 ? -3.121 30.391 1.911 1 98.94 286 ALA B C 1
ATOM 5078 O O . ALA B 1 286 ? -2.008 30.766 2.291 1 98.94 286 ALA B O 1
ATOM 5079 N N . ALA B 1 287 ? -3.531 29.156 1.906 1 98.94 287 ALA B N 1
ATOM 5080 C CA . ALA B 1 287 ? -2.637 28.094 2.359 1 98.94 287 ALA B CA 1
ATOM 5081 C C . ALA B 1 287 ? -1.433 27.953 1.433 1 98.94 287 ALA B C 1
ATOM 5083 O O . ALA B 1 287 ? -0.299 27.812 1.895 1 98.94 287 ALA B O 1
ATOM 5084 N N . GLY B 1 288 ? -1.676 27.969 0.093 1 98.88 288 GLY B N 1
ATOM 5085 C CA . GLY B 1 288 ? -0.576 27.906 -0.857 1 98.88 288 GLY B CA 1
ATOM 5086 C C . GLY B 1 288 ? 0.423 29.047 -0.684 1 98.88 288 GLY B C 1
ATOM 5087 O O . GLY B 1 288 ? 1.634 28.812 -0.69 1 98.88 288 GLY B O 1
ATOM 5088 N N . ALA B 1 289 ? -0.03 30.234 -0.521 1 98.88 289 ALA B N 1
ATOM 5089 C CA . ALA B 1 289 ? 0.826 31.406 -0.31 1 98.88 289 ALA B CA 1
ATOM 5090 C C . ALA B 1 289 ? 1.574 31.297 1.016 1 98.88 289 ALA B C 1
ATOM 5092 O O . ALA B 1 289 ? 2.764 31.609 1.09 1 98.88 289 ALA B O 1
ATOM 5093 N N . LEU B 1 290 ? 0.849 30.906 2.045 1 98.88 290 LEU B N 1
ATOM 5094 C CA . LEU B 1 290 ? 1.453 30.734 3.361 1 98.88 290 LEU B CA 1
ATOM 5095 C C . LEU B 1 290 ? 2.582 29.703 3.316 1 98.88 290 LEU B C 1
ATOM 5097 O O . LEU B 1 290 ? 3.646 29.922 3.9 1 98.88 290 LEU B O 1
ATOM 5101 N N . PHE B 1 291 ? 2.35 28.625 2.652 1 98.81 291 PHE B N 1
ATOM 5102 C CA . PHE B 1 291 ? 3.357 27.578 2.543 1 98.81 291 PHE B CA 1
ATOM 5103 C C . PHE B 1 291 ? 4.641 28.125 1.925 1 98.81 291 PHE B C 1
ATOM 5105 O O . PHE B 1 291 ? 5.727 27.938 2.48 1 98.81 291 PHE B O 1
ATOM 5112 N N . VAL B 1 292 ? 4.547 28.781 0.777 1 98.69 292 VAL B N 1
ATOM 5113 C CA . VAL B 1 292 ? 5.719 29.281 0.08 1 98.69 292 VAL B CA 1
ATOM 5114 C C . VAL B 1 292 ? 6.445 30.297 0.965 1 98.69 292 VAL B C 1
ATOM 5116 O O . VAL B 1 292 ? 7.668 30.234 1.121 1 98.69 292 VAL B O 1
ATOM 5119 N N . ALA B 1 293 ? 5.719 31.203 1.563 1 98.81 293 ALA B N 1
ATOM 5120 C CA . ALA B 1 293 ? 6.309 32.25 2.395 1 98.81 293 ALA B CA 1
ATOM 5121 C C . ALA B 1 293 ? 7.031 31.656 3.6 1 98.81 293 ALA B C 1
ATOM 5123 O O . ALA B 1 293 ? 8.172 32 3.887 1 98.81 293 ALA B O 1
ATOM 5124 N N . MET B 1 294 ? 6.359 30.75 4.25 1 98.62 294 MET B N 1
ATOM 5125 C CA . MET B 1 294 ? 6.918 30.219 5.496 1 98.62 294 MET B CA 1
ATOM 5126 C C . MET B 1 294 ? 7.996 29.188 5.215 1 98.62 294 MET B C 1
ATOM 5128 O O . MET B 1 294 ? 8.977 29.078 5.957 1 98.62 294 MET B O 1
ATOM 5132 N N . PHE B 1 295 ? 7.812 28.406 4.168 1 98.12 295 PHE B N 1
ATOM 5133 C CA . PHE B 1 295 ? 8.898 27.516 3.771 1 98.12 295 PHE B CA 1
ATOM 5134 C C . PHE B 1 295 ? 10.188 28.312 3.555 1 98.12 295 PHE B C 1
ATOM 5136 O O . PHE B 1 295 ? 11.242 27.938 4.066 1 98.12 295 PHE B O 1
ATOM 5143 N N . THR B 1 296 ? 10.109 29.375 2.816 1 97.38 296 THR B N 1
ATOM 5144 C CA . THR B 1 296 ? 11.258 30.219 2.477 1 97.38 296 THR B CA 1
ATOM 5145 C C . THR B 1 296 ? 11.82 30.891 3.723 1 97.38 296 THR B C 1
ATOM 5147 O O . THR B 1 296 ? 13.031 30.906 3.934 1 97.38 296 THR B O 1
ATOM 5150 N N . CYS B 1 297 ? 10.961 31.391 4.516 1 98 297 CYS B N 1
ATOM 5151 C CA . CYS B 1 297 ? 11.383 32.094 5.73 1 98 297 CYS B CA 1
ATOM 5152 C C . CYS B 1 297 ? 12.086 31.125 6.684 1 98 297 CYS B C 1
ATOM 5154 O O . CYS B 1 297 ? 13.172 31.422 7.18 1 98 297 CYS B O 1
ATOM 5156 N N . VAL B 1 298 ? 11.492 29.984 6.941 1 97.69 298 VAL B N 1
ATOM 5157 C CA . VAL B 1 298 ? 12 29 7.887 1 97.69 298 VAL B CA 1
ATOM 5158 C C . VAL B 1 298 ? 13.359 28.484 7.422 1 97.69 298 VAL B C 1
ATOM 5160 O O . VAL B 1 298 ? 14.289 28.359 8.227 1 97.69 298 VAL B O 1
ATOM 5163 N N . GLN B 1 299 ? 13.492 28.297 6.172 1 95.44 299 GLN B N 1
ATOM 5164 C CA . GLN B 1 299 ? 14.727 27.734 5.629 1 95.44 299 GLN B CA 1
ATOM 5165 C C . GLN B 1 299 ? 15.812 28.797 5.512 1 95.44 299 GLN B C 1
ATOM 5167 O O . GLN B 1 299 ? 16.969 28.531 5.824 1 95.44 299 GLN B O 1
ATOM 5172 N N . ASN B 1 300 ? 15.438 29.969 5.074 1 95 300 ASN B N 1
ATOM 5173 C CA . ASN B 1 300 ? 16.453 30.938 4.672 1 95 300 ASN B CA 1
ATOM 5174 C C . ASN B 1 300 ? 16.688 31.984 5.758 1 95 300 ASN B C 1
ATOM 5176 O O . ASN B 1 300 ? 17.812 32.5 5.898 1 95 300 ASN B O 1
ATOM 5180 N N . LYS B 1 301 ? 15.711 32.312 6.461 1 96.25 301 LYS B N 1
ATOM 5181 C CA . LYS B 1 301 ? 15.867 33.375 7.477 1 96.25 301 LYS B CA 1
ATOM 5182 C C . LYS B 1 301 ? 16.094 32.75 8.859 1 96.25 301 LYS B C 1
ATOM 5184 O O . LYS B 1 301 ? 17.047 33.094 9.547 1 96.25 301 LYS B O 1
ATOM 5189 N N . TRP B 1 302 ? 15.219 31.781 9.258 1 97.5 302 TRP B N 1
ATOM 5190 C CA . TRP B 1 302 ? 15.312 31.188 10.586 1 97.5 302 TRP B CA 1
ATOM 5191 C C . TRP B 1 302 ? 16.328 30.047 10.609 1 97.5 302 TRP B C 1
ATOM 5193 O O . TRP B 1 302 ? 16.734 29.594 11.68 1 97.5 302 TRP B O 1
ATOM 5203 N N . ARG B 1 303 ? 16.719 29.594 9.508 1 96.5 303 ARG B N 1
ATOM 5204 C CA . ARG B 1 303 ? 17.75 28.578 9.336 1 96.5 303 ARG B CA 1
ATOM 5205 C C . ARG B 1 303 ? 17.391 27.297 10.078 1 96.5 303 ARG B C 1
ATOM 5207 O O . ARG B 1 303 ? 18.188 26.766 10.844 1 96.5 303 ARG B O 1
ATOM 5214 N N . ILE B 1 304 ? 16.172 26.922 9.922 1 97.62 304 ILE B N 1
ATOM 5215 C CA . ILE B 1 304 ? 15.641 25.641 10.383 1 97.62 304 ILE B CA 1
ATOM 5216 C C . ILE B 1 304 ? 15.539 24.672 9.203 1 97.62 304 ILE B C 1
ATOM 5218 O O . ILE B 1 304 ? 14.828 24.938 8.234 1 97.62 304 ILE B O 1
ATOM 5222 N N . ASP B 1 305 ? 16.281 23.578 9.273 1 97.62 305 ASP B N 1
ATOM 5223 C CA . ASP B 1 305 ? 16.391 22.641 8.164 1 97.62 305 ASP B CA 1
ATOM 5224 C C . ASP B 1 305 ? 15.273 21.609 8.203 1 97.62 305 ASP B C 1
ATOM 5226 O O . ASP B 1 305 ? 15.523 20.422 8.391 1 97.62 305 ASP B O 1
ATOM 5230 N N . ASP B 1 306 ? 14.102 22.078 7.949 1 98 306 ASP B N 1
ATOM 5231 C CA . ASP B 1 306 ? 12.93 21.234 7.703 1 98 306 ASP B CA 1
ATOM 5232 C C . ASP B 1 306 ? 12.898 20.75 6.258 1 98 306 ASP B C 1
ATOM 5234 O O . ASP B 1 306 ? 12.359 21.422 5.379 1 98 306 ASP B O 1
ATOM 5238 N N . VAL B 1 307 ? 13.359 19.547 6.004 1 97.19 307 VAL B N 1
ATOM 5239 C CA . VAL B 1 307 ? 13.789 19.078 4.691 1 97.19 307 VAL B CA 1
ATOM 5240 C C . VAL B 1 307 ? 12.641 19.219 3.689 1 97.19 307 VAL B C 1
ATOM 5242 O O . VAL B 1 307 ? 12.812 19.812 2.623 1 97.19 307 VAL B O 1
ATOM 5245 N N . LEU B 1 308 ? 11.461 18.75 4.051 1 97.44 308 LEU B N 1
ATOM 5246 C CA . LEU B 1 308 ? 10.344 18.828 3.121 1 97.44 308 LEU B CA 1
ATOM 5247 C C . LEU B 1 308 ? 9.414 19.984 3.475 1 97.44 308 LEU B C 1
ATOM 5249 O O . LEU B 1 308 ? 8.336 20.125 2.893 1 97.44 308 LEU B O 1
ATOM 5253 N N . GLY B 1 309 ? 9.781 20.812 4.465 1 98.12 309 GLY B N 1
ATOM 5254 C CA . GLY B 1 309 ? 8.906 21.891 4.902 1 98.12 309 GLY B CA 1
ATOM 5255 C C . GLY B 1 309 ? 7.602 21.406 5.496 1 98.12 309 GLY B C 1
ATOM 5256 O O . GLY B 1 309 ? 6.531 21.906 5.16 1 98.12 309 GLY B O 1
ATOM 5257 N N . VAL B 1 310 ? 7.633 20.406 6.383 1 98.69 310 VAL B N 1
ATOM 5258 C CA . VAL B 1 310 ? 6.422 19.781 6.875 1 98.69 310 VAL B CA 1
ATOM 5259 C C . VAL B 1 310 ? 5.734 20.688 7.891 1 98.69 310 VAL B C 1
ATOM 5261 O O . VAL B 1 310 ? 4.512 20.641 8.047 1 98.69 310 VAL B O 1
ATOM 5264 N N . TRP B 1 311 ? 6.52 21.5 8.602 1 98.88 311 TRP B N 1
ATOM 5265 C CA . TRP B 1 311 ? 5.879 22.422 9.531 1 98.88 311 TRP B CA 1
ATOM 5266 C C . TRP B 1 311 ? 5.117 23.516 8.789 1 98.88 311 TRP B C 1
ATOM 5268 O O . TRP B 1 311 ? 3.945 23.766 9.07 1 98.88 311 TRP B O 1
ATOM 5278 N N . PRO B 1 312 ? 5.723 24.188 7.82 1 98.88 312 PRO B N 1
ATOM 5279 C CA . PRO B 1 312 ? 4.953 25.141 7.031 1 98.88 312 PRO B CA 1
ATOM 5280 C C . PRO B 1 312 ? 3.77 24.5 6.305 1 98.88 312 PRO B C 1
ATOM 5282 O O . PRO B 1 312 ? 2.668 25.062 6.301 1 98.88 312 PRO B O 1
ATOM 5285 N N . LEU B 1 313 ? 3.939 23.344 5.695 1 98.88 313 LEU B N 1
ATOM 5286 C CA . LEU B 1 313 ? 2.938 22.719 4.836 1 98.88 313 LEU B CA 1
ATOM 5287 C C . LEU B 1 313 ? 1.802 22.125 5.668 1 98.88 313 LEU B C 1
ATOM 5289 O O . LEU B 1 313 ? 0.627 22.359 5.367 1 98.88 313 LEU B O 1
ATOM 5293 N N . HIS B 1 314 ? 2.152 21.328 6.676 1 98.94 314 HIS B N 1
ATOM 5294 C CA . HIS B 1 314 ? 1.133 20.656 7.48 1 98.94 314 HIS B CA 1
ATOM 5295 C C . HIS B 1 314 ? 0.823 21.453 8.742 1 98.94 314 HIS B C 1
ATOM 5297 O O . HIS B 1 314 ? -0.344 21.672 9.078 1 98.94 314 HIS B O 1
ATOM 5303 N N . GLY B 1 315 ? 1.848 21.891 9.461 1 98.94 315 GLY B N 1
ATOM 5304 C CA . GLY B 1 315 ? 1.649 22.594 10.711 1 98.94 315 GLY B CA 1
ATOM 5305 C C . GLY B 1 315 ? 0.895 23.906 10.547 1 98.94 315 GLY B C 1
ATOM 5306 O O . GLY B 1 315 ? -0.184 24.078 11.117 1 98.94 315 GLY B O 1
ATOM 5307 N N . MET B 1 316 ? 1.469 24.734 9.742 1 98.94 316 MET B N 1
ATOM 5308 C CA . MET B 1 316 ? 0.913 26.078 9.617 1 98.94 316 MET B CA 1
ATOM 5309 C C . MET B 1 316 ? -0.344 26.062 8.75 1 98.94 316 MET B C 1
ATOM 5311 O O . MET B 1 316 ? -1.347 26.688 9.094 1 98.94 316 MET B O 1
ATOM 5315 N N . CYS B 1 317 ? -0.336 25.391 7.637 1 98.94 317 CYS B N 1
ATOM 5316 C CA . CYS B 1 317 ? -1.518 25.328 6.781 1 98.94 317 CYS B CA 1
ATOM 5317 C C . CYS B 1 317 ? -2.658 24.594 7.473 1 98.94 317 CYS B C 1
ATOM 5319 O O . CYS B 1 317 ? -3.828 24.938 7.285 1 98.94 317 CYS B O 1
ATOM 5321 N N . GLY B 1 318 ? -2.332 23.516 8.25 1 98.94 318 GLY B N 1
ATOM 5322 C CA . GLY B 1 318 ? -3.354 22.859 9.047 1 98.94 318 GLY B CA 1
ATOM 5323 C C . GLY B 1 318 ? -4 23.781 10.062 1 98.94 318 GLY B C 1
ATOM 5324 O O . GLY B 1 318 ? -5.223 23.781 10.227 1 98.94 318 GLY B O 1
ATOM 5325 N N . ALA B 1 319 ? -3.176 24.562 10.719 1 98.94 319 ALA B N 1
ATOM 5326 C CA . ALA B 1 319 ? -3.689 25.531 11.68 1 98.94 319 ALA B CA 1
ATOM 5327 C C . ALA B 1 319 ? -4.574 26.562 11 1 98.94 319 ALA B C 1
ATOM 5329 O O . ALA B 1 319 ? -5.648 26.906 11.5 1 98.94 319 ALA B O 1
ATOM 5330 N N . LEU B 1 320 ? -4.098 27.078 9.914 1 98.94 320 LEU B N 1
ATOM 5331 C CA . LEU B 1 320 ? -4.898 28.016 9.125 1 98.94 320 LEU B CA 1
ATOM 5332 C C . LEU B 1 320 ? -6.262 27.406 8.789 1 98.94 320 LEU B C 1
ATOM 5334 O O . LEU B 1 320 ? -7.281 28.094 8.859 1 98.94 320 LEU B O 1
ATOM 5338 N N . GLY B 1 321 ? -6.289 26.141 8.375 1 98.94 321 GLY B N 1
ATOM 5339 C CA . GLY B 1 321 ? -7.523 25.453 8.039 1 98.94 321 GLY B CA 1
ATOM 5340 C C . GLY B 1 321 ? -8.5 25.375 9.203 1 98.94 321 GLY B C 1
ATOM 5341 O O . GLY B 1 321 ? -9.703 25.578 9.023 1 98.94 321 GLY B O 1
ATOM 5342 N N . GLY B 1 322 ? -7.961 25.047 10.398 1 98.88 322 GLY B N 1
ATOM 5343 C CA . GLY B 1 322 ? -8.797 25.031 11.586 1 98.88 322 GLY B CA 1
ATOM 5344 C C . GLY B 1 322 ? -9.492 26.359 11.852 1 98.88 322 GLY B C 1
ATOM 5345 O O . GLY B 1 322 ? -10.68 26.391 12.18 1 98.88 322 GLY B O 1
ATOM 5346 N N . LEU B 1 323 ? -8.781 27.438 11.688 1 98.88 323 LEU B N 1
ATOM 5347 C CA . LEU B 1 323 ? -9.336 28.766 11.914 1 98.88 323 LEU B CA 1
ATOM 5348 C C . LEU B 1 323 ? -10.289 29.156 10.789 1 98.88 323 LEU B C 1
ATOM 5350 O O . LEU B 1 323 ? -11.344 29.734 11.039 1 98.88 323 LEU B O 1
ATOM 5354 N N . ALA B 1 324 ? -9.922 28.844 9.555 1 98.88 324 ALA B N 1
ATOM 5355 C CA . ALA B 1 324 ? -10.727 29.203 8.383 1 98.88 324 ALA B CA 1
ATOM 5356 C C . ALA B 1 324 ? -12.109 28.547 8.453 1 98.88 324 ALA B C 1
ATOM 5358 O O . ALA B 1 324 ? -13.094 29.125 7.984 1 98.88 324 ALA B O 1
ATOM 5359 N N . ALA B 1 325 ? -12.211 27.344 9.023 1 98.81 325 ALA B N 1
ATOM 5360 C CA . ALA B 1 325 ? -13.5 26.688 9.188 1 98.81 325 ALA B CA 1
ATOM 5361 C C . ALA B 1 325 ? -14.445 27.531 10.031 1 98.81 325 ALA B C 1
ATOM 5363 O O . ALA B 1 325 ? -15.656 27.547 9.789 1 98.81 325 ALA B O 1
ATOM 5364 N N . GLY B 1 326 ? -13.898 28.281 11.023 1 98.56 326 GLY B N 1
ATOM 5365 C CA . GLY B 1 326 ? -14.695 29.125 11.898 1 98.56 326 GLY B CA 1
ATOM 5366 C C . GLY B 1 326 ? -15.086 30.438 11.25 1 98.56 326 GLY B C 1
ATOM 5367 O O . GLY B 1 326 ? -15.961 31.156 11.75 1 98.56 326 GLY B O 1
ATOM 5368 N N . VAL B 1 327 ? -14.469 30.75 10.156 1 98.62 327 VAL B N 1
ATOM 5369 C CA . VAL B 1 327 ? -14.75 32 9.453 1 98.62 327 VAL B CA 1
ATOM 5370 C C . VAL B 1 327 ? -15.664 31.734 8.266 1 98.62 327 VAL B C 1
ATOM 5372 O O . VAL B 1 327 ? -16.812 32.156 8.242 1 98.62 327 VAL B O 1
ATOM 5375 N N . PHE B 1 328 ? -15.242 30.828 7.375 1 98.69 328 PHE B N 1
ATOM 5376 C CA . PHE B 1 328 ? -15.953 30.594 6.125 1 98.69 328 PHE B CA 1
ATOM 5377 C C . PHE B 1 328 ? -17.078 29.594 6.32 1 98.69 328 PHE B C 1
ATOM 5379 O O . PHE B 1 328 ? -17.906 29.391 5.422 1 98.69 328 PHE B O 1
ATOM 5386 N N . GLY B 1 329 ? -17.141 28.938 7.5 1 98.25 329 GLY B N 1
ATOM 5387 C CA . GLY B 1 329 ? -18.266 28.078 7.828 1 98.25 329 GLY B CA 1
ATOM 5388 C C . GLY B 1 329 ? -19.469 28.828 8.344 1 98.25 329 GLY B C 1
ATOM 5389 O O . GLY B 1 329 ? -20.562 28.266 8.438 1 98.25 329 GLY B O 1
ATOM 5390 N N . LEU B 1 330 ? -19.297 30.125 8.602 1 97.69 330 LEU B N 1
ATOM 5391 C CA . LEU B 1 330 ? -20.391 30.953 9.117 1 97.69 330 LEU B CA 1
ATOM 5392 C C . LEU B 1 330 ? -21.391 31.297 8.016 1 97.69 330 LEU B C 1
ATOM 5394 O O . LEU B 1 330 ? -21 31.547 6.879 1 97.69 330 LEU B O 1
ATOM 5398 N N . PRO B 1 331 ? -22.672 31.344 8.375 1 97.44 331 PRO B N 1
ATOM 5399 C CA . PRO B 1 331 ? -23.688 31.688 7.371 1 97.44 331 PRO B CA 1
ATOM 5400 C C . PRO B 1 331 ? -23.453 33.062 6.758 1 97.44 331 PRO B C 1
ATOM 5402 O O . PRO B 1 331 ? -23.781 33.281 5.586 1 97.44 331 PRO B O 1
ATOM 5405 N N . ALA B 1 332 ? -22.922 33.938 7.469 1 96.69 332 ALA B N 1
ATOM 5406 C CA . ALA B 1 332 ? -22.672 35.312 6.992 1 96.69 332 ALA B CA 1
ATOM 5407 C C . ALA B 1 332 ? -21.75 35.281 5.77 1 96.69 332 ALA B C 1
ATOM 5409 O O . ALA B 1 332 ? -21.828 36.188 4.934 1 96.69 332 ALA B O 1
ATOM 5410 N N . LEU B 1 333 ? -20.922 34.25 5.629 1 97.19 333 LEU B N 1
ATOM 5411 C CA . LEU B 1 333 ? -20.016 34.156 4.496 1 97.19 333 LEU B CA 1
ATOM 5412 C C . LEU B 1 333 ? -20.391 33 3.586 1 97.19 333 LEU B C 1
ATOM 5414 O O . LEU B 1 333 ? -19.547 32.469 2.869 1 97.19 333 LEU B O 1
ATOM 5418 N N . GLY B 1 334 ? -21.672 32.531 3.785 1 96.81 334 GLY B N 1
ATOM 5419 C CA . GLY B 1 334 ? -22.234 31.531 2.896 1 96.81 334 GLY B CA 1
ATOM 5420 C C . GLY B 1 334 ? -22.078 30.125 3.416 1 96.81 334 GLY B C 1
ATOM 5421 O O . GLY B 1 334 ? -22.438 29.156 2.734 1 96.81 334 GLY B O 1
ATOM 5422 N N . GLY B 1 335 ? -21.547 29.938 4.57 1 98.06 335 GLY B N 1
ATOM 5423 C CA . GLY B 1 335 ? -21.344 28.625 5.152 1 98.06 335 GLY B CA 1
ATOM 5424 C C . GLY B 1 335 ? -22.625 28.031 5.719 1 98.06 335 GLY B C 1
ATOM 5425 O O . GLY B 1 335 ? -23.656 28.688 5.77 1 98.06 335 GLY B O 1
ATOM 5426 N N . LEU B 1 336 ? -22.562 26.781 6.148 1 97.94 336 LEU B N 1
ATOM 5427 C CA . LEU B 1 336 ? -23.719 26.031 6.629 1 97.94 336 LEU B CA 1
ATOM 5428 C C . LEU B 1 336 ? -24 26.344 8.094 1 97.94 336 LEU B C 1
ATOM 5430 O O . LEU B 1 336 ? -25.078 26.047 8.609 1 97.94 336 LEU B O 1
ATOM 5434 N N . GLY B 1 337 ? -23.047 26.953 8.789 1 97.75 337 GLY B N 1
ATOM 5435 C CA . GLY B 1 337 ? -23.203 27.219 10.211 1 97.75 337 GLY B CA 1
ATOM 5436 C C . GLY B 1 337 ? -22.766 26.047 11.078 1 97.75 337 GLY B C 1
ATOM 5437 O O . GLY B 1 337 ? -22.016 25.172 10.633 1 97.75 337 GLY B O 1
ATOM 5438 N N . GLY B 1 338 ? -23.047 26.125 12.43 1 97.31 338 GLY B N 1
ATOM 5439 C CA . GLY B 1 338 ? -22.672 25.078 13.367 1 97.31 338 GLY B CA 1
ATOM 5440 C C . GLY B 1 338 ? -21.219 25.172 13.805 1 97.31 338 GLY B C 1
ATOM 5441 O O . GLY B 1 338 ? -20.641 24.203 14.305 1 97.31 338 GLY B O 1
ATOM 5442 N N . VAL B 1 339 ? -20.625 26.266 13.516 1 98.38 339 VAL B N 1
ATOM 5443 C CA . VAL B 1 339 ? -19.25 26.484 13.898 1 98.38 339 VAL B CA 1
ATOM 5444 C C . VAL B 1 339 ? -19.141 27.766 14.711 1 98.38 339 VAL B C 1
ATOM 5446 O O . VAL B 1 339 ? -20.047 28.594 14.719 1 98.38 339 VAL B O 1
ATOM 5449 N N . SER B 1 340 ? -18.094 27.938 15.492 1 98.12 340 SER B N 1
ATOM 5450 C CA . SER B 1 340 ? -17.719 29.109 16.281 1 98.12 340 SER B CA 1
ATOM 5451 C C . SER B 1 340 ? -16.234 29.406 16.141 1 98.12 340 SER B C 1
ATOM 5453 O O . SER B 1 340 ? -15.391 28.531 16.359 1 98.12 340 SER B O 1
ATOM 5455 N N . PHE B 1 341 ? -15.938 30.656 15.75 1 98.38 341 PHE B N 1
ATOM 5456 C CA . PHE B 1 341 ? -14.539 31.031 15.594 1 98.38 341 PHE B CA 1
ATOM 5457 C C . PHE B 1 341 ? -13.766 30.781 16.891 1 98.38 341 PHE B C 1
ATOM 5459 O O . PHE B 1 341 ? -12.625 30.312 16.859 1 98.38 341 PHE B O 1
ATOM 5466 N N . LEU B 1 342 ? -14.367 31.109 18.016 1 98.62 342 LEU B N 1
ATOM 5467 C CA . LEU B 1 342 ? -13.68 30.953 19.297 1 98.62 342 LEU B CA 1
ATOM 5468 C C . LEU B 1 342 ? -13.445 29.469 19.609 1 98.62 342 LEU B C 1
ATOM 5470 O O . LEU B 1 342 ? -12.398 29.109 20.141 1 98.62 342 LEU B O 1
ATOM 5474 N N . SER B 1 343 ? -14.445 28.578 19.328 1 98.81 343 SER B N 1
ATOM 5475 C CA . SER B 1 343 ? -14.219 27.141 19.484 1 98.81 343 SER B CA 1
ATOM 5476 C C . SER B 1 343 ? -13.086 26.656 18.594 1 98.81 343 SER B C 1
ATOM 5478 O O . SER B 1 343 ? -12.281 25.828 19 1 98.81 343 SER B O 1
ATOM 5480 N N . GLN B 1 344 ? -13.117 27.172 17.328 1 98.94 344 GLN B N 1
ATOM 5481 C CA . GLN B 1 344 ? -12.055 26.812 16.406 1 98.94 344 GLN B CA 1
ATOM 5482 C C . GLN B 1 344 ? -10.695 27.266 16.922 1 98.94 344 GLN B C 1
ATOM 5484 O O . GLN B 1 344 ? -9.703 26.531 16.781 1 98.94 344 GLN B O 1
ATOM 5489 N N . LEU B 1 345 ? -10.594 28.484 17.438 1 98.81 345 LEU B N 1
ATOM 5490 C CA . LEU B 1 345 ? -9.352 29.016 17.984 1 98.81 345 LEU B CA 1
ATOM 5491 C C . LEU B 1 345 ? -8.852 28.156 19.141 1 98.81 345 LEU B C 1
ATOM 5493 O O . LEU B 1 345 ? -7.688 27.75 19.172 1 98.81 345 LEU B O 1
ATOM 5497 N N . VAL B 1 346 ? -9.711 27.828 20.094 1 98.69 346 VAL B N 1
ATOM 5498 C CA . VAL B 1 346 ? -9.344 27.047 21.281 1 98.69 346 VAL B CA 1
ATOM 5499 C C . VAL B 1 346 ? -8.953 25.641 20.859 1 98.69 346 VAL B C 1
ATOM 5501 O O . VAL B 1 346 ? -7.957 25.094 21.359 1 98.69 346 VAL B O 1
ATOM 5504 N N . GLY B 1 347 ? -9.781 25.031 19.969 1 98.81 347 GLY B N 1
ATOM 5505 C CA . GLY B 1 347 ? -9.469 23.703 19.5 1 98.81 347 GLY B CA 1
ATOM 5506 C C . GLY B 1 347 ? -8.141 23.625 18.766 1 98.81 347 GLY B C 1
ATOM 5507 O O . GLY B 1 347 ? -7.359 22.688 18.984 1 98.81 347 GLY B O 1
ATOM 5508 N N . THR B 1 348 ? -7.879 24.578 17.906 1 98.94 348 THR B N 1
ATOM 5509 C CA . THR B 1 348 ? -6.641 24.609 17.141 1 98.94 348 THR B CA 1
ATOM 5510 C C . THR B 1 348 ? -5.438 24.812 18.062 1 98.94 348 THR B C 1
ATOM 5512 O O . THR B 1 348 ? -4.449 24.078 17.969 1 98.94 348 THR B O 1
ATOM 5515 N N . LEU B 1 349 ? -5.504 25.766 18.953 1 98.88 349 LEU B N 1
ATOM 5516 C CA . LEU B 1 349 ? -4.414 26.031 19.891 1 98.88 349 LEU B CA 1
ATOM 5517 C C . LEU B 1 349 ? -4.199 24.844 20.828 1 98.88 349 LEU B C 1
ATOM 5519 O O . LEU B 1 349 ? -3.066 24.547 21.203 1 98.88 349 LEU B O 1
ATOM 5523 N N . GLY B 1 350 ? -5.312 24.234 21.266 1 98.75 350 GLY B N 1
ATOM 5524 C CA . GLY B 1 350 ? -5.199 23.031 22.062 1 98.75 350 GLY B CA 1
ATOM 5525 C C . GLY B 1 350 ? -4.457 21.906 21.359 1 98.75 350 GLY B C 1
ATOM 5526 O O . GLY B 1 350 ? -3.594 21.266 21.953 1 98.75 350 GLY B O 1
ATOM 5527 N N . GLY B 1 351 ? -4.848 21.656 20.047 1 98.81 351 GLY B N 1
ATOM 5528 C CA . GLY B 1 351 ? -4.133 20.656 19.25 1 98.81 351 GLY B CA 1
ATOM 5529 C C . GLY B 1 351 ? -2.654 20.969 19.125 1 98.81 351 GLY B C 1
ATOM 5530 O O . GLY B 1 351 ? -1.815 20.078 19.266 1 98.81 351 GLY B O 1
ATOM 5531 N N . ILE B 1 352 ? -2.309 22.219 18.844 1 98.94 352 ILE B N 1
ATOM 5532 C CA . ILE B 1 352 ? -0.927 22.656 18.703 1 98.94 352 ILE B CA 1
ATOM 5533 C C . ILE B 1 352 ? -0.173 22.438 20 1 98.94 352 ILE B C 1
ATOM 5535 O O . ILE B 1 352 ? 0.956 21.938 20 1 98.94 352 ILE B O 1
ATOM 5539 N N . ALA B 1 353 ? -0.784 22.75 21.109 1 98.88 353 ALA B N 1
ATOM 5540 C CA . ALA B 1 353 ? -0.149 22.609 22.422 1 98.88 353 ALA B CA 1
ATOM 5541 C C . ALA B 1 353 ? 0.167 21.156 22.719 1 98.88 353 ALA B C 1
ATOM 5543 O O . ALA B 1 353 ? 1.273 20.828 23.172 1 98.88 353 ALA B O 1
ATOM 5544 N N . ILE B 1 354 ? -0.775 20.281 22.516 1 98.81 354 ILE B N 1
ATOM 5545 C CA . ILE B 1 354 ? -0.596 18.859 22.797 1 98.81 354 ILE B CA 1
ATOM 5546 C C . ILE B 1 354 ? 0.458 18.266 21.859 1 98.81 354 ILE B C 1
ATOM 5548 O O . ILE B 1 354 ? 1.316 17.5 22.297 1 98.81 354 ILE B O 1
ATOM 5552 N N . ALA B 1 355 ? 0.371 18.625 20.578 1 98.94 355 ALA B N 1
ATOM 5553 C CA . ALA B 1 355 ? 1.315 18.125 19.594 1 98.94 355 ALA B CA 1
ATOM 5554 C C . ALA B 1 355 ? 2.74 18.562 19.906 1 98.94 355 ALA B C 1
ATOM 5556 O O . ALA B 1 355 ? 3.666 17.75 19.906 1 98.94 355 ALA B O 1
ATOM 5557 N N . THR B 1 356 ? 2.912 19.891 20.172 1 98.88 356 THR B N 1
ATOM 5558 C CA . THR B 1 356 ? 4.234 20.453 20.453 1 98.88 356 THR B CA 1
ATOM 5559 C C . THR B 1 356 ? 4.793 19.859 21.75 1 98.88 356 THR B C 1
ATOM 5561 O O . THR B 1 356 ? 5.965 19.484 21.812 1 98.88 356 THR B O 1
ATOM 5564 N N . ALA B 1 357 ? 4 19.766 22.781 1 98.88 357 ALA B N 1
ATOM 5565 C CA . ALA B 1 357 ? 4.434 19.188 24.047 1 98.88 357 ALA B CA 1
ATOM 5566 C C . ALA B 1 357 ? 4.773 17.703 23.875 1 98.88 357 ALA B C 1
ATOM 5568 O O . ALA B 1 357 ? 5.793 17.234 24.391 1 98.88 357 ALA B O 1
ATOM 5569 N N . GLY B 1 358 ? 3.875 16.953 23.203 1 98.81 358 GLY B N 1
ATOM 5570 C CA . GLY B 1 358 ? 4.121 15.539 22.953 1 98.81 358 GLY B CA 1
ATOM 5571 C C . GLY B 1 358 ? 5.379 15.281 22.141 1 98.81 358 GLY B C 1
ATOM 5572 O O . GLY B 1 358 ? 6.188 14.422 22.5 1 98.81 358 GLY B O 1
ATOM 5573 N N . GLY B 1 359 ? 5.539 16.047 21 1 98.75 359 GLY B N 1
ATOM 5574 C CA . GLY B 1 359 ? 6.746 15.922 20.203 1 98.75 359 GLY B CA 1
ATOM 5575 C C . GLY B 1 359 ? 8.016 16.234 20.984 1 98.75 359 GLY B C 1
ATOM 5576 O O . GLY B 1 359 ? 9.008 15.508 20.875 1 98.75 359 GLY B O 1
ATOM 5577 N N . THR B 1 360 ? 7.934 17.312 21.781 1 98.81 360 THR B N 1
ATOM 5578 C CA . THR B 1 360 ? 9.086 17.719 22.594 1 98.81 360 THR B CA 1
ATOM 5579 C C . THR B 1 360 ? 9.438 16.625 23.594 1 98.81 360 THR B C 1
ATOM 5581 O O . THR B 1 360 ? 10.617 16.297 23.781 1 98.81 360 THR B O 1
ATOM 5584 N N . LEU B 1 361 ? 8.484 16.047 24.234 1 98.81 361 LEU B N 1
ATOM 5585 C CA . LEU B 1 361 ? 8.703 15.016 25.234 1 98.81 361 LEU B CA 1
ATOM 5586 C C . LEU B 1 361 ? 9.305 13.766 24.609 1 98.81 361 LEU B C 1
ATOM 5588 O O . LEU B 1 361 ? 10.289 13.227 25.109 1 98.81 361 LEU B O 1
ATOM 5592 N N . VAL B 1 362 ? 8.727 13.266 23.5 1 98.81 362 VAL B N 1
ATOM 5593 C CA . VAL B 1 362 ? 9.133 12.016 22.875 1 98.81 362 VAL B CA 1
ATOM 5594 C C . VAL B 1 362 ? 10.523 12.172 22.266 1 98.81 362 VAL B C 1
ATOM 5596 O O . VAL B 1 362 ? 11.43 11.391 22.578 1 98.81 362 VAL B O 1
ATOM 5599 N N . TYR B 1 363 ? 10.742 13.18 21.438 1 98.75 363 TYR B N 1
ATOM 5600 C CA . TYR B 1 363 ? 12.016 13.336 20.75 1 98.75 363 TYR B CA 1
ATOM 5601 C C . TYR B 1 363 ? 13.086 13.859 21.703 1 98.75 363 TYR B C 1
ATOM 5603 O O . TYR B 1 363 ? 14.273 13.547 21.547 1 98.75 363 TYR B O 1
ATOM 5611 N N . GLY B 1 364 ? 12.695 14.664 22.719 1 98.75 364 GLY B N 1
ATOM 5612 C CA . GLY B 1 364 ? 13.633 15.039 23.766 1 98.75 364 GLY B CA 1
ATOM 5613 C C . GLY B 1 364 ? 14.141 13.859 24.562 1 98.75 364 GLY B C 1
ATOM 5614 O O . GLY B 1 364 ? 15.344 13.766 24.844 1 98.75 364 GLY B O 1
ATOM 5615 N N . ALA B 1 365 ? 13.258 12.953 24.953 1 98.75 365 ALA B N 1
ATOM 5616 C CA . ALA B 1 365 ? 13.648 11.75 25.703 1 98.75 365 ALA B CA 1
ATOM 5617 C C . ALA B 1 365 ? 14.562 10.867 24.859 1 98.75 365 ALA B C 1
ATOM 5619 O O . ALA B 1 365 ? 15.539 10.312 25.375 1 98.75 365 ALA B O 1
ATOM 5620 N N . LEU B 1 366 ? 14.273 10.711 23.609 1 98.56 366 LEU B N 1
ATOM 5621 C CA . LEU B 1 366 ? 15.086 9.875 22.734 1 98.56 366 LEU B CA 1
ATOM 5622 C C . LEU B 1 366 ? 16.469 10.492 22.516 1 98.56 366 LEU B C 1
ATOM 5624 O O . LEU B 1 366 ? 17.469 9.773 22.484 1 98.56 366 LEU B O 1
ATOM 5628 N N . LYS B 1 367 ? 16.469 11.812 22.359 1 98.31 367 LYS B N 1
ATOM 5629 C CA . LYS B 1 367 ? 17.766 12.492 22.219 1 98.31 367 LYS B CA 1
ATOM 5630 C C . LYS B 1 367 ? 18.641 12.266 23.453 1 98.31 367 LYS B C 1
ATOM 5632 O O . LYS B 1 367 ? 19.844 12.047 23.328 1 98.31 367 LYS B O 1
ATOM 5637 N N . ALA B 1 368 ? 18.047 12.281 24.609 1 98.12 368 ALA B N 1
ATOM 5638 C CA . ALA B 1 368 ? 18.766 12.188 25.875 1 98.12 368 ALA B CA 1
ATOM 5639 C C . ALA B 1 368 ? 19.219 10.75 26.156 1 98.12 368 ALA B C 1
ATOM 5641 O O . ALA B 1 368 ? 20.094 10.516 26.984 1 98.12 368 ALA B O 1
ATOM 5642 N N . THR B 1 369 ? 18.656 9.75 25.5 1 97.69 369 THR B N 1
ATOM 5643 C CA . THR B 1 369 ? 18.922 8.359 25.844 1 97.69 369 THR B CA 1
ATOM 5644 C C . THR B 1 369 ? 19.703 7.672 24.719 1 97.69 369 THR B C 1
ATOM 5646 O O . THR B 1 369 ? 20.922 7.473 24.828 1 97.69 369 THR B O 1
ATOM 5649 N N . VAL B 1 370 ? 19.078 7.52 23.484 1 96.88 370 VAL B N 1
ATOM 5650 C CA . VAL B 1 370 ? 19.672 6.688 22.438 1 96.88 370 VAL B CA 1
ATOM 5651 C C . VAL B 1 370 ? 20.203 7.574 21.312 1 96.88 370 VAL B C 1
ATOM 5653 O O . VAL B 1 370 ? 21 7.129 20.484 1 96.88 370 VAL B O 1
ATOM 5656 N N . GLY B 1 371 ? 19.812 8.789 21.344 1 97.5 371 GLY B N 1
ATOM 5657 C CA . GLY B 1 371 ? 20.25 9.68 20.281 1 97.5 371 GLY B CA 1
ATOM 5658 C C . GLY B 1 371 ? 19.312 9.664 19.078 1 97.5 371 GLY B C 1
ATOM 5659 O O . GLY B 1 371 ? 18.703 8.641 18.781 1 97.5 371 GLY B O 1
ATOM 5660 N N . LEU B 1 372 ? 19.328 10.75 18.281 1 97.75 372 LEU B N 1
ATOM 5661 C CA . LEU B 1 372 ? 18.391 10.914 17.188 1 97.75 372 LEU B CA 1
ATOM 5662 C C . LEU B 1 372 ? 19.125 10.93 15.844 1 97.75 372 LEU B C 1
ATOM 5664 O O . LEU B 1 372 ? 18.516 10.648 14.805 1 97.75 372 LEU B O 1
ATOM 5668 N N . ARG B 1 373 ? 20.406 11.289 15.891 1 97.56 373 ARG B N 1
ATOM 5669 C CA . ARG B 1 373 ? 21.078 11.719 14.664 1 97.56 373 ARG B CA 1
ATOM 5670 C C . ARG B 1 373 ? 22.125 10.695 14.234 1 97.56 373 ARG B C 1
ATOM 5672 O O . ARG B 1 373 ? 22.812 10.117 15.078 1 97.56 373 ARG B O 1
ATOM 5679 N N . LEU B 1 374 ? 22.234 10.5 12.961 1 96.94 374 LEU B N 1
ATOM 5680 C CA . LEU B 1 374 ? 23.344 9.742 12.391 1 96.94 374 LEU B CA 1
ATOM 5681 C C . LEU B 1 374 ? 24.672 10.43 12.68 1 96.94 374 LEU B C 1
ATOM 5683 O O . LEU B 1 374 ? 24.734 11.656 12.789 1 96.94 374 LEU B O 1
ATOM 5687 N N . ASP B 1 375 ? 25.703 9.594 12.766 1 96.12 375 ASP B N 1
ATOM 5688 C CA . ASP B 1 375 ? 27.016 10.227 12.906 1 96.12 375 ASP B CA 1
ATOM 5689 C C . ASP B 1 375 ? 27.453 10.883 11.594 1 96.12 375 ASP B C 1
ATOM 5691 O O . ASP B 1 375 ? 26.812 10.688 10.555 1 96.12 375 ASP B O 1
ATOM 5695 N N . ARG B 1 376 ? 28.5 11.633 11.672 1 94.88 376 ARG B N 1
ATOM 5696 C CA . ARG B 1 376 ? 28.922 12.461 10.547 1 94.88 376 ARG B CA 1
ATOM 5697 C C . ARG B 1 376 ? 29.281 11.602 9.336 1 94.88 376 ARG B C 1
ATOM 5699 O O . ARG B 1 376 ? 28.969 11.953 8.203 1 94.88 376 ARG B O 1
ATOM 5706 N N . GLU B 1 377 ? 29.906 10.547 9.547 1 95.88 377 GLU B N 1
ATOM 5707 C CA . GLU B 1 377 ? 30.312 9.656 8.469 1 95.88 377 GLU B CA 1
ATOM 5708 C C . GLU B 1 377 ? 29.109 9.023 7.789 1 95.88 377 GLU B C 1
ATOM 5710 O O . GLU B 1 377 ? 29.016 8.992 6.559 1 95.88 377 GLU B O 1
ATOM 5715 N N . ALA B 1 378 ? 28.234 8.578 8.57 1 95.75 378 ALA B N 1
ATOM 5716 C CA . ALA B 1 378 ? 27.016 7.965 8.039 1 95.75 378 ALA B CA 1
ATOM 5717 C C . ALA B 1 378 ? 26.188 8.977 7.266 1 95.75 378 ALA B C 1
ATOM 5719 O O . ALA B 1 378 ? 25.609 8.656 6.219 1 95.75 378 ALA B O 1
ATOM 5720 N N . GLU B 1 379 ? 26.062 10.141 7.809 1 95.62 379 GLU B N 1
ATOM 5721 C CA . GLU B 1 379 ? 25.312 11.195 7.117 1 95.62 379 GLU B CA 1
ATOM 5722 C C . GLU B 1 379 ? 25.984 11.555 5.789 1 95.62 379 GLU B C 1
ATOM 5724 O O . GLU B 1 379 ? 25.297 11.789 4.793 1 95.62 379 GLU B O 1
ATOM 5729 N N . PHE B 1 380 ? 27.312 11.586 5.762 1 93.81 380 PHE B N 1
ATOM 5730 C CA . PHE B 1 380 ? 28.078 11.891 4.551 1 93.81 380 PHE B CA 1
ATOM 5731 C C . PHE B 1 380 ? 27.859 10.805 3.5 1 93.81 380 PHE B C 1
ATOM 5733 O O . PHE B 1 380 ? 27.656 11.109 2.324 1 93.81 380 PHE B O 1
ATOM 5740 N N . ASP B 1 381 ? 27.891 9.594 3.936 1 94.5 381 ASP B N 1
ATOM 5741 C CA . ASP B 1 381 ? 27.719 8.469 3.023 1 94.5 381 ASP B CA 1
ATOM 5742 C C . ASP B 1 381 ? 26.281 8.375 2.529 1 94.5 381 ASP B C 1
ATOM 5744 O O . ASP B 1 381 ? 26.031 7.871 1.436 1 94.5 381 ASP B O 1
ATOM 5748 N N . GLY B 1 382 ? 25.406 8.852 3.352 1 94.81 382 GLY B N 1
ATOM 5749 C CA . GLY B 1 382 ? 23.969 8.75 3.074 1 94.81 382 GLY B CA 1
ATOM 5750 C C . GLY B 1 382 ? 23.312 7.609 3.818 1 94.81 382 GLY B C 1
ATOM 5751 O O . GLY B 1 382 ? 23.938 6.586 4.098 1 94.81 382 GLY B O 1
ATOM 5752 N N . ALA B 1 383 ? 22.078 7.762 4.031 1 94.94 383 ALA B N 1
ATOM 5753 C CA . ALA B 1 383 ? 21.328 6.773 4.797 1 94.94 383 ALA B CA 1
ATOM 5754 C C . ALA B 1 383 ? 21.156 5.48 4.004 1 94.94 383 ALA B C 1
ATOM 5756 O O . ALA B 1 383 ? 21.031 4.398 4.586 1 94.94 383 ALA B O 1
ATOM 5757 N N . ASP B 1 384 ? 21.109 5.555 2.68 1 95.56 384 ASP B N 1
ATOM 5758 C CA . ASP B 1 384 ? 20.938 4.367 1.847 1 95.56 384 ASP B CA 1
ATOM 5759 C C . ASP B 1 384 ? 22.031 3.346 2.117 1 95.56 384 ASP B C 1
ATOM 5761 O O . ASP B 1 384 ? 21.75 2.197 2.467 1 95.56 384 ASP B O 1
ATOM 5765 N N . LEU B 1 385 ? 23.234 3.789 2.039 1 93.56 385 LEU B N 1
ATOM 5766 C CA . LEU B 1 385 ? 24.359 2.889 2.24 1 93.56 385 LEU B CA 1
ATOM 5767 C C . LEU B 1 385 ? 24.547 2.576 3.721 1 93.56 385 LEU B C 1
ATOM 5769 O O . LEU B 1 385 ? 24.844 1.438 4.086 1 93.56 385 LEU B O 1
ATOM 5773 N N . SER B 1 386 ? 24.359 3.531 4.535 1 94.81 386 SER B N 1
ATOM 5774 C CA . SER B 1 386 ? 24.672 3.393 5.953 1 94.81 386 SER B CA 1
ATOM 5775 C C . SER B 1 386 ? 23.656 2.498 6.66 1 94.81 386 SER B C 1
ATOM 5777 O O . SER B 1 386 ? 24 1.803 7.621 1 94.81 386 SER B O 1
ATOM 5779 N N . ILE B 1 387 ? 22.453 2.52 6.215 1 93.5 387 ILE B N 1
ATOM 5780 C CA . ILE B 1 387 ? 21.391 1.802 6.922 1 93.5 387 ILE B CA 1
ATOM 5781 C C . ILE B 1 387 ? 20.969 0.574 6.117 1 93.5 387 ILE B C 1
ATOM 5783 O O . ILE B 1 387 ? 20.734 -0.496 6.684 1 93.5 387 ILE B O 1
ATOM 5787 N N . HIS B 1 388 ? 20.938 0.678 4.793 1 93.38 388 HIS B N 1
ATOM 5788 C CA . HIS B 1 388 ? 20.359 -0.365 3.959 1 93.38 388 HIS B CA 1
ATOM 5789 C C . HIS B 1 388 ? 21.422 -1.048 3.102 1 93.38 388 HIS B C 1
ATOM 5791 O O . HIS B 1 388 ? 21.125 -2.025 2.408 1 93.38 388 HIS B O 1
ATOM 5797 N N . ARG B 1 389 ? 22.609 -0.52 3.002 1 92 389 ARG B N 1
ATOM 5798 C CA . ARG B 1 389 ? 23.797 -1.087 2.361 1 92 389 ARG B CA 1
ATOM 5799 C C . ARG B 1 389 ? 23.594 -1.222 0.856 1 92 389 ARG B C 1
ATOM 5801 O O . ARG B 1 389 ? 24.078 -2.17 0.24 1 92 389 ARG B O 1
ATOM 5808 N N . ILE B 1 390 ? 22.703 -0.375 0.327 1 90.88 390 ILE B N 1
ATOM 5809 C CA . ILE B 1 390 ? 22.453 -0.4 -1.111 1 90.88 390 ILE B CA 1
ATOM 5810 C C . ILE B 1 390 ? 21.953 0.966 -1.574 1 90.88 390 ILE B C 1
ATOM 5812 O O . ILE B 1 390 ? 21.219 1.639 -0.854 1 90.88 390 ILE B O 1
ATOM 5816 N N . SER B 1 391 ? 22.406 1.417 -2.844 1 92.06 391 SER B N 1
ATOM 5817 C CA . SER B 1 391 ? 21.922 2.662 -3.432 1 92.06 391 SER B CA 1
ATOM 5818 C C . SER B 1 391 ? 20.625 2.439 -4.211 1 92.06 391 SER B C 1
ATOM 5820 O O . SER B 1 391 ? 20.266 1.3 -4.516 1 92.06 391 SER B O 1
ATOM 5822 N N . ALA B 1 392 ? 19.953 3.508 -4.57 1 92.44 392 ALA B N 1
ATOM 5823 C CA . ALA B 1 392 ? 18.641 3.451 -5.211 1 92.44 392 ALA B CA 1
ATOM 5824 C C . ALA B 1 392 ? 18.75 2.916 -6.637 1 92.44 392 ALA B C 1
ATOM 5826 O O . ALA B 1 392 ? 17.828 2.285 -7.141 1 92.44 392 ALA B O 1
ATOM 5827 N N . THR B 1 393 ? 19.766 3.277 -7.355 1 90.25 393 THR B N 1
ATOM 5828 C CA . THR B 1 393 ? 20.031 2.816 -8.711 1 90.25 393 THR B CA 1
ATOM 5829 C C . THR B 1 393 ? 21.469 2.338 -8.844 1 90.25 393 THR B C 1
ATOM 5831 O O . THR B 1 393 ? 22.328 3.049 -9.383 1 90.25 393 THR B O 1
ATOM 5834 N N . PRO B 1 394 ? 21.672 1.18 -8.367 1 83.69 394 PRO B N 1
ATOM 5835 C CA . PRO B 1 394 ? 23.047 0.699 -8.391 1 83.69 394 PRO B CA 1
ATOM 5836 C C . PRO B 1 394 ? 23.609 0.577 -9.805 1 83.69 394 PRO B C 1
ATOM 5838 O O . PRO B 1 394 ? 22.875 0.264 -10.742 1 83.69 394 PRO B O 1
ATOM 5841 N N . GLU B 1 395 ? 24.844 1.301 -10.148 1 66.31 395 GLU B N 1
ATOM 5842 C CA . GLU B 1 395 ? 25.484 1.351 -11.461 1 66.31 395 GLU B CA 1
ATOM 5843 C C . GLU B 1 395 ? 26.047 -0.012 -11.852 1 66.31 395 GLU B C 1
ATOM 5845 O O . GLU B 1 395 ? 26.922 -0.544 -11.164 1 66.31 395 GLU B O 1
ATOM 5850 N N . ARG B 1 396 ? 25.641 -1.02 -11.742 1 56.59 396 ARG B N 1
ATOM 5851 C CA . ARG B 1 396 ? 26.562 -2.086 -12.133 1 56.59 396 ARG B CA 1
ATOM 5852 C C . ARG B 1 396 ? 26.562 -2.293 -13.641 1 56.59 396 ARG B C 1
ATOM 5854 O O . ARG B 1 396 ? 25.5 -2.203 -14.281 1 56.59 396 ARG B O 1
ATOM 5861 N N . ASP B 1 397 ? 27.812 -2.16 -14.32 1 41.56 397 ASP B N 1
ATOM 5862 C CA . ASP B 1 397 ? 28.156 -2.617 -15.656 1 41.56 397 ASP B CA 1
ATOM 5863 C C . ASP B 1 397 ? 27.688 -4.047 -15.891 1 41.56 397 ASP B C 1
ATOM 5865 O O . ASP B 1 397 ? 27.625 -4.852 -14.961 1 41.56 397 ASP B O 1
#